Protein 1XKY (pdb70)

Structure (mmCIF, N/CA/C/O backbone):
data_1XKY
#
_entry.id   1XKY
#
_cell.length_a   55.203
_cell.length_b   126.882
_cell.length_c   173.319
_cell.angle_alpha   90.00
_cell.angle_beta   90.00
_cell.angle_gamma   90.00
#
_symmetry.space_group_name_H-M   'P 21 21 21'
#
loop_
_entity.id
_entity.type
_entity.pdbx_description
1 polymer 'dihydrodipicolinate synthase'
2 non-polymer 'POTASSIUM ION'
3 water water
#
loop_
_atom_site.group_PDB
_atom_site.id
_atom_site.type_symbol
_atom_site.label_atom_id
_atom_site.label_alt_id
_atom_site.label_comp_id
_atom_site.label_asym_id
_atom_site.label_entity_id
_atom_site.label_seq_id
_atom_site.pdbx_PDB_ins_code
_atom_site.Cartn_x
_atom_site.Cartn_y
_atom_site.Cartn_z
_atom_site.occupancy
_atom_site.B_iso_or_equiv
_atom_site.auth_seq_id
_atom_site.auth_comp_id
_atom_site.auth_asym_id
_atom_site.auth_atom_id
_atom_site.pdbx_PDB_model_num
ATOM 1 N N . MET A 1 10 ? 40.636 65.864 145.231 1.00 31.90 1 MET A N 1
ATOM 2 C CA . MET A 1 10 ? 40.047 65.870 143.863 1.00 31.68 1 MET A CA 1
ATOM 3 C C . MET A 1 10 ? 38.549 65.530 143.917 1.00 30.43 1 MET A C 1
ATOM 4 O O . MET A 1 10 ? 38.144 64.515 144.505 1.00 30.99 1 MET A O 1
ATOM 9 N N . ILE A 1 11 ? 37.734 66.387 143.307 1.00 28.35 2 ILE A N 1
ATOM 10 C CA . ILE A 1 11 ? 36.286 66.180 143.265 1.00 26.60 2 ILE A CA 1
ATOM 11 C C . ILE A 1 11 ? 35.937 64.921 142.445 1.00 25.13 2 ILE A C 1
ATOM 12 O O . ILE A 1 11 ? 36.523 64.671 141.395 1.00 24.94 2 ILE A O 1
ATOM 17 N N . ASP A 1 12 ? 35.012 64.119 142.957 1.00 23.69 3 ASP A N 1
ATOM 18 C CA . ASP A 1 12 ? 34.634 62.853 142.323 1.00 22.65 3 ASP A CA 1
ATOM 19 C C . ASP A 1 12 ? 33.160 62.915 141.927 1.00 21.43 3 ASP A C 1
ATOM 20 O O . ASP A 1 12 ? 32.279 62.836 142.778 1.00 21.00 3 ASP A O 1
ATOM 25 N N . PHE A 1 13 ? 32.900 63.034 140.629 1.00 20.17 4 PHE A N 1
ATOM 26 C CA . PHE A 1 13 ? 31.527 63.106 140.129 1.00 19.15 4 PHE A CA 1
ATOM 27 C C . PHE A 1 13 ? 30.873 61.731 139.988 1.00 18.29 4 PHE A C 1
ATOM 28 O O . PHE A 1 13 ? 29.694 61.653 139.674 1.00 18.01 4 PHE A O 1
ATOM 36 N N . GLY A 1 14 ? 31.638 60.665 140.213 1.00 17.86 5 GLY A N 1
ATOM 37 C CA . GLY A 1 14 ? 31.131 59.298 140.074 1.00 17.74 5 GLY A CA 1
ATOM 38 C C . GLY A 1 14 ? 30.943 58.858 138.630 1.00 17.44 5 GLY A C 1
ATOM 39 O O . GLY A 1 14 ? 31.529 59.442 137.704 1.00 17.14 5 GLY A O 1
ATOM 40 N N . THR A 1 15 ? 30.120 57.829 138.434 1.00 17.02 6 THR A N 1
ATOM 41 C CA . THR A 1 15 ? 29.931 57.218 137.114 1.00 16.96 6 THR A CA 1
ATOM 42 C C . THR A 1 15 ? 28.700 57.723 136.365 1.00 16.78 6 THR A C 1
ATOM 43 O O . THR A 1 15 ? 28.649 57.622 135.145 1.00 17.33 6 THR A O 1
ATOM 47 N N . ILE A 1 16 ? 27.696 58.226 137.082 1.00 16.55 7 ILE A N 1
ATOM 48 C CA . ILE A 1 16 ? 26.479 58.753 136.445 1.00 16.20 7 ILE A CA 1
ATOM 49 C C . ILE A 1 16 ? 26.111 60.152 136.949 1.00 15.96 7 ILE A C 1
ATOM 50 O O . ILE A 1 16 ? 25.319 60.303 137.881 1.00 15.68 7 ILE A O 1
ATOM 55 N N . ALA A 1 17 ? 26.690 61.173 136.324 1.00 15.39 8 ALA A N 1
ATOM 56 C CA . ALA A 1 17 ? 26.205 62.537 136.506 1.00 14.90 8 ALA A CA 1
ATOM 57 C C . ALA A 1 17 ? 24.941 62.693 135.676 1.00 14.86 8 ALA A C 1
ATOM 58 O O . ALA A 1 17 ? 24.815 62.099 134.604 1.00 15.15 8 ALA A O 1
ATOM 60 N N . THR A 1 18 ? 23.981 63.453 136.186 1.00 14.12 9 THR A N 1
ATOM 61 C CA . THR A 1 18 ? 22.726 63.627 135.496 1.00 13.72 9 THR A CA 1
ATOM 62 C C . THR A 1 18 ? 22.537 65.083 135.125 1.00 13.78 9 THR A C 1
ATOM 63 O O . THR A 1 18 ? 22.673 65.979 135.978 1.00 13.63 9 THR A O 1
ATOM 67 N N . ALA A 1 19 ? 22.262 65.288 133.833 1.00 13.60 10 ALA A N 1
ATOM 68 C CA . ALA A 1 19 ? 21.924 66.585 133.258 1.00 13.83 10 ALA A CA 1
ATOM 69 C C . ALA A 1 19 ? 20.460 66.872 133.538 1.00 13.79 10 ALA A C 1
ATOM 70 O O . ALA A 1 19 ? 19.585 66.591 132.718 1.00 13.62 10 ALA A O 1
ATOM 72 N N . MET A 1 20 ? 20.206 67.451 134.703 1.00 13.89 11 MET A N 1
ATOM 73 C CA . MET A 1 20 ? 18.858 67.533 135.244 1.00 13.70 11 MET A CA 1
ATOM 74 C C . MET A 1 20 ? 17.975 68.534 134.514 1.00 13.45 11 MET A C 1
ATOM 75 O O . MET A 1 20 ? 18.381 69.664 134.260 1.00 13.25 11 MET A O 1
ATOM 80 N N . VAL A 1 21 ? 16.751 68.113 134.207 1.00 13.39 12 VAL A N 1
ATOM 81 C CA . VAL A 1 21 ? 15.722 69.019 133.717 1.00 13.61 12 VAL A CA 1
ATOM 82 C C . VAL A 1 21 ? 15.345 70.050 134.786 1.00 13.79 12 VAL A C 1
ATOM 83 O O . VAL A 1 21 ? 15.549 69.839 135.984 1.00 13.30 12 VAL A O 1
ATOM 87 N N . THR A 1 22 ? 14.809 71.178 134.340 1.00 14.44 13 THR A N 1
ATOM 88 C CA . THR A 1 22 ? 14.311 72.207 135.252 1.00 14.53 13 THR A CA 1
ATOM 89 C C . THR A 1 22 ? 12.778 72.153 135.277 1.00 14.71 13 THR A C 1
ATOM 90 O O . THR A 1 22 ? 12.126 72.546 134.296 1.00 14.74 13 THR A O 1
ATOM 94 N N . PRO A 1 23 ? 12.195 71.622 136.370 1.00 15.14 14 PRO A N 1
ATOM 95 C CA . PRO A 1 23 ? 10.734 71.594 136.466 1.00 15.45 14 PRO A CA 1
ATOM 96 C C . PRO A 1 23 ? 10.088 72.981 136.414 1.00 15.73 14 PRO A C 1
ATOM 97 O O . PRO A 1 23 ? 10.557 73.910 137.082 1.00 15.45 14 PRO A O 1
ATOM 101 N N . PHE A 1 24 ? 9.028 73.103 135.617 1.00 16.67 15 PHE A N 1
ATOM 102 C CA . PHE A 1 24 ? 8.232 74.328 135.546 1.00 17.44 15 PHE A CA 1
ATOM 103 C C . PHE A 1 24 ? 6.803 74.073 136.008 1.00 18.49 15 PHE A C 1
ATOM 104 O O . PHE A 1 24 ? 6.246 72.975 135.826 1.00 18.75 15 PHE A O 1
ATOM 112 N N . ASP A 1 25 ? 6.209 75.105 136.598 1.00 19.36 16 ASP A N 1
ATOM 113 C CA . ASP A 1 25 ? 4.819 75.059 136.994 1.00 20.16 16 ASP A CA 1
ATOM 114 C C . ASP A 1 25 ? 3.936 75.374 135.780 1.00 21.12 16 ASP A C 1
ATOM 115 O O . ASP A 1 25 ? 4.437 75.529 134.648 1.00 20.86 16 ASP A O 1
ATOM 120 N N . ILE A 1 26 ? 2.631 75.461 136.016 1.00 22.08 17 ILE A N 1
ATOM 121 C CA . ILE A 1 26 ? 1.669 75.640 134.937 1.00 23.09 17 ILE A CA 1
ATOM 122 C C . ILE A 1 26 ? 1.847 76.990 134.230 1.00 23.12 17 ILE A C 1
ATOM 123 O O . ILE A 1 26 ? 1.499 77.127 133.069 1.00 23.77 17 ILE A O 1
ATOM 128 N N . ASN A 1 27 ? 2.423 77.967 134.920 1.00 23.02 18 ASN A N 1
ATOM 129 C CA . ASN A 1 27 ? 2.728 79.264 134.322 1.00 23.09 18 ASN A CA 1
ATOM 130 C C . ASN A 1 27 ? 4.116 79.335 133.691 1.00 22.63 18 ASN A C 1
ATOM 131 O O . ASN A 1 27 ? 4.552 80.403 133.272 1.00 23.21 18 ASN A O 1
ATOM 136 N N . GLY A 1 28 ? 4.805 78.202 133.627 1.00 22.08 19 GLY A N 1
ATOM 137 C CA . GLY A 1 28 ? 6.151 78.139 133.072 1.00 21.73 19 GLY A CA 1
ATOM 138 C C . GLY A 1 28 ? 7.248 78.654 133.983 1.00 21.28 19 GLY A C 1
ATOM 139 O O . GLY A 1 28 ? 8.400 78.739 133.563 1.00 20.59 19 GLY A O 1
ATOM 140 N N . ASN A 1 29 ? 6.907 79.009 135.221 1.00 20.94 20 ASN A N 1
ATOM 141 C CA . ASN A 1 29 ? 7.916 79.436 136.187 1.00 20.56 20 ASN A CA 1
ATOM 142 C C . ASN A 1 29 ? 8.542 78.220 136.845 1.00 19.84 20 ASN A C 1
ATOM 143 O O . ASN A 1 29 ? 7.936 77.151 136.873 1.00 19.58 20 ASN A O 1
ATOM 148 N N . ILE A 1 30 ? 9.748 78.390 137.379 1.00 18.90 21 ILE A N 1
ATOM 149 C CA . ILE A 1 30 ? 10.426 77.305 138.085 1.00 18.59 21 ILE A CA 1
ATOM 150 C C . ILE A 1 30 ? 9.558 76.779 139.236 1.00 18.39 21 ILE A C 1
ATOM 151 O O . ILE A 1 30 ? 9.096 77.554 140.077 1.00 18.59 21 ILE A O 1
ATOM 156 N N . ASP A 1 31 ? 9.349 75.464 139.264 1.00 17.77 22 ASP A N 1
ATOM 157 C CA . ASP A 1 31 ? 8.621 74.822 140.352 1.00 17.62 22 ASP A CA 1
ATOM 158 C C . ASP A 1 31 ? 9.615 74.210 141.329 1.00 16.95 22 ASP A C 1
ATOM 159 O O . ASP A 1 31 ? 10.183 73.143 141.074 1.00 16.43 22 ASP A O 1
ATOM 164 N N . PHE A 1 32 ? 9.828 74.898 142.447 1.00 16.35 23 PHE A N 1
ATOM 165 C CA . PHE A 1 32 ? 10.855 74.490 143.404 1.00 16.38 23 PHE A CA 1
ATOM 166 C C . PHE A 1 32 ? 10.491 73.204 144.154 1.00 15.72 23 PHE A C 1
ATOM 167 O O . PHE A 1 32 ? 11.362 72.368 144.394 1.00 14.98 23 PHE A O 1
ATOM 175 N N . ALA A 1 33 ? 9.209 73.023 144.474 1.00 15.29 24 ALA A N 1
ATOM 176 C CA . ALA A 1 33 ? 8.751 71.790 145.118 1.00 15.31 24 ALA A CA 1
ATOM 177 C C . ALA A 1 33 ? 8.951 70.566 144.216 1.00 15.26 24 ALA A C 1
ATOM 178 O O . ALA A 1 33 ? 9.371 69.511 144.690 1.00 15.44 24 ALA A O 1
ATOM 180 N N . LYS A 1 34 ? 8.650 70.702 142.926 1.00 15.72 25 LYS A N 1
ATOM 181 C CA . LYS A 1 34 ? 8.914 69.621 141.961 1.00 16.10 25 LYS A CA 1
ATOM 182 C C . LYS A 1 34 ? 10.417 69.370 141.805 1.00 15.72 25 LYS A C 1
ATOM 183 O O . LYS A 1 34 ? 10.846 68.229 141.634 1.00 15.57 25 LYS A O 1
ATOM 189 N N . THR A 1 35 ? 11.212 70.436 141.865 1.00 15.59 26 THR A N 1
ATOM 190 C CA . THR A 1 35 ? 12.667 70.301 141.825 1.00 15.81 26 THR A CA 1
ATOM 191 C C . THR A 1 35 ? 13.163 69.474 143.017 1.00 15.48 26 THR A C 1
ATOM 192 O O . THR A 1 35 ? 13.977 68.572 142.847 1.00 15.44 26 THR A O 1
ATOM 196 N N . THR A 1 36 ? 12.648 69.762 144.208 1.00 15.69 27 THR A N 1
ATOM 197 C CA . THR A 1 36 ? 12.999 68.988 145.403 1.00 15.55 27 THR A CA 1
ATOM 198 C C . THR A 1 36 ? 12.671 67.509 145.190 1.00 15.89 27 THR A C 1
ATOM 199 O O . THR A 1 36 ? 13.519 66.641 145.413 1.00 15.80 27 THR A O 1
ATOM 203 N N . LYS A 1 37 ? 11.464 67.226 144.710 1.00 16.23 28 LYS A N 1
ATOM 204 C CA . LYS A 1 37 ? 11.066 65.847 144.435 1.00 17.15 28 LYS A CA 1
ATOM 205 C C . LYS A 1 37 ? 12.015 65.183 143.435 1.00 16.52 28 LYS A C 1
ATOM 206 O O . LYS A 1 37 ? 12.453 64.044 143.642 1.00 15.25 28 LYS A O 1
ATOM 212 N N . LEU A 1 38 ? 12.347 65.909 142.368 1.00 15.93 29 LEU A N 1
ATOM 213 C CA . LEU A 1 38 ? 13.194 65.368 141.302 1.00 15.81 29 LEU A CA 1
ATOM 214 C C . LEU A 1 38 ? 14.612 65.076 141.782 1.00 15.49 29 LEU A C 1
ATOM 215 O O . LEU A 1 38 ? 15.169 64.032 141.462 1.00 15.63 29 LEU A O 1
ATOM 220 N N . VAL A 1 39 ? 15.197 66.011 142.528 1.00 15.60 30 VAL A N 1
ATOM 221 C CA . VAL A 1 39 ? 16.555 65.839 143.066 1.00 15.58 30 VAL A CA 1
ATOM 222 C C . VAL A 1 39 ? 16.640 64.594 143.952 1.00 15.87 30 VAL A C 1
ATOM 223 O O . VAL A 1 39 ? 17.554 63.777 143.805 1.00 15.36 30 VAL A O 1
ATOM 227 N N . ASN A 1 40 ? 15.670 64.435 144.846 1.00 16.22 31 ASN A N 1
ATOM 228 C CA . ASN A 1 40 ? 15.654 63.263 145.736 1.00 16.76 31 ASN A CA 1
ATOM 229 C C . ASN A 1 40 ? 15.470 61.950 144.981 1.00 16.78 31 ASN A C 1
ATOM 230 O O . ASN A 1 40 ? 16.137 60.942 145.282 1.00 16.13 31 ASN A O 1
ATOM 235 N N . TYR A 1 41 ? 14.577 61.979 143.995 1.00 16.75 32 TYR A N 1
ATOM 236 C CA . TYR A 1 41 ? 14.382 60.837 143.107 1.00 17.13 32 TYR A CA 1
ATOM 237 C C . TYR A 1 41 ? 15.697 60.417 142.423 1.00 16.48 32 TYR A C 1
ATOM 238 O O . TYR A 1 41 ? 16.085 59.237 142.451 1.00 16.11 32 TYR A O 1
ATOM 247 N N . LEU A 1 42 ? 16.392 61.377 141.824 1.00 16.17 33 LEU A N 1
ATOM 248 C CA . LEU A 1 42 ? 17.632 61.063 141.099 1.00 15.54 33 LEU A CA 1
ATOM 249 C C . LEU A 1 42 ? 18.673 60.425 142.010 1.00 15.91 33 LEU A C 1
ATOM 250 O O . LEU A 1 42 ? 19.262 59.398 141.666 1.00 14.95 33 LEU A O 1
ATOM 255 N N . ILE A 1 43 ? 18.872 61.018 143.183 1.00 16.63 34 ILE A N 1
ATOM 256 C CA . ILE A 1 43 ? 19.852 60.514 144.137 1.00 17.46 34 ILE A CA 1
ATOM 257 C C . ILE A 1 43 ? 19.547 59.069 144.590 1.00 17.50 34 ILE A C 1
ATOM 258 O O . ILE A 1 43 ? 20.473 58.285 144.794 1.00 17.62 34 ILE A O 1
ATOM 263 N N . ASP A 1 44 ? 18.268 58.720 144.701 1.00 17.48 35 ASP A N 1
ATOM 264 C CA . ASP A 1 44 ? 17.857 57.345 145.047 1.00 17.94 35 ASP A CA 1
ATOM 265 C C . ASP A 1 44 ? 17.806 56.399 143.851 1.00 17.62 35 ASP A C 1
ATOM 266 O O . ASP A 1 44 ? 17.554 55.203 144.022 1.00 17.74 35 ASP A O 1
ATOM 271 N N . ASN A 1 45 ? 18.057 56.930 142.652 1.00 17.11 36 ASN A N 1
ATOM 272 C CA . ASN A 1 45 ? 18.012 56.151 141.420 1.00 16.65 36 ASN A CA 1
ATOM 273 C C . ASN A 1 45 ? 19.326 56.198 140.625 1.00 15.98 36 ASN A C 1
ATOM 274 O O . ASN A 1 45 ? 19.322 56.284 139.405 1.00 15.75 36 ASN A O 1
ATOM 279 N N . GLY A 1 46 ? 20.450 56.125 141.329 1.00 15.65 37 GLY A N 1
ATOM 280 C CA . GLY A 1 46 ? 21.762 55.935 140.698 1.00 15.37 37 GLY A CA 1
ATOM 281 C C . GLY A 1 46 ? 22.543 57.170 140.268 1.00 15.04 37 GLY A C 1
ATOM 282 O O . GLY A 1 46 ? 23.674 57.043 139.782 1.00 15.15 37 GLY A O 1
ATOM 283 N N . THR A 1 47 ? 21.967 58.362 140.442 1.00 14.93 38 THR A N 1
ATOM 284 C CA . THR A 1 47 ? 22.668 59.612 140.084 1.00 14.73 38 THR A CA 1
ATOM 285 C C . THR A 1 47 ? 23.767 59.927 141.102 1.00 14.66 38 THR A C 1
ATOM 286 O O . THR A 1 47 ? 23.510 59.952 142.311 1.00 14.82 38 THR A O 1
ATOM 290 N N . THR A 1 48 ? 24.990 60.157 140.610 1.00 14.52 39 THR A N 1
ATOM 291 C CA . THR A 1 48 ? 26.161 60.392 141.473 1.00 14.65 39 THR A CA 1
ATOM 292 C C . THR A 1 48 ? 26.640 61.851 141.488 1.00 14.70 39 THR A C 1
ATOM 293 O O . THR A 1 48 ? 27.536 62.206 142.251 1.00 13.93 39 THR A O 1
ATOM 297 N N . ALA A 1 49 ? 26.053 62.677 140.628 1.00 14.83 40 ALA A N 1
ATOM 298 C CA . ALA A 1 49 ? 26.352 64.104 140.553 1.00 15.04 40 ALA A CA 1
ATOM 299 C C . ALA A 1 49 ? 25.223 64.755 139.779 1.00 15.29 40 ALA A C 1
ATOM 300 O O . ALA A 1 49 ? 24.655 64.136 138.877 1.00 15.26 40 ALA A O 1
ATOM 302 N N . ILE A 1 50 ? 24.883 65.989 140.128 1.00 14.99 41 ILE A N 1
ATOM 303 C CA . ILE A 1 50 ? 23.820 66.689 139.422 1.00 15.91 41 ILE A CA 1
ATOM 304 C C . ILE A 1 50 ? 24.349 67.917 138.692 1.00 16.16 41 ILE A C 1
ATOM 305 O O . ILE A 1 50 ? 24.952 68.795 139.305 1.00 16.40 41 ILE A O 1
ATOM 310 N N . VAL A 1 51 ? 24.110 67.961 137.380 1.00 16.43 42 VAL A N 1
ATOM 311 C CA . VAL A 1 51 ? 24.363 69.164 136.589 1.00 16.88 42 VAL A CA 1
ATOM 312 C C . VAL A 1 51 ? 23.084 70.005 136.571 1.00 17.08 42 VAL A C 1
ATOM 313 O O . VAL A 1 51 ? 22.034 69.552 136.106 1.00 16.43 42 VAL A O 1
ATOM 317 N N . VAL A 1 52 ? 23.182 71.222 137.100 1.00 17.58 43 VAL A N 1
ATOM 318 C CA . VAL A 1 52 ? 22.035 72.105 137.242 1.00 18.36 43 VAL A CA 1
ATOM 319 C C . VAL A 1 52 ? 22.086 73.230 136.223 1.00 18.31 43 VAL A C 1
ATOM 320 O O . VAL A 1 52 ? 23.114 73.915 136.075 1.00 18.23 43 VAL A O 1
ATOM 324 N N . GLY A 1 53 ? 20.954 73.432 135.554 1.00 18.51 44 GLY A N 1
ATOM 325 C CA . GLY A 1 53 ? 20.776 74.535 134.617 1.00 18.85 44 GLY A CA 1
ATOM 326 C C . GLY A 1 53 ? 21.635 74.423 133.373 1.00 18.86 44 GLY A C 1
ATOM 327 O O . GLY A 1 53 ? 22.080 75.436 132.833 1.00 19.04 44 GLY A O 1
ATOM 328 N N . GLY A 1 54 ? 21.886 73.196 132.924 1.00 19.04 45 GLY A N 1
ATOM 329 C CA . GLY A 1 54 ? 22.576 72.980 131.658 1.00 18.93 45 GLY A CA 1
ATOM 330 C C . GLY A 1 54 ? 21.598 73.021 130.496 1.00 19.15 45 GLY A C 1
ATOM 331 O O . GLY A 1 54 ? 20.462 73.464 130.650 1.00 19.06 45 GLY A O 1
ATOM 332 N N . THR A 1 55 ? 22.035 72.537 129.336 1.00 19.22 46 THR A N 1
ATOM 333 C CA . THR A 1 55 ? 21.195 72.481 128.133 1.00 19.43 46 THR A CA 1
ATOM 334 C C . THR A 1 55 ? 19.880 71.718 128.368 1.00 18.55 46 THR A C 1
ATOM 335 O O . THR A 1 55 ? 18.796 72.177 128.004 1.00 18.65 46 THR A O 1
ATOM 339 N N . THR A 1 56 ? 19.997 70.551 128.990 1.00 17.49 47 THR A N 1
ATOM 340 C CA . THR A 1 56 ? 18.845 69.732 129.331 1.00 16.89 47 THR A CA 1
ATOM 341 C C . THR A 1 56 ? 17.962 70.431 130.369 1.00 16.06 47 THR A C 1
ATOM 342 O O . THR A 1 56 ? 16.771 70.164 130.433 1.00 15.84 47 THR A O 1
ATOM 346 N N . GLY A 1 57 ? 18.558 71.321 131.164 1.00 15.50 48 GLY A N 1
ATOM 347 C CA . GLY A 1 57 ? 17.825 72.174 132.105 1.00 15.33 48 GLY A CA 1
ATOM 348 C C . GLY A 1 57 ? 17.324 73.481 131.511 1.00 15.08 48 GLY A C 1
ATOM 349 O O . GLY A 1 57 ? 16.896 74.384 132.243 1.00 14.80 48 GLY A O 1
ATOM 350 N N . GLU A 1 58 ? 17.383 73.586 130.184 1.00 14.85 49 GLU A N 1
ATOM 351 C CA . GLU A 1 58 ? 16.848 74.729 129.450 1.00 14.60 49 GLU A CA 1
ATOM 352 C C . GLU A 1 58 ? 17.527 76.053 129.791 1.00 14.33 49 GLU A C 1
ATOM 353 O O . GLU A 1 58 ? 16.889 77.107 129.804 1.00 13.86 49 GLU A O 1
ATOM 359 N N . SER A 1 59 ? 18.845 76.003 129.970 1.00 14.49 50 SER A N 1
ATOM 360 C CA . SER A 1 59 ? 19.651 77.211 130.195 1.00 14.75 50 SER A CA 1
ATOM 361 C C . SER A 1 59 ? 19.350 78.374 129.229 1.00 14.55 50 SER A C 1
ATOM 362 O O . SER A 1 59 ? 19.344 79.521 129.662 1.00 14.70 50 SER A O 1
ATOM 365 N N . PRO A 1 60 ? 19.096 78.093 127.930 1.00 14.54 51 PRO A N 1
ATOM 366 C CA . PRO A 1 60 ? 18.860 79.233 127.024 1.00 14.77 51 PRO A CA 1
ATOM 367 C C . PRO A 1 60 ? 17.672 80.128 127.377 1.00 15.37 51 PRO A C 1
ATOM 368 O O . PRO A 1 60 ? 17.688 81.315 127.036 1.00 15.92 51 PRO A O 1
ATOM 372 N N . THR A 1 61 ? 16.651 79.566 128.028 1.00 15.58 52 THR A N 1
ATOM 373 C CA . THR A 1 61 ? 15.431 80.308 128.364 1.00 15.93 52 THR A CA 1
ATOM 374 C C . THR A 1 61 ? 15.306 80.705 129.842 1.00 16.23 52 THR A C 1
ATOM 375 O O . THR A 1 61 ? 14.309 81.322 130.231 1.00 16.56 52 THR A O 1
ATOM 379 N N . LEU A 1 62 ? 16.303 80.368 130.662 1.00 16.39 53 LEU A N 1
ATOM 380 C CA . LEU A 1 62 ? 16.333 80.830 132.048 1.00 16.71 53 LEU A CA 1
ATOM 381 C C . LEU A 1 62 ? 17.057 82.179 132.120 1.00 17.38 53 LEU A C 1
ATOM 382 O O . LEU A 1 62 ? 18.065 82.386 131.456 1.00 16.62 53 LEU A O 1
ATOM 387 N N . THR A 1 63 ? 16.547 83.092 132.935 1.00 18.01 54 THR A N 1
ATOM 388 C CA . THR A 1 63 ? 17.258 84.340 133.182 1.00 18.53 54 THR A CA 1
ATOM 389 C C . THR A 1 63 ? 18.394 84.032 134.139 1.00 19.08 54 THR A C 1
ATOM 390 O O . THR A 1 63 ? 18.383 83.002 134.814 1.00 19.18 54 THR A O 1
ATOM 394 N N . SER A 1 64 ? 19.356 84.941 134.217 1.00 19.33 55 SER A N 1
ATOM 395 C CA . SER A 1 64 ? 20.478 84.789 135.137 1.00 19.97 55 SER A CA 1
ATOM 396 C C . SER A 1 64 ? 19.985 84.665 136.585 1.00 19.73 55 SER A C 1
ATOM 397 O O . SER A 1 64 ? 20.520 83.893 137.370 1.00 19.59 55 SER A O 1
ATOM 400 N N . GLU A 1 65 ? 18.937 85.412 136.906 1.00 19.85 56 GLU A N 1
ATOM 401 C CA . GLU A 1 65 ? 18.351 85.418 138.243 1.00 19.86 56 GLU A CA 1
ATOM 402 C C . GLU A 1 65 ? 17.691 84.071 138.552 1.00 18.81 56 GLU A C 1
ATOM 403 O O . GLU A 1 65 ? 17.825 83.552 139.652 1.00 18.12 56 GLU A O 1
ATOM 409 N N . GLU A 1 66 ? 16.985 83.516 137.570 1.00 18.44 57 GLU A N 1
ATOM 410 C CA . GLU A 1 66 ? 16.401 82.169 137.664 1.00 17.80 57 GLU A CA 1
ATOM 411 C C . GLU A 1 66 ? 17.461 81.085 137.868 1.00 17.41 57 GLU A C 1
ATOM 412 O O . GLU A 1 66 ? 17.306 80.196 138.718 1.00 16.29 57 GLU A O 1
ATOM 418 N N . LYS A 1 67 ? 18.541 81.178 137.096 1.00 16.86 58 LYS A N 1
ATOM 419 C CA . LYS A 1 67 ? 19.644 80.239 137.205 1.00 16.39 58 LYS A CA 1
ATOM 420 C C . LYS A 1 67 ? 20.188 80.209 138.632 1.00 16.06 58 LYS A C 1
ATOM 421 O O . LYS A 1 67 ? 20.287 79.148 139.222 1.00 15.52 58 LYS A O 1
ATOM 427 N N . VAL A 1 68 ? 20.506 81.381 139.178 1.00 16.08 59 VAL A N 1
ATOM 428 C CA . VAL A 1 68 ? 21.104 81.495 140.514 1.00 15.93 59 VAL A CA 1
ATOM 429 C C . VAL A 1 68 ? 20.149 80.989 141.606 1.00 15.71 59 VAL A C 1
ATOM 430 O O . VAL A 1 68 ? 20.577 80.297 142.519 1.00 15.44 59 VAL A O 1
ATOM 434 N N . ALA A 1 69 ? 18.865 81.323 141.503 1.00 15.83 60 ALA A N 1
ATOM 435 C CA . ALA A 1 69 ? 17.855 80.782 142.425 1.00 15.88 60 ALA A CA 1
ATOM 436 C C . ALA A 1 69 ? 17.787 79.250 142.345 1.00 16.12 60 ALA A C 1
ATOM 437 O O . ALA A 1 69 ? 17.697 78.559 143.370 1.00 15.70 60 ALA A O 1
ATOM 439 N N . LEU A 1 70 ? 17.829 78.736 141.117 1.00 16.11 61 LEU A N 1
ATOM 440 C CA . LEU A 1 70 ? 17.821 77.301 140.869 1.00 16.46 61 LEU A CA 1
ATOM 441 C C . LEU A 1 70 ? 19.054 76.613 141.450 1.00 16.52 61 LEU A C 1
ATOM 442 O O . LEU A 1 70 ? 18.928 75.558 142.086 1.00 16.12 61 LEU A O 1
ATOM 447 N N . TYR A 1 71 ? 20.237 77.196 141.230 1.00 16.52 62 TYR A N 1
ATOM 448 C CA . TYR A 1 71 ? 21.472 76.649 141.804 1.00 17.02 62 TYR A CA 1
ATOM 449 C C . TYR A 1 71 ? 21.354 76.584 143.327 1.00 17.05 62 TYR A C 1
ATOM 450 O O . TYR A 1 71 ? 21.671 75.561 143.947 1.00 16.93 62 TYR A O 1
ATOM 459 N N . ARG A 1 72 ? 20.909 77.695 143.914 1.00 17.07 63 ARG A N 1
ATOM 460 C CA . ARG A 1 72 ? 20.820 77.825 145.364 1.00 17.58 63 ARG A CA 1
ATOM 461 C C . ARG A 1 72 ? 19.876 76.778 145.957 1.00 16.98 63 ARG A C 1
ATOM 462 O O . ARG A 1 72 ? 20.198 76.148 146.957 1.00 16.94 63 ARG A O 1
ATOM 470 N N . HIS A 1 73 ? 18.725 76.586 145.327 1.00 16.34 64 HIS A N 1
ATOM 471 C CA . HIS A 1 73 ? 17.764 75.600 145.805 1.00 16.04 64 HIS A CA 1
ATOM 472 C C . HIS A 1 73 ? 18.300 74.170 145.714 1.00 15.90 64 HIS A C 1
ATOM 473 O O . HIS A 1 73 ? 18.148 73.375 146.645 1.00 15.10 64 HIS A O 1
ATOM 480 N N . VAL A 1 74 ? 18.931 73.849 144.588 1.00 15.42 65 VAL A N 1
ATOM 481 C CA . VAL A 1 74 ? 19.474 72.519 144.382 1.00 15.45 65 VAL A CA 1
ATOM 482 C C . VAL A 1 74 ? 20.614 72.243 145.370 1.00 15.47 65 VAL A C 1
ATOM 483 O O . VAL A 1 74 ? 20.707 71.145 145.917 1.00 15.30 65 VAL A O 1
ATOM 487 N N . VAL A 1 75 ? 21.463 73.235 145.615 1.00 15.96 66 VAL A N 1
ATOM 488 C CA . VAL A 1 75 ? 22.497 73.111 146.642 1.00 16.76 66 VAL A CA 1
ATOM 489 C C . VAL A 1 75 ? 21.870 72.784 148.007 1.00 17.27 66 VAL A C 1
ATOM 490 O O . VAL A 1 75 ? 22.351 71.905 148.726 1.00 17.56 66 VAL A O 1
ATOM 494 N N . SER A 1 76 ? 20.791 73.488 148.342 1.00 17.81 67 SER A N 1
ATOM 495 C CA . SER A 1 76 ? 20.065 73.273 149.600 1.00 18.44 67 SER A CA 1
ATOM 496 C C . SER A 1 76 ? 19.499 71.855 149.714 1.00 18.20 67 SER A C 1
ATOM 497 O O . SER A 1 76 ? 19.700 71.186 150.720 1.00 18.32 67 SER A O 1
ATOM 500 N N . VAL A 1 77 ? 18.781 71.409 148.688 1.00 18.16 68 VAL A N 1
ATOM 501 C CA . VAL A 1 77 ? 18.140 70.096 148.712 1.00 18.02 68 VAL A CA 1
ATOM 502 C C . VAL A 1 77 ? 19.189 68.986 148.718 1.00 18.10 68 VAL A C 1
ATOM 503 O O . VAL A 1 77 ? 19.087 68.035 149.500 1.00 17.56 68 VAL A O 1
ATOM 507 N N . VAL A 1 78 ? 20.203 69.120 147.868 1.00 18.05 69 VAL A N 1
ATOM 508 C CA . VAL A 1 78 ? 21.248 68.096 147.750 1.00 18.35 69 VAL A CA 1
ATOM 509 C C . VAL A 1 78 ? 21.987 67.871 149.073 1.00 18.96 69 VAL A C 1
ATOM 510 O O . VAL A 1 78 ? 22.312 66.728 149.413 1.00 19.00 69 VAL A O 1
ATOM 514 N N . ASP A 1 79 ? 22.230 68.950 149.815 1.00 19.61 70 ASP A N 1
ATOM 515 C CA . ASP A 1 79 ? 22.761 68.856 151.175 1.00 20.69 70 ASP A CA 1
ATOM 516 C C . ASP A 1 79 ? 24.057 68.023 151.189 1.00 20.80 70 ASP A C 1
ATOM 517 O O . ASP A 1 79 ? 24.235 67.142 152.022 1.00 20.92 70 ASP A O 1
ATOM 522 N N . LYS A 1 80 ? 24.930 68.305 150.224 1.00 20.79 71 LYS A N 1
ATOM 523 C CA . LYS A 1 80 ? 26.251 67.680 150.096 1.00 20.90 71 LYS A CA 1
ATOM 524 C C . LYS A 1 80 ? 26.281 66.161 149.833 1.00 20.47 71 LYS A C 1
ATOM 525 O O . LYS A 1 80 ? 27.337 65.543 149.938 1.00 20.85 71 LYS A O 1
ATOM 531 N N . ARG A 1 81 ? 25.150 65.563 149.467 1.00 19.97 72 ARG A N 1
ATOM 532 C CA . ARG A 1 81 ? 25.105 64.114 149.200 1.00 19.58 72 ARG A CA 1
ATOM 533 C C . ARG A 1 81 ? 25.800 63.725 147.899 1.00 18.86 72 ARG A C 1
ATOM 534 O O . ARG A 1 81 ? 26.383 62.646 147.802 1.00 18.48 72 ARG A O 1
ATOM 542 N N . VAL A 1 82 ? 25.689 64.591 146.894 1.00 18.00 73 VAL A N 1
ATOM 543 C CA . VAL A 1 82 ? 26.403 64.434 145.630 1.00 17.66 73 VAL A CA 1
ATOM 544 C C . VAL A 1 82 ? 26.867 65.817 145.177 1.00 17.45 73 VAL A C 1
ATOM 545 O O . VAL A 1 82 ? 26.285 66.828 145.588 1.00 17.28 73 VAL A O 1
ATOM 549 N N . PRO A 1 83 ? 27.927 65.881 144.349 1.00 16.96 74 PRO A N 1
ATOM 550 C CA . PRO A 1 83 ? 28.334 67.185 143.819 1.00 16.80 74 PRO A CA 1
ATOM 551 C C . PRO A 1 83 ? 27.271 67.871 142.951 1.00 16.43 74 PRO A C 1
ATOM 552 O O . PRO A 1 83 ? 26.580 67.211 142.180 1.00 15.74 74 PRO A O 1
ATOM 556 N N . VAL A 1 84 ? 27.163 69.191 143.097 1.00 16.45 75 VAL A N 1
ATOM 557 C CA . VAL A 1 84 ? 26.270 70.026 142.287 1.00 16.46 75 VAL A CA 1
ATOM 558 C C . VAL A 1 84 ? 27.125 70.819 141.301 1.00 16.39 75 VAL A C 1
ATOM 559 O O . VAL A 1 84 ? 27.971 71.607 141.707 1.00 16.02 75 VAL A O 1
ATOM 563 N N . ILE A 1 85 ? 26.905 70.585 140.007 1.00 16.66 76 ILE A N 1
ATOM 564 C CA . ILE A 1 85 ? 27.643 71.260 138.939 1.00 16.46 76 ILE A CA 1
ATOM 565 C C . ILE A 1 85 ? 26.710 72.230 138.227 1.00 16.35 76 ILE A C 1
ATOM 566 O O . ILE A 1 85 ? 25.695 71.812 137.669 1.00 16.71 76 ILE A O 1
ATOM 571 N N . ALA A 1 86 ? 27.051 73.518 138.238 1.00 15.88 77 ALA A N 1
ATOM 572 C CA . ALA A 1 86 ? 26.219 74.558 137.624 1.00 15.58 77 ALA A CA 1
ATOM 573 C C . ALA A 1 86 ? 26.665 74.887 136.195 1.00 15.51 77 ALA A C 1
ATOM 574 O O . ALA A 1 86 ? 27.849 75.066 135.934 1.00 14.91 77 ALA A O 1
ATOM 576 N N . GLY A 1 87 ? 25.705 74.993 135.285 1.00 15.68 78 GLY A N 1
ATOM 577 C CA . GLY A 1 87 ? 25.997 75.273 133.881 1.00 15.95 78 GLY A CA 1
ATOM 578 C C . GLY A 1 87 ? 26.167 76.760 133.631 1.00 16.28 78 GLY A C 1
ATOM 579 O O . GLY A 1 87 ? 25.262 77.415 133.111 1.00 16.37 78 GLY A O 1
ATOM 580 N N . THR A 1 88 ? 27.340 77.290 133.969 1.00 16.00 79 THR A N 1
ATOM 581 C CA . THR A 1 88 ? 27.537 78.743 133.997 1.00 16.14 79 THR A CA 1
ATOM 582 C C . THR A 1 88 ? 28.128 79.327 132.705 1.00 16.37 79 THR A C 1
ATOM 583 O O . THR A 1 88 ? 28.063 80.546 132.480 1.00 16.39 79 THR A O 1
ATOM 587 N N . GLY A 1 89 ? 28.687 78.463 131.858 1.00 16.10 80 GLY A N 1
ATOM 588 C CA . GLY A 1 89 ? 29.318 78.902 130.619 1.00 16.12 80 GLY A CA 1
ATOM 589 C C . GLY A 1 89 ? 28.337 79.229 129.506 1.00 15.75 80 GLY A C 1
ATOM 590 O O . GLY A 1 89 ? 27.422 78.456 129.227 1.00 16.31 80 GLY A O 1
ATOM 591 N N . SER A 1 90 ? 28.524 80.394 128.888 1.00 15.43 81 SER A N 1
ATOM 592 C CA . SER A 1 90 ? 27.791 80.775 127.683 1.00 15.32 81 SER A CA 1
ATOM 593 C C . SER A 1 90 ? 28.803 81.054 126.559 1.00 15.02 81 SER A C 1
ATOM 594 O O . SER A 1 90 ? 29.974 80.675 126.660 1.00 15.66 81 SER A O 1
ATOM 597 N N . ASN A 1 91 ? 28.345 81.699 125.492 1.00 14.77 82 ASN A N 1
ATOM 598 C CA . ASN A 1 91 ? 29.209 82.121 124.390 1.00 14.72 82 ASN A CA 1
ATOM 599 C C . ASN A 1 91 ? 29.773 83.545 124.549 1.00 14.79 82 ASN A C 1
ATOM 600 O O . ASN A 1 91 ? 30.343 84.110 123.605 1.00 14.63 82 ASN A O 1
ATOM 605 N N . ASN A 1 92 ? 29.603 84.100 125.751 1.00 14.93 83 ASN A N 1
ATOM 606 C CA . ASN A 1 92 ? 30.080 85.426 126.139 1.00 15.06 83 ASN A CA 1
ATOM 607 C C . ASN A 1 92 ? 30.982 85.240 127.363 1.00 15.07 83 ASN A C 1
ATOM 608 O O . ASN A 1 92 ? 30.516 84.854 128.443 1.00 14.45 83 ASN A O 1
ATOM 613 N N . THR A 1 93 ? 32.274 85.509 127.199 1.00 14.98 84 THR A N 1
ATOM 614 C CA . THR A 1 93 ? 33.255 85.224 128.262 1.00 15.20 84 THR A CA 1
ATOM 615 C C . THR A 1 93 ? 33.019 86.065 129.529 1.00 15.58 84 THR A C 1
ATOM 616 O O . THR A 1 93 ? 33.024 85.539 130.650 1.00 14.31 84 THR A O 1
ATOM 620 N N . HIS A 1 94 ? 32.785 87.364 129.337 1.00 15.82 85 HIS A N 1
ATOM 621 C CA . HIS A 1 94 ? 32.523 88.276 130.453 1.00 16.04 85 HIS A CA 1
ATOM 622 C C . HIS A 1 94 ? 31.292 87.831 131.258 1.00 15.77 85 HIS A C 1
ATOM 623 O O . HIS A 1 94 ? 31.343 87.746 132.488 1.00 15.29 85 HIS A O 1
ATOM 630 N N . ALA A 1 95 ? 30.200 87.534 130.559 1.00 15.20 86 ALA A N 1
ATOM 631 C CA . ALA A 1 95 ? 28.978 87.073 131.216 1.00 15.40 86 ALA A CA 1
ATOM 632 C C . ALA A 1 95 ? 29.208 85.742 131.933 1.00 15.66 86 ALA A C 1
ATOM 633 O O . ALA A 1 95 ? 28.673 85.527 133.017 1.00 15.44 86 ALA A O 1
ATOM 635 N N . SER A 1 96 ? 30.020 84.873 131.333 1.00 15.75 87 SER A N 1
ATOM 636 C CA . SER A 1 96 ? 30.319 83.559 131.909 1.00 16.09 87 SER A CA 1
ATOM 637 C C . SER A 1 96 ? 31.083 83.680 133.229 1.00 16.54 87 SER A C 1
ATOM 638 O O . SER A 1 96 ? 30.805 82.940 134.176 1.00 16.78 87 SER A O 1
ATOM 641 N N . ILE A 1 97 ? 32.036 84.606 133.289 1.00 17.31 88 ILE A N 1
ATOM 642 C CA . ILE A 1 97 ? 32.727 84.934 134.542 1.00 17.86 88 ILE A CA 1
ATOM 643 C C . ILE A 1 97 ? 31.736 85.441 135.606 1.00 18.19 88 ILE A C 1
ATOM 644 O O . ILE A 1 97 ? 31.748 84.974 136.741 1.00 17.81 88 ILE A O 1
ATOM 649 N N . ASP A 1 98 ? 30.870 86.378 135.237 1.00 18.70 89 ASP A N 1
ATOM 650 C CA . ASP A 1 98 ? 29.871 86.880 136.178 1.00 19.39 89 ASP A CA 1
ATOM 651 C C . ASP A 1 98 ? 29.029 85.747 136.774 1.00 18.48 89 ASP A C 1
ATOM 652 O O . ASP A 1 98 ? 28.922 85.625 137.992 1.00 17.54 89 ASP A O 1
ATOM 657 N N . LEU A 1 99 ? 28.425 84.928 135.915 1.00 17.97 90 LEU A N 1
ATOM 658 C CA . LEU A 1 99 ? 27.534 83.861 136.390 1.00 17.55 90 LEU A CA 1
ATOM 659 C C . LEU A 1 99 ? 28.302 82.810 137.196 1.00 17.31 90 LEU A C 1
ATOM 660 O O . LEU A 1 99 ? 27.772 82.222 138.136 1.00 16.77 90 LEU A O 1
ATOM 665 N N . THR A 1 100 ? 29.559 82.589 136.832 1.00 17.76 91 THR A N 1
ATOM 666 C CA . THR A 1 100 ? 30.410 81.640 137.540 1.00 17.79 91 THR A CA 1
ATOM 667 C C . THR A 1 100 ? 30.646 82.110 138.982 1.00 18.13 91 THR A C 1
ATOM 668 O O . THR A 1 100 ? 30.574 81.298 139.914 1.00 17.96 91 THR A O 1
ATOM 672 N N . LYS A 1 101 ? 30.884 83.414 139.155 1.00 18.17 92 LYS A N 1
ATOM 673 C CA . LYS A 1 101 ? 31.016 84.026 140.487 1.00 18.61 92 LYS A CA 1
ATOM 674 C C . LYS A 1 101 ? 29.748 83.830 141.294 1.00 18.02 92 LYS A C 1
ATOM 675 O O . LYS A 1 101 ? 29.802 83.430 142.444 1.00 17.15 92 LYS A O 1
ATOM 681 N N . LYS A 1 102 ? 28.608 84.136 140.681 1.00 17.85 93 LYS A N 1
ATOM 682 C CA . LYS A 1 102 ? 27.321 84.002 141.345 1.00 18.13 93 LYS A CA 1
ATOM 683 C C . LYS A 1 102 ? 27.032 82.561 141.776 1.00 18.11 93 LYS A C 1
ATOM 684 O O . LYS A 1 102 ? 26.596 82.328 142.903 1.00 18.18 93 LYS A O 1
ATOM 690 N N . ALA A 1 103 ? 27.287 81.599 140.894 1.00 18.22 94 ALA A N 1
ATOM 691 C CA . ALA A 1 103 ? 27.163 80.182 141.253 1.00 18.56 94 ALA A CA 1
ATOM 692 C C . ALA A 1 103 ? 28.099 79.811 142.410 1.00 18.94 94 ALA A C 1
ATOM 693 O O . ALA A 1 103 ? 27.697 79.107 143.336 1.00 18.55 94 ALA A O 1
ATOM 695 N N . THR A 1 104 ? 29.338 80.298 142.363 1.00 19.22 95 THR A N 1
ATOM 696 C CA . THR A 1 104 ? 30.306 80.013 143.421 1.00 19.63 95 THR A CA 1
ATOM 697 C C . THR A 1 104 ? 29.789 80.536 144.769 1.00 20.37 95 THR A C 1
ATOM 698 O O . THR A 1 104 ? 29.901 79.856 145.795 1.00 20.46 95 THR A O 1
ATOM 702 N N . GLU A 1 105 ? 29.207 81.735 144.744 1.00 20.69 96 GLU A N 1
ATOM 703 C CA . GLU A 1 105 ? 28.668 82.380 145.938 1.00 21.38 96 GLU A CA 1
ATOM 704 C C . GLU A 1 105 ? 27.515 81.629 146.606 1.00 21.17 96 GLU A C 1
ATOM 705 O O . GLU A 1 105 ? 27.342 81.735 147.819 1.00 21.46 96 GLU A O 1
ATOM 711 N N . VAL A 1 106 ? 26.717 80.893 145.833 1.00 20.56 97 VAL A N 1
ATOM 712 C CA . VAL A 1 106 ? 25.614 80.110 146.416 1.00 20.22 97 VAL A CA 1
ATOM 713 C C . VAL A 1 106 ? 25.967 78.653 146.719 1.00 19.74 97 VAL A C 1
ATOM 714 O O . VAL A 1 106 ? 25.080 77.863 147.040 1.00 20.11 97 VAL A O 1
ATOM 718 N N . GLY A 1 107 ? 27.244 78.296 146.609 1.00 19.14 98 GLY A N 1
ATOM 719 C CA . GLY A 1 107 ? 27.743 77.035 147.153 1.00 18.75 98 GLY A CA 1
ATOM 720 C C . GLY A 1 107 ? 27.722 75.803 146.267 1.00 18.20 98 GLY A C 1
ATOM 721 O O . GLY A 1 107 ? 27.760 74.674 146.775 1.00 18.09 98 GLY A O 1
ATOM 722 N N . VAL A 1 108 ? 27.677 75.989 144.948 1.00 17.57 99 VAL A N 1
ATOM 723 C CA . VAL A 1 108 ? 27.792 74.839 144.043 1.00 17.14 99 VAL A CA 1
ATOM 724 C C . VAL A 1 108 ? 29.208 74.256 144.184 1.00 17.01 99 VAL A C 1
ATOM 725 O O . VAL A 1 108 ? 30.112 74.906 144.713 1.00 16.84 99 VAL A O 1
ATOM 729 N N . ASP A 1 109 ? 29.397 73.027 143.723 1.00 16.79 100 ASP A N 1
ATOM 730 C CA . ASP A 1 109 ? 30.667 72.328 143.907 1.00 16.64 100 ASP A CA 1
ATOM 731 C C . ASP A 1 109 ? 31.606 72.429 142.706 1.00 16.46 100 ASP A C 1
ATOM 732 O O . ASP A 1 109 ? 32.810 72.197 142.833 1.00 16.00 100 ASP A O 1
ATOM 737 N N . ALA A 1 110 ? 31.042 72.763 141.549 1.00 15.89 101 ALA A N 1
ATOM 738 C CA . ALA A 1 110 ? 31.783 72.858 140.310 1.00 15.55 101 ALA A CA 1
ATOM 739 C C . ALA A 1 110 ? 30.941 73.594 139.291 1.00 15.70 101 ALA A C 1
ATOM 740 O O . ALA A 1 110 ? 29.739 73.826 139.507 1.00 15.35 101 ALA A O 1
ATOM 742 N N . VAL A 1 111 ? 31.559 73.946 138.165 1.00 15.60 102 VAL A N 1
ATOM 743 C CA . VAL A 1 111 ? 30.820 74.542 137.064 1.00 15.68 102 VAL A CA 1
ATOM 744 C C . VAL A 1 111 ? 31.091 73.798 135.755 1.00 15.77 102 VAL A C 1
ATOM 745 O O . VAL A 1 111 ? 32.170 73.232 135.566 1.00 15.38 102 VAL A O 1
ATOM 749 N N . MET A 1 112 ? 30.079 73.790 134.884 1.00 15.79 103 MET A N 1
ATOM 750 C CA . MET A 1 112 ? 30.174 73.235 133.539 1.00 16.29 103 MET A CA 1
ATOM 751 C C . MET A 1 112 ? 30.290 74.393 132.557 1.00 15.55 103 MET A C 1
ATOM 752 O O . MET A 1 112 ? 29.469 75.316 132.588 1.00 14.61 103 MET A O 1
ATOM 757 N N . LEU A 1 113 ? 31.297 74.326 131.683 1.00 15.01 104 LEU A N 1
ATOM 758 C CA . LEU A 1 113 ? 31.546 75.357 130.672 1.00 14.70 104 LEU A CA 1
ATOM 759 C C . LEU A 1 113 ? 31.481 74.762 129.259 1.00 14.84 104 LEU A C 1
ATOM 760 O O . LEU A 1 113 ? 32.362 74.002 128.848 1.00 14.93 104 LEU A O 1
ATOM 765 N N . VAL A 1 114 ? 30.432 75.123 128.524 1.00 14.78 105 VAL A N 1
ATOM 766 C CA . VAL A 1 114 ? 30.216 74.644 127.168 1.00 15.18 105 VAL A CA 1
ATOM 767 C C . VAL A 1 114 ? 31.089 75.388 126.145 1.00 14.87 105 VAL A C 1
ATOM 768 O O . VAL A 1 114 ? 31.393 76.562 126.318 1.00 14.42 105 VAL A O 1
ATOM 772 N N . ALA A 1 115 ? 31.509 74.686 125.092 1.00 15.19 106 ALA A N 1
ATOM 773 C CA . ALA A 1 115 ? 32.083 75.348 123.919 1.00 15.01 106 ALA A CA 1
ATOM 774 C C . ALA A 1 115 ? 31.107 76.428 123.435 1.00 15.05 106 ALA A C 1
ATOM 775 O O . ALA A 1 115 ? 29.936 76.128 123.181 1.00 15.18 106 ALA A O 1
ATOM 777 N N . PRO A 1 116 ? 31.560 77.694 123.348 1.00 15.19 107 PRO A N 1
ATOM 778 C CA . PRO A 1 116 ? 30.686 78.748 122.836 1.00 15.19 107 PRO A CA 1
ATOM 779 C C . PRO A 1 116 ? 29.986 78.369 121.536 1.00 15.07 107 PRO A C 1
ATOM 780 O O . PRO A 1 116 ? 30.631 77.953 120.563 1.00 14.86 107 PRO A O 1
ATOM 784 N N . TYR A 1 117 ? 28.668 78.525 121.562 1.00 14.70 108 TYR A N 1
ATOM 785 C CA . TYR A 1 117 ? 27.783 78.288 120.431 1.00 15.09 108 TYR A CA 1
ATOM 786 C C . TYR A 1 117 ? 27.562 79.589 119.667 1.00 15.42 108 TYR A C 1
ATOM 787 O O . TYR A 1 117 ? 27.795 80.673 120.193 1.00 15.70 108 TYR A O 1
ATOM 796 N N . TYR A 1 118 ? 27.096 79.460 118.428 1.00 15.93 109 TYR A N 1
ATOM 797 C CA . TYR A 1 118 ? 26.673 80.591 117.593 1.00 16.49 109 TYR A CA 1
ATOM 798 C C . TYR A 1 118 ? 27.818 81.439 117.014 1.00 16.20 109 TYR A C 1
ATOM 799 O O . TYR A 1 118 ? 27.839 81.663 115.806 1.00 16.53 109 TYR A O 1
ATOM 808 N N . ASN A 1 119 ? 28.755 81.915 117.838 1.00 16.05 110 ASN A N 1
ATOM 809 C CA . ASN A 1 119 ? 29.835 82.783 117.323 1.00 16.13 110 ASN A CA 1
ATOM 810 C C . ASN A 1 119 ? 31.079 82.054 116.783 1.00 16.51 110 ASN A C 1
ATOM 811 O O . ASN A 1 119 ? 32.003 82.706 116.289 1.00 16.49 110 ASN A O 1
ATOM 816 N N . LYS A 1 120 ? 31.092 80.723 116.869 1.00 16.39 111 LYS A N 1
ATOM 817 C CA . LYS A 1 120 ? 32.109 79.882 116.221 1.00 16.92 111 LYS A CA 1
ATOM 818 C C . LYS A 1 120 ? 33.562 80.294 116.476 1.00 16.70 111 LYS A C 1
ATOM 819 O O . LYS A 1 120 ? 34.299 80.617 115.529 1.00 16.29 111 LYS A O 1
ATOM 825 N N . PRO A 1 121 ? 33.987 80.268 117.751 1.00 16.54 112 PRO A N 1
ATOM 826 C CA . PRO A 1 121 ? 35.352 80.667 118.080 1.00 16.25 112 PRO A CA 1
ATOM 827 C C . PRO A 1 121 ? 36.423 79.684 117.595 1.00 16.24 112 PRO A C 1
ATOM 828 O O . PRO A 1 121 ? 36.130 78.525 117.312 1.00 15.42 112 PRO A O 1
ATOM 832 N N . SER A 1 122 ? 37.664 80.160 117.541 1.00 15.94 113 SER A N 1
ATOM 833 C CA . SER A 1 122 ? 38.802 79.336 117.160 1.00 15.86 113 SER A CA 1
ATOM 834 C C . SER A 1 122 ? 39.233 78.485 118.343 1.00 16.18 113 SER A C 1
ATOM 835 O O . SER A 1 122 ? 38.734 78.660 119.453 1.00 15.51 113 SER A O 1
ATOM 838 N N . GLN A 1 123 ? 40.201 77.597 118.115 1.00 16.59 114 GLN A N 1
ATOM 839 C CA . GLN A 1 123 ? 40.777 76.808 119.216 1.00 16.58 114 GLN A CA 1
ATOM 840 C C . GLN A 1 123 ? 41.417 77.702 120.265 1.00 16.74 114 GLN A C 1
ATOM 841 O O . GLN A 1 123 ? 41.191 77.512 121.460 1.00 16.27 114 GLN A O 1
ATOM 847 N N . GLU A 1 124 ? 42.200 78.686 119.820 1.00 16.82 115 GLU A N 1
ATOM 848 C CA . GLU A 1 124 ? 42.877 79.598 120.744 1.00 16.84 115 GLU A CA 1
ATOM 849 C C . GLU A 1 124 ? 41.870 80.527 121.434 1.00 16.78 115 GLU A C 1
ATOM 850 O O . GLU A 1 124 ? 42.052 80.864 122.598 1.00 16.35 115 GLU A O 1
ATOM 856 N N . GLY A 1 125 ? 40.813 80.926 120.723 1.00 16.88 116 GLY A N 1
ATOM 857 C CA . GLY A 1 125 ? 39.723 81.705 121.332 1.00 16.76 116 GLY A CA 1
ATOM 858 C C . GLY A 1 125 ? 39.097 80.953 122.495 1.00 16.72 116 GLY A C 1
ATOM 859 O O . GLY A 1 125 ? 38.942 81.495 123.601 1.00 16.57 116 GLY A O 1
ATOM 860 N N . MET A 1 126 ? 38.780 79.685 122.252 1.00 16.32 117 MET A N 1
ATOM 861 C CA . MET A 1 126 ? 38.193 78.837 123.271 1.00 16.71 117 MET A CA 1
ATOM 862 C C . MET A 1 126 ? 39.162 78.594 124.417 1.00 16.66 117 MET A C 1
ATOM 863 O O . MET A 1 126 ? 38.763 78.597 125.574 1.00 16.50 117 MET A O 1
ATOM 868 N N . TYR A 1 127 ? 40.435 78.405 124.092 1.00 16.97 118 TYR A N 1
ATOM 869 C CA . TYR A 1 127 ? 41.450 78.274 125.123 1.00 17.28 118 TYR A CA 1
ATOM 870 C C . TYR A 1 127 ? 41.450 79.493 126.066 1.00 16.99 118 TYR A C 1
ATOM 871 O O . TYR A 1 127 ? 41.401 79.340 127.292 1.00 17.07 118 TYR A O 1
ATOM 880 N N . GLN A 1 128 ? 41.489 80.697 125.498 1.00 16.53 119 GLN A N 1
ATOM 881 C CA . GLN A 1 128 ? 41.473 81.915 126.309 1.00 16.54 119 GLN A CA 1
ATOM 882 C C . GLN A 1 128 ? 40.156 82.090 127.070 1.00 15.93 119 GLN A C 1
ATOM 883 O O . GLN A 1 128 ? 40.137 82.575 128.201 1.00 15.73 119 GLN A O 1
ATOM 889 N N . HIS A 1 129 ? 39.062 81.667 126.448 1.00 15.53 120 HIS A N 1
ATOM 890 C CA . HIS A 1 129 ? 37.730 81.740 127.052 1.00 14.92 120 HIS A CA 1
ATOM 891 C C . HIS A 1 129 ? 37.674 80.893 128.323 1.00 14.72 120 HIS A C 1
ATOM 892 O O . HIS A 1 129 ? 37.356 81.401 129.397 1.00 14.67 120 HIS A O 1
ATOM 899 N N . PHE A 1 130 ? 38.010 79.613 128.191 1.00 14.35 121 PHE A N 1
ATOM 900 C CA . PHE A 1 130 ? 37.931 78.663 129.303 1.00 14.55 121 PHE A CA 1
ATOM 901 C C . PHE A 1 130 ? 38.955 78.992 130.389 1.00 14.94 121 PHE A C 1
ATOM 902 O O . PHE A 1 130 ? 38.655 78.918 131.575 1.00 14.31 121 PHE A O 1
ATOM 910 N N . LYS A 1 131 ? 40.163 79.366 129.970 1.00 15.56 122 LYS A N 1
ATOM 911 C CA . LYS A 1 131 ? 41.215 79.790 130.898 1.00 16.13 122 LYS A CA 1
ATOM 912 C C . LYS A 1 131 ? 40.771 80.965 131.769 1.00 16.06 122 LYS A C 1
ATOM 913 O O . LYS A 1 131 ? 40.959 80.941 132.988 1.00 16.24 122 LYS A O 1
ATOM 919 N N . ALA A 1 132 ? 40.180 81.982 131.145 1.00 16.02 123 ALA A N 1
ATOM 920 C CA . ALA A 1 132 ? 39.715 83.171 131.864 1.00 16.05 123 ALA A CA 1
ATOM 921 C C . ALA A 1 132 ? 38.595 82.877 132.869 1.00 16.16 123 ALA A C 1
ATOM 922 O O . ALA A 1 132 ? 38.578 83.438 133.966 1.00 16.06 123 ALA A O 1
ATOM 924 N N . ILE A 1 133 ? 37.651 82.015 132.491 1.00 16.23 124 ILE A N 1
ATOM 925 C CA . ILE A 1 133 ? 36.547 81.657 133.387 1.00 16.36 124 ILE A CA 1
ATOM 926 C C . ILE A 1 133 ? 37.093 80.840 134.554 1.00 16.66 124 ILE A C 1
ATOM 927 O O . ILE A 1 133 ? 36.792 81.133 135.711 1.00 16.34 124 ILE A O 1
ATOM 932 N N . ALA A 1 134 ? 37.922 79.845 134.246 1.00 17.19 125 ALA A N 1
ATOM 933 C CA . ALA A 1 134 ? 38.524 78.982 135.272 1.00 17.83 125 ALA A CA 1
ATOM 934 C C . ALA A 1 134 ? 39.330 79.790 136.300 1.00 18.64 125 ALA A C 1
ATOM 935 O O . ALA A 1 134 ? 39.247 79.531 137.500 1.00 18.16 125 ALA A O 1
ATOM 937 N N . GLU A 1 135 ? 40.103 80.761 135.809 1.00 19.62 126 GLU A N 1
ATOM 938 C CA . GLU A 1 135 ? 40.886 81.676 136.660 1.00 20.73 126 GLU A CA 1
ATOM 939 C C . GLU A 1 135 ? 40.041 82.491 137.634 1.00 20.88 126 GLU A C 1
ATOM 940 O O . GLU A 1 135 ? 40.532 82.942 138.664 1.00 20.66 126 GLU A O 1
ATOM 946 N N . SER A 1 136 ? 38.778 82.696 137.282 1.00 21.26 127 SER A N 1
ATOM 947 C CA . SER A 1 136 ? 37.884 83.546 138.038 1.00 21.60 127 SER A CA 1
ATOM 948 C C . SER A 1 136 ? 37.246 82.823 139.225 1.00 21.23 127 SER A C 1
ATOM 949 O O . SER A 1 136 ? 36.583 83.451 140.038 1.00 21.52 127 SER A O 1
ATOM 952 N N . THR A 1 137 ? 37.432 81.507 139.318 1.00 20.90 128 THR A N 1
ATOM 953 C CA . THR A 1 137 ? 36.795 80.721 140.377 1.00 20.83 128 THR A CA 1
ATOM 954 C C . THR A 1 137 ? 37.755 79.707 140.988 1.00 20.44 128 THR A C 1
ATOM 955 O O . THR A 1 137 ? 38.586 79.137 140.286 1.00 20.22 128 THR A O 1
ATOM 959 N N . PRO A 1 138 ? 37.638 79.472 142.306 1.00 20.44 129 PRO A N 1
ATOM 960 C CA . PRO A 1 138 ? 38.405 78.398 142.930 1.00 20.25 129 PRO A CA 1
ATOM 961 C C . PRO A 1 138 ? 37.798 77.016 142.678 1.00 19.74 129 PRO A C 1
ATOM 962 O O . PRO A 1 138 ? 38.433 75.995 142.954 1.00 19.65 129 PRO A O 1
ATOM 966 N N . LEU A 1 139 ? 36.583 76.991 142.144 1.00 19.37 130 LEU A N 1
ATOM 967 C CA . LEU A 1 139 ? 35.857 75.742 141.933 1.00 19.22 130 LEU A CA 1
ATOM 968 C C . LEU A 1 139 ? 36.416 74.916 140.786 1.00 18.56 130 LEU A C 1
ATOM 969 O O . LEU A 1 139 ? 36.959 75.465 139.826 1.00 18.19 130 LEU A O 1
ATOM 974 N N . PRO A 1 140 ? 36.281 73.580 140.887 1.00 18.32 131 PRO A N 1
ATOM 975 C CA . PRO A 1 140 ? 36.571 72.700 139.769 1.00 17.80 131 PRO A CA 1
ATOM 976 C C . PRO A 1 140 ? 35.710 73.012 138.538 1.00 17.65 131 PRO A C 1
ATOM 977 O O . PRO A 1 140 ? 34.542 73.440 138.665 1.00 17.49 131 PRO A O 1
ATOM 981 N N . VAL A 1 141 ? 36.296 72.792 137.363 1.00 17.39 132 VAL A N 1
ATOM 982 C CA . VAL A 1 141 ? 35.654 73.073 136.086 1.00 17.27 132 VAL A CA 1
ATOM 983 C C . VAL A 1 141 ? 35.596 71.810 135.214 1.00 17.16 132 VAL A C 1
ATOM 984 O O . VAL A 1 141 ? 36.601 71.098 135.054 1.00 17.35 132 VAL A O 1
ATOM 988 N N . MET A 1 142 ? 34.414 71.552 134.656 1.00 16.62 133 MET A N 1
ATOM 989 C CA . MET A 1 142 ? 34.207 70.516 133.655 1.00 16.18 133 MET A CA 1
ATOM 990 C C . MET A 1 142 ? 33.900 71.213 132.331 1.00 16.02 133 MET A C 1
ATOM 991 O O . MET A 1 142 ? 32.983 72.034 132.240 1.00 15.33 133 MET A O 1
ATOM 996 N N . LEU A 1 143 ? 34.691 70.888 131.312 1.00 15.76 134 LEU A N 1
ATOM 997 C CA . LEU A 1 143 ? 34.450 71.359 129.961 1.00 15.55 134 LEU A CA 1
ATOM 998 C C . LEU A 1 143 ? 33.334 70.538 129.316 1.00 15.60 134 LEU A C 1
ATOM 999 O O . LEU A 1 143 ? 33.110 69.382 129.674 1.00 15.52 134 LEU A O 1
ATOM 1004 N N . TYR A 1 144 ? 32.644 71.136 128.353 1.00 15.88 135 TYR A N 1
ATOM 1005 C CA . TYR A 1 144 ? 31.570 70.456 127.648 1.00 15.89 135 TYR A CA 1
ATOM 1006 C C . TYR A 1 144 ? 31.765 70.632 126.147 1.00 15.62 135 TYR A C 1
ATOM 1007 O O . TYR A 1 144 ? 31.578 71.728 125.605 1.00 15.09 135 TYR A O 1
ATOM 1016 N N . ASN A 1 145 ? 32.171 69.541 125.497 1.00 15.47 136 ASN A N 1
ATOM 1017 C CA . ASN A 1 145 ? 32.316 69.484 124.043 1.00 15.10 136 ASN A CA 1
ATOM 1018 C C . ASN A 1 145 ? 31.008 68.976 123.433 1.00 15.20 136 ASN A C 1
ATOM 1019 O O . ASN A 1 145 ? 30.555 67.866 123.742 1.00 14.74 136 ASN A O 1
ATOM 1024 N N . VAL A 1 146 ? 30.396 69.805 122.593 1.00 15.02 137 VAL A N 1
ATOM 1025 C CA . VAL A 1 146 ? 29.091 69.490 122.020 1.00 15.49 137 VAL A CA 1
ATOM 1026 C C . VAL A 1 146 ? 28.940 70.100 120.619 1.00 15.09 137 VAL A C 1
ATOM 1027 O O . VAL A 1 146 ? 28.161 71.045 120.412 1.00 14.84 137 VAL A O 1
ATOM 1031 N N . PRO A 1 147 ? 29.710 69.566 119.648 1.00 15.22 138 PRO A N 1
ATOM 1032 C CA . PRO A 1 147 ? 29.680 70.085 118.279 1.00 15.35 138 PRO A CA 1
ATOM 1033 C C . PRO A 1 147 ? 28.299 69.988 117.643 1.00 15.70 138 PRO A C 1
ATOM 1034 O O . PRO A 1 147 ? 27.969 70.783 116.768 1.00 16.00 138 PRO A O 1
ATOM 1038 N N . GLY A 1 148 ? 27.506 69.017 118.088 1.00 16.14 139 GLY A N 1
ATOM 1039 C CA . GLY A 1 148 ? 26.117 68.884 117.664 1.00 16.93 139 GLY A CA 1
ATOM 1040 C C . GLY A 1 148 ? 25.190 70.020 118.083 1.00 17.35 139 GLY A C 1
ATOM 1041 O O . GLY A 1 148 ? 24.055 70.080 117.610 1.00 17.90 139 GLY A O 1
ATOM 1042 N N . ARG A 1 149 ? 25.654 70.902 118.978 1.00 17.27 140 ARG A N 1
ATOM 1043 C CA . ARG A 1 149 ? 24.918 72.123 119.329 1.00 17.54 140 ARG A CA 1
ATOM 1044 C C . ARG A 1 149 ? 25.710 73.410 119.102 1.00 17.35 140 ARG A C 1
ATOM 1045 O O . ARG A 1 149 ? 25.120 74.450 118.813 1.00 17.09 140 ARG A O 1
ATOM 1053 N N . SER A 1 150 ? 27.031 73.341 119.233 1.00 17.08 141 SER A N 1
ATOM 1054 C CA . SER A 1 150 ? 27.878 74.517 119.123 1.00 17.19 141 SER A CA 1
ATOM 1055 C C . SER A 1 150 ? 28.646 74.599 117.809 1.00 17.56 141 SER A C 1
ATOM 1056 O O . SER A 1 150 ? 29.291 75.614 117.565 1.00 17.72 141 SER A O 1
ATOM 1059 N N . ILE A 1 151 ? 28.584 73.533 116.999 1.00 17.75 142 ILE A N 1
ATOM 1060 C CA . ILE A 1 151 ? 29.270 73.431 115.697 1.00 18.37 142 ILE A CA 1
ATOM 1061 C C . ILE A 1 151 ? 30.769 73.149 115.842 1.00 18.07 142 ILE A C 1
ATOM 1062 O O . ILE A 1 151 ? 31.275 72.142 115.341 1.00 17.66 142 ILE A O 1
ATOM 1067 N N . VAL A 1 152 ? 31.469 74.045 116.530 1.00 17.78 143 VAL A N 1
ATOM 1068 C CA . VAL A 1 152 ? 32.895 73.874 116.782 1.00 18.12 143 VAL A CA 1
ATOM 1069 C C . VAL A 1 152 ? 33.153 72.688 117.706 1.00 18.46 143 VAL A C 1
ATOM 1070 O O . VAL A 1 152 ? 32.294 72.312 118.503 1.00 18.68 143 VAL A O 1
ATOM 1074 N N . GLN A 1 153 ? 34.342 72.105 117.594 1.00 20.00 144 GLN A N 1
ATOM 1075 C CA . GLN A 1 153 ? 34.833 71.167 118.597 1.00 20.00 144 GLN A CA 1
ATOM 1076 C C . GLN A 1 153 ? 35.993 71.763 119.388 1.00 20.00 144 GLN A C 1
ATOM 1077 O O . GLN A 1 153 ? 36.796 72.526 118.851 1.00 18.56 144 GLN A O 1
ATOM 1083 N N . ILE A 1 154 ? 36.073 71.411 120.667 1.00 17.98 145 ILE A N 1
ATOM 1084 C CA . ILE A 1 154 ? 37.326 71.498 121.408 1.00 17.47 145 ILE A CA 1
ATOM 1085 C C . ILE A 1 154 ? 38.281 70.378 121.010 1.00 17.16 145 ILE A C 1
ATOM 1086 O O . ILE A 1 154 ? 38.105 69.227 121.411 1.00 16.58 145 ILE A O 1
ATOM 1091 N N . SER A 1 155 ? 39.293 70.722 120.220 1.00 17.16 146 SER A N 1
ATOM 1092 C CA . SER A 1 155 ? 40.267 69.743 119.753 1.00 17.33 146 SER A CA 1
ATOM 1093 C C . SER A 1 155 ? 40.931 69.024 120.922 1.00 17.29 146 SER A C 1
ATOM 1094 O O . SER A 1 155 ? 40.970 69.540 122.039 1.00 16.95 146 SER A O 1
ATOM 1097 N N .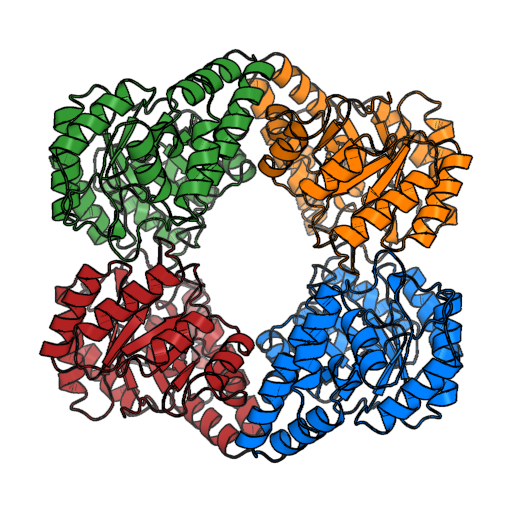 VAL A 1 156 ? 41.451 67.830 120.658 1.00 17.67 147 VAL A N 1
ATOM 1098 C CA . VAL A 1 156 ? 42.191 67.075 121.666 1.00 18.07 147 VAL A CA 1
ATOM 1099 C C . VAL A 1 156 ? 43.299 67.940 122.271 1.00 18.29 147 VAL A C 1
ATOM 1100 O O . VAL A 1 156 ? 43.436 68.012 123.488 1.00 17.84 147 VAL A O 1
ATOM 1104 N N . ASP A 1 157 ? 44.070 68.602 121.410 1.00 18.64 148 ASP A N 1
ATOM 1105 C CA . ASP A 1 157 ? 45.166 69.474 121.837 1.00 19.30 148 ASP A CA 1
ATOM 1106 C C . ASP A 1 157 ? 44.703 70.582 122.783 1.00 18.37 148 ASP A C 1
ATOM 1107 O O . ASP A 1 157 ? 45.338 70.845 123.804 1.00 17.72 148 ASP A O 1
ATOM 1112 N N . THR A 1 158 ? 43.594 71.225 122.447 1.00 17.56 149 THR A N 1
ATOM 1113 C CA . THR A 1 158 ? 43.050 72.285 123.285 1.00 17.28 149 THR A CA 1
ATOM 1114 C C . THR A 1 158 ? 42.614 71.749 124.652 1.00 17.21 149 THR A C 1
ATOM 1115 O O . THR A 1 158 ? 42.862 72.390 125.683 1.00 16.98 149 THR A O 1
ATOM 1119 N N . VAL A 1 159 ? 42.009 70.559 124.663 1.00 17.14 150 VAL A N 1
ATOM 1120 C CA . VAL A 1 159 ? 41.575 69.930 125.913 1.00 17.47 150 VAL A CA 1
ATOM 1121 C C . VAL A 1 159 ? 42.766 69.582 126.783 1.00 17.67 150 VAL A C 1
ATOM 1122 O O . VAL A 1 159 ? 42.742 69.816 127.992 1.00 17.29 150 VAL A O 1
ATOM 1126 N N . VAL A 1 160 ? 43.816 69.051 126.160 1.00 17.83 151 VAL A N 1
ATOM 1127 C CA . VAL A 1 160 ? 45.041 68.721 126.879 1.00 18.10 151 VAL A CA 1
ATOM 1128 C C . VAL A 1 160 ? 45.648 69.985 127.506 1.00 17.81 151 VAL A C 1
ATOM 1129 O O . VAL A 1 160 ? 45.976 69.988 128.684 1.00 17.75 151 VAL A O 1
ATOM 1133 N N . ARG A 1 161 ? 45.791 71.052 126.727 1.00 18.03 152 ARG A N 1
ATOM 1134 C CA . ARG A 1 161 ? 46.310 72.323 127.263 1.00 18.34 152 ARG A CA 1
ATOM 1135 C C . ARG A 1 161 ? 45.465 72.805 128.446 1.00 18.21 152 ARG A C 1
ATOM 1136 O O . ARG A 1 161 ? 46.002 73.196 129.482 1.00 18.87 152 ARG A O 1
ATOM 1144 N N . LEU A 1 162 ? 44.141 72.774 128.287 1.00 17.99 153 LEU A N 1
ATOM 1145 C CA . LEU A 1 162 ? 43.238 73.203 129.354 1.00 17.81 153 LEU A CA 1
ATOM 1146 C C . LEU A 1 162 ? 43.350 72.319 130.608 1.00 17.85 153 LEU A C 1
ATOM 1147 O O . LEU A 1 162 ? 43.281 72.827 131.730 1.00 17.23 153 LEU A O 1
ATOM 1152 N N . SER A 1 163 ? 43.576 71.017 130.412 1.00 17.99 154 SER A N 1
ATOM 1153 C CA . SER A 1 163 ? 43.736 70.072 131.524 1.00 18.68 154 SER A CA 1
ATOM 1154 C C . SER A 1 163 ? 44.946 70.392 132.410 1.00 18.94 154 SER A C 1
ATOM 1155 O O . SER A 1 163 ? 44.997 69.965 133.564 1.00 19.06 154 SER A O 1
ATOM 1158 N N . GLU A 1 164 ? 45.916 71.125 131.871 1.00 19.53 155 GLU A N 1
ATOM 1159 C CA . GLU A 1 164 ? 47.066 71.564 132.646 1.00 20.27 155 GLU A CA 1
ATOM 1160 C C . GLU A 1 164 ? 46.730 72.700 133.613 1.00 20.31 155 GLU A C 1
ATOM 1161 O O . GLU A 1 164 ? 47.522 73.019 134.487 1.00 20.37 155 GLU A O 1
ATOM 1167 N N . ILE A 1 165 ? 45.569 73.324 133.453 1.00 20.34 156 ILE A N 1
ATOM 1168 C CA . ILE A 1 165 ? 45.146 74.350 134.389 1.00 20.24 156 ILE A CA 1
ATOM 1169 C C . ILE A 1 165 ? 44.560 73.646 135.604 1.00 20.33 156 ILE A C 1
ATOM 1170 O O . ILE A 1 165 ? 43.727 72.743 135.461 1.00 19.87 156 ILE A O 1
ATOM 1175 N N . GLU A 1 166 ? 45.015 74.057 136.788 1.00 20.37 157 GLU A N 1
ATOM 1176 C CA . GLU A 1 166 ? 44.786 73.330 138.036 1.00 21.12 157 GLU A CA 1
ATOM 1177 C C . GLU A 1 166 ? 43.326 72.913 138.248 1.00 20.16 157 GLU A C 1
ATOM 1178 O O . GLU A 1 166 ? 43.055 71.745 138.519 1.00 19.85 157 GLU 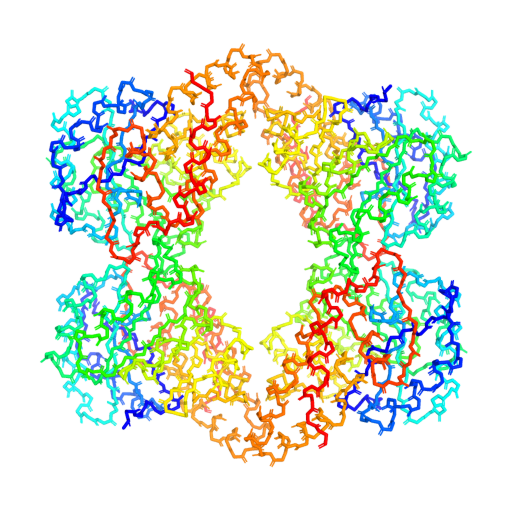A O 1
ATOM 1184 N N . ASN A 1 167 ? 42.392 73.847 138.108 1.00 19.04 158 ASN A N 1
ATOM 1185 C CA . ASN A 1 167 ? 40.983 73.555 138.431 1.00 18.49 158 ASN A CA 1
ATOM 1186 C C . ASN A 1 167 ? 40.110 73.066 137.259 1.00 17.97 158 ASN A C 1
ATOM 1187 O O . ASN A 1 167 ? 38.902 72.909 137.423 1.00 18.00 158 ASN A O 1
ATOM 1192 N N . ILE A 1 168 ? 40.704 72.829 136.090 1.00 17.59 159 ILE A N 1
ATOM 1193 C CA . ILE A 1 168 ? 39.980 72.192 134.978 1.00 17.31 159 ILE A CA 1
ATOM 1194 C C . ILE A 1 168 ? 40.250 70.687 135.060 1.00 17.26 159 ILE A C 1
ATOM 1195 O O . ILE A 1 168 ? 41.340 70.213 134.702 1.00 17.04 159 ILE A O 1
ATOM 1200 N N . VAL A 1 169 ? 39.253 69.952 135.551 1.00 16.72 160 VAL A N 1
ATOM 1201 C CA . VAL A 1 169 ? 39.443 68.583 136.039 1.00 16.56 160 VAL A CA 1
ATOM 1202 C C . VAL A 1 169 ? 38.747 67.486 135.228 1.00 15.97 160 VAL A C 1
ATOM 1203 O O . VAL A 1 169 ? 39.015 66.294 135.436 1.00 15.60 160 VAL A O 1
ATOM 1207 N N . ALA A 1 170 ? 37.867 67.871 134.308 1.00 15.49 161 ALA A N 1
ATOM 1208 C CA . ALA A 1 170 ? 37.083 66.891 133.558 1.00 15.27 161 ALA A CA 1
ATOM 1209 C C . ALA A 1 170 ? 36.486 67.487 132.290 1.00 15.40 161 ALA A C 1
ATOM 1210 O O . ALA A 1 170 ? 36.468 68.707 132.117 1.00 14.80 161 ALA A O 1
ATOM 1212 N N . ILE A 1 171 ? 36.018 66.605 131.406 1.00 15.35 162 ILE A N 1
ATOM 1213 C CA . ILE A 1 171 ? 35.295 67.005 130.205 1.00 15.76 162 ILE A CA 1
ATOM 1214 C C . ILE A 1 171 ? 34.100 66.075 129.981 1.00 15.89 162 ILE A C 1
ATOM 1215 O O . ILE A 1 171 ? 34.200 64.854 130.161 1.00 16.08 162 ILE A O 1
ATOM 1220 N N . LYS A 1 172 ? 32.959 66.677 129.663 1.00 15.96 163 LYS A N 1
ATOM 1221 C CA . LYS A 1 172 ? 31.810 65.955 129.120 1.00 15.99 163 LYS A CA 1
ATOM 1222 C C . LYS A 1 172 ? 31.982 65.984 127.607 1.00 15.88 163 LYS A C 1
ATOM 1223 O O . LYS A 1 172 ? 31.886 67.044 126.995 1.00 15.73 163 LYS A O 1
ATOM 1229 N N . ASP A 1 173 ? 32.256 64.832 127.006 1.00 15.41 164 ASP A N 1
ATOM 1230 C CA . ASP A 1 173 ? 32.521 64.783 125.565 1.00 16.13 164 ASP A CA 1
ATOM 1231 C C . ASP A 1 173 ? 31.329 64.231 124.789 1.00 15.78 164 ASP A C 1
ATOM 1232 O O . ASP A 1 173 ? 31.163 63.013 124.667 1.00 15.68 164 ASP A O 1
ATOM 1237 N N . ALA A 1 174 ? 30.511 65.138 124.255 1.00 16.03 165 ALA A N 1
ATOM 1238 C CA . ALA A 1 174 ? 29.390 64.764 123.388 1.00 16.31 165 ALA A CA 1
ATOM 1239 C C . ALA A 1 174 ? 29.741 64.846 121.889 1.00 16.54 165 ALA A C 1
ATOM 1240 O O . ALA A 1 174 ? 28.860 65.005 121.035 1.00 16.40 165 ALA A O 1
ATOM 1242 N N . GLY A 1 175 ? 31.023 64.715 121.565 1.00 16.72 166 GLY A N 1
ATOM 1243 C CA . GLY A 1 175 ? 31.466 64.695 120.169 1.00 16.88 166 GLY A CA 1
ATOM 1244 C C . GLY A 1 175 ? 31.066 63.437 119.413 1.00 17.10 166 GLY A C 1
ATOM 1245 O O . GLY A 1 175 ? 31.136 63.405 118.184 1.00 17.15 166 GLY A O 1
ATOM 1246 N N . GLY A 1 176 ? 30.675 62.395 120.145 1.00 17.18 167 GLY A N 1
ATOM 1247 C CA . GLY A 1 176 ? 30.216 61.145 119.553 1.00 17.60 167 GLY A CA 1
ATOM 1248 C C . GLY A 1 176 ? 31.334 60.251 119.052 1.00 17.88 167 GLY A C 1
ATOM 1249 O O . GLY A 1 176 ? 31.084 59.288 118.341 1.00 18.01 167 GLY A O 1
ATOM 1250 N N . ASP A 1 177 ? 32.565 60.547 119.453 1.00 18.16 168 ASP A N 1
ATOM 1251 C CA . ASP A 1 177 ? 33.738 59.896 118.899 1.00 18.31 168 ASP A CA 1
ATOM 1252 C C . ASP A 1 177 ? 34.595 59.337 120.025 1.00 18.16 168 ASP A C 1
ATOM 1253 O O . ASP A 1 177 ? 35.306 60.086 120.704 1.00 17.85 168 ASP A O 1
ATOM 1258 N N . VAL A 1 178 ? 34.550 58.018 120.209 1.00 18.15 169 VAL A N 1
ATOM 1259 C CA . VAL A 1 178 ? 35.297 57.388 12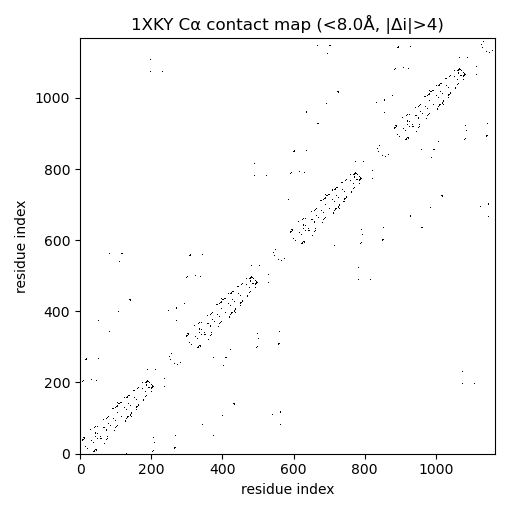1.311 1.00 18.07 169 VAL A CA 1
ATOM 1260 C C . VAL A 1 178 ? 36.806 57.337 121.031 1.00 18.09 169 VAL A C 1
ATOM 1261 O O . VAL A 1 178 ? 37.601 57.089 121.944 1.00 18.17 169 VAL A O 1
ATOM 1265 N N . LEU A 1 179 ? 37.204 57.607 119.786 1.00 18.05 170 LEU A N 1
ATOM 1266 C CA . LEU A 1 179 ? 38.632 57.666 119.436 1.00 18.15 170 LEU A CA 1
ATOM 1267 C C . LEU A 1 179 ? 39.310 59.004 119.768 1.00 17.57 170 LEU A C 1
ATOM 1268 O O . LEU A 1 179 ? 40.483 59.020 120.135 1.00 17.18 170 LEU A O 1
ATOM 1273 N N . THR A 1 180 ? 38.590 60.122 119.666 1.00 17.13 171 THR A N 1
ATOM 1274 C CA . THR A 1 180 ? 39.094 61.377 120.233 1.00 17.01 171 THR A CA 1
ATOM 1275 C C . THR A 1 180 ? 39.095 61.292 121.776 1.00 17.20 171 THR A C 1
ATOM 1276 O O . THR A 1 180 ? 40.041 61.736 122.424 1.00 16.85 171 THR A O 1
ATOM 1280 N N . MET A 1 181 ? 38.049 60.701 122.354 1.00 17.32 172 MET A N 1
ATOM 1281 C CA . MET A 1 181 ? 38.037 60.427 123.802 1.00 17.53 172 MET A CA 1
ATOM 1282 C C . MET A 1 181 ? 39.286 59.631 124.210 1.00 17.44 172 MET A C 1
ATOM 1283 O O . MET A 1 181 ? 39.963 59.996 125.168 1.00 17.92 172 MET A O 1
ATOM 1288 N N . THR A 1 182 ? 39.596 58.568 123.462 1.00 17.61 173 THR A N 1
ATOM 1289 C CA . THR A 1 182 ? 40.779 57.734 123.717 1.00 17.65 173 THR A CA 1
ATOM 1290 C C . THR A 1 182 ? 42.031 58.587 123.842 1.00 18.30 173 THR A C 1
ATOM 1291 O O . THR A 1 182 ? 42.826 58.400 124.753 1.00 18.26 173 THR A O 1
ATOM 1295 N N . GLU A 1 183 ? 42.195 59.519 122.909 1.00 19.17 174 GLU A N 1
ATOM 1296 C CA . GLU A 1 183 ? 43.386 60.354 122.854 1.00 19.76 174 GLU A CA 1
ATOM 1297 C C . GLU A 1 183 ? 43.463 61.337 124.025 1.00 19.32 174 GLU A C 1
ATOM 1298 O O . GLU A 1 183 ? 44.540 61.568 124.587 1.00 18.98 174 GLU A O 1
ATOM 1304 N N . ILE A 1 184 ? 42.323 61.928 124.376 1.00 19.02 175 ILE A N 1
ATOM 1305 C CA . ILE A 1 184 ? 42.241 62.832 125.524 1.00 18.63 175 ILE A CA 1
ATOM 1306 C C . ILE A 1 184 ? 42.602 62.075 126.797 1.00 18.61 175 ILE A C 1
ATOM 1307 O O . ILE A 1 184 ? 43.386 62.560 127.608 1.00 18.43 175 ILE A O 1
ATOM 1312 N N . ILE A 1 185 ? 42.011 60.893 126.961 1.00 19.14 176 ILE A N 1
ATOM 1313 C CA . ILE A 1 185 ? 42.279 60.040 128.114 1.00 19.67 176 ILE A CA 1
ATOM 1314 C C . ILE A 1 185 ? 43.781 59.758 128.207 1.00 20.15 176 ILE A C 1
ATOM 1315 O O . ILE A 1 185 ? 44.380 59.909 129.265 1.00 20.00 176 ILE A O 1
ATOM 1320 N N . GLU A 1 186 ? 44.379 59.377 127.087 1.00 21.30 177 GLU A N 1
ATOM 1321 C CA . GLU A 1 186 ? 45.797 59.019 127.037 1.00 22.07 177 GLU A CA 1
ATOM 1322 C C . GLU A 1 186 ? 46.705 60.202 127.376 1.00 22.22 177 GLU A C 1
ATOM 1323 O O . GLU A 1 186 ? 47.638 60.078 128.173 1.00 22.27 177 GLU A O 1
ATOM 1329 N N . LYS A 1 187 ? 46.408 61.355 126.786 1.00 22.32 178 LYS A N 1
ATOM 1330 C CA . LYS A 1 187 ? 47.317 62.501 126.824 1.00 22.54 178 LYS A CA 1
ATOM 1331 C C . LYS A 1 187 ? 47.178 63.404 128.047 1.00 22.14 178 LYS A C 1
ATOM 1332 O O . LYS A 1 187 ? 48.041 64.256 128.281 1.00 21.83 178 LYS A O 1
ATOM 1338 N N . THR A 1 188 ? 46.109 63.223 128.821 1.00 21.18 179 THR A N 1
ATOM 1339 C CA . THR A 1 188 ? 45.889 63.998 130.039 1.00 20.53 179 THR A CA 1
ATOM 1340 C C . THR A 1 188 ? 46.343 63.193 131.256 1.00 20.97 179 THR A C 1
ATOM 1341 O O . THR A 1 188 ? 46.468 61.968 131.186 1.00 20.55 179 THR A O 1
ATOM 1345 N N . ALA A 1 189 ? 46.571 63.883 132.373 1.00 21.43 180 ALA A N 1
ATOM 1346 C CA . ALA A 1 189 ? 46.970 63.236 133.636 1.00 22.06 180 ALA A CA 1
ATOM 1347 C C . ALA A 1 189 ? 45.879 62.325 134.217 1.00 22.65 180 ALA A C 1
ATOM 1348 O O . ALA A 1 189 ? 44.697 62.434 133.862 1.00 22.10 180 ALA A O 1
ATOM 1350 N N . ASP A 1 190 ? 46.276 61.431 135.119 1.00 23.33 181 ASP A N 1
ATOM 1351 C CA . ASP A 1 190 ? 45.336 60.490 135.740 1.00 23.80 181 ASP A CA 1
ATOM 1352 C C . ASP A 1 190 ? 44.191 61.195 136.460 1.00 23.66 181 ASP A C 1
ATOM 1353 O O . ASP A 1 190 ? 43.106 60.627 136.595 1.00 23.98 181 ASP A O 1
ATOM 1358 N N . ASP A 1 191 ? 44.432 62.421 136.929 1.00 23.61 182 ASP A N 1
ATOM 1359 C CA . ASP A 1 191 ? 43.418 63.184 137.665 1.00 23.52 182 ASP A CA 1
ATOM 1360 C C . ASP A 1 191 ? 42.543 64.069 136.760 1.00 22.44 182 ASP A C 1
ATOM 1361 O O . ASP A 1 191 ? 41.820 64.945 137.245 1.00 22.43 182 ASP A O 1
ATOM 1366 N N . PHE A 1 192 ? 42.615 63.843 135.450 1.00 21.06 183 PHE A N 1
ATOM 1367 C CA . PHE A 1 192 ? 41.693 64.471 134.516 1.00 20.00 183 PHE A CA 1
ATOM 1368 C C . PHE A 1 192 ? 40.753 63.408 133.948 1.00 19.32 183 PHE A C 1
ATOM 1369 O O . PHE A 1 192 ? 41.204 62.454 133.317 1.00 19.39 183 PHE A O 1
ATOM 1377 N N . ALA A 1 193 ? 39.454 63.594 134.171 1.00 18.47 184 ALA A N 1
ATOM 1378 C CA . ALA A 1 193 ? 38.435 62.600 133.829 1.00 18.20 184 ALA A CA 1
ATOM 1379 C C . ALA A 1 193 ? 37.657 62.935 132.547 1.00 17.93 184 ALA A C 1
ATOM 1380 O O . ALA A 1 193 ? 37.212 64.070 132.357 1.00 17.78 184 ALA A O 1
ATOM 1382 N N . VAL A 1 194 ? 37.494 61.932 131.677 1.00 17.76 185 VAL A N 1
ATOM 1383 C CA . VAL A 1 194 ? 36.662 62.048 130.488 1.00 17.29 185 VAL A CA 1
ATOM 1384 C C . VAL A 1 194 ? 35.329 61.337 130.725 1.00 16.90 185 VAL A C 1
ATOM 1385 O O . VAL A 1 194 ? 35.303 60.149 131.046 1.00 16.23 185 VAL A O 1
ATOM 1389 N N . TYR A 1 195 ? 34.235 62.086 130.589 1.00 16.52 186 TYR A N 1
ATOM 1390 C CA . TYR A 1 195 ? 32.875 61.541 130.636 1.00 16.43 186 TYR A CA 1
ATOM 1391 C C . TYR A 1 195 ? 32.286 61.507 129.242 1.00 16.49 186 TYR A C 1
ATOM 1392 O O . TYR A 1 195 ? 32.437 62.466 128.491 1.00 16.62 186 TYR A O 1
ATOM 1401 N N . SER A 1 196 ? 31.590 60.423 128.894 1.00 16.03 187 SER A N 1
ATOM 1402 C CA . SER A 1 196 ? 30.740 60.464 127.709 1.00 16.15 187 SER A CA 1
ATOM 1403 C C . SER A 1 196 ? 29.639 61.505 127.928 1.00 15.94 187 SER A C 1
ATOM 1404 O O . SER A 1 196 ? 29.130 61.665 129.036 1.00 16.04 187 SER A O 1
ATOM 1407 N N . GLY A 1 197 ? 29.324 62.239 126.868 1.00 16.11 188 GLY A N 1
ATOM 1408 C CA . GLY A 1 197 ? 28.190 63.155 126.844 1.00 16.13 188 GLY A CA 1
ATOM 1409 C C . GLY A 1 197 ? 27.021 62.570 126.067 1.00 16.25 188 GLY A C 1
ATOM 1410 O O . GLY A 1 197 ? 26.028 63.255 125.838 1.00 16.32 188 GLY A O 1
ATOM 1411 N N . ASP A 1 198 ? 27.131 61.305 125.662 1.00 16.38 189 ASP A N 1
ATOM 1412 C CA . ASP A 1 198 ? 26.012 60.595 125.025 1.00 16.74 189 ASP A CA 1
ATOM 1413 C C . ASP A 1 198 ? 25.738 59.256 125.704 1.00 16.16 189 ASP A C 1
ATOM 1414 O O . ASP A 1 198 ? 26.627 58.405 125.816 1.00 15.61 189 ASP A O 1
ATOM 1419 N N . ASP A 1 199 ? 24.490 59.072 126.128 1.00 15.79 190 ASP A N 1
ATOM 1420 C CA . ASP A 1 199 ? 24.077 57.883 126.866 1.00 15.45 190 ASP A CA 1
ATOM 1421 C C . ASP A 1 199 ? 24.441 56.581 126.172 1.00 15.50 190 ASP A C 1
ATOM 1422 O O . ASP A 1 199 ? 24.985 55.669 126.801 1.00 15.50 190 ASP A O 1
ATOM 1427 N N . GLY A 1 200 ? 24.150 56.502 124.875 1.00 15.24 191 GLY A N 1
ATOM 1428 C CA . GLY A 1 200 ? 24.418 55.297 124.103 1.00 15.78 191 GLY A CA 1
ATOM 1429 C C . GLY A 1 200 ? 25.889 54.903 124.090 1.00 15.60 191 GLY A C 1
ATOM 1430 O O . GLY A 1 200 ? 26.214 53.728 123.975 1.00 15.94 191 GLY A O 1
ATOM 1431 N N . LEU A 1 201 ? 26.778 55.885 124.190 1.00 15.28 192 LEU A N 1
ATOM 1432 C CA . LEU A 1 201 ? 28.210 55.619 124.195 1.00 15.57 192 LEU A CA 1
ATOM 1433 C C . LEU A 1 201 ? 28.811 55.296 125.557 1.00 15.86 192 LEU A C 1
ATOM 1434 O O . LEU A 1 201 ? 30.018 55.090 125.644 1.00 15.75 192 LEU A O 1
ATOM 1439 N N . THR A 1 202 ? 28.000 55.244 126.613 1.00 15.84 193 THR A N 1
ATOM 1440 C CA . THR A 1 202 ? 28.539 55.010 127.964 1.00 15.86 193 THR A CA 1
ATOM 1441 C C . THR A 1 202 ? 29.499 53.811 127.996 1.00 16.46 193 THR A C 1
ATOM 1442 O O . THR A 1 202 ? 30.662 53.935 128.410 1.00 15.29 193 THR A O 1
ATOM 1446 N N . LEU A 1 203 ? 29.009 52.662 127.537 1.00 16.87 194 LEU A N 1
ATOM 1447 C CA . LEU A 1 203 ? 29.777 51.416 127.605 1.00 17.94 194 LEU A CA 1
ATOM 1448 C C . LEU A 1 203 ? 31.062 51.435 126.751 1.00 17.92 194 LEU A C 1
ATOM 1449 O O . LEU A 1 203 ? 32.145 51.207 127.279 1.00 17.73 194 LEU A O 1
ATOM 1454 N N . PRO A 1 204 ? 30.951 51.723 125.439 1.00 17.91 195 PRO A N 1
ATOM 1455 C CA . PRO A 1 204 ? 32.177 51.820 124.641 1.00 17.78 195 PRO A CA 1
ATOM 1456 C C . PRO A 1 204 ? 33.143 52.931 125.086 1.00 17.43 195 PRO A C 1
ATOM 1457 O O . PRO A 1 204 ? 34.352 52.768 124.956 1.00 17.36 195 PRO A O 1
ATOM 1461 N N . ALA A 1 205 ? 32.623 54.039 125.610 1.00 17.24 196 ALA A N 1
ATOM 1462 C CA . ALA A 1 205 ? 33.480 55.096 126.155 1.00 17.07 196 ALA A CA 1
ATOM 1463 C C . ALA A 1 205 ? 34.237 54.619 127.408 1.00 17.03 196 ALA A C 1
ATOM 1464 O O . ALA A 1 205 ? 35.435 54.846 127.548 1.00 16.64 196 ALA A O 1
ATOM 1466 N N . MET A 1 206 ? 33.528 53.959 128.312 1.00 16.68 197 MET A N 1
ATOM 1467 C CA . MET A 1 206 ? 34.161 53.381 129.490 1.00 17.00 197 MET A CA 1
ATOM 1468 C C . MET A 1 206 ? 35.173 52.283 129.113 1.00 17.01 197 MET A C 1
ATOM 1469 O O . MET A 1 206 ? 36.228 52.178 129.735 1.00 16.76 197 MET A O 1
ATOM 1474 N N . ALA A 1 207 ? 34.884 51.518 128.061 1.00 17.31 198 ALA A N 1
ATOM 1475 C CA . ALA A 1 207 ? 35.819 50.494 127.587 1.00 17.48 198 ALA A CA 1
ATOM 1476 C C . ALA A 1 207 ? 37.188 51.061 127.225 1.00 17.74 198 ALA A C 1
ATOM 1477 O O . ALA A 1 207 ? 38.197 50.401 127.455 1.00 18.21 198 ALA A O 1
ATOM 1479 N N . VAL A 1 208 ? 37.227 52.281 126.680 1.00 17.80 199 VAL A N 1
ATOM 1480 C CA . VAL A 1 208 ? 38.489 52.936 126.326 1.00 17.51 199 VAL A CA 1
ATOM 1481 C C . VAL A 1 208 ? 39.063 53.824 127.444 1.00 17.40 199 VAL A C 1
ATOM 1482 O O . VAL A 1 208 ? 40.107 54.462 127.251 1.00 17.39 199 VAL A O 1
ATOM 1486 N N . GLY A 1 209 ? 38.381 53.873 128.595 1.00 16.81 200 GLY A N 1
ATOM 1487 C CA . GLY A 1 209 ? 38.904 54.537 129.790 1.00 16.49 200 GLY A CA 1
ATOM 1488 C C . GLY A 1 209 ? 38.152 55.763 130.288 1.00 16.28 200 GLY A C 1
ATOM 1489 O O . GLY A 1 209 ? 38.635 56.460 131.181 1.00 16.04 200 GLY A O 1
ATOM 1490 N N . ALA A 1 210 ? 36.971 56.028 129.733 1.00 16.15 201 ALA A N 1
ATOM 1491 C CA . ALA A 1 210 ? 36.118 57.092 130.248 1.00 16.04 201 ALA A CA 1
ATOM 1492 C C . ALA A 1 210 ? 35.670 56.745 131.675 1.00 15.87 201 ALA A C 1
ATOM 1493 O O . ALA A 1 210 ? 35.477 55.569 132.022 1.00 15.47 201 ALA A O 1
ATOM 1495 N N . LYS A 1 211 ? 35.515 57.763 132.508 1.00 15.93 202 LYS A N 1
ATOM 1496 C CA . LYS A 1 211 ? 35.128 57.528 133.899 1.00 16.21 202 LYS A CA 1
ATOM 1497 C C . LYS A 1 211 ? 33.649 57.174 134.010 1.00 15.92 202 LYS A C 1
ATOM 1498 O O . LYS A 1 211 ? 33.239 56.441 134.921 1.00 16.38 202 LYS A O 1
ATOM 1504 N N . GLY A 1 212 ? 32.852 57.698 133.089 1.00 15.53 203 GLY A N 1
ATOM 1505 C CA . GLY A 1 212 ? 31.414 57.528 133.150 1.00 15.54 203 GLY A CA 1
ATOM 1506 C C . GLY A 1 212 ? 30.647 58.335 132.123 1.00 15.67 203 GLY A C 1
ATOM 1507 O O . GLY A 1 212 ? 31.128 58.579 131.011 1.00 15.60 203 GLY A O 1
ATOM 1508 N N . ILE A 1 213 ? 29.432 58.715 132.501 1.00 15.33 204 ILE A N 1
ATOM 1509 C CA . ILE A 1 213 ? 28.461 59.341 131.612 1.00 14.92 204 ILE A CA 1
ATOM 1510 C C . ILE A 1 213 ? 27.848 60.537 132.312 1.00 14.66 204 ILE A C 1
ATOM 1511 O O . ILE A 1 213 ? 27.536 60.473 133.488 1.00 15.09 204 ILE A O 1
ATOM 1516 N N . VAL A 1 214 ? 27.692 61.621 131.572 1.00 14.54 205 VAL A N 1
ATOM 1517 C CA . VAL A 1 214 ? 26.747 62.661 131.912 1.00 14.52 205 VAL A CA 1
ATOM 1518 C C . VAL A 1 214 ? 25.433 62.479 131.141 1.00 14.62 205 VAL A C 1
ATOM 1519 O O . VAL A 1 214 ? 25.397 62.629 129.940 1.00 13.93 205 VAL A O 1
ATOM 1523 N N . SER A 1 215 ? 24.380 62.109 131.866 1.00 14.28 206 SER A N 1
ATOM 1524 C CA . SER A 1 215 ? 23.270 61.335 131.323 1.00 14.34 206 SER A CA 1
ATOM 1525 C C . SER A 1 215 ? 21.985 62.151 131.241 1.00 14.04 206 SER A C 1
ATOM 1526 O O . SER A 1 215 ? 21.736 63.004 132.062 1.00 14.36 206 SER A O 1
ATOM 1529 N N . VAL A 1 216 ? 21.180 61.842 130.240 1.00 13.98 207 VAL A N 1
ATOM 1530 C CA . VAL A 1 216 ? 19.786 62.219 130.212 1.00 13.70 207 VAL A CA 1
ATOM 1531 C C . VAL A 1 216 ? 18.851 61.056 130.566 1.00 13.38 207 VAL A C 1
ATOM 1532 O O . VAL A 1 216 ? 17.904 61.225 131.302 1.00 13.41 207 VAL A O 1
ATOM 1536 N N . ALA A 1 217 ? 19.152 59.885 130.029 1.00 13.32 208 ALA A N 1
ATOM 1537 C CA . ALA A 1 217 ? 18.360 58.662 130.268 1.00 13.17 208 ALA A CA 1
ATOM 1538 C C . ALA A 1 217 ? 18.254 58.246 131.733 1.00 13.25 208 ALA A C 1
ATOM 1539 O O . ALA A 1 217 ? 17.296 57.580 132.125 1.00 13.23 208 ALA A O 1
ATOM 1541 N N . SER A 1 218 ? 19.251 58.624 132.526 1.00 13.69 209 SER A N 1
ATOM 1542 C CA . SER A 1 218 ? 19.253 58.387 133.967 1.00 14.12 209 SER A CA 1
ATOM 1543 C C . SER A 1 218 ? 18.021 58.949 134.692 1.00 14.08 209 SER A C 1
ATOM 1544 O O . SER A 1 218 ? 17.726 58.526 135.798 1.00 14.43 209 SER A O 1
ATOM 1547 N N . HIS A 1 219 ? 17.324 59.914 134.085 1.00 14.60 210 HIS A N 1
ATOM 1548 C CA . HIS A 1 219 ? 16.026 60.366 134.603 1.00 14.50 210 HIS A CA 1
ATOM 1549 C C . HIS A 1 219 ? 14.985 59.239 134.680 1.00 14.99 210 HIS A C 1
ATOM 1550 O O . HIS A 1 219 ? 14.099 59.291 135.526 1.00 15.53 210 HIS A O 1
ATOM 1557 N N . VAL A 1 220 ? 15.069 58.256 133.781 1.00 15.10 211 VAL A N 1
ATOM 1558 C CA . VAL A 1 220 ? 14.084 57.175 133.719 1.00 15.43 211 VAL A CA 1
ATOM 1559 C C . VAL A 1 220 ? 14.642 55.763 133.915 1.00 15.46 211 VAL A C 1
ATOM 1560 O O . VAL A 1 220 ? 13.915 54.884 134.372 1.00 15.15 211 VAL A O 1
ATOM 1564 N N . ILE A 1 221 ? 15.910 55.537 133.578 1.00 15.42 212 ILE A N 1
ATOM 1565 C CA . ILE A 1 221 ? 16.498 54.204 133.742 1.00 15.28 212 ILE A CA 1
ATOM 1566 C C . ILE A 1 221 ? 17.846 54.249 134.465 1.00 15.02 212 ILE A C 1
ATOM 1567 O O . ILE A 1 221 ? 18.751 53.492 134.149 1.00 14.70 212 ILE A O 1
ATOM 1572 N N . GLY A 1 222 ? 17.953 55.120 135.463 1.00 15.26 213 GLY A N 1
ATOM 1573 C CA . GLY A 1 222 ? 19.168 55.241 136.256 1.00 15.32 213 GLY A CA 1
ATOM 1574 C C . GLY A 1 222 ? 19.575 53.944 136.935 1.00 15.33 213 GLY A C 1
ATOM 1575 O O . GLY A 1 222 ? 20.758 53.613 136.964 1.00 14.51 213 GLY A O 1
ATOM 1576 N N . ASN A 1 223 ? 18.608 53.205 137.484 1.00 15.67 214 ASN A N 1
ATOM 1577 C CA . ASN A 1 223 ? 18.948 51.948 138.169 1.00 15.97 214 ASN A CA 1
ATOM 1578 C C . ASN A 1 223 ? 19.508 50.930 137.174 1.00 15.71 214 ASN A C 1
ATOM 1579 O O . ASN A 1 223 ? 20.463 50.213 137.484 1.00 15.45 214 ASN A O 1
ATOM 1584 N N . GLU A 1 224 ? 18.915 50.885 135.982 1.00 15.36 215 GLU A N 1
ATOM 1585 C CA . GLU A 1 224 ? 19.376 49.999 134.908 1.00 15.29 215 GLU A CA 1
ATOM 1586 C C . GLU A 1 224 ? 20.815 50.339 134.473 1.00 14.80 215 GLU A C 1
ATOM 1587 O O . GLU A 1 224 ? 21.656 49.445 134.311 1.00 14.74 215 GLU A O 1
ATOM 1593 N N . MET A 1 225 ? 21.094 51.628 134.312 1.00 14.31 216 MET A N 1
ATOM 1594 C CA . MET A 1 225 ? 22.438 52.102 133.965 1.00 14.24 216 MET A CA 1
ATOM 1595 C C . MET A 1 225 ? 23.453 51.789 135.065 1.00 14.26 216 MET A C 1
ATOM 1596 O O . MET A 1 225 ? 24.595 51.452 134.780 1.00 13.77 216 MET A O 1
ATOM 1601 N N . GLN A 1 226 ? 23.028 51.911 136.322 1.00 14.62 217 GLN A N 1
ATOM 1602 C CA . GLN A 1 226 ? 23.876 51.556 137.459 1.00 15.21 217 GLN A CA 1
ATOM 1603 C C . GLN A 1 226 ? 24.263 50.068 137.402 1.00 15.19 217 GLN A C 1
ATOM 1604 O O . GLN A 1 226 ? 25.432 49.715 137.569 1.00 15.01 217 GLN A O 1
ATOM 1610 N N . GLU A 1 227 ? 23.282 49.205 137.145 1.00 15.03 218 GLU A N 1
ATOM 1611 C CA . GLU A 1 227 ? 23.532 47.762 137.026 1.00 15.12 218 GLU A CA 1
ATOM 1612 C C . GLU A 1 227 ? 24.385 47.439 135.793 1.00 14.99 218 GLU A C 1
ATOM 1613 O O . GLU A 1 227 ? 25.224 46.550 135.841 1.00 15.07 218 GLU A O 1
ATOM 1619 N N . MET A 1 228 ? 24.150 48.148 134.690 1.00 15.28 219 MET A N 1
ATOM 1620 C CA . MET A 1 228 ? 24.957 48.007 133.481 1.00 15.40 219 MET A CA 1
ATOM 1621 C C . MET A 1 228 ? 26.435 48.273 133.754 1.00 15.31 219 MET A C 1
ATOM 1622 O O . MET A 1 228 ? 27.299 47.489 133.353 1.00 14.98 219 MET A O 1
ATOM 1627 N N . ILE A 1 229 ? 26.716 49.378 134.439 1.00 15.48 220 ILE A N 1
ATOM 1628 C CA . ILE A 1 229 ? 28.085 49.773 134.749 1.00 16.00 220 ILE A CA 1
ATOM 1629 C C . ILE A 1 229 ? 28.746 48.809 135.740 1.00 15.99 220 ILE A C 1
ATOM 1630 O O . ILE A 1 229 ? 29.919 48.487 135.590 1.00 16.38 220 ILE A O 1
ATOM 1635 N N . ALA A 1 230 ? 27.993 48.347 136.737 1.00 16.03 221 ALA A N 1
ATOM 1636 C CA . ALA A 1 230 ? 28.506 47.366 137.700 1.00 15.98 221 ALA A CA 1
ATOM 1637 C C . ALA A 1 230 ? 28.863 46.046 136.995 1.00 15.90 221 ALA A C 1
ATOM 1638 O O . ALA A 1 230 ? 29.929 45.474 137.228 1.00 16.39 221 ALA A O 1
ATOM 1640 N N . ALA A 1 231 ? 27.969 45.583 136.129 1.00 16.19 222 ALA A N 1
ATOM 1641 C CA . ALA A 1 231 ? 28.210 44.390 135.323 1.00 16.47 222 ALA A CA 1
ATOM 1642 C C . ALA A 1 231 ? 29.431 44.557 134.422 1.00 17.05 222 ALA A C 1
ATOM 1643 O O . ALA A 1 231 ? 30.276 43.660 134.326 1.00 16.59 222 ALA A O 1
ATOM 1645 N N . PHE A 1 232 ? 29.515 45.701 133.751 1.00 17.73 223 PHE A N 1
ATOM 1646 C CA . PHE A 1 232 ? 30.654 45.994 132.892 1.00 18.38 223 PHE A CA 1
ATOM 1647 C C . PHE A 1 232 ? 31.967 45.989 133.665 1.00 18.30 223 PHE A C 1
ATOM 1648 O O . PHE A 1 232 ? 32.911 45.303 133.289 1.00 18.80 223 PHE A O 1
ATOM 1656 N N . GLN A 1 233 ? 32.019 46.759 134.747 1.00 18.66 224 GLN A N 1
ATOM 1657 C CA . GLN A 1 233 ? 33.221 46.874 135.572 1.00 19.04 224 GLN A CA 1
ATOM 1658 C C . GLN A 1 233 ? 33.616 45.528 136.176 1.00 18.82 224 GLN A C 1
ATOM 1659 O O . GLN A 1 233 ? 34.795 45.262 136.377 1.00 19.42 224 GLN A O 1
ATOM 1665 N N . ALA A 1 234 ? 32.630 44.673 136.444 1.00 18.93 225 ALA A N 1
ATOM 1666 C CA . ALA A 1 234 ? 32.892 43.311 136.922 1.00 18.57 225 ALA A CA 1
ATOM 1667 C C . ALA A 1 234 ? 33.451 42.413 135.800 1.00 18.74 225 ALA A C 1
ATOM 1668 O O . ALA A 1 234 ? 34.175 41.447 136.060 1.00 17.78 225 ALA A O 1
ATOM 1670 N N . GLY A 1 235 ? 33.104 42.738 134.559 1.00 18.73 226 GLY A N 1
ATOM 1671 C CA . GLY A 1 235 ? 33.519 41.948 133.401 1.00 18.90 226 GLY A CA 1
ATOM 1672 C C . GLY A 1 235 ? 32.478 40.922 132.977 1.00 18.82 226 GLY A C 1
ATOM 1673 O O . GLY A 1 235 ? 32.799 39.956 132.295 1.00 18.64 226 GLY A O 1
ATOM 1674 N N . GLU A 1 236 ? 31.228 41.125 133.380 1.00 18.98 227 GLU A N 1
ATOM 1675 C CA . GLU A 1 236 ? 30.126 40.293 132.907 1.00 19.11 227 GLU A CA 1
ATOM 1676 C C . GLU A 1 236 ? 29.517 40.984 131.689 1.00 19.72 227 GLU A C 1
ATOM 1677 O O . GLU A 1 236 ? 28.524 41.701 131.787 1.00 19.42 227 GLU A O 1
ATOM 1683 N N . PHE A 1 237 ? 30.120 40.751 130.527 1.00 20.44 228 PHE A N 1
ATOM 1684 C CA . PHE A 1 237 ? 29.790 41.538 129.332 1.00 21.16 228 PHE A CA 1
ATOM 1685 C C . PHE A 1 237 ? 28.438 41.181 128.716 1.00 21.50 228 PHE A C 1
ATOM 1686 O O . PHE A 1 237 ? 27.822 42.008 128.047 1.00 21.49 228 PHE A O 1
ATOM 1694 N N . LYS A 1 238 ? 27.968 39.963 128.952 1.00 21.90 229 LYS A N 1
ATOM 1695 C CA . LYS A 1 238 ? 26.683 39.535 128.404 1.00 22.85 229 LYS A CA 1
ATOM 1696 C C . LYS A 1 238 ? 25.536 40.359 128.986 1.00 22.39 229 LYS A C 1
ATOM 1697 O O . LYS A 1 238 ? 24.740 40.933 128.241 1.00 22.04 229 LYS A O 1
ATOM 1703 N N . LYS A 1 239 ? 25.454 40.422 130.313 1.00 21.95 230 LYS A N 1
ATOM 1704 C CA . LYS A 1 239 ? 24.456 41.273 130.961 1.00 21.81 230 LYS A CA 1
ATOM 1705 C C . LYS A 1 239 ? 24.692 42.766 130.667 1.00 21.32 230 LYS A C 1
ATOM 1706 O O . LYS A 1 239 ? 23.742 43.501 130.421 1.00 21.11 230 LYS A O 1
ATOM 1712 N N . ALA A 1 240 ? 25.943 43.217 130.708 1.00 21.15 231 ALA A N 1
ATOM 1713 C CA . ALA A 1 240 ? 26.237 44.624 130.400 1.00 20.75 231 ALA A CA 1
ATOM 1714 C C . ALA A 1 240 ? 25.713 44.975 129.003 1.00 20.57 231 ALA A C 1
ATOM 1715 O O . ALA A 1 240 ? 25.089 46.015 128.810 1.00 20.46 231 ALA A O 1
ATOM 1717 N N . GLN A 1 241 ? 25.941 44.079 128.047 1.00 20.20 232 GLN A N 1
ATOM 1718 C CA . GLN A 1 241 ? 25.484 44.278 126.669 1.00 19.98 232 GLN A CA 1
ATOM 1719 C C . GLN A 1 241 ? 23.953 44.277 126.567 1.00 19.64 232 GLN A C 1
ATOM 1720 O O . GLN A 1 241 ? 23.394 45.037 125.787 1.00 19.32 232 GLN A O 1
ATOM 1726 N N . LYS A 1 242 ? 23.286 43.448 127.370 1.00 19.25 233 LYS A N 1
ATOM 1727 C CA . LYS A 1 242 ? 21.825 43.401 127.394 1.00 19.65 233 LYS A CA 1
ATOM 1728 C C . LYS A 1 242 ? 21.227 44.740 127.850 1.00 19.17 233 LYS A C 1
ATOM 1729 O O . LYS A 1 242 ? 20.270 45.242 127.247 1.00 19.01 233 LYS A O 1
ATOM 1735 N N . LEU A 1 243 ? 21.801 45.318 128.902 1.00 18.03 234 LEU A N 1
ATOM 1736 C CA . LEU A 1 243 ? 21.328 46.604 129.437 1.00 17.68 234 LEU A CA 1
ATOM 1737 C C . LEU A 1 243 ? 21.746 47.777 128.545 1.00 16.95 234 LEU A C 1
ATOM 1738 O O . LEU A 1 243 ? 21.012 48.764 128.425 1.00 17.16 234 LEU A O 1
ATOM 1743 N N . HIS A 1 244 ? 22.915 47.660 127.920 1.00 16.33 235 HIS A N 1
ATOM 1744 C CA . HIS A 1 244 ? 23.371 48.617 126.912 1.00 16.33 235 HIS A CA 1
ATOM 1745 C C . HIS A 1 244 ? 22.357 48.750 125.778 1.00 15.81 235 HIS A C 1
ATOM 1746 O O . HIS A 1 244 ? 22.086 49.844 125.315 1.00 15.43 235 HIS A O 1
ATOM 1753 N N . GLN A 1 245 ? 21.808 47.624 125.341 1.00 15.99 236 GLN A N 1
ATOM 1754 C CA . GLN A 1 245 ? 20.795 47.618 124.290 1.00 16.29 236 GLN A CA 1
ATOM 1755 C C . GLN A 1 245 ? 19.541 48.407 124.689 1.00 16.20 236 GLN A C 1
ATOM 1756 O O . GLN A 1 245 ? 19.003 49.179 123.890 1.00 15.93 236 GLN A O 1
ATOM 1762 N N . LEU A 1 246 ? 19.109 48.223 125.931 1.00 16.28 237 LEU A N 1
ATOM 1763 C CA . LEU A 1 246 ? 17.998 48.980 126.502 1.00 16.16 237 LEU A CA 1
ATOM 1764 C C . LEU A 1 246 ? 18.320 50.474 126.554 1.00 15.98 237 LEU A C 1
ATOM 1765 O O . LEU A 1 246 ? 17.508 51.296 126.151 1.00 16.20 237 LEU A O 1
ATOM 1770 N N . LEU A 1 247 ? 19.505 50.811 127.054 1.00 15.91 238 LEU A N 1
ATOM 1771 C CA . LEU A 1 247 ? 19.932 52.202 127.187 1.00 16.20 238 LEU A CA 1
ATOM 1772 C C . LEU A 1 247 ? 19.871 52.931 125.841 1.00 16.61 238 LEU A C 1
ATOM 1773 O O . LEU A 1 247 ? 19.306 54.025 125.745 1.00 16.52 238 LEU A O 1
ATOM 1778 N N . VAL A 1 248 ? 20.410 52.296 124.804 1.00 16.77 239 VAL A N 1
ATOM 1779 C CA . VAL A 1 248 ? 20.432 52.862 123.448 1.00 17.41 239 VAL A CA 1
ATOM 1780 C C . VAL A 1 248 ? 19.015 53.102 122.930 1.00 17.74 239 VAL A C 1
ATOM 1781 O O . VAL A 1 248 ? 18.713 54.163 122.383 1.00 18.00 239 VAL A O 1
ATOM 1785 N N . ARG A 1 249 ? 18.161 52.108 123.119 1.00 18.44 240 ARG A N 1
ATOM 1786 C CA . ARG A 1 249 ? 16.769 52.159 122.685 1.00 18.99 240 ARG A CA 1
ATOM 1787 C C . ARG A 1 249 ? 16.026 53.289 123.398 1.00 18.26 240 ARG A C 1
ATOM 1788 O O . ARG A 1 249 ? 15.385 54.135 122.764 1.00 17.19 240 ARG A O 1
ATOM 1796 N N . VAL A 1 250 ? 16.121 53.296 124.724 1.00 17.74 241 VAL A N 1
ATOM 1797 C CA . VAL A 1 250 ? 15.463 54.319 125.534 1.00 17.48 241 VAL A CA 1
ATOM 1798 C C . VAL A 1 250 ? 15.976 55.722 125.185 1.00 17.30 241 VAL A C 1
ATOM 1799 O O . VAL A 1 250 ? 15.186 56.665 125.014 1.00 16.69 241 VAL A O 1
ATOM 1803 N N . THR A 1 251 ? 17.291 55.851 125.058 1.00 17.31 242 THR A N 1
ATOM 1804 C CA . THR A 1 251 ? 17.898 57.138 124.748 1.00 17.54 242 THR A CA 1
ATOM 1805 C C . THR A 1 251 ? 17.437 57.684 123.401 1.00 17.80 242 THR A C 1
ATOM 1806 O O . THR A 1 251 ? 17.051 58.849 123.305 1.00 18.00 242 THR A O 1
ATOM 1810 N N . ASP A 1 252 ? 17.448 56.843 122.373 1.00 18.25 243 ASP A N 1
ATOM 1811 C CA . ASP A 1 252 ? 16.977 57.260 121.050 1.00 18.93 243 ASP A CA 1
ATOM 1812 C C . ASP A 1 252 ? 15.565 57.863 121.107 1.00 18.48 243 ASP A C 1
ATOM 1813 O O . ASP A 1 252 ? 15.294 58.876 120.459 1.00 18.22 243 ASP A O 1
ATOM 1818 N N . SER A 1 253 ? 14.687 57.251 121.900 1.00 18.35 244 SER A N 1
ATOM 1819 C CA . SER A 1 253 ? 13.289 57.684 121.989 1.00 18.11 244 SER A CA 1
ATOM 1820 C C . SER A 1 253 ? 13.147 59.050 122.669 1.00 18.05 244 SER A C 1
ATOM 1821 O O . SER A 1 253 ? 12.160 59.756 122.451 1.00 17.58 244 SER A O 1
ATOM 1824 N N . LEU A 1 254 ? 14.146 59.403 123.483 1.00 17.79 245 LEU A N 1
ATOM 1825 C CA . LEU A 1 254 ? 14.191 60.674 124.223 1.00 18.11 245 LEU A CA 1
ATOM 1826 C C . LEU A 1 254 ? 14.723 61.857 123.390 1.00 18.11 245 LEU A C 1
ATOM 1827 O O . LEU A 1 254 ? 14.698 63.009 123.842 1.00 17.89 245 LEU A O 1
ATOM 1832 N N . PHE A 1 255 ? 15.204 61.574 122.180 1.00 18.55 246 PHE A N 1
ATOM 1833 C CA . PHE A 1 255 ? 15.715 62.609 121.286 1.00 19.16 246 PHE A CA 1
ATOM 1834 C C . PHE A 1 255 ? 15.025 62.634 119.916 1.00 20.09 246 PHE A C 1
ATOM 1835 O O . PHE A 1 255 ? 15.562 63.217 118.968 1.00 20.22 246 PHE A O 1
ATOM 1843 N N . MET A 1 256 ? 13.842 62.025 119.808 1.00 20.76 247 MET A N 1
ATOM 1844 C CA . MET A 1 256 ? 13.067 62.077 118.557 1.00 21.72 247 MET A CA 1
ATOM 1845 C C . MET A 1 256 ? 12.391 63.436 118.360 1.00 21.77 247 MET A C 1
ATOM 1846 O O . MET A 1 256 ? 12.080 63.820 117.235 1.00 22.75 247 MET A O 1
ATOM 1851 N N . ALA A 1 257 ? 12.130 64.132 119.462 1.00 21.08 248 ALA A N 1
ATOM 1852 C CA . ALA A 1 257 ? 11.762 65.535 119.442 1.00 20.52 248 ALA A CA 1
ATOM 1853 C C . ALA A 1 257 ? 12.853 66.278 120.212 1.00 20.08 248 ALA A C 1
ATOM 1854 O O . ALA A 1 257 ? 13.662 65.644 120.903 1.00 19.98 248 ALA A O 1
ATOM 1856 N N . PRO A 1 258 ? 12.874 67.601 120.093 1.00 19.54 249 PRO A N 1
ATOM 1857 C CA . PRO A 1 258 ? 13.904 68.417 120.743 1.00 18.96 249 PRO A CA 1
ATOM 1858 C C . PRO A 1 258 ? 13.941 68.188 122.250 1.00 18.57 249 PRO A C 1
ATOM 1859 O O . PRO A 1 258 ? 12.962 68.470 122.940 1.00 17.25 249 PRO A O 1
ATOM 1863 N N . SER A 1 259 ? 15.064 67.681 122.749 1.00 18.78 250 SER A N 1
ATOM 1864 C CA . SER A 1 259 ? 15.277 67.558 124.186 1.00 18.74 250 SER A CA 1
ATOM 1865 C C . SER A 1 259 ? 15.337 68.927 124.854 1.00 18.55 250 SER A C 1
ATOM 1866 O O . SER A 1 259 ? 15.989 69.844 124.353 1.00 19.04 250 SER A O 1
ATOM 1869 N N . PRO A 1 260 ? 14.654 69.059 125.986 1.00 17.64 251 PRO A N 1
ATOM 1870 C CA . PRO A 1 260 ? 14.477 67.937 126.913 1.00 17.07 251 PRO A CA 1
ATOM 1871 C C . PRO A 1 260 ? 13.034 67.445 126.936 1.00 16.55 251 PRO A C 1
ATOM 1872 O O . PRO A 1 260 ? 12.624 66.780 127.888 1.00 16.42 251 PRO A O 1
ATOM 1876 N N . THR A 1 261 ? 12.275 67.772 125.895 1.00 16.54 252 THR A N 1
ATOM 1877 C CA . THR A 1 261 ? 10.820 67.742 125.968 1.00 16.16 252 THR A CA 1
ATOM 1878 C C . THR A 1 261 ? 10.304 66.316 126.135 1.00 15.72 252 THR A C 1
ATOM 1879 O O . THR A 1 261 ? 9.350 66.074 126.874 1.00 15.53 252 THR A O 1
ATOM 1883 N N . PRO A 1 262 ? 10.941 65.377 125.443 1.00 15.38 253 PRO A N 1
ATOM 1884 C CA . PRO A 1 262 ? 10.650 63.951 125.634 1.00 15.32 253 PRO A CA 1
ATOM 1885 C C . PRO A 1 262 ? 10.934 63.401 127.045 1.00 15.23 253 PRO A C 1
ATOM 1886 O O . PRO A 1 262 ? 10.098 62.679 127.596 1.00 15.43 253 PRO A O 1
ATOM 1890 N N . VAL A 1 263 ? 12.076 63.750 127.634 1.00 15.57 254 VAL A N 1
ATOM 1891 C CA . VAL A 1 263 ? 12.409 63.251 128.973 1.00 15.33 254 VAL A CA 1
ATOM 1892 C C . VAL A 1 263 ? 11.488 63.831 130.055 1.00 15.61 254 VAL A C 1
ATOM 1893 O O . VAL A 1 263 ? 11.060 63.100 130.955 1.00 14.91 254 VAL A O 1
ATOM 1897 N N . LYS A 1 264 ? 11.141 65.116 129.939 1.00 15.59 255 LYS A N 1
ATOM 1898 C CA . LYS A 1 264 ? 10.125 65.718 130.809 1.00 16.00 255 LYS A CA 1
ATOM 1899 C C . LYS A 1 264 ? 8.781 65.002 130.720 1.00 16.33 255 LYS A C 1
ATOM 1900 O O . LYS A 1 264 ? 8.135 64.772 131.731 1.00 15.94 255 LYS A O 1
ATOM 1906 N N . THR A 1 265 ? 8.372 64.665 129.501 1.00 17.24 256 THR A N 1
ATOM 1907 C CA . THR A 1 265 ? 7.111 63.974 129.270 1.00 17.81 256 THR A CA 1
ATOM 1908 C C . THR A 1 265 ? 7.169 62.550 129.821 1.00 18.03 256 THR A C 1
ATOM 1909 O O . THR A 1 265 ? 6.224 62.103 130.445 1.00 18.11 256 THR A O 1
ATOM 1913 N N . ALA A 1 266 ? 8.287 61.857 129.603 1.00 18.91 257 ALA A N 1
ATOM 1914 C CA . ALA A 1 266 ? 8.515 60.512 130.163 1.00 19.59 257 ALA A CA 1
ATOM 1915 C C . ALA A 1 266 ? 8.490 60.500 131.705 1.00 20.63 257 ALA A C 1
ATOM 1916 O O . ALA A 1 266 ? 7.947 59.576 132.325 1.00 20.48 257 ALA A O 1
ATOM 1918 N N . LEU A 1 267 ? 9.056 61.540 132.313 1.00 21.28 258 LEU A N 1
ATOM 1919 C CA . LEU A 1 267 ? 8.990 61.721 133.761 1.00 22.28 258 LEU A CA 1
ATOM 1920 C C . LEU A 1 267 ? 7.537 61.852 134.237 1.00 23.51 258 LEU A C 1
ATOM 1921 O O . LEU A 1 267 ? 7.132 61.210 135.209 1.00 23.27 258 LEU A O 1
ATOM 1926 N N . GLN A 1 268 ? 6.760 62.684 133.547 1.00 25.23 259 GLN A N 1
ATOM 1927 C CA . GLN A 1 268 ? 5.326 62.803 133.812 1.00 26.98 259 GLN A CA 1
ATOM 1928 C C . GLN A 1 268 ? 4.618 61.448 133.672 1.00 27.66 259 GLN A C 1
ATOM 1929 O O . GLN A 1 268 ? 3.783 61.102 134.504 1.00 27.77 259 GLN A O 1
ATOM 1935 N N . MET A 1 269 ? 4.966 60.682 132.637 1.00 28.81 260 MET A N 1
ATOM 1936 C CA . MET A 1 269 ? 4.364 59.357 132.400 1.00 29.58 260 MET A CA 1
ATOM 1937 C C . MET A 1 269 ? 4.594 58.368 133.560 1.00 30.18 260 MET A C 1
ATOM 1938 O O . MET A 1 269 ? 3.751 57.500 133.799 1.00 30.28 260 MET A O 1
ATOM 1943 N N . VAL A 1 270 ? 5.722 58.493 134.266 1.00 30.35 261 VAL A N 1
ATOM 1944 C CA . VAL A 1 270 ? 6.001 57.643 135.441 1.00 30.75 261 VAL A CA 1
ATOM 1945 C C . VAL A 1 270 ? 5.730 58.349 136.771 1.00 30.63 261 VAL A C 1
ATOM 1946 O O . VAL A 1 270 ? 6.328 58.002 137.793 1.00 31.30 261 VAL A O 1
ATOM 1950 N N . GLY A 1 271 ? 4.838 59.337 136.758 1.00 30.34 262 GLY A N 1
ATOM 1951 C CA . GLY A 1 271 ? 4.344 59.953 137.989 1.00 29.94 262 GLY A CA 1
ATOM 1952 C C . GLY A 1 271 ? 5.177 61.072 138.593 1.00 29.63 262 GLY A C 1
ATOM 1953 O O . GLY A 1 271 ? 4.894 61.510 139.714 1.00 29.79 262 GLY A O 1
ATOM 1954 N N . LEU A 1 272 ? 6.198 61.540 137.875 1.00 28.68 263 LEU A N 1
ATOM 1955 C CA . LEU A 1 272 ? 7.001 62.667 138.338 1.00 28.28 263 LEU A CA 1
ATOM 1956 C C . LEU A 1 272 ? 6.817 63.823 137.363 1.00 27.54 263 LEU A C 1
ATOM 1957 O O . LEU A 1 272 ? 7.625 64.029 136.465 1.00 27.01 263 LEU A O 1
ATOM 1962 N N . ASP A 1 273 ? 5.728 64.564 137.528 1.00 26.83 264 ASP A N 1
ATOM 1963 C CA . ASP A 1 273 ? 5.423 65.672 136.619 1.00 26.40 264 ASP A CA 1
ATOM 1964 C C . ASP A 1 273 ? 6.378 66.832 136.899 1.00 24.85 264 ASP A C 1
ATOM 1965 O O . ASP A 1 273 ? 6.454 67.330 138.024 1.0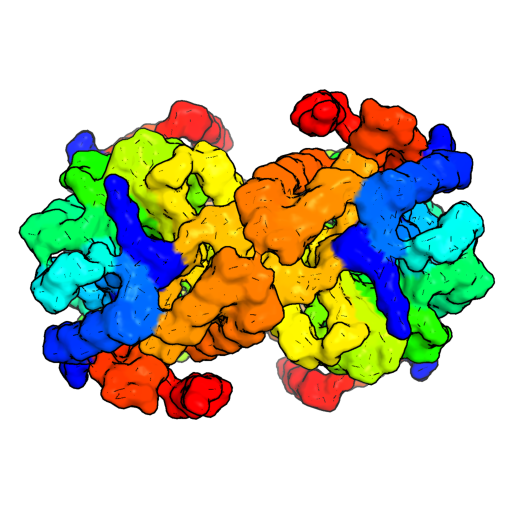0 25.04 264 ASP A O 1
ATOM 1970 N N . VAL A 1 274 ? 7.123 67.224 135.866 1.00 22.84 265 VAL A N 1
ATOM 1971 C CA . VAL A 1 274 ? 8.064 68.329 135.938 1.00 21.39 265 VAL A CA 1
ATOM 1972 C C . VAL A 1 274 ? 7.655 69.443 134.957 1.00 20.60 265 VAL A C 1
ATOM 1973 O O . VAL A 1 274 ? 8.472 70.291 134.588 1.00 19.64 265 VAL A O 1
ATOM 1977 N N . GLY A 1 275 ? 6.390 69.418 134.536 1.00 19.52 266 GLY A N 1
ATOM 1978 C CA . GLY A 1 275 ? 5.824 70.462 133.685 1.00 19.31 266 GLY A CA 1
ATOM 1979 C C . GLY A 1 275 ? 6.275 70.406 132.239 1.00 18.94 266 GLY A C 1
ATOM 1980 O O . GLY A 1 275 ? 6.797 69.387 131.770 1.00 19.33 266 GLY A O 1
ATOM 1981 N N . SER A 1 276 ? 6.089 71.526 131.550 1.00 18.31 267 SER A N 1
ATOM 1982 C CA . SER A 1 276 ? 6.371 71.630 130.133 1.00 17.82 267 SER A CA 1
ATOM 1983 C C . SER A 1 276 ? 7.692 72.365 129.869 1.00 17.20 267 SER A C 1
ATOM 1984 O O . SER A 1 276 ? 8.574 72.378 130.727 1.00 17.06 267 SER A O 1
ATOM 1987 N N . VAL A 1 277 ? 7.805 72.964 128.682 1.00 16.70 268 VAL A N 1
ATOM 1988 C CA . VAL A 1 277 ? 9.024 73.614 128.216 1.00 16.33 268 VAL A CA 1
ATOM 1989 C C . VAL A 1 277 ? 8.733 75.034 127.770 1.00 16.25 268 VAL A C 1
ATOM 1990 O O . VAL A 1 277 ? 7.577 75.403 127.547 1.00 16.05 268 VAL A O 1
ATOM 1994 N N . ARG A 1 278 ? 9.791 75.832 127.648 1.00 15.87 269 ARG A N 1
ATOM 1995 C CA . ARG A 1 278 ? 9.648 77.225 127.219 1.00 15.40 269 ARG A CA 1
ATOM 1996 C C . ARG A 1 278 ? 10.011 77.375 125.757 1.00 14.92 269 ARG A C 1
ATOM 1997 O O . ARG A 1 278 ? 10.957 76.753 125.287 1.00 14.22 269 ARG A O 1
ATOM 2005 N N . LEU A 1 279 ? 9.255 78.214 125.056 1.00 14.74 270 LEU A N 1
ATOM 2006 C CA . LEU A 1 279 ? 9.535 78.557 123.665 1.00 14.79 270 LEU A CA 1
ATOM 2007 C C . LEU A 1 279 ? 10.990 79.029 123.495 1.00 14.73 270 LEU A C 1
ATOM 2008 O O . LEU A 1 279 ? 11.497 79.770 124.338 1.00 14.67 270 LEU A O 1
ATOM 2013 N N . PRO A 1 280 ? 11.655 78.627 122.393 1.00 15.08 271 PRO A N 1
ATOM 2014 C CA . PRO A 1 280 ? 11.125 77.986 121.172 1.00 15.00 271 PRO A CA 1
ATOM 2015 C C . PRO A 1 280 ? 10.840 76.473 121.216 1.00 15.19 271 PRO A C 1
ATOM 2016 O O . PRO A 1 280 ? 10.490 75.893 120.177 1.00 14.54 271 PRO A O 1
ATOM 2020 N N . LEU A 1 281 ? 10.974 75.842 122.384 1.00 15.09 272 LEU A N 1
ATOM 2021 C CA . LEU A 1 281 ? 10.606 74.433 122.530 1.00 15.08 272 LEU A CA 1
ATOM 2022 C C . LEU A 1 281 ? 9.100 74.333 122.761 1.00 14.95 272 LEU A C 1
ATOM 2023 O O . LEU A 1 281 ? 8.489 75.255 123.300 1.00 14.72 272 LEU A O 1
ATOM 2028 N N . LEU A 1 282 ? 8.525 73.211 122.351 1.00 15.31 273 LEU A N 1
ATOM 2029 C CA . LEU A 1 282 ? 7.089 72.965 122.461 1.00 15.77 273 LEU A CA 1
ATOM 2030 C C . LEU A 1 282 ? 6.794 71.635 123.139 1.00 16.12 273 LEU A C 1
ATOM 2031 O O . LEU A 1 282 ? 7.630 70.729 123.127 1.00 16.24 273 LEU A O 1
ATOM 2036 N N . PRO A 1 283 ? 5.582 71.495 123.707 1.00 17.08 274 PRO A N 1
ATOM 2037 C CA . PRO A 1 283 ? 5.134 70.174 124.145 1.00 17.24 274 PRO A CA 1
ATOM 2038 C C . PRO A 1 283 ? 5.110 69.165 122.999 1.00 17.15 274 PRO A C 1
ATOM 2039 O O . PRO A 1 283 ? 4.925 69.543 121.847 1.00 16.98 274 PRO A O 1
ATOM 2043 N N . LEU A 1 284 ? 5.289 67.895 123.332 1.00 17.65 275 LEU A N 1
ATOM 2044 C CA . LEU A 1 284 ? 5.098 66.810 122.378 1.00 18.39 275 LEU A CA 1
ATOM 2045 C C . LEU A 1 284 ? 3.682 66.860 121.811 1.00 18.80 275 LEU A C 1
ATOM 2046 O O . LEU A 1 284 ? 2.733 67.171 122.533 1.00 19.03 275 LEU A O 1
ATOM 2051 N N . THR A 1 285 ? 3.539 66.560 120.524 1.00 19.54 276 THR A N 1
ATOM 2052 C CA . THR A 1 285 ? 2.222 66.326 119.957 1.00 19.98 276 THR A CA 1
ATOM 2053 C C . THR A 1 285 ? 1.681 65.041 120.556 1.00 20.31 276 THR A C 1
ATOM 2054 O O . THR A 1 285 ? 2.421 64.276 121.187 1.00 19.92 276 THR A O 1
ATOM 2058 N N . GLU A 1 286 ? 0.388 64.808 120.360 1.00 20.77 277 GLU A N 1
ATOM 2059 C CA . GLU A 1 286 ? -0.238 63.574 120.802 1.00 21.29 277 GLU A CA 1
ATOM 2060 C C . GLU A 1 286 ? 0.412 62.373 120.124 1.00 20.89 277 GLU A C 1
ATOM 2061 O O . GLU A 1 286 ? 0.554 61.320 120.731 1.00 21.09 277 GLU A O 1
ATOM 2067 N N . GLU A 1 287 ? 0.811 62.546 118.871 1.00 20.99 278 GLU A N 1
ATOM 2068 C CA . GLU A 1 287 ? 1.470 61.483 118.108 1.00 20.97 278 GLU A CA 1
ATOM 2069 C C . GLU A 1 287 ? 2.864 61.175 118.670 1.00 20.36 278 GLU A C 1
ATOM 2070 O O . GLU A 1 287 ? 3.228 60.008 118.841 1.00 19.55 278 GLU A O 1
ATOM 2076 N N . GLU A 1 288 ? 3.628 62.227 118.961 1.00 20.11 279 GLU A N 1
ATOM 2077 C CA . GLU A 1 288 ? 4.947 62.080 119.601 1.00 20.19 279 GLU A CA 1
ATOM 2078 C C . GLU A 1 288 ? 4.841 61.442 120.989 1.00 20.34 279 GLU A C 1
ATOM 2079 O O . GLU A 1 288 ? 5.677 60.629 121.371 1.00 20.08 279 GLU A O 1
ATOM 2085 N N . ARG A 1 289 ? 3.798 61.814 121.722 1.00 20.87 280 ARG A N 1
ATOM 2086 C CA . ARG A 1 289 ? 3.526 61.271 123.053 1.00 21.65 280 ARG A CA 1
ATOM 2087 C C . ARG A 1 289 ? 3.227 59.766 123.010 1.00 21.46 280 ARG A C 1
ATOM 2088 O O . ARG A 1 289 ? 3.774 58.996 123.795 1.00 21.14 280 ARG A O 1
ATOM 2096 N N . VAL A 1 290 ? 2.353 59.361 122.089 1.00 21.68 281 VAL A N 1
ATOM 2097 C CA . VAL A 1 290 ? 2.038 57.943 121.867 1.00 21.55 281 VAL A CA 1
ATOM 2098 C C . VAL A 1 290 ? 3.287 57.136 121.461 1.00 20.92 281 VAL A C 1
ATOM 2099 O O . VAL A 1 290 ? 3.506 56.023 121.943 1.00 20.68 281 VAL A O 1
ATOM 2103 N N . THR A 1 291 ? 4.107 57.701 120.586 1.00 20.47 282 THR A N 1
ATOM 2104 C CA . THR A 1 291 ? 5.359 57.056 120.182 1.00 20.39 282 THR A CA 1
ATOM 2105 C C . THR A 1 291 ? 6.317 56.845 121.371 1.00 20.29 282 THR A C 1
ATOM 2106 O O . THR A 1 291 ? 6.876 55.759 121.549 1.00 19.78 282 THR A O 1
ATOM 2110 N N . LEU A 1 292 ? 6.498 57.889 122.174 1.00 20.25 283 LEU A N 1
ATOM 2111 C CA . LEU A 1 292 ? 7.338 57.816 123.371 1.00 20.14 283 LEU A CA 1
ATOM 2112 C C . LEU A 1 292 ? 6.768 56.817 124.376 1.00 20.44 283 LEU A C 1
ATOM 2113 O O . LEU A 1 292 ? 7.507 56.033 124.963 1.00 19.26 283 LEU A O 1
ATOM 2118 N N . GLN A 1 293 ? 5.449 56.860 124.563 1.00 21.34 284 GLN A N 1
ATOM 2119 C CA . GLN A 1 293 ? 4.764 55.990 125.518 1.00 22.20 284 GLN A CA 1
ATOM 2120 C C . GLN A 1 293 ? 5.020 54.516 125.212 1.00 22.42 284 GLN A C 1
ATOM 2121 O O . GLN A 1 293 ? 5.223 53.712 126.117 1.00 21.80 284 GLN A O 1
ATOM 2127 N N . SER A 1 294 ? 5.024 54.173 123.929 1.00 23.02 285 SER A N 1
ATOM 2128 C CA . SER A 1 294 ? 5.197 52.785 123.527 1.00 23.79 285 SER A CA 1
ATOM 2129 C C . SER A 1 294 ? 6.614 52.286 123.813 1.00 23.72 285 SER A C 1
ATOM 2130 O O . SER A 1 294 ? 6.793 51.117 124.138 1.00 24.14 285 SER A O 1
ATOM 2133 N N . VAL A 1 295 ? 7.608 53.166 123.734 1.00 23.74 286 VAL A N 1
ATOM 2134 C CA . VAL A 1 295 ? 8.974 52.784 124.104 1.00 23.91 286 VAL A CA 1
ATOM 2135 C C . VAL A 1 295 ? 9.092 52.675 125.631 1.00 24.09 286 VAL A C 1
ATOM 2136 O O . VAL A 1 295 ? 9.599 51.679 126.150 1.00 23.96 286 VAL A O 1
ATOM 2140 N N . MET A 1 296 ? 8.591 53.679 126.345 1.00 24.32 287 MET A N 1
ATOM 2141 C CA . MET A 1 296 ? 8.612 53.667 127.812 1.00 24.64 287 MET A CA 1
ATOM 2142 C C . MET A 1 296 ? 7.938 52.421 128.390 1.00 25.05 287 MET A C 1
ATOM 2143 O O . MET A 1 296 ? 8.420 51.840 129.373 1.00 24.63 287 MET A O 1
ATOM 2148 N N . GLN A 1 297 ? 6.825 52.017 127.777 1.00 25.69 288 GLN A N 1
ATOM 2149 C CA . GLN A 1 297 ? 6.076 50.832 128.213 1.00 26.21 288 GLN A CA 1
ATOM 2150 C C . GLN A 1 297 ? 6.815 49.515 127.943 1.00 25.92 288 GLN A C 1
ATOM 2151 O O . GLN A 1 297 ? 6.522 48.504 128.579 1.00 25.55 288 GLN A O 1
ATOM 2157 N N . SER A 1 298 ? 7.780 49.534 127.026 1.00 25.79 289 SER A N 1
ATOM 2158 C CA . SER A 1 298 ? 8.621 48.362 126.756 1.00 25.97 289 SER A CA 1
ATOM 2159 C C . SER A 1 298 ? 9.819 48.195 127.714 1.00 25.88 289 SER A C 1
ATOM 2160 O O . SER A 1 298 ? 10.542 47.208 127.609 1.00 25.79 289 SER A O 1
ATOM 2163 N N . ILE A 1 299 ? 10.028 49.141 128.634 1.00 25.55 290 ILE A N 1
ATOM 2164 C CA . ILE A 1 299 ? 11.075 49.000 129.659 1.00 25.62 290 ILE A CA 1
ATOM 2165 C C . ILE A 1 299 ? 10.644 47.916 130.651 1.00 26.05 290 ILE A C 1
ATOM 2166 O O . ILE A 1 299 ? 9.549 47.998 131.207 1.00 25.43 290 ILE A O 1
ATOM 2171 N N . PRO A 1 300 ? 11.490 46.897 130.879 1.00 27.01 291 PRO A N 1
ATOM 2172 C CA . PRO A 1 300 ? 11.073 45.852 131.825 1.00 27.60 291 PRO A CA 1
ATOM 2173 C C . PRO A 1 300 ? 10.854 46.376 133.242 1.00 28.31 291 PRO A C 1
ATOM 2174 O O . PRO A 1 300 ? 11.653 47.179 133.722 1.00 27.84 291 PRO A O 1
ATOM 2178 N N . ARG A 1 301 ? 9.771 45.943 133.888 1.00 29.51 292 ARG A N 1
ATOM 2179 C CA . ARG A 1 301 ? 9.497 46.306 135.287 1.00 30.76 292 ARG A CA 1
ATOM 2180 C C . ARG A 1 301 ? 9.456 45.077 136.188 1.00 30.89 292 ARG A C 1
ATOM 2181 O O . ARG A 1 301 ? 9.163 43.977 135.723 1.00 32.00 292 ARG A O 1
ATOM 2189 N N . MET B 1 10 ? 5.455 98.988 101.236 1.00 31.38 1 MET B N 1
ATOM 2190 C CA . MET B 1 10 ? 6.391 97.854 101.515 1.00 31.43 1 MET B CA 1
ATOM 2191 C C . MET B 1 10 ? 7.823 98.383 101.625 1.00 30.39 1 MET B C 1
ATOM 2192 O O . MET B 1 10 ? 8.279 99.172 100.789 1.00 30.63 1 MET B O 1
ATOM 2197 N N . ILE B 1 11 ? 8.521 97.951 102.668 1.00 28.64 2 ILE B N 1
ATOM 2198 C CA . ILE B 1 11 ? 9.895 98.378 102.918 1.00 27.19 2 ILE B CA 1
ATOM 2199 C C . ILE B 1 11 ? 10.868 97.803 101.876 1.00 25.87 2 ILE B C 1
ATOM 2200 O O . ILE B 1 11 ? 10.747 96.649 101.476 1.00 25.60 2 ILE B O 1
ATOM 2205 N N . ASP B 1 12 ? 11.828 98.619 101.449 1.00 24.34 3 ASP B N 1
ATOM 2206 C CA . ASP B 1 12 ? 12.790 98.229 100.426 1.00 23.10 3 ASP B CA 1
ATOM 2207 C C . ASP B 1 12 ? 14.221 98.311 100.980 1.00 21.74 3 ASP B C 1
ATOM 2208 O O . ASP B 1 12 ? 14.776 99.398 101.145 1.00 21.33 3 ASP B O 1
ATOM 2213 N N . PHE B 1 13 ? 14.808 97.152 101.267 1.00 20.48 4 PHE B N 1
ATOM 2214 C CA . PHE B 1 13 ? 16.182 97.087 101.765 1.00 19.72 4 PHE B CA 1
ATOM 2215 C C . PHE B 1 13 ? 17.227 97.221 100.642 1.00 19.14 4 PHE B C 1
ATOM 2216 O O . PHE B 1 13 ? 18.433 97.283 100.910 1.00 18.89 4 PHE B O 1
ATOM 2224 N N . GLY B 1 14 ? 16.771 97.265 99.391 1.00 18.57 5 GLY B N 1
ATOM 2225 C CA . GLY B 1 14 ? 17.666 97.415 98.250 1.00 18.54 5 GLY B CA 1
ATOM 2226 C C . GLY B 1 14 ? 18.474 96.155 97.993 1.00 18.30 5 GLY B C 1
ATOM 2227 O O . GLY B 1 14 ? 18.101 95.060 98.425 1.00 18.70 5 GLY B O 1
ATOM 2228 N N . THR B 1 15 ? 19.594 96.311 97.307 1.00 17.95 6 THR B N 1
ATOM 2229 C CA . THR B 1 15 ? 20.386 95.171 96.863 1.00 17.73 6 THR B CA 1
ATOM 2230 C C . THR B 1 15 ? 21.467 94.736 97.860 1.00 17.56 6 THR B C 1
ATOM 2231 O O . THR B 1 15 ? 21.847 93.569 97.869 1.00 17.62 6 THR B O 1
ATOM 2235 N N . ILE B 1 16 ? 21.954 95.655 98.695 1.00 17.27 7 ILE B N 1
ATOM 2236 C CA . ILE B 1 16 ? 23.036 95.347 99.642 1.00 17.35 7 ILE B CA 1
ATOM 2237 C C . ILE B 1 16 ? 22.744 95.867 101.045 1.00 16.97 7 ILE B C 1
ATOM 2238 O O . ILE B 1 16 ? 22.970 97.036 101.351 1.00 16.77 7 ILE B O 1
ATOM 2243 N N . ALA B 1 17 ? 22.243 94.974 101.888 1.00 16.62 8 ALA B N 1
ATOM 2244 C CA . ALA B 1 17 ? 22.110 95.221 103.310 1.00 16.49 8 ALA B CA 1
ATOM 2245 C C . ALA B 1 17 ? 23.413 94.784 103.957 1.00 16.66 8 ALA B C 1
ATOM 2246 O O . ALA B 1 17 ? 23.884 93.667 103.720 1.00 17.53 8 ALA B O 1
ATOM 2248 N N . THR B 1 18 ? 24.021 95.667 104.743 1.00 15.99 9 THR B N 1
ATOM 2249 C CA . THR B 1 18 ? 25.324 95.383 105.323 1.00 15.65 9 THR B CA 1
ATOM 2250 C C . THR B 1 18 ? 25.168 94.941 106.779 1.00 15.60 9 THR B C 1
ATOM 2251 O O . THR B 1 18 ? 24.562 95.642 107.592 1.00 15.65 9 THR B O 1
ATOM 2255 N N . ALA B 1 19 ? 25.721 93.767 107.079 1.00 15.07 10 ALA B N 1
ATOM 2256 C CA . ALA B 1 19 ? 25.825 93.260 108.445 1.00 14.77 10 ALA B CA 1
ATOM 2257 C C . ALA B 1 19 ? 26.943 94.003 109.181 1.00 14.74 10 ALA B C 1
ATOM 2258 O O . ALA B 1 19 ? 28.080 93.535 109.272 1.00 14.41 10 ALA B O 1
ATOM 2260 N N . MET B 1 20 ? 26.603 95.172 109.711 1.00 14.55 11 MET B N 1
ATOM 2261 C CA . MET B 1 20 ? 27.600 96.105 110.212 1.00 15.07 11 MET B CA 1
ATOM 2262 C C . MET B 1 20 ? 28.316 95.648 111.494 1.00 14.85 11 MET B C 1
ATOM 2263 O O . MET B 1 20 ? 27.684 95.202 112.448 1.00 14.57 11 MET B O 1
ATOM 2268 N N . VAL B 1 21 ? 29.644 95.752 111.479 1.00 14.89 12 VAL B N 1
ATOM 2269 C CA . VAL B 1 21 ? 30.475 95.552 112.672 1.00 15.22 12 VAL B CA 1
ATOM 2270 C C . VAL B 1 21 ? 30.165 96.639 113.702 1.00 14.93 12 VAL B C 1
ATOM 2271 O O . VAL B 1 21 ? 29.667 97.704 113.353 1.00 14.72 12 VAL B O 1
ATOM 2275 N N . THR B 1 22 ? 30.449 96.347 114.966 1.00 15.33 13 THR B N 1
ATOM 2276 C CA . THR B 1 22 ? 30.287 97.306 116.056 1.00 15.47 13 THR B CA 1
ATOM 2277 C C . THR B 1 22 ? 31.662 97.844 116.432 1.00 15.73 13 THR B C 1
ATOM 2278 O O . THR B 1 22 ? 32.479 97.106 116.996 1.00 16.11 13 THR B O 1
ATOM 2282 N N . PRO B 1 23 ? 31.942 99.119 116.093 1.00 15.74 14 PRO B N 1
ATOM 2283 C CA . PRO B 1 23 ? 33.219 99.698 116.490 1.00 15.83 14 PRO B CA 1
ATOM 2284 C C . PRO B 1 23 ? 33.390 99.762 118.006 1.00 15.97 14 PRO B C 1
ATOM 2285 O O . PRO B 1 23 ? 32.476 100.192 118.718 1.00 15.41 14 PRO B O 1
ATOM 2289 N N . PHE B 1 24 ? 34.544 99.304 118.480 1.00 16.46 15 PHE B N 1
ATOM 2290 C CA . PHE B 1 24 ? 34.903 99.386 119.895 1.00 16.52 15 PHE B CA 1
ATOM 2291 C C . PHE B 1 24 ? 36.131 100.270 120.076 1.00 17.35 15 PHE B C 1
ATOM 2292 O O . PHE B 1 24 ? 37.011 100.301 119.214 1.00 17.01 15 PHE B O 1
ATOM 2300 N N . ASP B 1 25 ? 36.190 100.970 121.206 1.00 17.72 16 ASP B N 1
ATOM 2301 C CA . ASP B 1 25 ? 37.361 101.766 121.564 1.00 18.38 16 ASP B CA 1
ATOM 2302 C C . ASP B 1 25 ? 38.443 100.889 122.216 1.00 18.85 16 ASP B C 1
ATOM 2303 O O . ASP B 1 25 ? 38.299 99.669 122.317 1.00 18.76 16 ASP B O 1
ATOM 2308 N N . ILE B 1 26 ? 39.524 101.517 122.657 1.00 19.62 17 ILE B N 1
ATOM 2309 C CA . ILE B 1 26 ? 40.654 100.803 123.269 1.00 20.62 17 ILE B CA 1
ATOM 2310 C C . ILE B 1 26 ? 40.271 99.969 124.510 1.00 20.70 17 ILE B C 1
ATOM 2311 O O . ILE B 1 26 ? 40.945 98.987 124.820 1.00 20.94 17 ILE B O 1
ATOM 2316 N N . ASN B 1 27 ? 39.181 100.337 125.191 1.00 20.73 18 ASN B N 1
ATOM 2317 C CA . ASN B 1 27 ? 38.709 99.621 126.391 1.00 20.42 18 ASN B CA 1
ATOM 2318 C C . ASN B 1 27 ? 37.658 98.554 126.083 1.00 19.95 18 ASN B C 1
ATOM 2319 O O . ASN B 1 27 ? 37.131 97.900 126.996 1.00 19.79 18 ASN B O 1
ATOM 2324 N N . GLY B 1 28 ? 37.339 98.395 124.803 1.00 19.31 19 GLY B N 1
ATOM 2325 C CA . GLY B 1 28 ? 36.345 97.422 124.368 1.00 19.03 19 GLY B CA 1
ATOM 2326 C C . GLY B 1 28 ? 34.923 97.943 124.432 1.00 18.63 19 GLY B C 1
ATOM 2327 O O . GLY B 1 28 ? 33.991 97.178 124.225 1.00 18.54 19 GLY B O 1
ATOM 2328 N N . ASN B 1 29 ? 34.751 99.234 124.722 1.00 18.02 20 ASN B N 1
ATOM 2329 C CA . ASN B 1 29 ? 33.418 99.849 124.760 1.00 17.85 20 ASN B CA 1
ATOM 2330 C C . ASN B 1 29 ? 33.036 100.358 123.377 1.00 17.51 20 ASN B C 1
ATOM 2331 O O . ASN B 1 29 ? 33.907 100.643 122.557 1.00 17.09 20 ASN B O 1
ATOM 2336 N N . ILE B 1 30 ? 31.736 100.450 123.116 1.00 17.13 21 ILE B N 1
ATOM 2337 C CA . ILE B 1 30 ? 31.251 101.026 121.864 1.00 16.96 21 ILE B CA 1
ATOM 2338 C C . ILE B 1 30 ? 31.890 102.404 121.641 1.00 16.81 21 ILE B C 1
ATOM 2339 O O . ILE B 1 30 ? 31.957 103.238 122.552 1.00 16.37 21 ILE B O 1
ATOM 2344 N N . ASP B 1 31 ? 32.372 102.614 120.426 1.00 16.50 22 ASP B N 1
ATOM 2345 C CA . ASP B 1 31 ? 32.953 103.883 120.018 1.00 16.55 22 ASP B CA 1
ATOM 2346 C C . ASP B 1 31 ? 31.926 104.548 119.125 1.00 16.42 22 ASP B C 1
ATOM 2347 O O . ASP B 1 31 ? 31.661 104.091 117.999 1.00 15.85 22 ASP B O 1
ATOM 2352 N N . PHE B 1 32 ? 31.323 105.609 119.651 1.00 15.80 23 PHE B N 1
ATOM 2353 C CA . PHE B 1 32 ? 30.191 106.249 119.003 1.00 16.02 23 PHE B CA 1
ATOM 2354 C C . PHE B 1 32 ? 30.622 107.117 117.818 1.00 16.03 23 PHE B C 1
ATOM 2355 O O . PHE B 1 32 ? 29.978 107.095 116.773 1.00 16.07 23 PHE B O 1
ATOM 2363 N N . ALA B 1 33 ? 31.730 107.840 117.956 1.00 16.43 24 ALA B N 1
ATOM 2364 C CA . ALA B 1 33 ? 32.277 108.615 116.834 1.00 16.58 24 ALA B CA 1
ATOM 2365 C C . ALA B 1 33 ? 32.652 107.715 115.656 1.00 16.87 24 ALA B C 1
ATOM 2366 O O . ALA B 1 33 ? 32.353 108.043 114.506 1.00 16.81 24 ALA B O 1
ATOM 2368 N N . LYS B 1 34 ? 33.316 106.596 115.946 1.00 16.92 25 LYS B N 1
ATOM 2369 C CA . LYS B 1 34 ? 33.708 105.653 114.901 1.00 17.62 25 LYS B CA 1
ATOM 2370 C C . LYS B 1 34 ? 32.502 104.962 114.262 1.00 17.00 25 LYS B C 1
ATOM 2371 O O . LYS B 1 34 ? 32.533 104.648 113.065 1.00 17.25 25 LYS B O 1
ATOM 2377 N N . THR B 1 35 ? 31.443 104.738 115.044 1.00 16.57 26 THR B N 1
ATOM 2378 C CA . THR B 1 35 ? 30.196 104.165 114.517 1.00 16.24 26 THR B CA 1
ATOM 2379 C C . THR B 1 35 ? 29.561 105.116 113.505 1.00 16.43 26 THR B C 1
ATOM 2380 O O . THR B 1 35 ? 29.165 104.701 112.415 1.00 16.25 26 THR B O 1
ATOM 2384 N N . THR B 1 36 ? 29.477 106.396 113.867 1.00 16.47 27 THR B N 1
ATOM 2385 C CA . THR B 1 36 ? 29.038 107.440 112.940 1.00 17.18 27 THR B CA 1
ATOM 2386 C C . THR B 1 36 ? 29.871 107.473 111.655 1.00 17.55 27 THR B C 1
ATOM 2387 O O . THR B 1 36 ? 29.315 107.519 110.565 1.00 18.12 27 THR B O 1
ATOM 2391 N N . LYS B 1 37 ? 31.193 107.422 111.785 1.00 18.13 28 LYS B N 1
ATOM 2392 C CA . LYS B 1 37 ? 32.075 107.379 110.611 1.00 18.82 28 LYS B CA 1
ATOM 2393 C C . LYS B 1 37 ? 31.828 106.143 109.741 1.00 18.35 28 LYS B C 1
ATOM 2394 O O . LYS B 1 37 ? 31.743 106.249 108.521 1.00 17.97 28 LYS B O 1
ATOM 2400 N N . LEU B 1 38 ? 31.727 104.977 110.372 1.00 18.14 29 LEU B N 1
ATOM 2401 C CA . LEU B 1 38 ? 31.422 103.735 109.652 1.00 18.32 29 LEU B CA 1
ATOM 2402 C C . LEU B 1 38 ? 30.080 103.815 108.910 1.00 17.94 29 LEU B C 1
ATOM 2403 O O . LEU B 1 38 ? 30.000 103.485 107.730 1.00 17.82 29 LEU B O 1
ATOM 2408 N N . VAL B 1 39 ? 29.036 104.267 109.596 1.00 18.15 30 VAL B N 1
ATOM 2409 C CA . VAL B 1 39 ? 27.705 104.399 108.985 1.00 18.50 30 VAL B CA 1
ATOM 2410 C C . VAL B 1 39 ? 27.749 105.277 107.725 1.00 18.82 30 VAL B C 1
ATOM 2411 O O . VAL B 1 39 ? 27.264 104.879 106.671 1.00 18.00 30 VAL B O 1
ATOM 2415 N N . ASN B 1 40 ? 28.366 106.451 107.830 1.00 19.37 31 ASN B N 1
ATOM 2416 C CA . ASN B 1 40 ? 28.457 107.372 106.691 1.00 19.86 31 ASN B CA 1
ATOM 2417 C C . ASN B 1 40 ? 29.294 106.791 105.555 1.00 19.87 31 ASN B C 1
ATOM 2418 O O . ASN B 1 40 ? 28.964 106.951 104.377 1.00 20.35 31 ASN B O 1
ATOM 2423 N N . TYR B 1 41 ? 30.365 106.100 105.918 1.00 19.92 32 TYR B N 1
ATOM 2424 C CA . TYR B 1 41 ? 31.192 105.401 104.955 1.00 20.31 32 TYR B CA 1
ATOM 2425 C C . TYR B 1 41 ? 30.375 104.374 104.153 1.00 19.99 32 TYR B C 1
ATOM 2426 O O . TYR B 1 41 ? 30.384 104.408 102.920 1.00 19.84 32 TYR B O 1
ATOM 2435 N N . LEU B 1 42 ? 29.665 103.482 104.852 1.00 19.61 33 LEU B N 1
ATOM 2436 C CA . LEU B 1 42 ? 28.866 102.435 104.202 1.00 19.55 33 LEU B CA 1
ATOM 2437 C C . LEU B 1 42 ? 27.813 103.013 103.250 1.00 19.67 33 LEU B C 1
ATOM 2438 O O . LEU B 1 42 ? 27.714 102.588 102.101 1.00 19.18 33 LEU B O 1
ATOM 2443 N N . ILE B 1 43 ? 27.044 103.985 103.735 1.00 19.82 34 ILE B N 1
ATOM 2444 C CA . ILE B 1 43 ? 26.027 104.665 102.916 1.00 19.94 34 ILE B CA 1
ATOM 2445 C C . ILE B 1 43 ? 26.643 105.284 101.644 1.00 20.15 34 ILE B C 1
ATOM 2446 O O . ILE B 1 43 ? 26.007 105.294 100.595 1.00 20.38 34 ILE B O 1
ATOM 2451 N N . ASP B 1 44 ? 27.883 105.765 101.735 1.00 20.26 35 ASP B N 1
ATOM 2452 C CA . ASP B 1 44 ? 28.574 106.366 100.589 1.00 20.70 35 ASP B CA 1
ATOM 2453 C C . ASP B 1 44 ? 29.298 105.328 99.715 1.00 20.38 35 ASP B C 1
ATOM 2454 O O . ASP B 1 44 ? 29.904 105.685 98.705 1.00 20.09 35 ASP B O 1
ATOM 2459 N N . ASN B 1 45 ? 29.218 104.051 100.106 1.00 19.96 36 ASN B N 1
ATOM 2460 C CA . ASN B 1 45 ? 29.923 102.959 99.431 1.00 19.87 36 ASN B CA 1
ATOM 2461 C C . ASN B 1 45 ? 29.032 101.738 99.130 1.00 18.84 36 ASN B C 1
ATOM 2462 O O . ASN B 1 45 ? 29.477 100.599 99.220 1.00 18.90 36 ASN B O 1
ATOM 2467 N N . GLY B 1 46 ? 27.783 101.987 98.757 1.00 18.39 37 GLY B N 1
ATOM 2468 C CA . GLY B 1 46 ? 26.923 100.953 98.168 1.00 18.25 37 GLY B CA 1
ATOM 2469 C C . GLY B 1 46 ? 25.960 100.224 99.089 1.00 17.98 37 GLY B C 1
ATOM 2470 O O . GLY B 1 46 ? 25.187 99.375 98.636 1.00 17.73 37 GLY B O 1
ATOM 2471 N N . THR B 1 47 ? 25.996 100.538 100.379 1.00 18.07 38 THR B N 1
ATOM 2472 C CA . THR B 1 47 ? 25.059 99.941 101.334 1.00 17.69 38 THR B CA 1
ATOM 2473 C C . THR B 1 47 ? 23.688 100.597 101.207 1.00 17.94 38 THR B C 1
ATOM 2474 O O . THR B 1 47 ? 23.577 101.828 101.260 1.00 18.11 38 THR B O 1
ATOM 2478 N N . THR B 1 48 ? 22.649 99.768 101.054 1.00 17.64 39 THR B N 1
ATOM 2479 C CA . THR B 1 48 ? 21.283 100.247 100.854 1.00 17.71 39 THR B CA 1
ATOM 2480 C C . THR B 1 48 ? 20.374 100.000 102.071 1.00 17.20 39 THR B C 1
ATOM 2481 O O . THR B 1 48 ? 19.218 100.433 102.082 1.00 17.18 39 THR B O 1
ATOM 2485 N N . ALA B 1 49 ? 20.899 99.288 103.071 1.00 16.54 40 ALA B N 1
ATOM 2486 C CA . ALA B 1 49 ? 20.217 99.065 104.350 1.00 16.49 40 ALA B CA 1
ATOM 2487 C C . ALA B 1 49 ? 21.255 98.583 105.352 1.00 16.34 40 ALA B C 1
ATOM 2488 O O . ALA B 1 49 ? 22.216 97.930 104.969 1.00 15.84 40 ALA B O 1
ATOM 2490 N N . ILE B 1 50 ? 21.074 98.902 106.631 1.00 16.54 41 ILE B N 1
ATOM 2491 C CA . ILE B 1 50 ? 22.066 98.525 107.649 1.00 16.72 41 ILE B CA 1
ATOM 2492 C C . ILE B 1 50 ? 21.451 97.589 108.682 1.00 16.57 41 ILE B C 1
ATOM 2493 O O . ILE B 1 50 ? 20.416 97.910 109.259 1.00 16.95 41 ILE B O 1
ATOM 2498 N N . VAL B 1 51 ? 22.085 96.432 108.890 1.00 16.22 42 VAL B N 1
ATOM 2499 C CA . VAL B 1 51 ? 21.746 95.533 110.003 1.00 16.26 42 VAL B CA 1
ATOM 2500 C C . VAL B 1 51 ? 22.650 95.865 111.192 1.00 16.28 42 VAL B C 1
ATOM 2501 O O . VAL B 1 51 ? 23.869 95.747 111.101 1.00 15.41 42 VAL B O 1
ATOM 2505 N N . VAL B 1 52 ? 22.040 96.284 112.295 1.00 16.85 43 VAL B N 1
ATOM 2506 C CA . VAL B 1 52 ? 22.770 96.704 113.488 1.00 17.54 43 VAL B CA 1
ATOM 2507 C C . VAL B 1 52 ? 22.670 95.614 114.553 1.00 17.59 43 VAL B C 1
ATOM 2508 O O . VAL B 1 52 ? 21.589 95.073 114.808 1.00 17.03 43 VAL B O 1
ATOM 2512 N N . GLY B 1 53 ? 23.805 95.304 115.171 1.00 18.40 44 GLY B N 1
ATOM 2513 C CA . GLY B 1 53 ? 23.846 94.384 116.303 1.00 18.77 44 GLY B CA 1
ATOM 2514 C C . GLY B 1 53 ? 23.536 92.941 115.956 1.00 18.92 44 GLY B C 1
ATOM 2515 O O . GLY B 1 53 ? 22.963 92.223 116.768 1.00 19.64 44 GLY B O 1
ATOM 2516 N N . GLY B 1 54 ? 23.910 92.519 114.753 1.00 19.25 45 GLY B N 1
ATOM 2517 C CA . GLY B 1 54 ? 23.785 91.122 114.346 1.00 19.33 45 GLY B CA 1
ATOM 2518 C C . GLY B 1 54 ? 25.019 90.333 114.729 1.00 19.49 45 GLY B C 1
ATOM 2519 O O . GLY B 1 54 ? 25.866 90.816 115.482 1.00 18.80 45 GLY B O 1
ATOM 2520 N N . THR B 1 55 ? 25.123 89.111 114.204 1.00 19.59 46 THR B N 1
ATOM 2521 C CA . THR B 1 55 ? 26.282 88.257 114.434 1.00 19.75 46 THR B CA 1
ATOM 2522 C C . THR B 1 55 ? 27.605 88.972 114.148 1.00 18.76 46 THR B C 1
ATOM 2523 O O . THR B 1 55 ? 28.578 88.874 114.912 1.00 18.48 46 THR B O 1
ATOM 2527 N N . THR B 1 56 ? 27.635 89.676 113.022 1.00 17.34 47 THR B N 1
ATOM 2528 C CA . THR B 1 56 ? 28.828 90.392 112.579 1.00 16.10 47 THR B CA 1
ATOM 2529 C C . THR B 1 56 ? 29.078 91.612 113.471 1.00 15.71 47 THR B C 1
ATOM 2530 O O . THR B 1 56 ? 30.209 92.073 113.581 1.00 14.85 47 THR B O 1
ATOM 2534 N N . GLY B 1 57 ? 28.014 92.112 114.097 1.00 15.17 48 GLY B N 1
ATOM 2535 C CA . GLY B 1 57 ? 28.095 93.190 115.081 1.00 15.21 48 GLY B CA 1
ATOM 2536 C C . GLY B 1 57 ? 28.368 92.727 116.507 1.00 15.05 48 GLY B C 1
ATOM 2537 O O . GLY B 1 57 ? 28.246 93.516 117.449 1.00 14.61 48 GLY B O 1
ATOM 2538 N N . GLU B 1 58 ? 28.710 91.444 116.659 1.00 15.08 49 GLU B N 1
ATOM 2539 C CA . GLU B 1 58 ? 29.044 90.827 117.949 1.00 15.06 49 GLU B CA 1
ATOM 2540 C C . GLU B 1 58 ? 27.897 90.872 118.961 1.00 15.18 49 GLU B C 1
ATOM 2541 O O . GLU B 1 58 ? 28.095 91.160 120.139 1.00 15.13 49 GLU B O 1
ATOM 2547 N N . SER B 1 59 ? 26.699 90.533 118.489 1.00 15.43 50 SER B N 1
ATOM 2548 C CA . SER B 1 59 ? 25.526 90.452 119.365 1.00 15.65 50 SER B CA 1
ATOM 2549 C C . SER B 1 59 ? 25.774 89.584 120.608 1.00 15.29 50 SER B C 1
ATOM 2550 O O . SER B 1 59 ? 25.337 89.956 121.700 1.00 15.41 50 SER B O 1
ATOM 2553 N N . PRO B 1 60 ? 26.481 88.434 120.456 1.00 14.90 51 PRO B N 1
ATOM 2554 C CA . PRO B 1 60 ? 26.656 87.568 121.627 1.00 14.88 51 PRO B CA 1
ATOM 2555 C C . PRO B 1 60 ? 27.358 88.227 122.817 1.00 15.06 51 PRO B C 1
ATOM 2556 O O . PRO B 1 60 ? 27.063 87.878 123.971 1.00 14.94 51 PRO B O 1
ATOM 2560 N N . THR B 1 61 ? 28.262 89.172 122.551 1.00 15.38 52 THR B N 1
ATOM 2561 C CA . THR B 1 61 ? 29.032 89.834 123.616 1.00 15.72 52 THR B CA 1
ATOM 2562 C C . THR B 1 61 ? 28.564 91.256 123.966 1.00 16.01 52 THR B C 1
ATOM 2563 O O . THR B 1 61 ? 29.134 91.890 124.859 1.00 15.68 52 THR B O 1
ATOM 2567 N N . LEU B 1 62 ? 27.535 91.758 123.288 1.00 16.33 53 LEU B N 1
ATOM 2568 C CA . LEU B 1 62 ? 26.921 93.035 123.677 1.00 16.82 53 LEU B CA 1
ATOM 2569 C C . LEU B 1 62 ? 25.878 92.809 124.769 1.00 17.26 53 LEU B C 1
ATOM 2570 O O . LEU B 1 62 ? 25.083 91.868 124.691 1.00 17.32 53 LEU B O 1
ATOM 2575 N N . THR B 1 63 ? 25.858 93.672 125.783 1.00 17.66 54 THR B N 1
ATOM 2576 C CA . THR B 1 63 ? 24.775 93.623 126.778 1.00 17.87 54 THR B CA 1
ATOM 2577 C C . THR B 1 63 ? 23.479 94.078 126.120 1.00 18.47 54 THR B C 1
ATOM 2578 O O . THR B 1 63 ? 23.504 94.746 125.092 1.00 18.24 54 THR B O 1
ATOM 2582 N N . SER B 1 64 ? 22.348 93.721 126.722 1.00 18.80 55 SER B N 1
ATOM 2583 C CA . SER B 1 64 ? 21.057 94.187 126.239 1.00 19.44 55 SER B CA 1
ATOM 2584 C C . SER B 1 64 ? 21.039 95.715 126.105 1.00 19.10 55 SER B C 1
ATOM 2585 O O . SER B 1 64 ? 20.534 96.260 125.120 1.00 18.98 55 SER B O 1
ATOM 2588 N N . GLU B 1 65 ? 21.627 96.392 127.092 1.00 18.92 56 GLU B N 1
ATOM 2589 C CA . GLU B 1 65 ? 21.650 97.850 127.151 1.00 18.91 56 GLU B CA 1
ATOM 2590 C C . GLU B 1 65 ? 22.502 98.421 126.008 1.00 18.06 56 GLU B C 1
ATOM 2591 O O . GLU B 1 65 ? 22.147 99.431 125.385 1.00 18.03 56 GLU B O 1
ATOM 2597 N N . GLU B 1 66 ? 23.617 97.756 125.729 1.00 17.56 57 GLU B N 1
ATOM 2598 C CA . GLU B 1 66 ? 24.505 98.151 124.633 1.00 17.09 57 GLU B CA 1
ATOM 2599 C C . GLU B 1 66 ? 23.849 97.974 123.268 1.00 17.09 57 GLU B C 1
ATOM 2600 O O . GLU B 1 66 ? 24.032 98.804 122.390 1.00 17.09 57 GLU B O 1
ATOM 2606 N N . LYS B 1 67 ? 23.091 96.892 123.095 1.00 16.85 58 LYS B N 1
ATOM 2607 C CA . LYS B 1 67 ? 22.347 96.664 121.852 1.00 17.02 58 LYS B CA 1
ATOM 2608 C C . LYS B 1 67 ? 21.392 97.813 121.565 1.00 16.81 58 LYS B C 1
ATOM 2609 O O . LYS B 1 67 ? 21.404 98.380 120.479 1.00 16.10 58 LYS B O 1
ATOM 2615 N N . VAL B 1 68 ? 20.588 98.170 122.561 1.00 17.18 59 VAL B N 1
ATOM 2616 C CA . VAL B 1 68 ? 19.581 99.212 122.380 1.00 17.44 59 VAL B CA 1
ATOM 2617 C C . VAL B 1 68 ? 20.247 100.571 122.123 1.00 17.32 59 VAL B C 1
ATOM 2618 O O . VAL B 1 68 ? 19.785 101.316 121.272 1.00 17.73 59 VAL B O 1
ATOM 2622 N N . ALA B 1 69 ? 21.331 100.868 122.841 1.00 17.40 60 ALA B N 1
ATOM 2623 C CA . ALA B 1 69 ? 22.097 102.107 122.637 1.00 17.04 60 ALA B CA 1
ATOM 2624 C C . ALA B 1 69 ? 22.670 102.202 121.225 1.00 16.96 60 ALA B C 1
ATOM 2625 O O . ALA B 1 69 ? 22.646 103.265 120.602 1.00 16.49 60 ALA B O 1
ATOM 2627 N N . LEU B 1 70 ? 23.206 101.083 120.740 1.00 17.23 61 LEU B N 1
ATOM 2628 C CA . LEU B 1 70 ? 23.679 100.977 119.373 1.00 17.18 61 LEU B CA 1
ATOM 2629 C C . LEU B 1 70 ? 22.538 101.220 118.395 1.00 16.80 61 LEU B C 1
ATOM 2630 O O . LEU B 1 70 ? 22.684 102.006 117.466 1.00 16.56 61 LEU B O 1
ATOM 2635 N N . TYR B 1 71 ? 21.396 100.568 118.617 1.00 16.85 62 TYR B N 1
ATOM 2636 C CA . TYR B 1 71 ? 20.220 100.809 117.772 1.00 17.04 62 TYR B CA 1
ATOM 2637 C C . TYR B 1 71 ? 19.870 102.301 117.747 1.00 17.13 62 TYR B C 1
ATOM 2638 O O . TYR B 1 71 ? 19.690 102.867 116.673 1.00 16.13 62 TYR B O 1
ATOM 2647 N N . ARG B 1 72 ? 19.746 102.898 118.928 1.00 16.88 63 ARG B N 1
ATOM 2648 C CA . ARG B 1 72 ? 19.469 104.324 119.067 1.00 17.05 63 ARG B CA 1
ATOM 2649 C C . ARG B 1 72 ? 20.428 105.197 118.255 1.00 16.96 63 ARG B C 1
ATOM 2650 O O . ARG B 1 72 ? 20.020 105.998 117.441 1.00 16.65 63 ARG B O 1
ATOM 2658 N N . HIS B 1 73 ? 21.716 104.994 118.475 1.00 17.02 64 HIS B N 1
ATOM 2659 C CA . HIS B 1 73 ? 22.730 105.810 117.827 1.00 17.03 64 HIS B CA 1
ATOM 2660 C C . HIS B 1 73 ? 22.716 105.661 116.318 1.00 17.07 64 HIS B C 1
ATOM 2661 O O . HIS B 1 73 ? 22.845 106.647 115.593 1.00 17.03 64 HIS B O 1
ATOM 2668 N N . VAL B 1 74 ? 22.573 104.429 115.838 1.00 17.03 65 VAL B N 1
ATOM 2669 C CA . VAL B 1 74 ? 22.590 104.201 114.402 1.00 17.23 65 VAL B CA 1
ATOM 2670 C C . VAL B 1 74 ? 21.365 104.848 113.755 1.00 17.38 65 VAL B C 1
ATOM 2671 O O . VAL B 1 74 ? 21.492 105.518 112.734 1.00 17.10 65 VAL B O 1
ATOM 2675 N N . VAL B 1 75 ? 20.195 104.662 114.364 1.00 18.06 66 VAL B N 1
ATOM 2676 C CA . VAL B 1 75 ? 18.972 105.301 113.891 1.00 18.55 66 VAL B CA 1
ATOM 2677 C C . VAL B 1 75 ? 19.180 106.818 113.767 1.00 19.11 66 VAL B C 1
ATOM 2678 O O . VAL B 1 75 ? 18.864 107.399 112.729 1.00 18.77 66 VAL B O 1
ATOM 2682 N N . SER B 1 76 ? 19.728 107.451 114.806 1.00 19.89 67 SER B N 1
ATOM 2683 C CA . SER B 1 76 ? 19.912 108.910 114.788 1.00 20.79 67 SER B CA 1
ATOM 2684 C C . SER B 1 76 ? 20.883 109.374 113.706 1.00 20.60 67 SER B C 1
ATOM 2685 O O . SER B 1 76 ? 20.626 110.380 113.048 1.00 20.47 67 SER B O 1
ATOM 2688 N N . VAL B 1 77 ? 21.984 108.642 113.514 1.00 20.68 68 VAL B N 1
ATOM 2689 C CA . VAL B 1 77 ? 22.973 108.992 112.485 1.00 20.88 68 VAL B CA 1
ATOM 2690 C C . VAL B 1 77 ? 22.434 108.748 111.077 1.00 20.69 68 VAL B C 1
ATOM 2691 O O . VAL B 1 77 ? 22.561 109.612 110.201 1.00 20.39 68 VAL B O 1
ATOM 2695 N N . VAL B 1 78 ? 21.846 107.569 110.861 1.00 20.71 69 VAL B N 1
ATOM 2696 C CA . VAL B 1 78 ? 21.297 107.201 109.546 1.00 20.80 69 VAL B CA 1
ATOM 2697 C C . VAL B 1 78 ? 20.226 108.211 109.112 1.00 21.26 69 VAL B C 1
ATOM 2698 O O . VAL B 1 78 ? 20.137 108.567 107.930 1.00 21.34 69 VAL B O 1
ATOM 2702 N N . ASP B 1 79 ? 19.406 108.665 110.058 1.00 21.45 70 ASP B N 1
ATOM 2703 C CA . ASP B 1 79 ? 18.478 109.764 109.781 1.00 21.79 70 ASP B CA 1
ATOM 2704 C C . ASP B 1 79 ? 17.584 109.447 108.568 1.00 21.75 70 ASP B C 1
ATOM 2705 O O . ASP B 1 79 ? 17.400 110.275 107.680 1.00 21.84 70 ASP B O 1
ATOM 2710 N N . LYS B 1 80 ? 17.058 108.225 108.539 1.00 21.85 71 LYS B N 1
ATOM 2711 C CA . LYS B 1 80 ? 16.130 107.752 107.499 1.00 21.74 71 LYS B CA 1
ATOM 2712 C C . LYS B 1 80 ? 16.692 107.669 106.058 1.00 21.39 71 LYS B C 1
ATOM 2713 O O . LYS B 1 80 ? 15.922 107.543 105.098 1.00 21.28 71 LYS B O 1
ATOM 2719 N N . ARG B 1 81 ? 18.014 107.717 105.906 1.00 20.42 72 ARG B N 1
ATOM 2720 C CA . ARG B 1 81 ? 18.638 107.649 104.573 1.00 20.37 72 ARG B CA 1
ATOM 2721 C C . ARG B 1 81 ? 18.563 106.239 103.972 1.00 20.02 72 ARG B C 1
ATOM 2722 O O . ARG B 1 81 ? 18.341 106.076 102.772 1.00 19.57 72 ARG B O 1
ATOM 2730 N N . VAL B 1 82 ? 18.769 105.232 104.817 1.00 19.62 73 VAL B N 1
ATOM 2731 C CA . VAL B 1 82 ? 18.570 103.829 104.447 1.00 19.47 73 VAL B CA 1
ATOM 2732 C C . VAL B 1 82 ? 17.848 103.131 105.601 1.00 19.19 73 VAL B C 1
ATOM 2733 O O . VAL B 1 82 ? 17.928 103.595 106.745 1.00 19.05 73 VAL B O 1
ATOM 2737 N N . PRO B 1 83 ? 17.139 102.017 105.320 1.00 18.86 74 PRO B N 1
ATOM 2738 C CA . PRO B 1 83 ? 16.516 101.286 106.431 1.00 18.73 74 PRO B CA 1
ATOM 2739 C C . PRO B 1 83 ? 17.516 100.750 107.457 1.00 18.16 74 PRO B C 1
ATOM 2740 O O . PRO B 1 83 ? 18.622 100.320 107.100 1.00 17.57 74 PRO B O 1
ATOM 2744 N N . VAL B 1 84 ? 17.110 100.789 108.724 1.00 17.94 75 VAL B N 1
ATOM 2745 C CA . VAL B 1 84 ? 17.895 100.250 109.825 1.00 17.98 75 VAL B CA 1
ATOM 2746 C C . VAL B 1 84 ? 17.202 99.002 110.376 1.00 17.61 75 VAL B C 1
ATOM 2747 O O . VAL B 1 84 ? 16.067 99.075 110.853 1.00 17.81 75 VAL B O 1
ATOM 2751 N N . ILE B 1 85 ? 17.897 97.869 110.290 1.00 17.31 76 ILE B N 1
ATOM 2752 C CA . ILE B 1 85 ? 17.397 96.569 110.735 1.00 17.05 76 ILE B CA 1
ATOM 2753 C C . ILE B 1 85 ? 18.120 96.119 112.006 1.00 16.86 76 ILE B C 1
ATOM 2754 O O . ILE B 1 85 ? 19.342 95.971 112.008 1.00 17.02 76 ILE B O 1
ATOM 2759 N N . ALA B 1 86 ? 17.368 95.878 113.076 1.00 16.92 77 ALA B N 1
ATOM 2760 C CA . ALA B 1 86 ? 17.957 95.491 114.363 1.00 16.51 77 ALA B CA 1
ATOM 2761 C C . ALA B 1 86 ? 17.948 93.964 114.546 1.00 16.33 77 ALA B C 1
ATOM 2762 O O . ALA B 1 86 ? 16.911 93.330 114.375 1.00 15.91 77 ALA B O 1
ATOM 2764 N N . GLY B 1 87 ? 19.092 93.398 114.929 1.00 16.24 78 GLY B N 1
ATOM 2765 C CA . GLY B 1 87 ? 19.220 91.958 115.209 1.00 16.28 78 GLY B CA 1
ATOM 2766 C C . GLY B 1 87 ? 18.683 91.564 116.578 1.00 16.27 78 GLY B C 1
ATOM 2767 O O . GLY B 1 87 ? 19.455 91.293 117.499 1.00 16.66 78 GLY B O 1
ATOM 2768 N N . THR B 1 88 ? 17.360 91.515 116.717 1.00 15.91 79 THR B N 1
ATOM 2769 C CA . THR B 1 88 ? 16.738 91.381 118.041 1.00 16.02 79 THR B CA 1
ATOM 2770 C C . THR B 1 88 ? 16.446 89.944 118.474 1.00 15.82 79 THR B C 1
ATOM 2771 O O . THR B 1 88 ? 16.173 89.688 119.654 1.00 16.42 79 THR B O 1
ATOM 2775 N N . GLY B 1 89 ? 16.511 89.011 117.529 1.00 15.52 80 GLY B N 1
ATOM 2776 C CA . GLY B 1 89 ? 16.154 87.633 117.792 1.00 15.45 80 GLY B CA 1
ATOM 2777 C C . GLY B 1 89 ? 17.303 86.844 118.377 1.00 15.74 80 GLY B C 1
ATOM 2778 O O . GLY B 1 89 ? 18.435 86.972 117.936 1.00 16.03 80 GLY B O 1
ATOM 2779 N N . SER B 1 90 ? 16.998 86.027 119.379 1.00 15.70 81 SER B N 1
ATOM 2780 C CA . SER B 1 90 ? 17.955 85.096 119.959 1.00 15.38 81 SER B CA 1
ATOM 2781 C C . SER B 1 90 ? 17.319 83.695 119.990 1.00 15.30 81 SER B C 1
ATOM 2782 O O . SER B 1 90 ? 16.328 83.451 119.309 1.00 14.90 81 SER B O 1
ATOM 2785 N N . ASN B 1 91 ? 17.883 82.776 120.772 1.00 15.22 82 ASN B N 1
ATOM 2786 C CA . ASN B 1 91 ? 17.290 81.437 120.934 1.00 15.03 82 ASN B CA 1
ATOM 2787 C C . ASN B 1 91 ? 16.265 81.328 122.079 1.00 15.16 82 ASN B C 1
ATOM 2788 O O . ASN B 1 91 ? 15.867 80.228 122.460 1.00 15.11 82 ASN B O 1
ATOM 2793 N N . ASN B 1 92 ? 15.851 82.484 122.595 1.00 14.84 83 ASN B N 1
ATOM 2794 C CA . ASN B 1 92 ? 14.925 82.613 123.721 1.00 15.15 83 ASN B CA 1
ATOM 2795 C C . ASN B 1 92 ? 13.786 83.521 123.259 1.00 14.91 83 ASN B C 1
ATOM 2796 O O . ASN B 1 92 ? 13.986 84.713 123.004 1.00 14.96 83 ASN B O 1
ATOM 2801 N N . THR B 1 93 ? 12.597 82.951 123.124 1.00 14.86 84 THR B N 1
ATOM 2802 C CA . THR B 1 93 ? 11.478 83.662 122.498 1.00 15.04 84 THR B CA 1
ATOM 2803 C C . THR B 1 93 ? 11.028 84.871 123.321 1.00 14.86 84 THR B C 1
ATOM 2804 O O . THR B 1 93 ? 10.827 85.964 122.785 1.00 14.15 84 THR B O 1
ATOM 2808 N N . HIS B 1 94 ? 10.881 84.666 124.626 1.00 15.40 85 HIS B N 1
ATOM 2809 C CA . HIS B 1 94 ? 10.464 85.721 125.546 1.00 15.50 85 HIS B CA 1
ATOM 2810 C C . HIS B 1 94 ? 11.447 86.902 125.519 1.00 15.53 85 HIS B C 1
ATOM 2811 O O . HIS B 1 94 ? 11.046 88.066 125.422 1.00 15.16 85 HIS B O 1
ATOM 2818 N N . ALA B 1 95 ? 12.735 86.588 125.594 1.00 15.50 86 ALA B N 1
ATOM 2819 C CA . ALA B 1 95 ? 13.797 87.601 125.486 1.00 15.44 86 ALA B CA 1
ATOM 2820 C C . ALA B 1 95 ? 13.776 88.327 124.142 1.00 15.10 86 ALA B C 1
ATOM 2821 O O . ALA B 1 95 ? 14.014 89.539 124.080 1.00 14.63 86 ALA B O 1
ATOM 2823 N N . SER B 1 96 ? 13.511 87.573 123.079 1.00 15.20 87 SER B N 1
ATOM 2824 C CA . SER B 1 96 ? 13.436 88.117 121.718 1.00 15.39 87 SER B CA 1
ATOM 2825 C C . SER B 1 96 ? 12.267 89.102 121.584 1.00 15.79 87 SER B C 1
ATOM 2826 O O . SER B 1 96 ? 12.399 90.145 120.959 1.00 15.44 87 SER B O 1
ATOM 2829 N N . ILE B 1 97 ? 11.135 88.770 122.195 1.00 16.59 88 ILE B N 1
ATOM 2830 C CA . ILE B 1 97 ? 9.985 89.681 122.224 1.00 17.36 88 ILE B CA 1
ATOM 2831 C C . ILE B 1 97 ? 10.372 90.970 122.945 1.00 17.55 88 ILE B C 1
ATOM 2832 O O . ILE B 1 97 ? 10.158 92.055 122.429 1.00 17.88 88 ILE B O 1
ATOM 2837 N N . ASP B 1 98 ? 10.965 90.846 124.126 1.00 18.24 89 ASP B N 1
ATOM 2838 C CA . ASP B 1 98 ? 11.415 92.018 124.895 1.00 18.68 89 ASP B CA 1
ATOM 2839 C C . ASP B 1 98 ? 12.330 92.945 124.083 1.00 18.00 89 ASP B C 1
ATOM 2840 O O . ASP B 1 98 ? 12.100 94.151 124.028 1.00 17.53 89 ASP B O 1
ATOM 2845 N N . LEU B 1 99 ? 13.365 92.375 123.465 1.00 17.54 90 LEU B N 1
ATOM 2846 C CA . LEU B 1 99 ? 14.359 93.161 122.717 1.00 17.12 90 LEU B CA 1
ATOM 2847 C C . LEU B 1 99 ? 13.755 93.765 121.448 1.00 16.56 90 LEU B C 1
ATOM 2848 O O . LEU B 1 99 ? 14.052 94.904 121.089 1.00 16.11 90 LEU B O 1
ATOM 2853 N N . THR B 1 100 ? 12.892 93.002 120.787 1.00 16.30 91 THR B N 1
ATOM 2854 C CA . THR B 1 100 ? 12.132 93.496 119.628 1.00 16.45 91 THR B CA 1
ATOM 2855 C C . THR B 1 100 ? 11.234 94.711 119.953 1.00 16.51 91 THR B C 1
ATOM 2856 O O . THR B 1 100 ? 11.156 95.658 119.166 1.00 16.07 91 THR B O 1
ATOM 2860 N N . LYS B 1 101 ? 10.569 94.680 121.104 1.00 17.50 92 LYS B N 1
ATOM 2861 C CA . LYS B 1 101 ? 9.755 95.821 121.554 1.00 18.24 92 LYS B CA 1
ATOM 2862 C C . LYS B 1 101 ? 10.623 97.043 121.835 1.00 18.05 92 LYS B C 1
ATOM 2863 O O . LYS B 1 101 ? 10.273 98.160 121.439 1.00 18.05 92 LYS B O 1
ATOM 2869 N N . LYS B 1 102 ? 11.760 96.826 122.493 1.00 18.08 93 LYS B N 1
ATOM 2870 C CA . LYS B 1 102 ? 12.706 97.913 122.768 1.00 17.86 93 LYS B CA 1
ATOM 2871 C C . LYS B 1 102 ? 13.238 98.536 121.486 1.00 17.68 93 LYS B C 1
ATOM 2872 O O . LYS B 1 102 ? 13.292 99.761 121.380 1.00 16.75 93 LYS B O 1
ATOM 2878 N N . ALA B 1 103 ? 13.616 97.705 120.513 1.00 17.39 94 ALA B N 1
ATOM 2879 C CA . ALA B 1 103 ? 14.082 98.218 119.216 1.00 17.47 94 ALA B CA 1
ATOM 2880 C C . ALA B 1 103 ? 12.978 98.998 118.492 1.00 17.42 94 ALA B C 1
ATOM 2881 O O . ALA B 1 103 ? 13.241 100.022 117.861 1.00 16.76 94 ALA B O 1
ATOM 2883 N N . THR B 1 104 ? 11.744 98.511 118.583 1.00 17.88 95 THR B N 1
ATOM 2884 C CA . THR B 1 104 ? 10.607 99.215 117.993 1.00 18.64 95 THR B CA 1
ATOM 2885 C C . THR B 1 104 ? 10.481 100.624 118.590 1.00 19.10 95 THR B C 1
ATOM 2886 O O . THR B 1 104 ? 10.308 101.598 117.865 1.00 19.07 95 THR B O 1
ATOM 2890 N N . GLU B 1 105 ? 10.585 100.719 119.907 1.00 19.70 96 GLU B N 1
ATOM 2891 C CA . GLU B 1 105 ? 10.485 102.004 120.586 1.00 20.79 96 GLU B CA 1
ATOM 2892 C C . GLU B 1 105 ? 11.625 102.981 120.256 1.00 20.53 96 GLU B C 1
ATOM 2893 O O . GLU B 1 105 ? 11.416 104.191 120.288 1.00 20.10 96 GLU B O 1
ATOM 2899 N N . VAL B 1 106 ? 12.814 102.485 119.922 1.00 20.49 97 VAL B N 1
ATOM 2900 C CA . VAL B 1 106 ? 13.889 103.400 119.527 1.00 20.74 97 VAL B CA 1
ATOM 2901 C C . VAL B 1 106 ? 13.736 103.894 118.090 1.00 20.52 97 VAL B C 1
ATOM 2902 O O . VAL B 1 106 ? 14.421 104.824 117.691 1.00 21.46 97 VAL B O 1
ATOM 2906 N N . GLY B 1 107 ? 12.871 103.253 117.305 1.00 19.82 98 GLY B N 1
ATOM 2907 C CA . GLY B 1 107 ? 12.576 103.709 115.952 1.00 19.29 98 GLY B CA 1
ATOM 2908 C C . GLY B 1 107 ? 13.382 103.076 114.826 1.00 18.53 98 GLY B C 1
ATOM 2909 O O . GLY B 1 107 ? 13.604 103.712 113.796 1.00 18.42 98 GLY B O 1
ATOM 2910 N N . VAL B 1 108 ? 13.814 101.826 115.000 1.00 18.13 99 VAL B N 1
ATOM 2911 C CA . VAL B 1 108 ? 14.364 101.061 113.871 1.00 17.49 99 VAL B CA 1
ATOM 2912 C C . VAL B 1 108 ? 13.252 100.786 112.874 1.00 17.05 99 VAL B C 1
ATOM 2913 O O . VAL B 1 108 ? 12.073 100.931 113.187 1.00 16.52 99 VAL B O 1
ATOM 2917 N N . ASP B 1 109 ? 13.638 100.381 111.676 1.00 16.98 100 ASP B N 1
ATOM 2918 C CA . ASP B 1 109 ? 12.696 100.204 110.579 1.00 16.75 100 ASP B CA 1
ATOM 2919 C C . ASP B 1 109 ? 12.243 98.758 110.413 1.00 17.03 100 ASP B C 1
ATOM 2920 O O . ASP B 1 109 ? 11.179 98.497 109.850 1.00 17.11 100 ASP B O 1
ATOM 2925 N N . ALA B 1 110 ? 13.047 97.825 110.912 1.00 16.48 101 ALA B N 1
ATOM 2926 C CA . ALA B 1 110 ? 12.715 96.411 110.868 1.00 16.28 101 ALA B CA 1
ATOM 2927 C C . ALA B 1 110 ? 13.570 95.668 111.876 1.00 16.11 101 ALA B C 1
ATOM 2928 O O . ALA B 1 110 ? 14.501 96.248 112.466 1.00 16.14 101 ALA B O 1
ATOM 2930 N N . VAL B 1 111 ? 13.277 94.381 112.043 1.00 15.86 102 VAL B N 1
ATOM 2931 C CA . VAL B 1 111 ? 14.070 93.500 112.899 1.00 15.74 102 VAL B CA 1
ATOM 2932 C C . VAL B 1 111 ? 14.493 92.226 112.158 1.00 15.96 102 VAL B C 1
ATOM 2933 O O . VAL B 1 111 ? 13.772 91.734 111.289 1.00 16.59 102 VAL B O 1
ATOM 2937 N N . MET B 1 112 ? 15.685 91.726 112.480 1.00 16.13 103 MET B N 1
ATOM 2938 C CA . MET B 1 112 ? 16.198 90.472 111.922 1.00 16.33 103 MET B CA 1
ATOM 2939 C C . MET B 1 112 ? 16.035 89.407 113.001 1.00 16.12 103 MET B C 1
ATOM 2940 O O . MET B 1 112 ? 16.429 89.636 114.144 1.00 16.09 103 MET B O 1
ATOM 2945 N N . LEU B 1 113 ? 15.422 88.273 112.646 1.00 16.03 104 LEU B N 1
ATOM 2946 C CA . LEU B 1 113 ? 15.193 87.171 113.585 1.00 15.88 104 LEU B CA 1
ATOM 2947 C C . LEU B 1 113 ? 15.915 85.909 113.103 1.00 15.92 104 LEU B C 1
ATOM 2948 O O . LEU B 1 113 ? 15.520 85.286 112.107 1.00 15.56 104 LEU B O 1
ATOM 2953 N N . VAL B 1 114 ? 16.981 85.546 113.808 1.00 15.60 105 VAL B N 1
ATOM 2954 C CA . VAL B 1 114 ? 17.751 84.344 113.495 1.00 16.16 105 VAL B CA 1
ATOM 2955 C C . VAL B 1 114 ? 17.025 83.057 113.931 1.00 16.08 105 VAL B C 1
ATOM 2956 O O . VAL B 1 114 ? 16.275 83.061 114.902 1.00 16.09 105 VAL B O 1
ATOM 2960 N N . ALA B 1 115 ? 17.244 81.963 113.202 1.00 15.89 106 ALA B N 1
ATOM 2961 C CA . ALA B 1 115 ? 16.859 80.645 113.692 1.00 15.78 106 ALA B CA 1
ATOM 2962 C C . ALA B 1 115 ? 17.573 80.393 115.024 1.00 15.89 106 ALA B C 1
ATOM 2963 O O . ALA B 1 115 ? 18.799 80.506 115.092 1.00 15.58 106 ALA B O 1
ATOM 2965 N N . PRO B 1 116 ? 16.806 80.071 116.088 1.00 15.65 107 PRO B N 1
ATOM 2966 C CA . PRO B 1 116 ? 17.404 79.771 117.381 1.00 15.80 107 PRO B CA 1
ATOM 2967 C C . PRO B 1 116 ? 18.569 78.778 117.275 1.00 15.74 107 PRO B C 1
ATOM 2968 O O . PRO B 1 116 ? 18.457 77.705 116.659 1.00 16.50 107 PRO B O 1
ATOM 2972 N N . TYR B 1 117 ? 19.688 79.202 117.842 1.00 15.45 108 TYR B N 1
ATOM 2973 C CA . TYR B 1 117 ? 20.906 78.414 117.941 1.00 15.39 108 TYR B CA 1
ATOM 2974 C C . TYR B 1 117 ? 20.919 77.658 119.257 1.00 15.22 108 TYR B C 1
ATOM 2975 O O . TYR B 1 117 ? 20.215 78.019 120.221 1.00 14.98 108 TYR B O 1
ATOM 2984 N N . TYR B 1 118 ? 21.735 76.607 119.285 1.00 15.27 109 TYR B N 1
ATOM 2985 C CA . TYR B 1 118 ? 22.074 75.869 120.502 1.00 15.28 109 TYR B CA 1
ATOM 2986 C C . TYR B 1 118 ? 20.972 74.913 120.967 1.00 15.11 109 TYR B C 1
ATOM 2987 O O . TYR B 1 118 ? 21.255 73.754 121.214 1.00 15.02 109 TYR B O 1
ATOM 2996 N N . ASN B 1 119 ? 19.725 75.372 121.077 1.00 15.11 110 ASN B N 1
ATOM 2997 C CA . ASN B 1 119 ? 18.664 74.506 121.621 1.00 14.97 110 ASN B CA 1
ATOM 2998 C C . ASN B 1 119 ? 17.932 73.634 120.586 1.00 15.36 110 ASN B C 1
ATOM 2999 O O . ASN B 1 119 ? 17.068 72.839 120.958 1.00 16.11 110 ASN B O 1
ATOM 3004 N N . LYS B 1 120 ? 18.289 73.781 119.306 1.00 15.68 111 LYS B N 1
ATOM 3005 C CA . LYS B 1 120 ? 17.839 72.894 118.228 1.00 15.91 111 LYS B CA 1
ATOM 3006 C C . LYS B 1 120 ? 16.315 72.700 118.174 1.00 15.85 111 LYS B C 1
ATOM 3007 O O . LYS B 1 120 ? 15.820 71.582 118.333 1.00 15.37 111 LYS B O 1
ATOM 3013 N N . PRO B 1 121 ? 15.574 73.795 117.920 1.00 15.53 112 PRO B N 1
ATOM 3014 C CA . PRO B 1 121 ? 14.123 73.711 117.890 1.00 15.32 112 PRO B CA 1
ATOM 3015 C C . PRO B 1 121 ? 13.611 72.955 116.667 1.00 15.32 112 PRO B C 1
ATOM 3016 O O . PRO B 1 121 ? 14.355 72.751 115.692 1.00 14.73 112 PRO B O 1
ATOM 3020 N N . SER B 1 122 ? 12.352 72.524 116.741 1.00 14.95 113 SER B N 1
ATOM 3021 C CA . SER B 1 122 ? 11.684 71.867 115.623 1.00 14.62 113 SER B CA 1
ATOM 3022 C C . SER B 1 122 ? 11.166 72.911 114.622 1.00 14.60 113 SER B C 1
ATOM 3023 O O . SER B 1 122 ? 11.195 74.114 114.882 1.00 14.11 113 SER B O 1
ATOM 3026 N N . GLN B 1 123 ? 10.692 72.444 113.475 1.00 14.58 114 GLN B N 1
ATOM 3027 C CA . GLN B 1 123 ? 10.064 73.342 112.498 1.00 14.78 114 GLN B CA 1
ATOM 3028 C C . GLN B 1 123 ? 8.892 74.104 113.103 1.00 14.75 114 GLN B C 1
ATOM 3029 O O . GLN B 1 123 ? 8.818 75.321 112.976 1.00 14.94 114 GLN B O 1
ATOM 3035 N N . GLU B 1 124 ? 8.002 73.387 113.781 1.00 14.94 115 GLU B N 1
ATOM 3036 C CA . GLU B 1 124 ? 6.829 73.988 114.430 1.00 15.05 115 GLU B CA 1
ATOM 3037 C C . GLU B 1 124 ? 7.204 74.908 115.609 1.00 14.95 115 GLU B C 1
ATOM 3038 O O . GLU B 1 124 ? 6.571 75.943 115.818 1.00 14.77 115 GLU B O 1
ATOM 3044 N N . GLY B 1 125 ? 8.221 74.526 116.374 1.00 15.02 116 GLY B N 1
ATOM 3045 C CA . GLY B 1 125 ? 8.761 75.394 117.420 1.00 15.24 116 GLY B CA 1
ATOM 3046 C C . GLY B 1 125 ? 9.239 76.719 116.860 1.00 15.63 116 GLY B C 1
ATOM 3047 O O . GLY B 1 125 ? 8.904 77.787 117.386 1.00 16.11 116 GLY B O 1
ATOM 3048 N N . MET B 1 126 ? 10.024 76.649 115.787 1.00 15.74 117 MET B N 1
ATOM 3049 C CA . MET B 1 126 ? 10.509 77.851 115.114 1.00 15.99 117 MET B CA 1
ATOM 3050 C C . MET B 1 126 ? 9.347 78.675 114.552 1.00 15.54 117 MET B C 1
ATOM 3051 O O . MET B 1 126 ? 9.360 79.894 114.648 1.00 15.32 117 MET B O 1
ATOM 3056 N N . TYR B 1 127 ? 8.350 78.008 113.976 1.00 15.68 118 TYR B N 1
ATOM 3057 C CA . TYR B 1 127 ? 7.147 78.712 113.502 1.00 15.72 118 TYR B CA 1
ATOM 3058 C C . TYR B 1 127 ? 6.507 79.543 114.622 1.00 15.48 118 TYR B C 1
ATOM 3059 O O . TYR B 1 127 ? 6.240 80.730 114.447 1.00 15.37 118 TYR B O 1
ATOM 3068 N N . GLN B 1 128 ? 6.277 78.918 115.772 1.00 15.32 119 GLN B N 1
ATOM 3069 C CA . GLN B 1 128 ? 5.676 79.610 116.914 1.00 15.20 119 GLN B CA 1
ATOM 3070 C C . GLN B 1 128 ? 6.581 80.721 117.457 1.00 14.99 119 GLN B C 1
ATOM 3071 O O . GLN B 1 128 ? 6.099 81.797 117.802 1.00 14.82 119 GLN B O 1
ATOM 3077 N N . HIS B 1 129 ? 7.888 80.453 117.504 1.00 14.71 120 HIS B N 1
ATOM 3078 C CA . HIS B 1 129 ? 8.912 81.430 117.918 1.00 14.59 120 HIS B CA 1
ATOM 3079 C C . HIS B 1 129 ? 8.824 82.688 117.063 1.00 14.51 120 HIS B C 1
ATOM 3080 O O . HIS B 1 129 ? 8.645 83.788 117.584 1.00 13.66 120 HIS B O 1
ATOM 3087 N N . PHE B 1 130 ? 8.930 82.516 115.747 1.00 14.61 121 PHE B N 1
ATOM 3088 C CA . PHE B 1 130 ? 8.931 83.657 114.842 1.00 15.18 121 PHE B CA 1
ATOM 3089 C C . PHE B 1 130 ? 7.565 84.347 114.826 1.00 15.71 121 PHE B C 1
ATOM 3090 O O . PHE B 1 130 ? 7.496 85.574 114.755 1.00 15.69 121 PHE B O 1
ATOM 3098 N N . LYS B 1 131 ? 6.493 83.559 114.908 1.00 16.56 122 LYS B N 1
ATOM 3099 C CA . LYS B 1 131 ? 5.123 84.109 114.941 1.00 17.18 122 LYS B CA 1
ATOM 3100 C C . LYS B 1 131 ? 4.919 84.992 116.175 1.00 17.10 122 LYS B C 1
ATOM 3101 O O . LYS B 1 131 ? 4.433 86.116 116.065 1.00 16.84 122 LYS B O 1
ATOM 3107 N N . ALA B 1 132 ? 5.319 84.496 117.341 1.00 17.40 123 ALA B N 1
ATOM 3108 C CA . ALA B 1 132 ? 5.187 85.254 118.590 1.00 17.55 123 ALA B CA 1
ATOM 3109 C C . ALA B 1 132 ? 5.979 86.567 118.577 1.00 17.71 123 ALA B C 1
ATOM 3110 O O . ALA B 1 132 ? 5.502 87.595 119.076 1.00 17.55 123 ALA B O 1
ATOM 3112 N N . ILE B 1 133 ? 7.178 86.542 118.002 1.00 17.56 124 ILE B N 1
ATOM 3113 C CA . ILE B 1 133 ? 8.002 87.756 117.918 1.00 17.68 124 ILE B CA 1
ATOM 3114 C C . ILE B 1 133 ? 7.403 88.749 116.907 1.00 17.76 124 ILE B C 1
ATOM 3115 O O . ILE B 1 133 ? 7.259 89.938 117.204 1.00 17.11 124 ILE B O 1
ATOM 3120 N N . ALA B 1 134 ? 7.043 88.257 115.722 1.00 18.33 125 ALA B N 1
ATOM 3121 C CA . ALA B 1 134 ? 6.436 89.102 114.688 1.00 18.87 125 ALA B CA 1
ATOM 3122 C C . ALA B 1 134 ? 5.167 89.790 115.205 1.00 19.59 125 ALA B C 1
ATOM 3123 O O . ALA B 1 134 ? 4.877 90.933 114.850 1.00 19.40 125 ALA B O 1
ATOM 3125 N N . GLU B 1 135 ? 4.437 89.071 116.056 1.00 20.67 126 GLU B N 1
ATOM 3126 C CA . GLU B 1 135 ? 3.227 89.556 116.730 1.00 21.60 126 GLU B CA 1
ATOM 3127 C C . GLU B 1 135 ? 3.483 90.778 117.601 1.00 21.34 126 GLU B C 1
ATOM 3128 O O . GLU B 1 135 ? 2.630 91.645 117.726 1.00 21.28 126 GLU B O 1
ATOM 3134 N N . SER B 1 136 ? 4.654 90.819 118.228 1.00 21.37 127 SER B N 1
ATOM 3135 C CA . SER B 1 136 ? 4.962 91.826 119.239 1.00 20.99 127 SER B CA 1
ATOM 3136 C C . SER B 1 136 ? 5.308 93.207 118.662 1.00 20.96 127 SER B C 1
ATOM 3137 O O . SER B 1 136 ? 5.488 94.168 119.422 1.00 20.93 127 SER B O 1
ATOM 3140 N N . THR B 1 137 ? 5.399 93.313 117.336 1.00 20.38 128 THR B N 1
ATOM 3141 C CA . THR B 1 137 ? 5.779 94.569 116.690 1.00 19.96 128 THR B CA 1
ATOM 3142 C C . THR B 1 137 ? 5.001 94.824 115.392 1.00 19.78 128 THR B C 1
ATOM 3143 O O . THR B 1 137 ? 4.653 93.881 114.675 1.00 19.34 128 THR B O 1
ATOM 3147 N N . PRO B 1 138 ? 4.723 96.108 115.086 1.00 19.73 129 PRO B N 1
ATOM 3148 C CA . PRO B 1 138 ? 4.189 96.435 113.768 1.00 19.54 129 PRO B CA 1
ATOM 3149 C C . PRO B 1 138 ? 5.259 96.482 112.684 1.00 19.20 129 PRO B C 1
ATOM 3150 O O . PRO B 1 138 ? 4.915 96.576 111.511 1.00 18.96 129 PRO B O 1
ATOM 3154 N N . LEU B 1 139 ? 6.535 96.406 113.068 1.00 18.62 130 LEU B N 1
ATOM 3155 C CA . LEU B 1 139 ? 7.633 96.547 112.124 1.00 18.57 130 LEU B CA 1
ATOM 3156 C C . LEU B 1 139 ? 7.793 95.315 111.234 1.00 18.16 130 LEU B C 1
ATOM 3157 O O . LEU B 1 139 ? 7.467 94.200 111.646 1.00 17.55 130 LEU B O 1
ATOM 3162 N N . PRO B 1 140 ? 8.295 95.520 110.003 1.00 18.07 131 PRO B N 1
ATOM 3163 C CA . PRO B 1 140 ? 8.689 94.404 109.145 1.00 17.92 131 PRO B CA 1
ATOM 3164 C C . PRO B 1 140 ? 9.782 93.528 109.767 1.00 17.76 131 PRO B C 1
ATOM 3165 O O . PRO B 1 140 ? 10.638 94.027 110.508 1.00 17.36 131 PRO B O 1
ATOM 3169 N N . VAL B 1 141 ? 9.727 92.236 109.451 1.00 17.54 132 VAL B N 1
ATOM 3170 C CA . VAL B 1 141 ? 10.606 91.218 110.025 1.00 17.45 132 VAL B CA 1
ATOM 3171 C C . VAL B 1 141 ? 11.321 90.485 108.894 1.00 17.18 132 VAL B C 1
ATOM 3172 O O . VAL B 1 141 ? 10.687 90.070 107.909 1.00 16.82 132 VAL B O 1
ATOM 3176 N N . MET B 1 142 ? 12.641 90.351 109.034 1.00 16.72 133 MET B N 1
ATOM 3177 C CA . MET B 1 142 ? 13.448 89.512 108.156 1.00 16.42 133 MET B CA 1
ATOM 3178 C C . MET B 1 142 ? 13.901 88.277 108.939 1.00 15.96 133 MET B C 1
ATOM 3179 O O . MET B 1 142 ? 14.544 88.391 109.982 1.00 15.96 133 MET B O 1
ATOM 3184 N N . LEU B 1 143 ? 13.550 87.106 108.428 1.00 15.69 134 LEU B N 1
ATOM 3185 C CA . LEU B 1 143 ? 14.033 85.844 108.962 1.00 15.54 134 LEU B CA 1
ATOM 3186 C C . LEU B 1 143 ? 15.489 85.656 108.553 1.00 15.29 134 LEU B C 1
ATOM 3187 O O . LEU B 1 143 ? 15.946 86.208 107.544 1.00 15.01 134 LEU B O 1
ATOM 3192 N N . TYR B 1 144 ? 16.213 84.873 109.336 1.00 15.43 135 TYR B N 1
ATOM 3193 C CA . TYR B 1 144 ? 17.621 84.612 109.072 1.00 15.50 135 TYR B CA 1
ATOM 3194 C C . TYR B 1 144 ? 17.884 83.115 109.269 1.00 15.52 135 TYR B C 1
ATOM 3195 O O . TYR B 1 144 ? 17.897 82.603 110.395 1.00 14.75 135 TYR B O 1
ATOM 3204 N N . ASN B 1 145 ? 18.030 82.419 108.139 1.00 15.39 136 ASN B N 1
ATOM 3205 C CA . ASN B 1 145 ? 18.364 81.005 108.094 1.00 15.73 136 ASN B CA 1
ATOM 3206 C C . ASN B 1 145 ? 19.879 80.904 108.079 1.00 16.20 136 ASN B C 1
ATOM 3207 O O . ASN B 1 145 ? 20.525 81.462 107.188 1.00 15.90 136 ASN B O 1
ATOM 3212 N N . VAL B 1 146 ? 20.442 80.227 109.080 1.00 16.05 137 VAL B N 1
ATOM 3213 C CA . VAL B 1 146 ? 21.902 80.143 109.225 1.00 16.46 137 VAL B CA 1
ATOM 3214 C C . VAL B 1 146 ? 22.316 78.819 109.898 1.00 16.13 137 VAL B C 1
ATOM 3215 O O . VAL B 1 146 ? 22.730 78.791 111.049 1.00 16.52 137 VAL B O 1
ATOM 3219 N N . PRO B 1 147 ? 22.205 77.703 109.163 1.00 16.53 138 PRO B N 1
ATOM 3220 C CA . PRO B 1 147 ? 22.510 76.384 109.737 1.00 16.14 138 PRO B CA 1
ATOM 3221 C C . PRO B 1 147 ? 23.994 76.210 110.094 1.00 16.00 138 PRO B C 1
ATOM 3222 O O . PRO B 1 147 ? 24.338 75.406 110.966 1.00 15.77 138 PRO B O 1
ATOM 3226 N N . GLY B 1 148 ? 24.848 76.985 109.438 1.00 16.17 139 GLY B N 1
ATOM 3227 C CA . GLY B 1 148 ? 26.262 77.053 109.762 1.00 16.64 139 GLY B CA 1
ATOM 3228 C C . GLY B 1 148 ? 26.552 77.637 111.133 1.00 16.63 139 GLY B C 1
ATOM 3229 O O . GLY B 1 148 ? 27.674 77.545 111.596 1.00 17.11 139 GLY B O 1
ATOM 3230 N N . ARG B 1 149 ? 25.551 78.248 111.772 1.00 16.50 140 ARG B N 1
ATOM 3231 C CA . ARG B 1 149 ? 25.675 78.714 113.157 1.00 16.78 140 ARG B CA 1
ATOM 3232 C C . ARG B 1 149 ? 24.633 78.091 114.092 1.00 16.78 140 ARG B C 1
ATOM 3233 O O . ARG B 1 149 ? 24.923 77.844 115.251 1.00 17.00 140 ARG B O 1
ATOM 3241 N N . SER B 1 150 ? 23.421 77.845 113.588 1.00 16.99 141 SER B N 1
ATOM 3242 C CA . SER B 1 150 ? 22.324 77.323 114.410 1.00 16.89 141 SER B CA 1
ATOM 3243 C C . SER B 1 150 ? 22.018 75.845 114.198 1.00 17.29 141 SER B C 1
ATOM 3244 O O . SER B 1 150 ? 21.162 75.302 114.906 1.00 16.91 141 SER B O 1
ATOM 3247 N N . ILE B 1 151 ? 22.697 75.210 113.234 1.00 17.80 142 ILE B N 1
ATOM 3248 C CA . ILE B 1 151 ? 22.531 73.770 112.907 1.00 18.35 142 ILE B CA 1
ATOM 3249 C C . ILE B 1 151 ? 21.209 73.450 112.188 1.00 18.04 142 ILE B C 1
ATOM 3250 O O . ILE B 1 151 ? 21.211 72.917 111.065 1.00 17.42 142 ILE B O 1
ATOM 3255 N N . VAL B 1 152 ? 20.097 73.764 112.843 1.00 17.43 143 VAL B N 1
ATOM 3256 C CA . VAL B 1 152 ? 18.773 73.651 112.229 1.00 17.55 143 VAL B CA 1
ATOM 3257 C C . VAL B 1 152 ? 18.637 74.550 110.990 1.00 17.70 143 VAL B C 1
ATOM 3258 O O . VAL B 1 152 ? 19.336 75.561 110.854 1.00 17.30 143 VAL B O 1
ATOM 3262 N N . GLN B 1 153 ? 17.773 74.120 110.077 1.00 18.44 144 GLN B N 1
ATOM 3263 C CA . GLN B 1 153 ? 17.361 74.890 108.912 1.00 19.37 144 GLN B CA 1
ATOM 3264 C C . GLN B 1 153 ? 15.918 75.292 109.135 1.00 19.14 144 GLN B C 1
ATOM 3265 O O . GLN B 1 153 ? 15.140 74.513 109.681 1.00 19.61 144 GLN B O 1
ATOM 3271 N N . ILE B 1 154 ? 15.557 76.498 108.714 1.00 18.71 145 ILE B N 1
ATOM 3272 C CA . ILE B 1 154 ? 14.150 76.852 108.564 1.00 18.67 145 ILE B CA 1
ATOM 3273 C C . ILE B 1 154 ? 13.743 76.258 107.217 1.00 18.43 145 ILE B C 1
ATOM 3274 O O . ILE B 1 154 ? 14.194 76.733 106.176 1.00 18.90 145 ILE B O 1
ATOM 3279 N N . SER B 1 155 ? 12.924 75.209 107.236 1.00 18.37 146 SER B N 1
ATOM 3280 C CA . SER B 1 155 ? 12.531 74.526 106.001 1.00 18.53 146 SER B CA 1
ATOM 3281 C C . SER B 1 155 ? 11.805 75.483 105.060 1.00 18.55 146 SER B C 1
ATOM 3282 O O . SER B 1 155 ? 11.209 76.462 105.500 1.00 18.21 146 SER B O 1
ATOM 3285 N N . VAL B 1 156 ? 11.862 75.181 103.763 1.00 19.04 147 VAL B N 1
ATOM 3286 C CA . VAL B 1 156 ? 11.128 75.948 102.758 1.00 19.24 147 VAL B CA 1
ATOM 3287 C C . VAL B 1 156 ? 9.656 76.075 103.160 1.00 19.74 147 VAL B C 1
ATOM 3288 O O . VAL B 1 156 ? 9.088 77.163 103.105 1.00 19.70 147 VAL B O 1
ATOM 3292 N N . ASP B 1 157 ? 9.050 74.967 103.580 1.00 20.00 148 ASP B N 1
ATOM 3293 C CA . ASP B 1 157 ? 7.637 74.968 103.976 1.00 20.34 148 ASP B CA 1
ATOM 3294 C C . ASP B 1 157 ? 7.366 75.880 105.174 1.00 19.52 148 ASP B C 1
ATOM 3295 O O . ASP B 1 157 ? 6.337 76.549 105.229 1.00 19.07 148 ASP B O 1
ATOM 3300 N N . THR B 1 158 ? 8.295 75.915 106.126 1.00 18.80 149 THR B N 1
ATOM 3301 C CA . THR B 1 158 ? 8.166 76.788 107.289 1.00 18.07 149 THR B CA 1
ATOM 3302 C C . THR B 1 158 ? 8.299 78.270 106.902 1.00 17.67 149 THR B C 1
ATOM 3303 O O . THR B 1 158 ? 7.566 79.122 107.416 1.00 16.63 149 THR B O 1
ATOM 3307 N N . VAL B 1 159 ? 9.221 78.562 105.986 1.00 17.21 150 VAL B N 1
ATOM 3308 C CA . VAL B 1 159 ? 9.396 79.917 105.478 1.00 17.30 150 VAL B CA 1
ATOM 3309 C C . VAL B 1 159 ? 8.139 80.385 104.740 1.00 17.12 150 VAL B C 1
ATOM 3310 O O . VAL B 1 159 ? 7.702 81.524 104.910 1.00 17.33 150 VAL B O 1
ATOM 3314 N N . VAL B 1 160 ? 7.562 79.509 103.926 1.00 17.10 151 VAL B N 1
ATOM 3315 C CA . VAL B 1 160 ? 6.334 79.836 103.196 1.00 17.52 151 VAL B CA 1
ATOM 3316 C C . VAL B 1 160 ? 5.201 80.167 104.164 1.00 17.50 151 VAL B C 1
ATOM 3317 O O . VAL B 1 160 ? 4.494 81.159 103.975 1.00 17.47 151 VAL B O 1
ATOM 3321 N N . ARG B 1 161 ? 5.023 79.347 105.199 1.00 17.65 152 ARG B N 1
ATOM 3322 C CA . ARG B 1 161 ? 3.986 79.620 106.203 1.00 17.49 152 ARG B CA 1
ATOM 3323 C C . ARG B 1 161 ? 4.210 80.980 106.853 1.00 17.06 152 ARG B C 1
ATOM 3324 O O . ARG B 1 161 ? 3.278 81.780 106.973 1.00 16.22 152 ARG B O 1
ATOM 3332 N N . LEU B 1 162 ? 5.453 81.244 107.251 1.00 16.44 153 LEU B N 1
ATOM 3333 C CA . LEU B 1 162 ? 5.795 82.501 107.907 1.00 16.59 153 LEU B CA 1
ATOM 3334 C C . LEU B 1 162 ? 5.608 83.709 106.984 1.00 16.52 153 LEU B C 1
ATOM 3335 O O . LEU B 1 162 ? 5.199 84.778 107.432 1.00 16.50 153 LEU B O 1
ATOM 3340 N N . SER B 1 163 ? 5.905 83.529 105.697 1.00 16.80 154 SER B N 1
ATOM 3341 C CA . SER B 1 163 ? 5.710 84.578 104.696 1.00 16.68 154 SER B CA 1
ATOM 3342 C C . SER B 1 163 ? 4.245 85.039 104.593 1.00 16.81 154 SER B C 1
ATOM 3343 O O . SER B 1 163 ? 3.986 86.156 104.155 1.00 16.07 154 SER B O 1
ATOM 3346 N N . GLU B 1 164 ? 3.322 84.185 105.002 1.00 17.42 155 GLU B N 1
ATOM 3347 C CA . GLU B 1 164 ? 1.898 84.505 105.012 1.00 18.21 155 GLU B CA 1
ATOM 3348 C C . GLU B 1 164 ? 1.492 85.452 106.143 1.00 17.97 155 GLU B C 1
ATOM 3349 O O . GLU B 1 164 ? 0.451 86.068 106.093 1.00 17.33 155 GLU B O 1
ATOM 3355 N N . ILE B 1 165 ? 2.351 85.556 107.148 1.00 18.02 156 ILE B N 1
ATOM 3356 C CA . ILE B 1 165 ? 2.203 86.544 108.195 1.00 18.24 156 ILE B CA 1
ATOM 3357 C C . ILE B 1 165 ? 2.610 87.937 107.717 1.00 18.50 156 ILE B C 1
ATOM 3358 O O . ILE B 1 165 ? 3.670 88.124 107.164 1.00 18.66 156 ILE B O 1
ATOM 3363 N N . GLU B 1 166 ? 1.735 88.898 107.929 1.00 19.14 157 GLU B N 1
ATOM 3364 C CA . GLU B 1 166 ? 1.776 90.145 107.197 1.00 19.66 157 GLU B CA 1
ATOM 3365 C C . GLU B 1 166 ? 3.123 90.844 107.246 1.00 18.96 157 GLU B C 1
ATOM 3366 O O . GLU B 1 166 ? 3.631 91.265 106.230 1.00 19.20 157 GLU B O 1
ATOM 3372 N N . ASN B 1 167 ? 3.679 90.999 108.438 1.00 18.41 158 ASN B N 1
ATOM 3373 C CA . ASN B 1 167 ? 4.923 91.768 108.584 1.00 17.38 158 ASN B CA 1
ATOM 3374 C C . ASN B 1 167 ? 6.222 90.952 108.452 1.00 16.91 158 ASN B C 1
ATOM 3375 O O . ASN B 1 167 ? 7.299 91.483 108.666 1.00 16.23 158 ASN B O 1
ATOM 3380 N N . ILE B 1 168 ? 6.122 89.676 108.090 1.00 17.09 159 ILE B N 1
ATOM 3381 C CA . ILE B 1 168 ? 7.307 88.878 107.774 1.00 17.06 159 ILE B CA 1
ATOM 3382 C C . ILE B 1 168 ? 7.519 88.980 106.266 1.00 17.07 159 ILE B C 1
ATOM 3383 O O . ILE B 1 168 ? 6.823 88.330 105.480 1.00 17.67 159 ILE B O 1
ATOM 3388 N N . VAL B 1 169 ? 8.462 89.828 105.876 1.00 16.91 160 VAL B N 1
ATOM 3389 C CA . VAL B 1 169 ? 8.569 90.316 104.502 1.00 16.77 160 VAL B CA 1
ATOM 3390 C C . VAL B 1 169 ? 9.788 89.810 103.735 1.00 16.13 160 VAL B C 1
ATOM 3391 O O . VAL B 1 169 ? 9.885 90.020 102.523 1.00 15.64 160 VAL B O 1
ATOM 3395 N N . ALA B 1 170 ? 10.732 89.191 104.435 1.00 15.45 161 ALA B N 1
ATOM 3396 C CA . ALA B 1 170 ? 11.954 88.760 103.797 1.00 15.08 161 ALA B CA 1
ATOM 3397 C C . ALA B 1 170 ? 12.660 87.666 104.573 1.00 15.23 161 ALA B C 1
ATOM 3398 O O . ALA B 1 170 ? 12.341 87.393 105.736 1.00 14.32 161 ALA B O 1
ATOM 3400 N N . ILE B 1 171 ? 13.626 87.036 103.906 1.00 15.18 162 ILE B N 1
ATOM 3401 C CA . ILE B 1 171 ? 14.533 86.125 104.571 1.00 15.38 162 ILE B CA 1
ATOM 3402 C C . ILE B 1 171 ? 15.971 86.327 104.088 1.00 15.67 162 ILE B C 1
ATOM 3403 O O . ILE B 1 171 ? 16.221 86.502 102.889 1.00 16.37 162 ILE B O 1
ATOM 3408 N N . LYS B 1 172 ? 16.897 86.345 105.045 1.00 15.50 163 LYS B N 1
ATOM 3409 C CA . LYS B 1 172 ? 18.321 86.229 104.776 1.00 15.38 163 LYS B CA 1
ATOM 3410 C C . LYS B 1 172 ? 18.670 84.746 104.802 1.00 15.66 163 LYS B C 1
ATOM 3411 O O . LYS B 1 172 ? 18.615 84.108 105.862 1.00 14.92 163 LYS B O 1
ATOM 3417 N N . ASP B 1 173 ? 19.007 84.184 103.643 1.00 16.06 164 ASP B N 1
ATOM 3418 C CA . ASP B 1 173 ? 19.278 82.742 103.566 1.00 16.54 164 ASP B CA 1
ATOM 3419 C C . ASP B 1 173 ? 20.768 82.458 103.413 1.00 17.06 164 ASP B C 1
ATOM 3420 O O . ASP B 1 173 ? 21.324 82.568 102.307 1.00 17.26 164 ASP B O 1
ATOM 3425 N N . ALA B 1 174 ? 21.395 82.100 104.537 1.00 17.27 165 ALA B N 1
ATOM 3426 C CA . ALA B 1 174 ? 22.800 81.688 104.588 1.00 17.49 165 ALA B CA 1
ATOM 3427 C C . ALA B 1 174 ? 22.947 80.166 104.611 1.00 17.87 165 ALA B C 1
ATOM 3428 O O . ALA B 1 174 ? 23.943 79.643 105.119 1.00 18.27 165 ALA B O 1
ATOM 3430 N N . GLY B 1 175 ? 21.960 79.458 104.070 1.00 17.98 166 GLY B N 1
ATOM 3431 C CA . GLY B 1 175 ? 22.022 77.999 103.952 1.00 18.22 166 GLY B CA 1
ATOM 3432 C C . GLY B 1 175 ? 23.014 77.514 102.910 1.00 18.66 166 GLY B C 1
ATOM 3433 O O . GLY B 1 175 ? 23.336 76.324 102.855 1.00 18.39 166 GLY B O 1
ATOM 3434 N N . GLY B 1 176 ? 23.487 78.429 102.063 1.00 18.68 167 GLY B N 1
ATOM 3435 C CA . GLY B 1 176 ? 24.496 78.101 101.067 1.00 18.80 167 GLY B CA 1
ATOM 3436 C C . GLY B 1 176 ? 23.942 77.336 99.877 1.00 18.70 167 GLY B C 1
ATOM 3437 O O . GLY B 1 176 ? 24.712 76.832 99.067 1.00 18.38 167 GLY B O 1
ATOM 3438 N N . ASP B 1 177 ? 22.617 77.268 99.760 1.00 18.45 168 ASP B N 1
ATOM 3439 C CA . ASP B 1 177 ? 21.959 76.441 98.749 1.00 18.75 168 ASP B CA 1
ATOM 3440 C C . ASP B 1 177 ? 21.020 77.301 97.910 1.00 18.69 168 ASP B C 1
ATOM 3441 O O . ASP B 1 177 ? 19.924 77.648 98.356 1.00 18.15 168 ASP B O 1
ATOM 3446 N N . VAL B 1 178 ? 21.447 77.634 96.688 1.00 18.83 169 VAL B N 1
ATOM 3447 C CA . VAL B 1 178 ? 20.635 78.481 95.799 1.00 18.74 169 VAL B CA 1
ATOM 3448 C C . VAL B 1 178 ? 19.385 77.752 95.277 1.00 18.48 169 VAL B C 1
ATOM 3449 O O . VAL B 1 178 ? 18.468 78.383 94.770 1.00 18.19 169 VAL B O 1
ATOM 3453 N N . LEU B 1 179 ? 19.351 76.430 95.411 1.00 18.53 170 LEU B N 1
ATOM 3454 C CA . LEU B 1 179 ? 18.197 75.646 94.988 1.00 18.57 170 LEU B CA 1
ATOM 3455 C C . LEU B 1 179 ? 17.063 75.635 96.005 1.00 18.19 170 LEU B C 1
ATOM 3456 O O . LEU B 1 179 ? 15.905 75.578 95.608 1.00 17.88 170 LEU B O 1
ATOM 3461 N N . THR B 1 180 ? 17.387 75.664 97.303 1.00 18.14 171 THR B N 1
ATOM 3462 C CA . THR B 1 180 ? 16.375 75.918 98.328 1.00 18.09 171 THR B CA 1
ATOM 3463 C C . THR B 1 180 ? 15.880 77.367 98.221 1.00 17.94 171 THR B C 1
ATOM 3464 O O . THR B 1 180 ? 14.690 77.620 98.341 1.00 17.83 171 THR B O 1
ATOM 3468 N N . MET B 1 181 ? 16.788 78.312 97.974 1.00 18.17 172 MET B N 1
ATOM 3469 C CA . MET B 1 181 ? 16.389 79.704 97.710 1.00 18.41 172 MET B CA 1
ATOM 3470 C C . MET B 1 181 ? 15.382 79.783 96.565 1.00 18.18 172 MET B C 1
ATOM 3471 O O . MET B 1 181 ? 14.379 80.483 96.665 1.00 18.00 172 MET B O 1
ATOM 3476 N N . THR B 1 182 ? 15.685 79.084 95.473 1.00 18.14 173 THR B N 1
ATOM 3477 C CA . THR B 1 182 ? 14.805 78.995 94.311 1.00 18.18 173 THR B CA 1
ATOM 3478 C C . THR B 1 182 ? 13.388 78.603 94.720 1.00 18.59 173 THR B C 1
ATOM 3479 O O . THR B 1 182 ? 12.427 79.222 94.283 1.00 18.35 173 THR B O 1
ATOM 3483 N N . GLU B 1 183 ? 13.278 77.563 95.544 1.00 19.11 174 GLU B N 1
ATOM 3484 C CA . GLU B 1 183 ? 11.983 77.054 95.993 1.00 19.98 174 GLU B CA 1
ATOM 3485 C C . GLU B 1 183 ? 11.234 78.089 96.852 1.00 19.72 174 GLU B C 1
ATOM 3486 O O . GLU B 1 183 ? 10.029 78.288 96.691 1.00 19.72 174 GLU B O 1
ATOM 3492 N N . ILE B 1 184 ? 11.959 78.756 97.745 1.00 19.85 175 ILE B N 1
ATOM 3493 C CA . ILE B 1 184 ? 11.371 79.823 98.546 1.00 19.54 175 ILE B CA 1
ATOM 3494 C C . ILE B 1 184 ? 10.867 80.934 97.623 1.00 19.69 175 ILE B C 1
ATOM 3495 O O . ILE B 1 184 ? 9.718 81.376 97.748 1.00 19.61 175 ILE B O 1
ATOM 3500 N N . ILE B 1 185 ? 11.719 81.371 96.695 1.00 19.73 176 ILE B N 1
ATOM 3501 C CA . ILE B 1 185 ? 11.345 82.410 95.727 1.00 19.87 176 ILE B CA 1
ATOM 3502 C C . ILE B 1 185 ? 10.067 81.992 94.997 1.00 20.26 176 ILE B C 1
ATOM 3503 O O . ILE B 1 185 ? 9.118 82.782 94.899 1.00 19.94 176 ILE B O 1
ATOM 3508 N N . GLU B 1 186 ? 10.026 80.742 94.536 1.00 20.92 177 GLU B N 1
ATOM 3509 C CA . GLU B 1 186 ? 8.880 80.213 93.785 1.00 21.26 177 GLU B CA 1
ATOM 3510 C C . GLU B 1 186 ? 7.584 80.198 94.604 1.00 21.31 177 GLU B C 1
ATOM 3511 O O . GLU B 1 186 ? 6.539 80.660 94.132 1.00 21.38 177 GLU B O 1
ATOM 3517 N N . LYS B 1 187 ? 7.656 79.686 95.830 1.00 20.98 178 LYS B N 1
ATOM 3518 C CA . LYS B 1 187 ? 6.457 79.372 96.607 1.00 20.83 178 LYS B CA 1
ATOM 3519 C C . LYS B 1 187 ? 5.936 80.527 97.470 1.00 20.56 178 LYS B C 1
ATOM 3520 O O . LYS B 1 187 ? 4.883 80.397 98.080 1.00 20.30 178 LYS B O 1
ATOM 3526 N N . THR B 1 188 ? 6.658 81.646 97.515 1.00 20.16 179 THR B N 1
ATOM 3527 C CA . THR B 1 188 ? 6.210 82.823 98.260 1.00 20.03 179 THR B CA 1
ATOM 3528 C C . THR B 1 188 ? 5.703 83.895 97.295 1.00 20.16 179 THR B C 1
ATOM 3529 O O . THR B 1 188 ? 6.002 83.857 96.103 1.00 19.94 179 THR B O 1
ATOM 3533 N N . ALA B 1 189 ? 4.960 84.862 97.814 1.00 20.36 180 ALA B N 1
ATOM 3534 C CA . ALA B 1 189 ? 4.409 85.945 97.007 1.00 20.61 180 ALA B CA 1
ATOM 3535 C C . ALA B 1 189 ? 5.493 86.894 96.513 1.00 20.92 180 ALA B C 1
ATOM 3536 O O . ALA B 1 189 ? 6.633 86.871 97.004 1.00 20.00 180 ALA B O 1
ATOM 3538 N N . ASP B 1 190 ? 5.145 87.737 95.547 1.00 21.01 181 ASP B N 1
ATOM 3539 C CA . ASP B 1 190 ? 6.107 88.688 94.986 1.00 21.85 181 ASP B CA 1
ATOM 3540 C C . ASP B 1 190 ? 6.626 89.710 95.998 1.00 21.61 181 ASP B C 1
ATOM 3541 O O . ASP B 1 190 ? 7.739 90.210 95.851 1.00 21.62 181 ASP B O 1
ATOM 3546 N N . ASP B 1 191 ? 5.834 90.017 97.023 1.00 21.88 182 ASP B N 1
ATOM 3547 C CA . ASP B 1 191 ? 6.254 91.004 98.024 1.00 21.83 182 ASP B CA 1
ATOM 3548 C C . ASP B 1 191 ? 7.019 90.367 99.194 1.00 20.98 182 ASP B C 1
ATOM 3549 O O . ASP B 1 191 ? 7.233 91.002 100.226 1.00 20.58 182 ASP B O 1
ATOM 3554 N N . PHE B 1 192 ? 7.421 89.109 99.023 1.00 19.71 183 PHE B N 1
ATOM 3555 C CA . PHE B 1 192 ? 8.311 88.464 99.963 1.00 18.85 183 PHE B CA 1
ATOM 3556 C C . PHE B 1 192 ? 9.682 88.283 99.308 1.00 18.28 183 PHE B C 1
ATOM 3557 O O . PHE B 1 192 ? 9.815 87.556 98.318 1.00 18.13 183 PHE B O 1
ATOM 3565 N N . ALA B 1 193 ? 10.684 88.949 99.872 1.00 17.49 184 ALA B N 1
ATOM 3566 C CA . ALA B 1 193 ? 12.040 88.985 99.314 1.00 17.41 184 ALA B CA 1
ATOM 3567 C C . ALA B 1 193 ? 12.975 87.919 99.896 1.00 17.34 184 ALA B C 1
ATOM 3568 O O . ALA B 1 193 ? 13.017 87.703 101.109 1.00 17.54 184 ALA B O 1
ATOM 3570 N N . VAL B 1 194 ? 13.749 87.284 99.018 1.00 17.25 185 VAL B N 1
ATOM 3571 C CA . VAL B 1 194 ? 14.814 86.373 99.419 1.00 17.09 185 VAL B CA 1
ATOM 3572 C C . VAL B 1 194 ? 16.173 87.015 99.155 1.00 16.65 185 VAL B C 1
ATOM 3573 O O . VAL B 1 194 ? 16.500 87.381 98.024 1.00 15.99 185 VAL B O 1
ATOM 3577 N N . TYR B 1 195 ? 16.951 87.162 100.225 1.00 16.15 186 TYR B N 1
ATOM 3578 C CA . TYR B 1 195 ? 18.304 87.681 100.155 1.00 15.90 186 TYR B CA 1
ATOM 3579 C C . TYR B 1 195 ? 19.252 86.513 100.352 1.00 15.62 186 TYR B C 1
ATOM 3580 O O . TYR B 1 195 ? 18.985 85.621 101.167 1.00 15.61 186 TYR B O 1
ATOM 3589 N N . SER B 1 196 ? 20.355 86.506 99.615 1.00 15.45 187 SER B N 1
ATOM 3590 C CA . SER B 1 196 ? 21.481 85.642 99.979 1.00 15.18 187 SER B CA 1
ATOM 3591 C C . SER B 1 196 ? 22.073 86.126 101.303 1.00 15.38 187 SER B C 1
ATOM 3592 O O . SER B 1 196 ? 22.106 87.339 101.580 1.00 14.68 187 SER B O 1
ATOM 3595 N N . GLY B 1 197 ? 22.525 85.169 102.111 1.00 15.38 188 GLY B N 1
ATOM 3596 C CA . GLY B 1 197 ? 23.263 85.452 103.333 1.00 16.00 188 GLY B CA 1
ATOM 3597 C C . GLY B 1 197 ? 24.726 85.084 103.208 1.00 16.28 188 GLY B C 1
ATOM 3598 O O . GLY B 1 197 ? 25.434 85.076 104.200 1.00 16.86 188 GLY B O 1
ATOM 3599 N N . ASP B 1 198 ? 25.172 84.773 101.985 1.00 16.81 189 ASP B N 1
ATOM 3600 C CA . ASP B 1 198 ? 26.577 84.447 101.699 1.00 17.32 189 ASP B CA 1
ATOM 3601 C C . ASP B 1 198 ? 27.073 85.301 100.539 1.00 16.77 189 ASP B C 1
ATOM 3602 O O . ASP B 1 198 ? 26.539 85.223 99.433 1.00 16.52 189 ASP B O 1
ATOM 3607 N N . ASP B 1 199 ? 28.074 86.135 100.811 1.00 16.74 190 ASP B N 1
ATOM 3608 C CA . ASP B 1 199 ? 28.596 87.089 99.827 1.00 16.89 190 ASP B CA 1
ATOM 3609 C C . ASP B 1 199 ? 28.980 86.417 98.508 1.00 17.03 190 ASP B C 1
ATOM 3610 O O . ASP B 1 199 ? 28.654 86.924 97.436 1.00 17.27 190 ASP B O 1
ATOM 3615 N N . GLY B 1 200 ? 29.643 85.268 98.603 1.00 17.02 191 GLY B N 1
ATOM 3616 C CA . GLY B 1 200 ? 30.060 84.505 97.422 1.00 17.26 191 GLY B CA 1
ATOM 3617 C C . GLY B 1 200 ? 28.937 84.105 96.484 1.00 17.39 191 GLY B C 1
ATOM 3618 O O . GLY B 1 200 ? 29.140 84.023 95.272 1.00 17.38 191 GLY B O 1
ATOM 3619 N N . LEU B 1 201 ? 27.749 83.867 97.042 1.00 17.39 192 LEU B N 1
ATOM 3620 C CA . LEU B 1 201 ? 26.590 83.430 96.260 1.00 17.41 192 LEU B CA 1
ATOM 3621 C C . LEU B 1 201 ? 25.725 84.572 95.711 1.00 17.13 192 LEU B C 1
ATOM 3622 O O . LEU B 1 201 ? 24.705 84.312 95.080 1.00 16.90 192 LEU B O 1
ATOM 3627 N N . THR B 1 202 ? 26.129 85.826 95.936 1.00 16.98 193 THR B N 1
ATOM 3628 C CA . THR B 1 202 ? 25.351 86.985 95.475 1.00 16.75 193 THR B CA 1
ATOM 3629 C C . THR B 1 202 ? 24.917 86.850 94.012 1.00 16.92 193 THR B C 1
ATOM 3630 O O . THR B 1 202 ? 23.719 86.883 93.704 1.00 15.86 193 THR B O 1
ATOM 3634 N N . LEU B 1 203 ? 25.893 86.679 93.124 1.00 17.08 194 LEU B N 1
ATOM 3635 C CA . LEU B 1 203 ? 25.605 86.587 91.694 1.00 17.61 194 LEU B CA 1
ATOM 3636 C C . LEU B 1 203 ? 24.689 85.405 91.348 1.00 17.17 194 LEU B C 1
ATOM 3637 O O . LEU B 1 203 ? 23.610 85.622 90.802 1.00 16.97 194 LEU B O 1
ATOM 3642 N N . PRO B 1 204 ? 25.108 84.156 91.663 1.00 17.00 195 PRO B N 1
ATOM 3643 C CA . PRO B 1 204 ? 24.224 83.031 91.350 1.00 16.71 195 PRO B CA 1
ATOM 3644 C C . PRO B 1 204 ? 22.856 83.099 92.016 1.00 16.66 195 PRO B C 1
ATOM 3645 O O . PRO B 1 204 ? 21.877 82.646 91.420 1.00 16.09 195 PRO B O 1
ATOM 3649 N N . ALA B 1 205 ? 22.783 83.659 93.228 1.00 16.54 196 ALA B N 1
ATOM 3650 C CA . ALA B 1 205 ? 21.502 83.784 93.927 1.00 16.79 196 ALA B CA 1
ATOM 3651 C C . ALA B 1 205 ? 20.596 84.777 93.213 1.00 16.70 196 ALA B C 1
ATOM 3652 O O . ALA B 1 205 ? 19.415 84.513 93.016 1.00 16.62 196 ALA B O 1
ATOM 3654 N N . MET B 1 206 ? 21.147 85.917 92.814 1.00 16.94 197 MET B N 1
ATOM 3655 C CA . MET B 1 206 ? 20.357 86.909 92.088 1.00 17.41 197 MET B CA 1
ATOM 3656 C C . MET B 1 206 ? 19.926 86.354 90.723 1.00 17.11 197 MET B C 1
ATOM 3657 O O . MET B 1 206 ? 18.818 86.636 90.263 1.00 16.92 197 MET B O 1
ATOM 3662 N N . ALA B 1 207 ? 20.768 85.512 90.120 1.00 16.89 198 ALA B N 1
ATOM 3663 C CA . ALA B 1 207 ? 20.425 84.868 88.856 1.00 17.08 198 ALA B CA 1
ATOM 3664 C C . ALA B 1 207 ? 19.161 84.035 88.967 1.00 17.30 198 ALA B C 1
ATOM 3665 O O . ALA B 1 207 ? 18.419 83.932 88.000 1.00 17.92 198 ALA B O 1
ATOM 3667 N N . VAL B 1 208 ? 18.923 83.432 90.131 1.00 17.32 199 VAL B N 1
ATOM 3668 C CA . VAL B 1 208 ? 17.725 82.607 90.325 1.00 17.44 199 VAL B CA 1
ATOM 3669 C C . VAL B 1 208 ? 16.579 83.376 90.985 1.00 17.29 199 VAL B C 1
ATOM 3670 O O . VAL B 1 208 ? 15.531 82.799 91.257 1.00 17.24 199 VAL B O 1
ATOM 3674 N N . GLY B 1 209 ? 16.776 84.670 91.241 1.00 16.84 200 GLY B N 1
ATOM 3675 C CA . GLY B 1 209 ? 15.674 85.538 91.661 1.00 16.64 200 GLY B CA 1
ATOM 3676 C C . GLY B 1 209 ? 15.787 86.172 93.038 1.00 16.34 200 GLY B C 1
ATOM 3677 O O . GLY B 1 209 ? 14.849 86.820 93.496 1.00 15.56 200 GLY B O 1
ATOM 3678 N N . ALA B 1 210 ? 16.920 85.982 93.707 1.00 16.39 201 ALA B N 1
ATOM 3679 C CA . ALA B 1 210 ? 17.189 86.675 94.965 1.00 16.45 201 ALA B CA 1
ATOM 3680 C C . ALA B 1 210 ? 17.235 88.200 94.736 1.00 16.44 201 ALA B C 1
ATOM 3681 O O . ALA B 1 210 ? 17.718 88.667 93.700 1.00 16.12 201 ALA B O 1
ATOM 3683 N N . LYS B 1 211 ? 16.705 88.965 95.686 1.00 16.64 202 LYS B N 1
ATOM 3684 C CA . LYS B 1 211 ? 16.663 90.428 95.554 1.00 17.18 202 LYS B CA 1
ATOM 3685 C C . LYS B 1 211 ? 18.052 91.053 95.752 1.00 17.13 202 LYS B C 1
ATOM 3686 O O . LYS B 1 211 ? 18.361 92.102 95.179 1.00 17.38 202 LYS B O 1
ATOM 3692 N N . GLY B 1 212 ? 18.886 90.405 96.556 1.00 16.71 203 GLY B N 1
ATOM 3693 C CA . GLY B 1 212 ? 20.193 90.944 96.866 1.00 16.69 203 GLY B CA 1
ATOM 3694 C C . GLY B 1 212 ? 20.963 90.113 97.873 1.00 16.34 203 GLY B C 1
ATOM 3695 O O . GLY B 1 212 ? 20.761 88.902 97.983 1.00 16.31 203 GLY B O 1
ATOM 3696 N N . ILE B 1 213 ? 21.853 90.778 98.599 1.00 15.98 204 ILE B N 1
ATOM 3697 C CA . ILE B 1 213 ? 22.755 90.143 99.547 1.00 15.94 204 ILE B CA 1
ATOM 3698 C C . ILE B 1 213 ? 22.690 90.880 100.889 1.00 15.78 204 ILE B C 1
ATOM 3699 O O . ILE B 1 213 ? 22.659 92.094 100.923 1.00 15.89 204 ILE B O 1
ATOM 3704 N N . VAL B 1 214 ? 22.664 90.133 101.982 1.00 15.38 205 VAL B N 1
ATOM 3705 C CA . VAL B 1 214 ? 23.070 90.668 103.262 1.00 15.52 205 VAL B CA 1
ATOM 3706 C C . VAL B 1 214 ? 24.541 90.373 103.495 1.00 15.49 205 VAL B C 1
ATOM 3707 O O . VAL B 1 214 ? 24.921 89.227 103.612 1.00 16.13 205 VAL B O 1
ATOM 3711 N N . SER B 1 215 ? 25.351 91.421 103.514 1.00 15.32 206 SER B N 1
ATOM 3712 C CA . SER B 1 215 ? 26.766 91.314 103.200 1.00 15.29 206 SER B CA 1
ATOM 3713 C C . SER B 1 215 ? 27.691 91.602 104.383 1.00 15.39 206 SER B C 1
ATOM 3714 O O . SER B 1 215 ? 27.424 92.450 105.205 1.00 15.58 206 SER B O 1
ATOM 3717 N N . VAL B 1 216 ? 28.811 90.904 104.399 1.00 15.65 207 VAL B N 1
ATOM 3718 C CA . VAL B 1 216 ? 29.970 91.314 105.160 1.00 16.24 207 VAL B CA 1
ATOM 3719 C C . VAL B 1 216 ? 31.049 92.001 104.311 1.00 16.41 207 VAL B C 1
ATOM 3720 O O . VAL B 1 216 ? 31.652 92.967 104.741 1.00 16.95 207 VAL B O 1
ATOM 3724 N N . ALA B 1 217 ? 31.288 91.482 103.116 1.00 16.28 208 ALA B N 1
ATOM 3725 C CA . ALA B 1 217 ? 32.324 92.012 102.225 1.00 16.48 208 ALA B CA 1
ATOM 3726 C C . ALA B 1 217 ? 32.065 93.458 101.778 1.00 16.46 208 ALA B C 1
ATOM 3727 O O . ALA B 1 217 ? 33.004 94.161 101.396 1.00 16.54 208 ALA B O 1
ATOM 3729 N N . SER B 1 218 ? 30.809 93.899 101.858 1.00 16.28 209 SER B N 1
ATOM 3730 C CA . SER B 1 218 ? 30.436 95.273 101.527 1.00 16.66 209 SER B CA 1
ATOM 3731 C C . SER B 1 218 ? 31.125 96.336 102.385 1.00 16.30 209 SER B C 1
ATOM 3732 O O . SER B 1 218 ? 31.137 97.500 102.014 1.00 16.74 209 SER B O 1
ATOM 3735 N N . HIS B 1 219 ? 31.669 95.943 103.539 1.00 16.10 210 HIS B N 1
ATOM 3736 C CA . HIS B 1 219 ? 32.492 96.843 104.355 1.00 15.79 210 HIS B CA 1
ATOM 3737 C C . HIS B 1 219 ? 33.718 97.336 103.595 1.00 15.82 210 HIS B C 1
ATOM 3738 O O . HIS B 1 219 ? 34.188 98.442 103.845 1.00 15.76 210 HIS B O 1
ATOM 3745 N N . VAL B 1 220 ? 34.254 96.504 102.700 1.00 16.25 211 VAL B N 1
ATOM 3746 C CA . VAL B 1 220 ? 35.502 96.821 101.999 1.00 16.81 211 VAL B CA 1
ATOM 3747 C C . VAL B 1 220 ? 35.412 96.865 100.464 1.00 17.15 211 VAL B C 1
ATOM 3748 O O . VAL B 1 220 ? 36.210 97.558 99.835 1.00 17.48 211 VAL B O 1
ATOM 3752 N N . ILE B 1 221 ? 34.450 96.162 99.861 1.00 17.27 212 ILE B N 1
ATOM 3753 C CA . ILE B 1 221 ? 34.264 96.207 98.395 1.00 17.36 212 ILE B CA 1
ATOM 3754 C C . ILE B 1 221 ? 32.801 96.439 97.984 1.00 17.50 212 ILE B C 1
ATOM 3755 O O . ILE B 1 221 ? 32.333 95.888 96.986 1.00 17.84 212 ILE B O 1
ATOM 3760 N N . GLY B 1 222 ? 32.098 97.290 98.732 1.00 18.14 213 GLY B N 1
ATOM 3761 C CA . GLY B 1 222 ? 30.701 97.607 98.459 1.00 18.31 213 GLY B CA 1
ATOM 3762 C C . GLY B 1 222 ? 30.431 98.204 97.082 1.00 18.64 213 GLY B C 1
ATOM 3763 O O . GLY B 1 222 ? 29.448 97.842 96.422 1.00 18.24 213 GLY B O 1
ATOM 3764 N N . ASN B 1 223 ? 31.301 99.111 96.643 1.00 18.98 214 ASN B N 1
ATOM 3765 C CA . ASN B 1 223 ? 31.201 99.687 95.298 1.00 19.55 214 ASN B CA 1
ATOM 3766 C C . ASN B 1 223 ? 31.368 98.626 94.208 1.00 19.14 214 ASN B C 1
ATOM 3767 O O . ASN B 1 223 ? 30.602 98.591 93.250 1.00 19.65 214 ASN B O 1
ATOM 3772 N N . GLU B 1 224 ? 32.361 97.757 94.372 1.00 19.12 215 GLU B N 1
ATOM 3773 C CA . GLU B 1 224 ? 32.617 96.674 93.406 1.00 18.78 215 GLU B CA 1
ATOM 3774 C C . GLU B 1 224 ? 31.429 95.704 93.330 1.00 18.59 215 GLU B C 1
ATOM 3775 O O . GLU B 1 224 ? 31.083 95.212 92.252 1.00 18.12 215 GLU B O 1
ATOM 3781 N N . MET B 1 225 ? 30.809 95.441 94.476 1.00 18.41 216 MET B N 1
ATOM 3782 C CA . MET B 1 225 ? 29.578 94.637 94.535 1.00 18.74 216 MET B CA 1
ATOM 3783 C C . MET B 1 225 ? 28.396 95.272 93.784 1.00 19.16 216 MET B C 1
ATOM 3784 O O . MET B 1 225 ? 27.703 94.587 93.028 1.00 19.29 216 MET B O 1
ATOM 3789 N N . GLN B 1 226 ? 28.157 96.567 93.974 1.00 19.89 217 GLN B N 1
ATOM 3790 C CA . GLN B 1 226 ? 27.078 97.228 93.227 1.00 20.84 217 GLN B CA 1
ATOM 3791 C C . GLN B 1 226 ? 27.381 97.233 91.723 1.00 20.62 217 GLN B C 1
ATOM 3792 O O . GLN B 1 226 ? 26.478 97.048 90.900 1.00 20.65 217 GLN B O 1
ATOM 3798 N N . GLU B 1 227 ? 28.650 97.448 91.393 1.00 20.79 218 GLU B N 1
ATOM 3799 C CA . GLU B 1 227 ? 29.137 97.387 90.013 1.00 21.33 218 GLU B CA 1
ATOM 3800 C C . GLU B 1 227 ? 28.853 96.012 89.390 1.00 20.94 218 GLU B C 1
ATOM 3801 O O . GLU B 1 227 ? 28.400 95.918 88.244 1.00 20.59 218 GLU B O 1
ATOM 3807 N N . MET B 1 228 ? 29.097 94.953 90.158 1.00 20.67 219 MET B N 1
ATOM 3808 C CA . MET B 1 228 ? 28.817 93.581 89.717 1.00 20.56 219 MET B CA 1
ATOM 3809 C C . MET B 1 228 ? 27.332 93.362 89.434 1.00 20.64 219 MET B C 1
ATOM 3810 O O . MET B 1 228 ? 26.961 92.794 88.398 1.00 20.31 219 MET B O 1
ATOM 3815 N N . ILE B 1 229 ? 26.493 93.792 90.373 1.00 21.23 220 ILE B N 1
ATOM 3816 C CA . ILE B 1 229 ? 25.045 93.627 90.270 1.00 21.98 220 ILE B CA 1
ATOM 3817 C C . ILE B 1 229 ? 24.494 94.378 89.054 1.00 22.90 220 ILE B C 1
ATOM 3818 O O . ILE B 1 229 ? 23.641 93.855 88.345 1.00 23.31 220 ILE B O 1
ATOM 3823 N N . ALA B 1 230 ? 24.994 95.591 88.826 1.00 23.86 221 ALA B N 1
ATOM 3824 C CA . ALA B 1 230 ? 24.597 96.415 87.670 1.00 24.50 221 ALA B CA 1
ATOM 3825 C C . ALA B 1 230 ? 25.031 95.800 86.324 1.00 25.27 221 ALA B C 1
ATOM 3826 O O . ALA B 1 230 ? 24.247 95.733 85.380 1.00 25.47 221 ALA B O 1
ATOM 3828 N N . ALA B 1 231 ? 26.278 95.337 86.263 1.00 26.42 222 ALA B N 1
ATOM 3829 C CA . ALA B 1 231 ? 26.810 94.587 85.124 1.00 26.61 222 ALA B CA 1
ATOM 3830 C C . ALA B 1 231 ? 25.999 93.332 84.814 1.00 27.49 222 ALA B C 1
ATOM 3831 O O . ALA B 1 231 ? 25.675 93.083 83.655 1.00 26.90 222 ALA B O 1
ATOM 3833 N N . PHE B 1 232 ? 25.687 92.537 85.840 1.00 28.23 223 PHE B N 1
ATOM 3834 C CA . PHE B 1 232 ? 24.836 91.360 85.654 1.00 28.91 223 PHE B CA 1
ATOM 3835 C C . PHE B 1 232 ? 23.476 91.741 85.080 1.00 29.46 223 PHE B C 1
ATOM 3836 O O . PHE B 1 232 ? 23.041 91.172 84.082 1.00 29.16 223 PHE B O 1
ATOM 3844 N N . GLN B 1 233 ? 22.812 92.695 85.726 1.00 30.02 224 GLN B N 1
ATOM 3845 C CA . GLN B 1 233 ? 21.468 93.120 85.320 1.00 30.74 224 GLN B CA 1
ATOM 3846 C C . GLN B 1 233 ? 21.415 93.677 83.900 1.00 30.82 224 GLN B C 1
ATOM 3847 O O . GLN B 1 233 ? 20.394 93.535 83.227 1.00 31.18 224 GLN B O 1
ATOM 3853 N N . ALA B 1 234 ? 22.511 94.290 83.451 1.00 30.99 225 ALA B N 1
ATOM 3854 C CA . ALA B 1 234 ? 22.629 94.796 82.081 1.00 31.15 225 ALA B CA 1
ATOM 3855 C C . ALA B 1 234 ? 23.149 93.751 81.085 1.00 31.33 225 ALA B C 1
ATOM 3856 O O . ALA B 1 234 ? 23.481 94.100 79.950 1.00 31.52 225 ALA B O 1
ATOM 3858 N N . GLY B 1 235 ? 23.236 92.486 81.500 1.00 31.33 226 GLY B N 1
ATOM 3859 C CA . GLY B 1 235 ? 23.710 91.408 80.624 1.00 31.44 226 GLY B CA 1
ATOM 3860 C C . GLY B 1 235 ? 25.180 91.498 80.252 1.00 31.60 226 GLY B C 1
ATOM 3861 O O . GLY B 1 235 ? 25.608 90.914 79.257 1.00 31.81 226 GLY B O 1
ATOM 3862 N N . GLU B 1 236 ? 25.961 92.222 81.051 1.00 31.67 227 GLU B N 1
ATOM 3863 C CA . GLU B 1 236 ? 27.400 92.343 80.833 1.00 31.65 227 GLU B CA 1
ATOM 3864 C C . GLU B 1 236 ? 28.111 91.240 81.636 1.00 31.50 227 GLU B C 1
ATOM 3865 O O . GLU B 1 236 ? 28.715 91.503 82.678 1.00 31.02 227 GLU B O 1
ATOM 3871 N N . PHE B 1 237 ? 28.037 90.007 81.131 1.00 31.29 228 PHE B N 1
ATOM 3872 C CA . PHE B 1 237 ? 28.396 88.812 81.912 1.00 31.15 228 PHE B CA 1
ATOM 3873 C C . PHE B 1 237 ? 29.889 88.637 82.170 1.00 30.54 228 PHE B C 1
ATOM 3874 O O . PHE B 1 237 ? 30.274 88.162 83.237 1.00 30.05 228 PHE B O 1
ATOM 3882 N N . LYS B 1 238 ? 30.730 89.013 81.210 1.00 29.89 229 LYS B N 1
ATOM 3883 C CA . LYS B 1 238 ? 32.178 88.928 81.411 1.00 29.88 229 LYS B CA 1
ATOM 3884 C C . LYS B 1 238 ? 32.644 89.867 82.528 1.00 28.93 229 LYS B C 1
ATOM 3885 O O . LYS B 1 238 ? 33.490 89.499 83.339 1.00 28.51 229 LYS B O 1
ATOM 3891 N N . LYS B 1 239 ? 32.084 91.075 82.548 1.00 28.32 230 LYS B N 1
ATOM 3892 C CA . LYS B 1 239 ? 32.362 92.068 83.589 1.00 27.72 230 LYS B CA 1
ATOM 3893 C C . LYS B 1 239 ? 31.872 91.558 84.950 1.00 26.48 230 LYS B C 1
ATOM 3894 O O . LYS B 1 239 ? 32.615 91.589 85.931 1.00 26.11 230 LYS B O 1
ATOM 3900 N N . ALA B 1 240 ? 30.624 91.093 84.990 1.00 25.26 231 ALA B N 1
ATOM 3901 C CA . ALA B 1 240 ? 30.022 90.569 86.220 1.00 24.52 231 ALA B CA 1
ATOM 3902 C C . ALA B 1 240 ? 30.796 89.371 86.806 1.00 23.93 231 ALA B C 1
ATOM 3903 O O . ALA B 1 240 ? 31.051 89.316 88.019 1.00 23.43 231 ALA B O 1
ATOM 3905 N N . GLN B 1 241 ? 31.183 88.438 85.934 1.00 23.33 232 GLN B N 1
ATOM 3906 C CA . GLN B 1 241 ? 31.957 87.257 86.322 1.00 22.65 232 GLN B CA 1
ATOM 3907 C C . GLN B 1 241 ? 33.326 87.614 86.906 1.00 22.30 232 GLN B C 1
ATOM 3908 O O . GLN B 1 241 ? 33.765 86.986 87.858 1.00 21.72 232 GLN B O 1
ATOM 3914 N N . LYS B 1 242 ? 33.983 88.636 86.359 1.00 21.89 233 LYS B N 1
ATOM 3915 C CA . LYS B 1 242 ? 35.272 89.083 86.887 1.00 21.68 233 LYS B CA 1
ATOM 3916 C C . LYS B 1 242 ? 35.135 89.669 88.299 1.00 20.82 233 LYS B C 1
ATOM 3917 O O . LYS B 1 242 ? 35.954 89.399 89.185 1.00 19.87 233 LYS B O 1
ATOM 3923 N N . LEU B 1 243 ? 34.112 90.492 88.490 1.00 20.07 234 LEU B N 1
ATOM 3924 C CA . LEU B 1 243 ? 33.843 91.077 89.800 1.00 19.89 234 LEU B CA 1
ATOM 3925 C C . LEU B 1 243 ? 33.366 89.992 90.776 1.00 19.17 234 LEU B C 1
ATOM 3926 O O . LEU B 1 243 ? 33.721 90.017 91.948 1.00 19.43 234 LEU B O 1
ATOM 3931 N N . HIS B 1 244 ? 32.581 89.038 90.278 1.00 18.68 235 HIS B N 1
ATOM 3932 C CA . HIS B 1 244 ? 32.149 87.876 91.071 1.00 18.20 235 HIS B CA 1
ATOM 3933 C C . HIS B 1 244 ? 33.343 87.091 91.610 1.00 17.98 235 HIS B C 1
ATOM 3934 O O . HIS B 1 244 ? 33.387 86.757 92.795 1.00 17.64 235 HIS B O 1
ATOM 3941 N N . GLN B 1 245 ? 34.310 86.804 90.738 1.00 17.62 236 GLN B N 1
ATOM 3942 C CA . GLN B 1 245 ? 35.523 86.097 91.140 1.00 17.74 236 GLN B CA 1
ATOM 3943 C C . GLN B 1 245 ? 36.263 86.842 92.260 1.00 17.57 236 GLN B C 1
ATOM 3944 O O . GLN B 1 245 ? 36.773 86.230 93.214 1.00 17.03 236 GLN B O 1
ATOM 3950 N N . LEU B 1 246 ? 36.302 88.167 92.141 1.00 17.53 237 LEU B N 1
ATOM 3951 C CA . LEU B 1 246 ? 36.863 89.030 93.176 1.00 17.87 237 LEU B CA 1
ATOM 3952 C C . LEU B 1 246 ? 36.081 88.943 94.492 1.00 17.56 237 LEU B C 1
ATOM 3953 O O . LEU B 1 246 ? 36.678 88.819 95.570 1.00 18.00 237 LEU B O 1
ATOM 3958 N N . LEU B 1 247 ? 34.756 89.034 94.404 1.00 17.86 238 LEU B N 1
ATOM 3959 C CA . LEU B 1 247 ? 33.889 88.962 95.588 1.00 17.58 238 LEU B CA 1
ATOM 3960 C C . LEU B 1 247 ? 34.125 87.654 96.342 1.00 17.49 238 LEU B C 1
ATOM 3961 O O . LEU B 1 247 ? 34.286 87.651 97.561 1.00 17.07 238 LEU B O 1
ATOM 3966 N N . VAL B 1 248 ? 34.168 86.552 95.601 1.00 17.36 239 VAL B N 1
ATOM 3967 C CA . VAL B 1 248 ? 34.368 85.231 96.180 1.00 17.50 239 VAL B CA 1
ATOM 3968 C C . VAL B 1 248 ? 35.708 85.160 96.921 1.00 17.80 239 VAL B C 1
ATOM 3969 O O . VAL B 1 248 ? 35.784 84.661 98.045 1.00 17.70 239 VAL B O 1
ATOM 3973 N N . ARG B 1 249 ? 36.753 85.684 96.288 1.00 18.18 240 ARG B N 1
ATOM 3974 C CA . ARG B 1 249 ? 38.106 85.639 96.831 1.00 18.74 240 ARG B CA 1
ATOM 3975 C C . ARG B 1 249 ? 38.258 86.507 98.097 1.00 18.16 240 ARG B C 1
ATOM 3976 O O . ARG B 1 249 ? 38.857 86.082 99.078 1.00 17.41 240 ARG B O 1
ATOM 3984 N N . VAL B 1 250 ? 37.706 87.714 98.060 1.00 17.84 241 VAL B N 1
ATOM 3985 C CA . VAL B 1 250 ? 37.775 88.636 99.193 1.00 17.78 241 VAL B CA 1
ATOM 3986 C C . VAL B 1 250 ? 36.937 88.083 100.345 1.00 17.74 241 VAL B C 1
ATOM 3987 O O . VAL B 1 250 ? 37.361 88.122 101.498 1.00 16.49 241 VAL B O 1
ATOM 3991 N N . THR B 1 251 ? 35.746 87.571 100.026 1.00 17.53 242 THR B N 1
ATOM 3992 C CA . THR B 1 251 ? 34.873 87.006 101.049 1.00 17.90 242 THR B CA 1
ATOM 3993 C C . THR B 1 251 ? 35.571 85.886 101.802 1.00 17.96 242 THR B C 1
ATOM 3994 O O . THR B 1 251 ? 35.544 85.857 103.023 1.00 17.99 242 THR B O 1
ATOM 3998 N N . ASP B 1 252 ? 36.202 84.971 101.072 1.00 17.97 243 ASP B N 1
ATOM 3999 C CA . ASP B 1 252 ? 36.858 83.827 101.697 1.00 18.33 243 ASP B CA 1
ATOM 4000 C C . ASP B 1 252 ? 37.966 84.240 102.674 1.00 17.99 243 ASP B C 1
ATOM 4001 O O . ASP B 1 252 ? 38.111 83.627 103.739 1.00 17.23 243 ASP B O 1
ATOM 4006 N N . SER B 1 253 ? 38.719 85.282 102.307 1.00 17.90 244 SER B N 1
ATOM 4007 C CA . SER B 1 253 ? 39.781 85.839 103.148 1.00 17.66 244 SER B CA 1
ATOM 4008 C C . SER B 1 253 ? 39.230 86.439 104.454 1.00 17.89 244 SER B C 1
ATOM 4009 O O . SER B 1 253 ? 39.924 86.478 105.467 1.00 17.55 244 SER B O 1
ATOM 4012 N N . LEU B 1 254 ? 37.969 86.869 104.420 1.00 17.92 245 LEU B N 1
ATOM 4013 C CA . LEU B 1 254 ? 37.303 87.493 105.570 1.00 18.09 245 LEU B CA 1
ATOM 4014 C C . LEU B 1 254 ? 36.743 86.460 106.570 1.00 18.39 245 LEU B C 1
ATOM 4015 O O . LEU B 1 254 ? 36.302 86.826 107.666 1.00 18.02 245 LEU B O 1
ATOM 4020 N N . PHE B 1 255 ? 36.770 85.178 106.199 1.00 18.84 246 PHE B N 1
ATOM 4021 C CA . PHE B 1 255 ? 36.261 84.107 107.053 1.00 19.41 246 PHE B CA 1
ATOM 4022 C C . PHE B 1 255 ? 37.288 83.004 107.378 1.00 19.72 246 PHE B C 1
ATOM 4023 O O . PHE B 1 255 ? 36.912 81.954 107.882 1.00 20.28 246 PHE B O 1
ATOM 4031 N N . MET B 1 256 ? 38.577 83.240 107.123 1.00 20.19 247 MET B N 1
ATOM 4032 C CA . MET B 1 256 ? 39.619 82.271 107.504 1.00 20.48 247 MET B CA 1
ATOM 4033 C C . MET B 1 256 ? 39.862 82.256 109.011 1.00 20.15 247 MET B C 1
ATOM 4034 O O . MET B 1 256 ? 40.307 81.254 109.559 1.00 20.84 247 MET B O 1
ATOM 4039 N N . ALA B 1 257 ? 39.597 83.379 109.669 1.00 19.58 248 ALA B N 1
ATOM 4040 C CA . ALA B 1 257 ? 39.490 83.424 111.125 1.00 18.85 248 ALA B CA 1
ATOM 4041 C C . ALA B 1 257 ? 38.042 83.787 111.453 1.00 18.46 248 ALA B C 1
ATOM 4042 O O . ALA B 1 257 ? 37.332 84.316 110.590 1.00 17.90 248 ALA B O 1
ATOM 4044 N N . PRO B 1 258 ? 37.592 83.498 112.690 1.00 18.10 249 PRO B N 1
ATOM 4045 C CA . PRO B 1 258 ? 36.198 83.813 113.036 1.00 18.06 249 PRO B CA 1
ATOM 4046 C C . PRO B 1 258 ? 35.800 85.279 112.765 1.00 17.95 249 PRO B C 1
ATOM 4047 O O . PRO B 1 258 ? 36.454 86.217 113.234 1.00 17.57 249 PRO B O 1
ATOM 4051 N N . SER B 1 259 ? 34.724 85.458 112.005 1.00 17.89 250 SER B N 1
ATOM 4052 C CA . SER B 1 259 ? 34.139 86.778 111.805 1.00 17.72 250 SER B CA 1
ATOM 4053 C C . SER B 1 259 ? 33.510 87.303 113.091 1.00 17.27 250 SER B C 1
ATOM 4054 O O . SER B 1 259 ? 32.812 86.573 113.795 1.00 17.04 250 SER B O 1
ATOM 4057 N N . PRO B 1 260 ? 33.760 88.573 113.391 1.00 16.82 251 PRO B N 1
ATOM 4058 C CA . PRO B 1 260 ? 33.991 89.579 112.349 1.00 16.47 251 PRO B CA 1
ATOM 4059 C C . PRO B 1 260 ? 35.437 90.065 112.342 1.00 16.31 251 PRO B C 1
ATOM 4060 O O . PRO B 1 260 ? 35.723 91.140 111.814 1.00 16.66 251 PRO B O 1
ATOM 4064 N N . THR B 1 261 ? 36.334 89.276 112.923 1.00 16.09 252 THR B N 1
ATOM 4065 C CA . THR B 1 261 ? 37.657 89.765 113.295 1.00 15.98 252 THR B CA 1
ATOM 4066 C C . THR B 1 261 ? 38.443 90.217 112.069 1.00 15.46 252 THR B C 1
ATOM 4067 O O . THR B 1 261 ? 39.074 91.274 112.080 1.00 14.72 252 THR B O 1
ATOM 4071 N N . PRO B 1 262 ? 38.402 89.410 111.014 1.00 15.07 253 PRO B N 1
ATOM 4072 C CA . PRO B 1 262 ? 39.050 89.770 109.743 1.00 15.00 253 PRO B CA 1
ATOM 4073 C C . PRO B 1 262 ? 38.545 91.061 109.101 1.00 15.20 253 PRO B C 1
ATOM 4074 O O . PRO B 1 262 ? 39.357 91.916 108.761 1.00 15.80 253 PRO B O 1
ATOM 4078 N N . VAL B 1 263 ? 37.229 91.221 108.961 1.00 15.38 254 VAL B N 1
ATOM 4079 C CA . VAL B 1 263 ? 36.683 92.435 108.353 1.00 15.87 254 VAL B CA 1
ATOM 4080 C C . VAL B 1 263 ? 36.970 93.695 109.206 1.00 16.64 254 VAL B C 1
ATOM 4081 O O . VAL B 1 263 ? 37.202 94.782 108.657 1.00 16.68 254 VAL B O 1
ATOM 4085 N N . LYS B 1 264 ? 37.012 93.550 110.530 1.00 17.46 255 LYS B N 1
ATOM 4086 C CA . LYS B 1 264 ? 37.416 94.666 111.388 1.00 17.85 255 LYS B CA 1
ATOM 4087 C C . LYS B 1 264 ? 38.873 95.066 111.108 1.00 18.54 255 LYS B C 1
ATOM 4088 O O . LYS B 1 264 ? 39.216 96.249 111.111 1.00 18.34 255 LYS B O 1
ATOM 4094 N N . THR B 1 265 ? 39.715 94.071 110.862 1.00 19.33 256 THR B N 1
ATOM 4095 C CA . THR B 1 265 ? 41.123 94.304 110.563 1.00 20.52 256 THR B CA 1
ATOM 4096 C C . THR B 1 265 ? 41.289 94.895 109.152 1.00 21.02 256 THR B C 1
ATOM 4097 O O . THR B 1 265 ? 42.116 95.789 108.945 1.00 21.53 256 THR B O 1
ATOM 4101 N N . ALA B 1 266 ? 40.499 94.399 108.195 1.00 21.46 257 ALA B N 1
ATOM 4102 C CA . ALA B 1 266 ? 40.529 94.894 106.807 1.00 21.97 257 ALA B CA 1
ATOM 4103 C C . ALA B 1 266 ? 40.038 96.345 106.688 1.00 22.64 257 ALA B C 1
ATOM 4104 O O . ALA B 1 266 ? 40.558 97.118 105.884 1.00 22.63 257 ALA B O 1
ATOM 4106 N N . LEU B 1 267 ? 39.028 96.702 107.477 1.00 23.75 258 LEU B N 1
ATOM 4107 C CA . LEU B 1 267 ? 38.601 98.099 107.623 1.00 24.68 258 LEU B CA 1
ATOM 4108 C C . LEU B 1 267 ? 39.753 99.007 108.065 1.00 26.43 258 LEU B C 1
ATOM 4109 O O . LEU B 1 267 ? 39.981 100.067 107.483 1.00 26.16 258 LEU B O 1
ATOM 4114 N N . GLN B 1 268 ? 40.455 98.584 109.110 1.00 28.36 259 GLN B N 1
ATOM 4115 C CA . GLN B 1 268 ? 41.608 99.318 109.627 1.00 30.31 259 GLN B CA 1
ATOM 4116 C C . GLN B 1 268 ? 42.708 99.418 108.564 1.00 31.25 259 GLN B C 1
ATOM 4117 O O . GLN B 1 268 ? 43.397 100.433 108.480 1.00 31.80 259 GLN B O 1
ATOM 4123 N N . MET B 1 269 ? 42.856 98.372 107.751 1.00 32.21 260 MET B N 1
ATOM 4124 C CA . MET B 1 269 ? 43.795 98.378 106.625 1.00 32.91 260 MET B CA 1
ATOM 4125 C C . MET B 1 269 ? 43.439 99.446 105.581 1.00 33.44 260 MET B C 1
ATOM 4126 O O . MET B 1 269 ? 44.341 100.040 104.981 1.00 34.27 260 MET B O 1
ATOM 4131 N N . VAL B 1 270 ? 42.145 99.691 105.364 1.00 33.58 261 VAL B N 1
ATOM 4132 C CA . VAL B 1 270 ? 41.699 100.751 104.441 1.00 33.71 261 VAL B CA 1
ATOM 4133 C C . VAL B 1 270 ? 41.400 102.084 105.145 1.00 33.49 261 VAL B C 1
ATOM 4134 O O . VAL B 1 270 ? 40.749 102.959 104.564 1.00 33.88 261 VAL B O 1
ATOM 4138 N N . GLY B 1 271 ? 41.857 102.237 106.387 1.00 33.04 262 GLY B N 1
ATOM 4139 C CA . GLY B 1 271 ? 41.755 103.518 107.100 1.00 32.50 262 GLY B CA 1
ATOM 4140 C C . GLY B 1 271 ? 40.473 103.806 107.873 1.00 31.99 262 GLY B C 1
ATOM 4141 O O . GLY B 1 271 ? 40.190 104.962 108.191 1.00 31.81 262 GLY B O 1
ATOM 4142 N N . LEU B 1 272 ? 39.691 102.771 108.172 1.00 31.07 263 LEU B N 1
ATOM 4143 C CA . LEU B 1 272 ? 38.600 102.884 109.130 1.00 30.68 263 LEU B CA 1
ATOM 4144 C C . LEU B 1 272 ? 38.908 101.977 110.309 1.00 29.86 263 LEU B C 1
ATOM 4145 O O . LEU B 1 272 ? 38.599 100.793 110.274 1.00 29.65 263 LEU B O 1
ATOM 4150 N N . ASP B 1 273 ? 39.542 102.523 111.342 1.00 28.93 264 ASP B N 1
ATOM 4151 C CA . ASP B 1 273 ? 39.787 101.744 112.551 1.00 28.23 264 ASP B CA 1
ATOM 4152 C C . ASP B 1 273 ? 38.461 101.584 113.279 1.00 26.50 264 ASP B C 1
ATOM 4153 O O . ASP B 1 273 ? 37.768 102.566 113.543 1.00 26.84 264 ASP B O 1
ATOM 4158 N N . VAL B 1 274 ? 38.083 100.341 113.547 1.00 24.27 265 VAL B N 1
ATOM 4159 C CA . VAL B 1 274 ? 36.850 100.051 114.288 1.00 22.67 265 VAL B CA 1
ATOM 4160 C C . VAL B 1 274 ? 37.152 99.212 115.532 1.00 21.38 265 VAL B C 1
ATOM 4161 O O . VAL B 1 274 ? 36.264 98.567 116.093 1.00 20.79 265 VAL B O 1
ATOM 4165 N N . GLY B 1 275 ? 38.408 99.245 115.972 1.00 20.02 266 GLY B N 1
ATOM 4166 C CA . GLY B 1 275 ? 38.822 98.520 117.164 1.00 19.34 266 GLY B CA 1
ATOM 4167 C C . GLY B 1 275 ? 38.890 97.017 116.967 1.00 18.63 266 GLY B C 1
ATOM 4168 O O . GLY B 1 275 ? 38.861 96.516 115.835 1.00 18.05 266 GLY B O 1
ATOM 4169 N N . SER B 1 276 ? 38.971 96.312 118.091 1.00 17.97 267 SER B N 1
ATOM 4170 C CA . SER B 1 276 ? 39.184 94.874 118.133 1.00 17.94 267 SER B CA 1
ATOM 4171 C C . SER B 1 276 ? 37.867 94.157 118.479 1.00 17.51 267 SER B C 1
ATOM 4172 O O . SER B 1 276 ? 36.782 94.693 118.272 1.00 17.20 267 SER B O 1
ATOM 4175 N N . VAL B 1 277 ? 37.979 92.960 119.038 1.00 17.20 268 VAL B N 1
ATOM 4176 C CA . VAL B 1 277 ? 36.831 92.107 119.303 1.00 16.85 268 VAL B CA 1
ATOM 4177 C C . VAL B 1 277 ? 36.795 91.642 120.755 1.00 16.67 268 VAL B C 1
ATOM 4178 O O . VAL B 1 277 ? 37.807 91.644 121.452 1.00 17.64 268 VAL B O 1
ATOM 4182 N N . ARG B 1 278 ? 35.612 91.239 121.206 1.00 16.24 269 ARG B N 1
ATOM 4183 C CA . ARG B 1 278 ? 35.441 90.738 122.565 1.00 15.99 269 ARG B CA 1
ATOM 4184 C C . ARG B 1 278 ? 35.561 89.219 122.614 1.00 15.43 269 ARG B C 1
ATOM 4185 O O . ARG B 1 278 ? 35.115 88.521 121.703 1.00 15.17 269 ARG B O 1
ATOM 4193 N N . LEU B 1 279 ? 36.166 88.712 123.684 1.00 15.01 270 LEU B N 1
ATOM 4194 C CA . LEU B 1 279 ? 36.196 87.277 123.940 1.00 14.67 270 LEU B CA 1
ATOM 4195 C C . LEU B 1 279 ? 34.789 86.687 123.938 1.00 14.55 270 LEU B C 1
ATOM 4196 O O . LEU B 1 279 ? 33.872 87.242 124.543 1.00 13.68 270 LEU B O 1
ATOM 4201 N N . PRO B 1 280 ? 34.627 85.560 123.253 1.00 14.53 271 PRO B N 1
ATOM 4202 C CA . PRO B 1 280 ? 35.719 84.595 123.088 1.00 14.95 271 PRO B CA 1
ATOM 4203 C C . PRO B 1 280 ? 36.434 84.772 121.753 1.00 14.94 271 PRO B C 1
ATOM 4204 O O . PRO B 1 280 ? 37.201 83.900 121.344 1.00 15.20 271 PRO B O 1
ATOM 4208 N N . LEU B 1 281 ? 36.181 85.893 121.085 1.00 15.09 272 LEU B N 1
ATOM 4209 C CA . LEU B 1 281 ? 36.894 86.232 119.859 1.00 15.37 272 LEU B CA 1
ATOM 4210 C C . LEU B 1 281 ? 38.221 86.920 120.165 1.00 15.43 272 LEU B C 1
ATOM 4211 O O . LEU B 1 281 ? 38.360 87.596 121.184 1.00 14.52 272 LEU B O 1
ATOM 4216 N N . LEU B 1 282 ? 39.192 86.743 119.275 1.00 15.59 273 LEU B N 1
ATOM 4217 C CA . LEU B 1 282 ? 40.531 87.268 119.490 1.00 16.03 273 LEU B CA 1
ATOM 4218 C C . LEU B 1 282 ? 41.019 88.044 118.264 1.00 16.69 273 LEU B C 1
ATOM 4219 O O . LEU B 1 282 ? 40.568 87.791 117.146 1.00 16.17 273 LEU B O 1
ATOM 4224 N N . PRO B 1 283 ? 41.969 88.978 118.475 1.00 17.38 274 PRO B N 1
ATOM 4225 C CA . PRO B 1 283 ? 42.691 89.589 117.366 1.00 18.15 274 PRO B CA 1
ATOM 4226 C C . PRO B 1 283 ? 43.328 88.536 116.463 1.00 18.42 274 PRO B C 1
ATOM 4227 O O . PRO B 1 283 ? 43.660 87.438 116.923 1.00 18.67 274 PRO B O 1
ATOM 4231 N N . LEU B 1 284 ? 43.485 88.874 115.188 1.00 19.05 275 LEU B N 1
ATOM 4232 C CA . LEU B 1 284 ? 44.223 88.037 114.251 1.00 19.52 275 LEU B CA 1
ATOM 4233 C C . LEU B 1 284 ? 45.674 87.846 114.722 1.00 19.60 275 LEU B C 1
ATOM 4234 O O . LEU B 1 284 ? 46.270 88.752 115.298 1.00 19.17 275 LEU B O 1
ATOM 4239 N N . THR B 1 285 ? 46.229 86.659 114.503 1.00 19.85 276 THR B N 1
ATOM 4240 C CA . THR B 1 285 ? 47.665 86.456 114.716 1.00 20.21 276 THR B CA 1
ATOM 4241 C C . THR B 1 285 ? 48.425 87.216 113.629 1.00 20.43 276 THR B C 1
ATOM 4242 O O . THR B 1 285 ? 47.835 87.686 112.648 1.00 19.82 276 THR B O 1
ATOM 4246 N N . GLU B 1 286 ? 49.731 87.344 113.803 1.00 21.20 277 GLU B N 1
ATOM 4247 C CA . GLU B 1 286 ? 50.556 88.018 112.804 1.00 22.22 277 GLU B CA 1
ATOM 4248 C C . GLU B 1 286 ? 50.502 87.283 111.455 1.00 22.20 277 GLU B C 1
ATOM 4249 O O . GLU B 1 286 ? 50.321 87.916 110.420 1.00 22.29 277 GLU B O 1
ATOM 4255 N N . GLU B 1 287 ? 50.634 85.954 111.473 1.00 22.47 278 GLU B N 1
ATOM 4256 C CA . GLU B 1 287 ? 50.475 85.135 110.255 1.00 22.88 278 GLU B CA 1
ATOM 4257 C C . GLU B 1 287 ? 49.141 85.411 109.556 1.00 22.16 278 GLU B C 1
ATOM 4258 O O . GLU B 1 287 ? 49.083 85.551 108.327 1.00 21.29 278 GLU B O 1
ATOM 4264 N N . GLU B 1 288 ? 48.071 85.474 110.349 1.00 21.46 279 GLU B N 1
ATOM 4265 C CA . GLU B 1 288 ? 46.728 85.720 109.821 1.00 21.13 279 GLU B CA 1
ATOM 4266 C C . GLU B 1 288 ? 46.595 87.116 109.207 1.00 21.22 279 GLU B C 1
ATOM 4267 O O . GLU B 1 288 ? 45.973 87.280 108.159 1.00 20.37 279 GLU B O 1
ATOM 4273 N N . ARG B 1 289 ? 47.190 88.108 109.862 1.00 21.67 280 ARG B N 1
ATOM 4274 C CA . ARG B 1 289 ? 47.163 89.486 109.379 1.00 22.37 280 ARG B CA 1
ATOM 4275 C C . ARG B 1 289 ? 47.916 89.628 108.045 1.00 22.35 280 ARG B C 1
ATOM 4276 O O . ARG B 1 289 ? 47.456 90.330 107.142 1.00 22.53 280 ARG B O 1
ATOM 4284 N N . VAL B 1 290 ? 49.056 88.951 107.920 1.00 22.86 281 VAL B N 1
ATOM 4285 C CA . VAL B 1 290 ? 49.838 88.952 106.666 1.00 23.02 281 VAL B CA 1
ATOM 4286 C C . VAL B 1 290 ? 49.041 88.329 105.514 1.00 22.80 281 VAL B C 1
ATOM 4287 O O . VAL B 1 290 ? 48.987 88.882 104.424 1.00 22.63 281 VAL B O 1
ATOM 4291 N N . THR B 1 291 ? 48.416 87.187 105.771 1.00 23.00 282 THR B N 1
ATOM 4292 C CA . THR B 1 291 ? 47.569 86.529 104.780 1.00 23.06 282 THR B CA 1
ATOM 4293 C C . THR B 1 291 ? 46.454 87.462 104.276 1.00 23.11 282 THR B C 1
ATOM 4294 O O . THR B 1 291 ? 46.262 87.615 103.063 1.00 21.97 282 THR B O 1
ATOM 4298 N N . LEU B 1 292 ? 45.739 88.095 105.210 1.00 23.18 283 LEU B N 1
ATOM 4299 C CA . LEU B 1 292 ? 44.610 88.960 104.867 1.00 23.48 283 LEU B CA 1
ATOM 4300 C C . LEU B 1 292 ? 45.082 90.185 104.097 1.00 23.63 283 LEU B C 1
ATOM 4301 O O . LEU B 1 292 ? 44.476 90.559 103.096 1.00 23.05 283 LEU B O 1
ATOM 4306 N N . GLN B 1 293 ? 46.157 90.800 104.586 1.00 24.18 284 GLN B N 1
ATOM 4307 C CA . GLN B 1 293 ? 46.736 91.996 103.969 1.00 24.82 284 GLN B CA 1
ATOM 4308 C C . GLN B 1 293 ? 47.064 91.776 102.493 1.00 24.62 284 GLN B C 1
ATOM 4309 O O . GLN B 1 293 ? 46.809 92.642 101.664 1.00 24.51 284 GLN B O 1
ATOM 4315 N N . SER B 1 294 ? 47.630 90.619 102.175 1.00 24.93 285 SER B N 1
ATOM 4316 C CA . SER B 1 294 ? 47.952 90.290 100.790 1.00 25.29 285 SER B CA 1
ATOM 4317 C C . SER B 1 294 ? 46.704 90.271 99.915 1.00 25.18 285 SER B C 1
ATOM 4318 O O . SER B 1 294 ? 46.720 90.806 98.804 1.00 25.12 285 SER B O 1
ATOM 4321 N N . VAL B 1 295 ? 45.620 89.673 100.413 1.00 24.90 286 VAL B N 1
ATOM 4322 C CA . VAL B 1 295 ? 44.369 89.640 99.656 1.00 24.88 286 VAL B CA 1
ATOM 4323 C C . VAL B 1 295 ? 43.828 91.058 99.470 1.00 25.26 286 VAL B C 1
ATOM 4324 O O . VAL B 1 295 ? 43.420 91.421 98.374 1.00 25.45 286 VAL B O 1
ATOM 4328 N N . MET B 1 296 ? 43.841 91.853 100.537 1.00 25.65 287 MET B N 1
ATOM 4329 C CA . MET B 1 296 ? 43.309 93.217 100.494 1.00 26.07 287 MET B CA 1
ATOM 4330 C C . MET B 1 296 ? 44.075 94.118 99.528 1.00 26.91 287 MET B C 1
ATOM 4331 O O . MET B 1 296 ? 43.466 94.914 98.817 1.00 26.71 287 MET B O 1
ATOM 4336 N N . GLN B 1 297 ? 45.400 94.001 99.503 1.00 27.83 288 GLN B N 1
ATOM 4337 C CA . GLN B 1 297 ? 46.195 94.837 98.598 1.00 29.02 288 GLN B CA 1
ATOM 4338 C C . GLN B 1 297 ? 46.142 94.343 97.143 1.00 29.06 288 GLN B C 1
ATOM 4339 O O . GLN B 1 297 ? 46.476 95.096 96.231 1.00 29.37 288 GLN B O 1
ATOM 4345 N N . SER B 1 298 ? 45.661 93.117 96.928 1.00 29.15 289 SER B N 1
ATOM 4346 C CA . SER B 1 298 ? 45.457 92.580 95.576 1.00 29.40 289 SER B CA 1
ATOM 4347 C C . SER B 1 298 ? 44.138 93.008 94.909 1.00 29.42 289 SER B C 1
ATOM 4348 O O . SER B 1 298 ? 43.951 92.758 93.717 1.00 29.56 289 SER B O 1
ATOM 4351 N N . ILE B 1 299 ? 43.232 93.640 95.654 1.00 29.19 290 ILE B N 1
ATOM 4352 C CA . ILE B 1 299 ? 41.958 94.085 95.088 1.00 29.36 290 ILE B CA 1
ATOM 4353 C C . ILE B 1 299 ? 42.204 95.229 94.081 1.00 29.89 290 ILE B C 1
ATOM 4354 O O . ILE B 1 299 ? 42.774 96.255 94.451 1.00 29.51 290 ILE B O 1
ATOM 4359 N N . PRO B 1 300 ? 41.801 95.043 92.806 1.00 30.67 291 PRO B N 1
ATOM 4360 C CA . PRO B 1 300 ? 41.863 96.132 91.817 1.00 31.29 291 PRO B CA 1
ATOM 4361 C C . PRO B 1 300 ? 40.881 97.281 92.081 1.00 31.96 291 PRO B C 1
ATOM 4362 O O . PRO B 1 300 ? 39.663 97.092 92.041 1.00 32.84 291 PRO B O 1
ATOM 4366 N N . ARG B 1 301 ? 41.422 98.464 92.335 1.00 32.45 292 ARG B N 1
ATOM 4367 C CA . ARG B 1 301 ? 40.621 99.642 92.620 1.00 32.90 292 ARG B CA 1
ATOM 4368 C C . ARG B 1 301 ? 41.045 100.792 91.705 1.00 33.23 292 ARG B C 1
ATOM 4369 O O . ARG B 1 301 ? 40.931 101.969 92.069 1.00 33.21 292 ARG B O 1
ATOM 4377 N N . MET C 1 10 ? 39.489 72.923 68.395 1.00 31.55 1 MET C N 1
ATOM 4378 C CA . MET C 1 10 ? 38.884 72.730 69.746 1.00 31.28 1 MET C CA 1
ATOM 4379 C C . MET C 1 10 ? 37.424 72.267 69.644 1.00 29.79 1 MET C C 1
ATOM 4380 O O . MET C 1 10 ? 36.569 72.977 69.096 1.00 30.12 1 MET C O 1
ATOM 4385 N N . ILE C 1 11 ? 37.147 71.094 70.210 1.00 27.34 2 ILE C N 1
ATOM 4386 C CA . ILE C 1 11 ? 35.817 70.497 70.163 1.00 25.35 2 ILE C CA 1
ATOM 4387 C C . ILE C 1 11 ? 34.793 71.325 70.958 1.00 23.64 2 ILE C C 1
ATOM 4388 O O . ILE C 1 11 ? 35.102 71.849 72.031 1.00 22.89 2 ILE C O 1
ATOM 4393 N N . ASP C 1 12 ? 33.587 71.453 70.410 1.00 21.41 3 ASP C N 1
ATOM 4394 C CA . ASP C 1 12 ? 32.516 72.215 71.049 1.00 20.28 3 ASP C CA 1
ATOM 4395 C C . ASP C 1 12 ? 31.375 71.256 71.372 1.00 19.22 3 ASP C C 1
ATOM 4396 O O . ASP C 1 12 ? 30.707 70.761 70.471 1.00 18.75 3 ASP C O 1
ATOM 4401 N N . PHE C 1 13 ? 31.175 70.994 72.667 1.00 18.04 4 PHE C N 1
ATOM 4402 C CA . PHE C 1 13 ? 30.107 70.118 73.153 1.00 17.37 4 PHE C CA 1
ATOM 4403 C C . PHE C 1 13 ? 28.768 70.855 73.280 1.00 16.64 4 PHE C C 1
ATOM 4404 O O . PHE C 1 13 ? 27.735 70.232 73.531 1.00 15.98 4 PHE C O 1
ATOM 4412 N N . GLY C 1 14 ? 28.796 72.177 73.115 1.00 16.16 5 GLY C N 1
ATOM 4413 C CA . GLY C 1 14 ? 27.593 72.993 73.154 1.00 15.86 5 GLY C CA 1
ATOM 4414 C C . GLY C 1 14 ? 27.087 73.208 74.571 1.00 15.57 5 GLY C C 1
ATOM 4415 O O . GLY C 1 14 ? 27.827 73.022 75.530 1.00 15.51 5 GLY C O 1
ATOM 4416 N N . THR C 1 15 ? 25.818 73.588 74.701 1.00 15.46 6 THR C N 1
ATOM 4417 C CA . THR C 1 15 ? 25.260 73.975 76.011 1.00 15.52 6 THR C CA 1
ATOM 4418 C C . THR C 1 15 ? 24.625 72.824 76.810 1.00 14.90 6 THR C C 1
ATOM 4419 O O . THR C 1 15 ? 24.509 72.910 78.028 1.00 14.80 6 THR C O 1
ATOM 4423 N N . ILE C 1 16 ? 24.207 71.760 76.130 1.00 14.80 7 ILE C N 1
ATOM 4424 C CA . ILE C 1 16 ? 23.532 70.634 76.787 1.00 14.80 7 ILE C CA 1
ATOM 4425 C C . ILE C 1 16 ? 24.084 69.307 76.277 1.00 14.96 7 ILE C C 1
ATOM 4426 O O . ILE C 1 16 ? 23.666 68.791 75.223 1.00 15.07 7 ILE C O 1
ATOM 4431 N N . ALA C 1 17 ? 25.028 68.754 77.026 1.00 14.75 8 ALA C N 1
ATOM 4432 C CA . ALA C 1 17 ? 25.475 67.391 76.788 1.00 15.09 8 ALA C CA 1
ATOM 4433 C C . ALA C 1 17 ? 24.553 66.478 77.600 1.00 15.03 8 ALA C C 1
ATOM 4434 O O . ALA C 1 17 ? 24.349 66.687 78.793 1.00 16.04 8 ALA C O 1
ATOM 4436 N N . THR C 1 18 ? 23.961 65.483 76.956 1.00 14.51 9 THR C N 1
ATOM 4437 C CA . THR C 1 18 ? 23.046 64.605 77.658 1.00 14.14 9 THR C CA 1
ATOM 4438 C C . THR C 1 18 ? 23.754 63.333 78.098 1.00 14.01 9 THR C C 1
ATOM 4439 O O . THR C 1 18 ? 24.396 62.643 77.293 1.00 14.02 9 THR C O 1
ATOM 4443 N N . ALA C 1 19 ? 23.655 63.062 79.397 1.00 13.82 10 ALA C N 1
ATOM 4444 C CA . ALA C 1 19 ? 24.119 61.806 79.968 1.00 13.63 10 ALA C CA 1
ATOM 4445 C C . ALA C 1 19 ? 23.075 60.733 79.627 1.00 13.14 10 ALA C C 1
ATOM 4446 O O . ALA C 1 19 ? 22.140 60.475 80.380 1.00 13.09 10 ALA C O 1
ATOM 4448 N N . MET C 1 20 ? 23.251 60.122 78.469 1.00 13.03 11 MET C N 1
ATOM 4449 C CA . MET C 1 20 ? 22.245 59.234 77.904 1.00 13.09 11 MET C CA 1
ATOM 4450 C C . MET C 1 20 ? 22.040 57.909 78.664 1.00 12.75 11 MET C C 1
ATOM 4451 O O . MET C 1 20 ? 22.991 57.198 78.995 1.00 12.28 11 MET C O 1
ATOM 4456 N N . VAL C 1 21 ? 20.778 57.560 78.900 1.00 12.58 12 VAL C N 1
ATOM 4457 C CA . VAL C 1 21 ? 20.443 56.244 79.416 1.00 12.57 12 VAL C CA 1
ATOM 4458 C C . VAL C 1 21 ? 20.781 55.191 78.376 1.00 12.73 12 VAL C C 1
ATOM 4459 O O . VAL C 1 21 ? 20.848 55.484 77.178 1.00 12.90 12 VAL C O 1
ATOM 4463 N N . THR C 1 22 ? 21.010 53.968 78.835 1.00 12.89 13 THR C N 1
ATOM 4464 C CA . THR C 1 22 ? 21.222 52.840 77.948 1.00 13.01 13 THR C CA 1
ATOM 4465 C C . THR C 1 22 ? 19.920 52.022 77.902 1.00 13.30 13 THR C C 1
ATOM 4466 O O . THR C 1 22 ? 19.575 51.359 78.881 1.00 13.65 13 THR C O 1
ATOM 4470 N N . PRO C 1 23 ? 19.182 52.083 76.781 1.00 13.60 14 PRO C N 1
ATOM 4471 C CA . PRO C 1 23 ? 17.951 51.299 76.695 1.00 13.94 14 PRO C CA 1
ATOM 4472 C C . PRO C 1 23 ? 18.173 49.786 76.755 1.00 13.85 14 PRO C C 1
ATOM 4473 O O . PRO C 1 23 ? 19.097 49.258 76.134 1.00 13.74 14 PRO C O 1
ATOM 4477 N N . PHE C 1 24 ? 17.327 49.109 77.518 1.00 14.10 15 PHE C N 1
ATOM 4478 C CA . PHE C 1 24 ? 17.403 47.669 77.636 1.00 14.50 15 PHE C CA 1
ATOM 4479 C C . PHE C 1 24 ? 16.105 47.058 77.140 1.00 14.78 15 PHE C C 1
ATOM 4480 O O . PHE C 1 24 ? 15.049 47.719 77.158 1.00 14.87 15 PHE C O 1
ATOM 4488 N N . ASP C 1 25 ? 16.200 45.807 76.690 1.00 14.93 16 ASP C N 1
ATOM 4489 C CA . ASP C 1 25 ? 15.030 45.008 76.337 1.00 15.39 16 ASP C CA 1
ATOM 4490 C C . ASP C 1 25 ? 14.446 44.352 77.582 1.00 15.67 16 ASP C C 1
ATOM 4491 O O . ASP C 1 25 ? 14.925 44.579 78.695 1.00 15.58 16 ASP C O 1
ATOM 4496 N N . ILE C 1 26 ? 13.413 43.538 77.390 1.00 16.52 17 ILE C N 1
ATOM 4497 C CA . ILE C 1 26 ? 12.710 42.882 78.493 1.00 17.12 17 ILE C CA 1
ATOM 4498 C C . ILE C 1 26 ? 13.621 42.091 79.447 1.00 16.69 17 ILE C C 1
ATOM 4499 O O . ILE C 1 26 ? 13.318 41.979 80.630 1.00 16.91 17 ILE C O 1
ATOM 4504 N N . ASN C 1 27 ? 14.727 41.553 78.934 1.00 15.91 18 ASN C N 1
ATOM 4505 C CA . ASN C 1 27 ? 15.629 40.731 79.741 1.00 15.53 18 ASN C CA 1
ATOM 4506 C C . ASN C 1 27 ? 16.910 41.462 80.171 1.00 15.18 18 ASN C C 1
ATOM 4507 O O . ASN C 1 27 ? 17.842 40.847 80.687 1.00 15.31 18 ASN C O 1
ATOM 4512 N N . GLY C 1 28 ? 16.945 42.774 79.977 1.00 15.00 19 GLY C N 1
ATOM 4513 C CA . GLY C 1 28 ? 18.065 43.587 80.438 1.00 15.13 19 GLY C CA 1
ATOM 4514 C C . GLY C 1 28 ? 19.206 43.748 79.447 1.00 15.29 19 GLY C C 1
ATOM 4515 O O . GLY C 1 28 ? 20.196 44.400 79.758 1.00 14.92 19 GLY C O 1
ATOM 4516 N N . ASN C 1 29 ? 19.069 43.180 78.249 1.00 15.24 20 ASN C N 1
ATOM 4517 C CA . ASN C 1 29 ? 20.084 43.334 77.207 1.00 15.35 20 ASN C CA 1
ATOM 4518 C C . ASN C 1 29 ? 19.977 44.700 76.564 1.00 15.10 20 ASN C C 1
ATOM 4519 O O . ASN C 1 29 ? 18.896 45.291 76.524 1.00 14.93 20 ASN C O 1
ATOM 4524 N N . ILE C 1 30 ? 21.094 45.197 76.046 1.00 14.89 21 ILE C N 1
ATOM 4525 C CA . ILE C 1 30 ? 21.078 46.442 75.278 1.00 15.08 21 ILE C CA 1
ATOM 4526 C C . ILE C 1 30 ? 20.085 46.294 74.126 1.00 14.88 21 ILE C C 1
ATOM 4527 O O . ILE C 1 30 ? 20.122 45.308 73.384 1.00 14.66 21 ILE C O 1
ATOM 4532 N N . ASP C 1 31 ? 19.183 47.262 74.007 1.00 15.05 22 ASP C N 1
ATOM 4533 C CA . ASP C 1 31 ? 18.234 47.299 72.907 1.00 15.08 22 ASP C CA 1
ATOM 4534 C C . ASP C 1 31 ? 18.708 48.343 71.896 1.00 15.02 22 ASP C C 1
ATOM 4535 O O . ASP C 1 31 ? 18.498 49.555 72.078 1.00 14.64 22 ASP C O 1
ATOM 4540 N N . PHE C 1 32 ? 19.368 47.868 70.837 1.00 14.85 23 PHE C N 1
ATOM 4541 C CA . PHE C 1 32 ? 19.987 48.760 69.858 1.00 14.91 23 PHE C CA 1
ATOM 4542 C C . PHE C 1 32 ? 18.971 49.576 69.066 1.00 14.99 23 PHE C C 1
ATOM 4543 O O . PHE C 1 32 ? 19.207 50.747 68.783 1.00 14.61 23 PHE C O 1
ATOM 4551 N N . ALA C 1 33 ? 17.830 48.963 68.754 1.00 14.87 24 ALA C N 1
ATOM 4552 C CA . ALA C 1 33 ? 16.735 49.650 68.068 1.00 14.86 24 ALA C CA 1
ATOM 4553 C C . ALA C 1 33 ? 16.135 50.783 68.901 1.00 15.03 24 ALA C C 1
ATOM 4554 O O . ALA C 1 33 ? 15.863 51.862 68.374 1.00 14.87 24 ALA C O 1
ATOM 4556 N N . LYS C 1 34 ? 15.926 50.543 70.199 1.00 14.83 25 LYS C N 1
ATOM 4557 C CA . LYS C 1 34 ? 15.447 51.604 71.095 1.00 15.10 25 LYS C CA 1
ATOM 4558 C C . LYS C 1 34 ? 16.507 52.698 71.264 1.00 14.44 25 LYS C C 1
ATOM 4559 O O . LYS C 1 34 ? 16.174 53.885 71.371 1.00 14.78 25 LYS C O 1
ATOM 4565 N N . THR C 1 35 ? 17.778 52.293 71.286 1.00 13.62 26 THR C N 1
ATOM 4566 C CA . THR C 1 35 ? 18.881 53.245 71.353 1.00 13.29 26 THR C CA 1
ATOM 4567 C C . THR C 1 35 ? 18.885 54.169 70.133 1.00 13.36 26 THR C C 1
ATOM 4568 O O . THR C 1 35 ? 19.117 55.366 70.260 1.00 12.79 26 THR C O 1
ATOM 4572 N N . THR C 1 36 ? 18.642 53.605 68.952 1.00 13.68 27 THR C N 1
ATOM 4573 C CA . THR C 1 36 ? 18.565 54.409 67.736 1.00 13.93 27 THR C CA 1
ATOM 4574 C C . THR C 1 36 ? 17.474 55.470 67.884 1.00 13.95 27 THR C C 1
ATOM 4575 O O . THR C 1 36 ? 17.711 56.633 67.593 1.00 14.20 27 THR C O 1
ATOM 4579 N N . LYS C 1 37 ? 16.296 55.062 68.362 1.00 14.10 28 LYS C N 1
ATOM 4580 C CA . LYS C 1 37 ? 15.181 55.991 68.578 1.00 14.51 28 LYS C CA 1
ATOM 4581 C C . LYS C 1 37 ? 15.516 57.067 69.616 1.00 14.33 28 LYS C C 1
ATOM 4582 O O . LYS C 1 37 ? 15.199 58.235 69.432 1.00 14.17 28 LYS C O 1
ATOM 4588 N N . LEU C 1 38 ? 16.163 56.665 70.706 1.00 13.92 29 LEU C N 1
ATOM 4589 C CA . LEU C 1 38 ? 16.537 57.610 71.755 1.00 13.83 29 LEU C CA 1
ATOM 4590 C C . LEU C 1 38 ? 17.530 58.662 71.258 1.00 13.45 29 LEU C C 1
ATOM 4591 O O . LEU C 1 38 ? 17.351 59.852 71.521 1.00 13.40 29 LEU C O 1
ATOM 4596 N N . VAL C 1 39 ? 18.561 58.230 70.529 1.00 13.51 30 VAL C N 1
ATOM 4597 C CA . VAL C 1 39 ? 19.573 59.150 69.998 1.00 13.37 30 VAL C CA 1
ATOM 4598 C C . VAL C 1 39 ? 18.946 60.205 69.080 1.00 13.60 30 VAL C C 1
ATOM 4599 O O . VAL C 1 39 ? 19.206 61.401 69.210 1.00 12.93 30 VAL C O 1
ATOM 4603 N N . ASN C 1 40 ? 18.127 59.751 68.138 1.00 14.09 31 ASN C N 1
ATOM 4604 C CA . ASN C 1 40 ? 17.442 60.673 67.237 1.00 14.64 31 ASN C CA 1
ATOM 4605 C C . ASN C 1 40 ? 16.547 61.641 68.012 1.00 14.71 31 ASN C C 1
ATOM 4606 O O . ASN C 1 40 ? 16.533 62.842 67.739 1.00 15.50 31 ASN C O 1
ATOM 4611 N N . TYR C 1 41 ? 15.828 61.116 68.996 1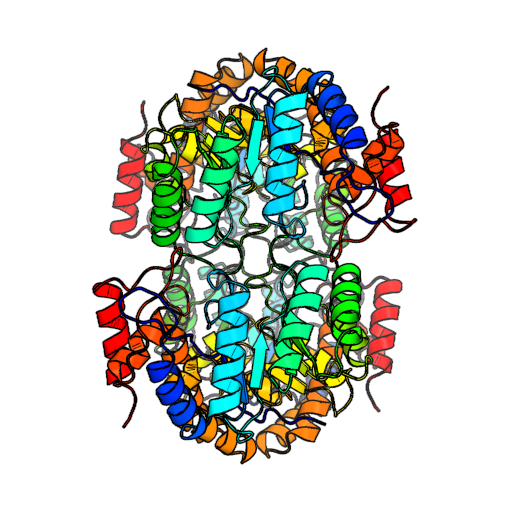.00 15.33 32 TYR C N 1
ATOM 4612 C CA . TYR C 1 41 ? 14.946 61.933 69.836 1.00 15.27 32 TYR C CA 1
ATOM 4613 C C . TYR C 1 41 ? 15.703 63.056 70.561 1.00 15.08 32 TYR C C 1
ATOM 4614 O O . TYR C 1 41 ? 15.271 64.208 70.547 1.00 14.47 32 TYR C O 1
ATOM 4623 N N . LEU C 1 42 ? 16.828 62.716 71.184 1.00 14.86 33 LEU C N 1
ATOM 4624 C CA . LEU C 1 42 ? 17.618 63.694 71.940 1.00 14.72 33 LEU C CA 1
ATOM 4625 C C . LEU C 1 42 ? 18.124 64.833 71.053 1.00 15.07 33 LEU C C 1
ATOM 4626 O O . LEU C 1 42 ? 17.995 66.009 71.410 1.00 14.49 33 LEU C O 1
ATOM 4631 N N . ILE C 1 43 ? 18.690 64.473 69.902 1.00 15.35 34 ILE C N 1
ATOM 4632 C CA . ILE C 1 43 ? 19.241 65.452 68.956 1.00 15.97 34 ILE C CA 1
ATOM 4633 C C . ILE C 1 43 ? 18.145 66.398 68.446 1.00 16.26 34 ILE C C 1
ATOM 4634 O O . ILE C 1 43 ? 18.397 67.590 68.222 1.00 16.61 34 ILE C O 1
ATOM 4639 N N . ASP C 1 44 ? 16.928 65.877 68.308 1.00 16.42 35 ASP C N 1
ATOM 4640 C CA . ASP C 1 44 ? 15.767 66.679 67.923 1.00 16.81 35 ASP C CA 1
ATOM 4641 C C . ASP C 1 44 ? 15.186 67.461 69.108 1.00 16.92 35 ASP C C 1
ATOM 4642 O O . ASP C 1 44 ? 14.314 68.301 68.925 1.00 16.93 35 ASP C O 1
ATOM 4647 N N . ASN C 1 45 ? 15.666 67.184 70.320 1.00 16.94 36 ASN C N 1
ATOM 4648 C CA . ASN C 1 45 ? 15.170 67.857 71.521 1.00 16.86 36 ASN C CA 1
ATOM 4649 C C . ASN C 1 45 ? 16.255 68.577 72.325 1.00 16.61 36 ASN C C 1
ATOM 4650 O O . ASN C 1 45 ? 16.284 68.494 73.544 1.00 16.41 36 ASN C O 1
ATOM 4655 N N . GLY C 1 46 ? 17.136 69.299 71.637 1.00 16.39 37 GLY C N 1
ATOM 4656 C CA . GLY C 1 46 ? 18.068 70.217 72.306 1.00 15.86 37 GLY C CA 1
ATOM 4657 C C . GLY C 1 46 ? 19.407 69.682 72.786 1.00 15.71 37 GLY C C 1
ATOM 4658 O O . GLY C 1 46 ? 20.222 70.441 73.330 1.00 15.26 37 GLY C O 1
ATOM 4659 N N . THR C 1 47 ? 19.652 68.390 72.593 1.00 15.45 38 THR C N 1
ATOM 4660 C CA . THR C 1 47 ? 20.922 67.785 72.998 1.00 15.62 38 THR C CA 1
ATOM 4661 C C . THR C 1 47 ? 22.008 68.202 7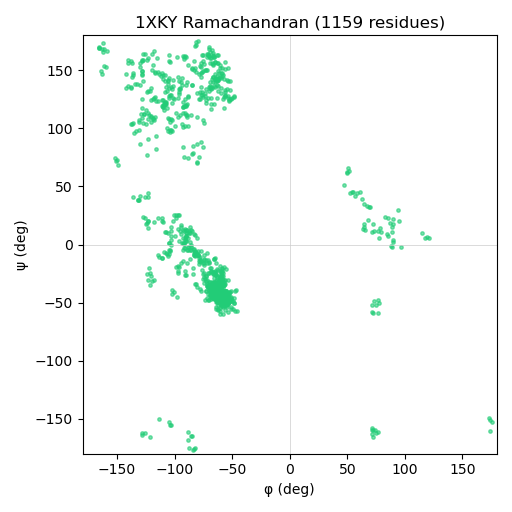2.003 1.00 15.62 38 THR C C 1
ATOM 4662 O O . THR C 1 47 ? 21.832 68.037 70.797 1.00 16.04 38 THR C O 1
ATOM 4666 N N . THR C 1 48 ? 23.112 68.757 72.508 1.00 15.47 39 THR C N 1
ATOM 4667 C CA . THR C 1 48 ? 24.209 69.244 71.653 1.00 15.40 39 THR C CA 1
ATOM 4668 C C . THR C 1 48 ? 25.450 68.343 71.675 1.00 15.12 39 THR C C 1
ATOM 4669 O O . THR C 1 48 ? 26.387 68.545 70.904 1.00 15.17 39 THR C O 1
ATOM 4673 N N . ALA C 1 49 ? 25.455 67.360 72.569 1.00 15.03 40 ALA C N 1
ATOM 4674 C CA . ALA C 1 49 ? 26.493 66.338 72.623 1.00 14.71 40 ALA C CA 1
ATOM 4675 C C . ALA C 1 49 ? 25.911 65.184 73.416 1.00 14.57 40 ALA C C 1
ATOM 4676 O O . ALA C 1 49 ? 25.045 65.396 74.256 1.00 14.46 40 ALA C O 1
ATOM 4678 N N . ILE C 1 50 ? 26.391 63.973 73.165 1.00 14.73 41 ILE C N 1
ATOM 4679 C CA . ILE C 1 50 ? 25.883 62.790 73.857 1.00 14.69 41 ILE C CA 1
ATOM 4680 C C . ILE C 1 50 ? 26.994 62.079 74.634 1.00 14.41 41 ILE C C 1
ATOM 4681 O O . ILE C 1 50 ? 28.017 61.693 74.053 1.00 14.24 41 ILE C O 1
ATOM 4686 N N . VAL C 1 51 ? 26.782 61.893 75.936 1.00 14.28 42 VAL C N 1
ATOM 4687 C CA . VAL C 1 51 ? 27.663 61.031 76.735 1.00 14.84 42 VAL C CA 1
ATOM 4688 C C . VAL C 1 51 ? 27.066 59.634 76.755 1.00 15.08 42 VAL C C 1
ATOM 4689 O O . VAL C 1 51 ? 25.914 59.452 77.163 1.00 14.45 42 VAL C O 1
ATOM 4693 N N . VAL C 1 52 ? 27.853 58.662 76.298 1.00 15.58 43 VAL C N 1
ATOM 4694 C CA . VAL C 1 52 ? 27.409 57.284 76.158 1.00 16.79 43 VAL C CA 1
ATOM 4695 C C . VAL C 1 52 ? 28.080 56.422 77.218 1.00 17.38 43 VAL C C 1
ATOM 4696 O O . VAL C 1 52 ? 29.299 56.496 77.413 1.00 17.35 43 VAL C O 1
ATOM 4700 N N . GLY C 1 53 ? 27.275 55.616 77.904 1.00 18.07 44 GLY C N 1
ATOM 4701 C CA . GLY C 1 53 ? 27.798 54.621 78.838 1.00 18.77 44 GLY C CA 1
ATOM 4702 C C . GLY C 1 53 ? 28.417 55.223 80.082 1.00 19.20 44 GLY C C 1
ATOM 4703 O O . GLY C 1 53 ? 29.374 54.677 80.629 1.00 20.19 44 GLY C O 1
ATOM 4704 N N . GLY C 1 54 ? 27.887 56.361 80.521 1.00 19.17 45 GLY C N 1
ATOM 4705 C CA . GLY C 1 54 ? 28.302 56.973 81.775 1.00 18.92 45 GLY C CA 1
ATOM 4706 C C . GLY C 1 54 ? 27.483 56.438 82.934 1.00 18.87 45 GLY C C 1
ATOM 4707 O O . GLY C 1 54 ? 26.828 55.398 82.822 1.00 18.94 45 GLY C O 1
ATOM 4708 N N . THR C 1 55 ? 27.494 57.167 84.044 1.00 18.44 46 THR C N 1
ATOM 4709 C CA . THR C 1 55 ? 26.753 56.772 85.242 1.00 18.77 46 THR C CA 1
ATOM 4710 C C . THR C 1 55 ? 25.249 56.571 84.970 1.00 17.41 46 THR C C 1
ATOM 4711 O O . THR C 1 55 ? 24.640 55.576 85.369 1.00 17.64 46 THR C O 1
ATOM 4715 N N . THR C 1 56 ? 24.660 57.558 84.314 1.00 15.94 47 THR C N 1
ATOM 4716 C CA . THR C 1 56 ? 23.253 57.514 83.907 1.00 14.40 47 THR C CA 1
ATOM 4717 C C . THR C 1 56 ? 22.984 56.422 82.863 1.00 13.92 47 THR C C 1
ATOM 4718 O O . THR C 1 56 ? 21.859 55.924 82.770 1.00 13.51 47 THR C O 1
ATOM 4722 N N . GLY C 1 57 ? 24.015 56.048 82.097 1.00 13.18 48 GLY C N 1
ATOM 4723 C CA . GLY C 1 57 ? 23.948 54.927 81.159 1.00 12.72 48 GLY C CA 1
ATOM 4724 C C . GLY C 1 57 ? 24.263 53.566 81.780 1.00 13.00 48 GLY C C 1
ATOM 4725 O O . GLY C 1 57 ? 24.512 52.593 81.062 1.00 12.99 48 GLY C O 1
ATOM 4726 N N . GLU C 1 58 ? 24.247 53.505 83.112 1.00 13.17 49 GLU C N 1
ATOM 4727 C CA . GLU C 1 58 ? 24.485 52.282 83.885 1.00 13.33 49 GLU C CA 1
ATOM 4728 C C . GLU C 1 58 ? 25.824 51.604 83.601 1.00 13.82 49 GLU C C 1
ATOM 4729 O O . GLU C 1 58 ? 25.918 50.369 83.545 1.00 13.29 49 GLU C O 1
ATOM 4735 N N . SER C 1 59 ? 26.869 52.424 83.483 1.00 13.92 50 SER C N 1
ATOM 4736 C CA . SER C 1 59 ? 28.229 51.916 83.278 1.00 14.24 50 SER C CA 1
ATOM 4737 C C . SER C 1 59 ? 28.627 50.779 84.244 1.00 14.36 50 SER C C 1
ATOM 4738 O O . SER C 1 59 ? 29.300 49.833 83.826 1.00 14.55 50 SER C O 1
ATOM 4741 N N . PRO C 1 60 ? 28.232 50.868 85.537 1.00 14.30 51 PRO C N 1
ATOM 4742 C CA . PRO C 1 60 ? 28.656 49.810 86.471 1.00 14.32 51 PRO C CA 1
ATOM 4743 C C . PRO C 1 60 ? 28.196 48.408 86.094 1.00 14.44 51 PRO C C 1
ATOM 4744 O O . PRO C 1 60 ? 28.888 47.447 86.407 1.00 14.21 51 PRO C O 1
ATOM 4748 N N . THR C 1 61 ? 27.042 48.295 85.440 1.00 14.54 52 THR C N 1
ATOM 4749 C CA . THR C 1 61 ? 26.485 46.987 85.102 1.00 14.61 52 THR C CA 1
ATOM 4750 C C . THR C 1 61 ? 26.668 46.585 83.634 1.00 14.75 52 THR C C 1
ATOM 4751 O O . THR C 1 61 ? 26.183 45.540 83.228 1.00 14.09 52 THR C O 1
ATOM 4755 N N . LEU C 1 62 ? 27.372 47.402 82.848 1.00 15.01 53 LEU C N 1
ATOM 4756 C CA . LEU C 1 62 ? 27.742 47.040 81.472 1.00 15.32 53 LEU C CA 1
ATOM 4757 C C . LEU C 1 62 ? 29.143 46.423 81.464 1.00 15.62 53 LEU C C 1
ATOM 4758 O O . LEU C 1 62 ? 30.024 46.878 82.180 1.00 15.84 53 LEU C O 1
ATOM 4763 N N . THR C 1 63 ? 29.344 45.379 80.675 1.00 15.96 54 THR C N 1
ATOM 4764 C CA . THR C 1 63 ? 30.686 44.841 80.468 1.00 16.62 54 THR C CA 1
ATOM 4765 C C . THR C 1 63 ? 31.474 45.760 79.530 1.00 16.95 54 THR C C 1
ATOM 4766 O O . THR C 1 63 ? 30.903 46.594 78.828 1.00 16.50 54 THR C O 1
ATOM 4770 N N . SER C 1 64 ? 32.792 45.609 79.524 1.00 17.52 55 SER C N 1
ATOM 4771 C CA . SER C 1 64 ? 33.631 46.353 78.590 1.00 18.03 55 SER C CA 1
ATOM 4772 C C . SER C 1 64 ? 33.186 46.123 77.129 1.00 18.17 55 SER C C 1
ATOM 4773 O O . SER C 1 64 ? 33.129 47.061 76.333 1.00 18.17 55 SER C O 1
ATOM 4776 N N . GLU C 1 65 ? 32.816 44.888 76.800 1.00 18.41 56 GLU C N 1
ATOM 4777 C CA . GLU C 1 65 ? 32.387 44.542 75.435 1.00 18.37 56 GLU C CA 1
ATOM 4778 C C . GLU C 1 65 ? 31.053 45.219 75.068 1.00 17.50 56 GLU C C 1
ATOM 4779 O O . GLU C 1 65 ? 30.880 45.710 73.947 1.00 17.08 56 GLU C O 1
ATOM 4785 N N . GLU C 1 66 ? 30.123 45.243 76.017 1.00 16.63 57 GLU C N 1
ATOM 4786 C CA . GLU C 1 66 ? 28.850 45.961 75.855 1.00 15.99 57 GLU C CA 1
ATOM 4787 C C . GLU C 1 66 ? 29.050 47.467 75.638 1.00 15.89 57 GLU C C 1
ATOM 4788 O O . GLU C 1 66 ? 28.406 48.072 74.772 1.00 15.85 57 GLU C O 1
ATOM 4794 N N . LYS C 1 67 ? 29.929 48.059 76.439 1.00 15.53 58 LYS C N 1
ATOM 4795 C CA . LYS C 1 67 ? 30.269 49.483 76.320 1.00 15.84 58 LYS C CA 1
ATOM 4796 C C . LYS C 1 67 ? 30.738 49.804 74.913 1.00 15.81 58 LYS C C 1
ATOM 4797 O O . LYS C 1 67 ? 30.228 50.726 74.276 1.00 16.10 58 LYS C O 1
ATOM 4803 N N . VAL C 1 68 ? 31.696 49.024 74.428 1.00 15.85 59 VAL C N 1
ATOM 4804 C CA . VAL C 1 68 ? 32.263 49.253 73.102 1.00 15.91 59 VAL C CA 1
ATOM 4805 C C . VAL C 1 68 ? 31.203 49.083 72.003 1.00 15.31 59 VAL C C 1
ATOM 4806 O O . VAL C 1 68 ? 31.123 49.913 71.091 1.00 15.13 59 VAL C O 1
ATOM 4810 N N . ALA C 1 69 ? 30.405 48.018 72.103 1.00 14.93 60 ALA C N 1
ATOM 4811 C CA . ALA C 1 69 ? 29.284 47.777 71.176 1.00 14.58 60 ALA C CA 1
ATOM 4812 C C . ALA C 1 69 ? 28.321 48.958 71.189 1.00 14.07 60 ALA C C 1
ATOM 4813 O O . ALA C 1 69 ? 27.853 49.409 70.139 1.00 13.72 60 ALA C O 1
ATOM 4815 N N . LEU C 1 70 ? 28.043 49.461 72.389 1.00 13.90 61 LEU C N 1
ATOM 4816 C CA . LEU C 1 70 ? 27.220 50.660 72.561 1.00 13.63 61 LEU C CA 1
ATOM 4817 C C . LEU C 1 70 ? 27.863 51.926 71.973 1.00 13.46 61 LEU C C 1
ATOM 4818 O O . LEU C 1 70 ? 27.192 52.672 71.262 1.00 13.63 61 LEU C O 1
ATOM 4823 N N . TYR C 1 71 ? 29.148 52.181 72.249 1.00 13.28 62 TYR C N 1
ATOM 4824 C CA . TYR C 1 71 ? 29.814 53.346 71.650 1.00 13.29 62 TYR C CA 1
ATOM 4825 C C . TYR C 1 71 ? 29.701 53.294 70.119 1.00 13.10 62 TYR C C 1
ATOM 4826 O O . TYR C 1 71 ? 29.351 54.280 69.474 1.00 12.77 62 TYR C O 1
ATOM 4835 N N . ARG C 1 72 ? 30.040 52.140 69.557 1.00 13.21 63 ARG C N 1
ATOM 4836 C CA . ARG C 1 72 ? 30.026 51.946 68.109 1.00 13.47 63 ARG C CA 1
ATOM 4837 C C . ARG C 1 72 ? 28.650 52.264 67.518 1.00 13.31 63 ARG C C 1
ATOM 4838 O O . ARG C 1 72 ? 28.548 52.979 66.516 1.00 13.09 63 ARG C O 1
ATOM 4846 N N . HIS C 1 73 ? 27.603 51.729 68.142 1.00 13.30 64 HIS C N 1
ATOM 4847 C CA . HIS C 1 73 ? 26.248 51.936 67.654 1.00 13.34 64 HIS C CA 1
ATOM 4848 C C . HIS C 1 73 ? 25.874 53.400 67.689 1.00 13.54 64 HIS C C 1
ATOM 4849 O O . HIS C 1 73 ? 25.344 53.930 66.709 1.00 13.32 64 HIS C O 1
ATOM 4856 N N . VAL C 1 74 ? 26.144 54.057 68.819 1.00 13.59 65 VAL C N 1
ATOM 4857 C CA . VAL C 1 74 ? 25.804 55.462 68.968 1.00 13.84 65 VAL C CA 1
ATOM 4858 C C . VAL C 1 74 ? 26.557 56.319 67.936 1.00 14.10 65 VAL C C 1
ATOM 4859 O O . VAL C 1 74 ? 25.961 57.191 67.316 1.00 13.86 65 VAL C O 1
ATOM 4863 N N . VAL C 1 75 ? 27.852 56.049 67.742 1.00 14.85 66 VAL C N 1
ATOM 4864 C CA . VAL C 1 75 ? 28.639 56.724 66.693 1.00 15.02 66 VAL C CA 1
ATOM 4865 C C . VAL C 1 75 ? 27.949 56.615 65.316 1.00 15.36 66 VAL C C 1
ATOM 4866 O O . VAL C 1 75 ? 27.771 57.623 64.618 1.00 15.36 66 VAL C O 1
ATOM 4870 N N . SER C 1 76 ? 27.549 55.399 64.948 1.00 15.48 67 SER C N 1
ATOM 4871 C CA . SER C 1 76 ? 26.829 55.153 63.698 1.00 15.57 67 SER C CA 1
ATOM 4872 C C . SER C 1 76 ? 25.553 55.986 63.556 1.00 15.15 67 SER C C 1
ATOM 4873 O O . SER C 1 76 ? 25.329 56.623 62.521 1.00 14.81 67 SER C O 1
ATOM 4876 N N . VAL C 1 77 ? 24.714 55.958 64.585 1.00 14.32 68 VAL C N 1
ATOM 4877 C CA . VAL C 1 77 ? 23.421 56.619 64.524 1.00 14.48 68 VAL C CA 1
ATOM 4878 C C . VAL C 1 77 ? 23.611 58.129 64.486 1.00 14.42 68 VAL C C 1
ATOM 4879 O O . VAL C 1 77 ? 22.967 58.816 63.700 1.00 14.71 68 VAL C O 1
ATOM 4883 N N . VAL C 1 78 ? 24.502 58.629 65.336 1.00 14.69 69 VAL C N 1
ATOM 4884 C CA . VAL C 1 78 ? 24.777 60.069 65.413 1.00 14.92 69 VAL C CA 1
ATOM 4885 C C . VAL C 1 78 ? 25.268 60.632 64.077 1.00 15.21 69 VAL C C 1
ATOM 4886 O O . VAL C 1 78 ? 24.896 61.737 63.701 1.00 14.74 69 VAL C O 1
ATOM 4890 N N . ASP C 1 79 ? 26.121 59.884 63.388 1.00 16.39 70 ASP C N 1
ATOM 4891 C CA . ASP C 1 79 ? 26.604 60.256 62.062 1.00 17.03 70 ASP C CA 1
ATOM 4892 C C . ASP C 1 79 ? 27.182 61.681 62.059 1.00 17.22 70 ASP C C 1
ATOM 4893 O O . ASP C 1 79 ? 26.895 62.488 61.175 1.00 16.81 70 ASP C O 1
ATOM 4898 N N . LYS C 1 80 ? 27.970 61.970 63.095 1.00 17.27 71 LYS C N 1
ATOM 4899 C CA . LYS C 1 80 ? 28.670 63.251 63.279 1.00 17.29 71 LYS C CA 1
ATOM 4900 C C . LYS C 1 80 ? 27.785 64.479 63.476 1.00 16.72 71 LYS C C 1
ATOM 4901 O O . LYS C 1 80 ? 28.265 65.599 63.364 1.00 15.88 71 LYS C O 1
ATOM 4907 N N . ARG C 1 81 ? 26.515 64.283 63.820 1.00 16.47 72 ARG C N 1
ATOM 4908 C CA . ARG C 1 81 ? 25.613 65.415 64.038 1.00 16.38 72 ARG C CA 1
ATOM 4909 C C . ARG C 1 81 ? 25.938 66.208 65.308 1.00 16.44 72 ARG C C 1
ATOM 4910 O O . ARG C 1 81 ? 25.816 67.427 65.320 1.00 16.99 72 ARG C O 1
ATOM 4918 N N . VAL C 1 82 ? 26.307 65.493 66.371 1.00 15.96 73 VAL C N 1
ATOM 4919 C CA . VAL C 1 82 ? 26.790 66.079 67.615 1.00 15.37 73 VAL C CA 1
ATOM 4920 C C . VAL C 1 82 ? 27.986 65.231 68.077 1.00 15.41 73 VAL C C 1
ATOM 4921 O O . VAL C 1 82 ? 28.135 64.083 67.643 1.00 15.39 73 VAL C O 1
ATOM 4925 N N . PRO C 1 83 ? 28.872 65.801 68.909 1.00 14.99 74 PRO C N 1
ATOM 4926 C CA . PRO C 1 83 ? 29.946 64.983 69.479 1.00 15.02 74 PRO C CA 1
ATOM 4927 C C . PRO C 1 83 ? 29.449 63.811 70.340 1.00 14.74 74 PRO C C 1
ATOM 4928 O O . PRO C 1 83 ? 28.444 63.933 71.053 1.00 14.36 74 PRO C O 1
ATOM 4932 N N . VAL C 1 84 ? 30.168 62.697 70.255 1.00 14.38 75 VAL C N 1
ATOM 4933 C CA . VAL C 1 84 ? 29.897 61.509 71.052 1.00 14.30 75 VAL C CA 1
ATOM 4934 C C . VAL C 1 84 ? 31.020 61.341 72.062 1.00 14.06 75 VAL C C 1
ATOM 4935 O O . VAL C 1 84 ? 32.185 61.156 71.679 1.00 14.15 75 VAL C O 1
ATOM 4939 N N . ILE C 1 85 ? 30.655 61.399 73.346 1.00 14.03 76 ILE C N 1
ATOM 4940 C CA . ILE C 1 85 ? 31.591 61.257 74.454 1.00 13.89 76 ILE C CA 1
ATOM 4941 C C . ILE C 1 85 ? 31.385 59.906 75.126 1.00 13.68 76 ILE C C 1
ATOM 4942 O O . ILE C 1 85 ? 30.285 59.609 75.600 1.00 13.01 76 ILE C O 1
ATOM 4947 N N . ALA C 1 86 ? 32.446 59.097 75.188 1.00 13.34 77 ALA C N 1
ATOM 4948 C CA . ALA C 1 86 ? 32.379 57.776 75.824 1.00 13.66 77 ALA C CA 1
ATOM 4949 C C . ALA C 1 86 ? 32.851 57.828 77.279 1.00 13.75 77 ALA C C 1
ATOM 4950 O O . ALA C 1 86 ? 33.900 58.416 77.576 1.00 14.17 77 ALA C O 1
ATOM 4952 N N . GLY C 1 87 ? 32.091 57.196 78.175 1.00 13.90 78 GLY C N 1
ATOM 4953 C CA . GLY C 1 87 ? 32.444 57.111 79.607 1.00 13.80 78 GLY C CA 1
ATOM 4954 C C . GLY C 1 87 ? 33.466 56.018 79.892 1.00 14.01 78 GLY C C 1
ATOM 4955 O O . GLY C 1 87 ? 33.155 54.999 80.496 1.00 13.73 78 GLY C O 1
ATOM 4956 N N . THR C 1 88 ? 34.705 56.239 79.475 1.00 14.00 79 THR C N 1
ATOM 4957 C CA . THR C 1 88 ? 35.705 55.166 79.491 1.00 14.42 79 THR C CA 1
ATOM 4958 C C . THR C 1 88 ? 36.485 55.068 80.798 1.00 14.52 79 THR C C 1
ATOM 4959 O O . THR C 1 88 ? 37.112 54.045 81.075 1.00 14.54 79 THR C O 1
ATOM 4963 N N . GLY C 1 89 ? 36.424 56.120 81.610 1.00 14.58 80 GLY C N 1
ATOM 4964 C CA . GLY C 1 89 ? 37.174 56.158 82.847 1.00 14.72 80 GLY C CA 1
ATOM 4965 C C . GLY C 1 89 ? 36.527 55.325 83.928 1.00 14.74 80 GLY C C 1
ATOM 4966 O O . GLY C 1 89 ? 35.300 55.373 84.122 1.00 15.21 80 GLY C O 1
ATOM 4967 N N . SER C 1 90 ? 37.351 54.552 84.627 1.00 14.82 81 SER C N 1
ATOM 4968 C CA . SER C 1 90 ? 36.919 53.823 85.818 1.00 14.78 81 SER C CA 1
ATOM 4969 C C . SER C 1 90 ? 37.888 54.133 86.968 1.00 14.83 81 SER C C 1
ATOM 4970 O O . SER C 1 90 ? 38.612 55.129 86.920 1.00 15.37 81 SER C O 1
ATOM 4973 N N . ASN C 1 91 ? 37.881 53.302 88.005 1.00 14.63 82 ASN C N 1
ATOM 4974 C CA . ASN C 1 91 ? 38.805 53.450 89.139 1.00 14.69 82 ASN C CA 1
ATOM 4975 C C . ASN C 1 91 ? 40.109 52.629 89.003 1.00 14.25 82 ASN C C 1
ATOM 4976 O O . ASN C 1 91 ? 40.863 52.487 89.965 1.00 14.26 82 ASN C O 1
ATOM 4981 N N . ASN C 1 92 ? 40.348 52.114 87.797 1.00 14.35 83 ASN C N 1
ATOM 4982 C CA . ASN C 1 92 ? 41.505 51.281 87.455 1.00 14.10 83 ASN C CA 1
ATOM 4983 C C . ASN C 1 92 ? 42.138 51.960 86.251 1.00 14.07 83 ASN C C 1
ATOM 4984 O O . ASN C 1 92 ? 41.538 52.007 85.176 1.00 13.67 83 ASN C O 1
ATOM 4989 N N . THR C 1 93 ? 43.337 52.503 86.436 1.00 14.22 84 THR C N 1
ATOM 4990 C CA . THR C 1 93 ? 43.987 53.313 85.399 1.00 14.45 84 THR C CA 1
ATOM 4991 C C . THR C 1 93 ? 44.287 52.478 84.150 1.00 14.63 84 THR C C 1
ATOM 4992 O O . THR C 1 93 ? 44.008 52.897 83.020 1.00 13.98 84 THR C O 1
ATOM 4996 N N . HIS C 1 94 ? 44.832 51.281 84.360 1.00 15.03 85 HIS C N 1
ATOM 4997 C CA . HIS C 1 94 ? 45.199 50.404 83.248 1.00 15.50 85 HIS C CA 1
ATOM 4998 C C . HIS C 1 94 ? 43.973 50.048 82.410 1.00 15.13 85 HIS C C 1
ATOM 4999 O O . HIS C 1 94 ? 44.010 50.087 81.176 1.00 15.43 85 HIS C O 1
ATOM 5006 N N . ALA C 1 95 ? 42.886 49.721 83.095 1.00 14.99 86 ALA C N 1
ATOM 5007 C CA . ALA C 1 95 ? 41.631 49.361 82.443 1.00 14.71 86 ALA C CA 1
ATOM 5008 C C . ALA C 1 95 ? 41.053 50.551 81.694 1.00 14.24 86 ALA C C 1
ATOM 5009 O O . ALA C 1 95 ? 40.453 50.391 80.629 1.00 14.22 86 ALA C O 1
ATOM 5011 N N . SER C 1 96 ? 41.229 51.733 82.267 1.00 13.74 87 SER C N 1
ATOM 5012 C CA . SER C 1 96 ? 40.741 52.976 81.680 1.00 13.89 87 SER C CA 1
ATOM 5013 C C . SER C 1 96 ? 41.469 53.312 80.387 1.00 14.00 87 SER C C 1
ATOM 5014 O O . SER C 1 96 ? 40.843 53.723 79.415 1.00 13.72 87 SER C O 1
ATOM 5017 N N . ILE C 1 97 ? 42.789 53.120 80.376 1.00 13.99 88 ILE C N 1
ATOM 5018 C CA . ILE C 1 97 ? 43.573 53.273 79.155 1.00 14.59 88 ILE C CA 1
ATOM 5019 C C . ILE C 1 97 ? 43.111 52.282 78.085 1.00 14.75 88 ILE C C 1
ATOM 5020 O O . ILE C 1 97 ? 42.953 52.665 76.923 1.00 14.49 88 ILE C O 1
ATOM 5025 N N . ASP C 1 98 ? 42.877 51.028 78.479 1.00 15.37 89 ASP C N 1
ATOM 5026 C CA . ASP C 1 98 ? 42.392 49.989 77.554 1.00 16.37 89 ASP C CA 1
ATOM 5027 C C . ASP C 1 98 ? 41.050 50.370 76.906 1.00 16.02 89 ASP C C 1
ATOM 5028 O O . ASP C 1 98 ? 40.900 50.310 75.682 1.00 16.17 89 ASP C O 1
ATOM 5033 N N . LEU C 1 99 ? 40.074 50.745 77.724 1.00 15.76 90 LEU C N 1
ATOM 5034 C CA . LEU C 1 99 ? 38.745 51.087 77.205 1.00 15.89 90 LEU C CA 1
ATOM 5035 C C . LEU C 1 99 ? 38.783 52.380 76.389 1.00 15.58 90 LEU C C 1
ATOM 5036 O O . LEU C 1 99 ? 38.060 52.518 75.398 1.00 15.00 90 LEU C O 1
ATOM 5041 N N . THR C 1 100 ? 39.622 53.326 76.800 1.00 15.68 91 THR C N 1
ATOM 5042 C CA . THR C 1 100 ? 39.797 54.567 76.039 1.00 16.03 91 THR C CA 1
ATOM 5043 C C . THR C 1 100 ? 40.325 54.277 74.624 1.00 16.54 91 THR C C 1
ATOM 5044 O O . THR C 1 100 ? 39.833 54.853 73.644 1.00 15.60 91 THR C O 1
ATOM 5048 N N . LYS C 1 101 ? 41.314 53.386 74.527 1.00 17.20 92 LYS C N 1
ATOM 5049 C CA . LYS C 1 101 ? 41.831 52.941 73.226 1.00 18.20 92 LYS C CA 1
ATOM 5050 C C . LYS C 1 101 ? 40.711 52.321 72.391 1.00 17.81 92 LYS C C 1
ATOM 5051 O O . LYS C 1 101 ? 40.535 52.672 71.241 1.00 18.03 92 LYS C O 1
ATOM 5057 N N . LYS C 1 102 ? 39.957 51.404 72.980 1.00 17.37 93 LYS C N 1
ATOM 5058 C CA . LYS C 1 102 ? 38.862 50.748 72.269 1.00 17.60 93 LYS C CA 1
ATOM 5059 C C . LYS C 1 102 ? 37.768 51.715 71.779 1.00 17.28 93 LYS C C 1
ATOM 5060 O O . LYS C 1 102 ? 37.239 51.543 70.673 1.00 17.14 93 LYS C O 1
ATOM 5066 N N . ALA C 1 103 ? 37.445 52.731 72.578 1.00 16.85 94 ALA C N 1
ATOM 5067 C CA . ALA C 1 103 ? 36.458 53.751 72.175 1.00 17.15 94 ALA C CA 1
ATOM 5068 C C . ALA C 1 103 ? 36.981 54.621 71.029 1.00 17.43 94 ALA C C 1
ATOM 5069 O O . ALA C 1 103 ? 36.257 54.915 70.070 1.00 17.45 94 ALA C O 1
ATOM 5071 N N . THR C 1 104 ? 38.244 55.026 71.136 1.00 17.76 95 THR C N 1
ATOM 5072 C CA . THR C 1 104 ? 38.901 55.796 70.091 1.00 18.19 95 THR C CA 1
ATOM 5073 C C . THR C 1 104 ? 38.798 55.043 68.760 1.00 19.04 95 THR C C 1
ATOM 5074 O O . THR C 1 104 ? 38.482 55.631 67.732 1.00 18.97 95 THR C O 1
ATOM 5078 N N . GLU C 1 105 ? 39.030 53.734 68.805 1.00 19.89 96 GLU C N 1
ATOM 5079 C CA . GLU C 1 105 ? 39.028 52.906 67.598 1.00 20.86 96 GLU C CA 1
ATOM 5080 C C . GLU C 1 105 ? 37.653 52.753 66.957 1.00 20.20 96 GLU C C 1
ATOM 5081 O O . GLU C 1 105 ? 37.579 52.470 65.774 1.00 20.41 96 GLU C O 1
ATOM 5087 N N . VAL C 1 106 ? 36.572 52.934 67.715 1.00 19.32 97 VAL C N 1
ATOM 5088 C CA . VAL C 1 106 ? 35.227 52.895 67.115 1.00 18.65 97 VAL C CA 1
ATOM 5089 C C . VAL C 1 106 ? 34.680 54.292 66.755 1.00 18.23 97 VAL C C 1
ATOM 5090 O O . VAL C 1 106 ? 33.502 54.442 66.430 1.00 18.32 97 VAL C O 1
ATOM 5094 N N . GLY C 1 107 ? 35.543 55.302 66.803 1.00 17.43 98 GLY C N 1
ATOM 5095 C CA . GLY C 1 107 ? 35.227 56.613 66.252 1.00 17.03 98 GLY C CA 1
ATOM 5096 C C . GLY C 1 107 ? 34.471 57.574 67.151 1.00 16.42 98 GLY C C 1
ATOM 5097 O O . GLY C 1 107 ? 33.835 58.505 66.657 1.00 15.91 98 GLY C O 1
ATOM 5098 N N . VAL C 1 108 ? 34.538 57.387 68.469 1.00 16.24 99 VAL C N 1
ATOM 5099 C CA . VAL C 1 108 ? 33.991 58.419 69.371 1.00 16.23 99 VAL C CA 1
ATOM 5100 C C . VAL C 1 108 ? 34.840 59.684 69.245 1.00 15.93 99 VAL C C 1
ATOM 5101 O O . VAL C 1 108 ? 35.972 59.647 68.745 1.00 16.03 99 VAL C O 1
ATOM 5105 N N . ASP C 1 109 ? 34.279 60.799 69.695 1.00 15.56 100 ASP C N 1
ATOM 5106 C CA . ASP C 1 109 ? 34.887 62.113 69.530 1.00 15.39 100 ASP C CA 1
ATOM 5107 C C . ASP C 1 109 ? 35.635 62.606 70.770 1.00 15.36 100 ASP C C 1
ATOM 5108 O O . ASP C 1 109 ? 36.449 63.523 70.670 1.00 15.13 100 ASP C O 1
ATOM 5113 N N . ALA C 1 110 ? 35.330 62.023 71.930 1.00 14.93 101 ALA C N 1
ATOM 5114 C CA . ALA C 1 110 ? 35.945 62.416 73.183 1.00 14.68 101 ALA C CA 1
ATOM 5115 C C . ALA C 1 110 ? 35.664 61.347 74.238 1.00 14.72 101 ALA C C 1
ATOM 5116 O O . ALA C 1 110 ? 34.858 60.435 74.012 1.00 14.78 101 ALA C O 1
ATOM 5118 N N . VAL C 1 111 ? 36.342 61.441 75.377 1.00 14.22 102 VAL C N 1
ATOM 5119 C CA . VAL C 1 111 ? 36.069 60.526 76.490 1.00 14.29 102 VAL C CA 1
ATOM 5120 C C . VAL C 1 111 ? 35.823 61.285 77.786 1.00 14.20 102 VAL C C 1
ATOM 5121 O O . VAL C 1 111 ? 36.350 62.385 77.996 1.00 14.07 102 VAL C O 1
ATOM 5125 N N . MET C 1 112 ? 34.985 60.690 78.629 1.00 14.11 103 MET C N 1
ATOM 5126 C CA . MET C 1 112 ? 34.692 61.190 79.954 1.00 14.27 103 MET C CA 1
ATOM 5127 C C . MET C 1 112 ? 35.423 60.314 80.959 1.00 13.62 103 MET C C 1
ATOM 5128 O O . MET C 1 112 ? 35.288 59.096 80.940 1.00 13.30 103 MET C O 1
ATOM 5133 N N . LEU C 1 113 ? 36.176 60.953 81.846 1.00 13.32 104 LEU C N 1
ATOM 5134 C CA . LEU C 1 113 ? 36.936 60.260 82.877 1.00 13.33 104 LEU C CA 1
ATOM 5135 C C . LEU C 1 113 ? 36.495 60.715 84.262 1.00 13.24 104 LEU C C 1
ATOM 5136 O O . LEU C 1 113 ? 36.750 61.854 84.674 1.00 12.57 104 LEU C O 1
ATOM 5141 N N . VAL C 1 114 ? 35.841 59.810 84.988 1.00 13.45 105 VAL C N 1
ATOM 5142 C CA . VAL C 1 114 ? 35.380 60.101 86.344 1.00 13.51 105 VAL C CA 1
ATOM 5143 C C . VAL C 1 114 ? 36.510 59.949 87.379 1.00 13.38 105 VAL C C 1
ATOM 5144 O O . VAL C 1 114 ? 37.429 59.136 87.206 1.00 12.88 105 VAL C O 1
ATOM 5148 N N . ALA C 1 115 ? 36.439 60.763 88.435 1.00 13.07 106 ALA C N 1
ATOM 5149 C CA . ALA C 1 115 ? 37.229 60.554 89.634 1.00 13.10 106 ALA C CA 1
ATOM 5150 C C . ALA C 1 115 ? 37.018 59.126 90.120 1.00 13.07 106 ALA C C 1
ATOM 5151 O O . ALA C 1 115 ? 35.880 58.718 90.322 1.00 12.95 106 ALA C O 1
ATOM 5153 N N . PRO C 1 116 ? 38.108 58.358 90.282 1.00 13.05 107 PRO C N 1
ATOM 5154 C CA . PRO C 1 116 ? 38.002 56.986 90.759 1.00 13.37 107 PRO C CA 1
ATOM 5155 C C . PRO C 1 116 ? 37.183 56.822 92.050 1.00 13.43 107 PRO C C 1
ATOM 5156 O O . PRO C 1 116 ? 37.452 57.468 93.071 1.00 13.86 107 PRO C O 1
ATOM 5160 N N . TYR C 1 117 ? 36.183 55.958 91.965 1.00 13.99 108 TYR C N 1
ATOM 5161 C CA . TYR C 1 117 ? 35.276 55.662 93.060 1.00 14.04 108 TYR C CA 1
ATOM 5162 C C . TYR C 1 117 ? 35.868 54.495 93.835 1.00 14.18 108 TYR C C 1
ATOM 5163 O O . TYR C 1 117 ? 36.751 53.793 93.333 1.00 13.85 108 TYR C O 1
ATOM 5172 N N . TYR C 1 118 ? 35.380 54.325 95.063 1.00 14.60 109 TYR C N 1
ATOM 5173 C CA . TYR C 1 118 ? 35.657 53.175 95.924 1.00 14.99 109 TYR C CA 1
ATOM 5174 C C . TYR C 1 118 ? 37.072 53.108 96.556 1.00 15.11 109 TYR C C 1
ATOM 5175 O O . TYR C 1 118 ? 37.183 52.885 97.766 1.00 14.52 109 TYR C O 1
ATOM 5184 N N . ASN C 1 119 ? 38.126 53.299 95.767 1.00 14.48 110 ASN C N 1
ATOM 5185 C CA . ASN C 1 119 ? 39.502 53.174 96.281 1.00 14.68 110 ASN C CA 1
ATOM 5186 C C . ASN C 1 119 ? 40.120 54.456 96.872 1.00 14.69 110 ASN C C 1
ATOM 5187 O O . ASN C 1 119 ? 41.221 54.410 97.433 1.00 14.68 110 ASN C O 1
ATOM 5192 N N . LYS C 1 120 ? 39.396 55.571 96.776 1.00 14.66 111 LYS C N 1
ATOM 5193 C CA . LYS C 1 120 ? 39.752 56.833 97.433 1.00 15.15 111 LYS C CA 1
ATOM 5194 C C . LYS C 1 120 ? 41.199 57.253 97.171 1.00 14.61 111 LYS C C 1
ATOM 5195 O O . LYS C 1 120 ? 42.015 57.294 98.087 1.00 13.79 111 LYS C O 1
ATOM 5201 N N . PRO C 1 121 ? 41.518 57.568 95.908 1.00 14.20 112 PRO C N 1
ATOM 5202 C CA . PRO C 1 121 ? 42.870 58.048 95.608 1.00 14.33 112 PRO C CA 1
ATOM 5203 C C . PRO C 1 121 ? 43.134 59.470 96.125 1.00 14.40 112 PRO C C 1
ATOM 5204 O O . PRO C 1 121 ? 42.197 60.215 96.456 1.00 13.88 112 PRO C O 1
ATOM 5208 N N . SER C 1 122 ? 44.410 59.823 96.190 1.00 14.39 113 SER C N 1
ATOM 5209 C CA . SER C 1 122 ? 44.843 61.156 96.581 1.00 14.61 113 SER C CA 1
ATOM 5210 C C . SER C 1 122 ? 44.765 62.092 95.384 1.00 14.40 113 SER C C 1
ATOM 5211 O O . SER C 1 122 ? 44.559 61.650 94.244 1.00 14.51 113 SER C O 1
ATOM 5214 N N . GLN C 1 123 ? 44.945 63.386 95.635 1.00 14.08 114 GLN C N 1
ATOM 5215 C CA . GLN C 1 123 ? 45.033 64.360 94.549 1.00 13.91 114 GLN C CA 1
ATOM 5216 C C . GLN C 1 123 ? 46.131 64.008 93.537 1.00 13.58 114 GLN C C 1
ATOM 5217 O O . GLN C 1 123 ? 45.886 64.023 92.328 1.00 13.40 114 GLN C O 1
ATOM 5223 N N . GLU C 1 124 ? 47.329 63.682 94.023 1.00 13.31 115 GLU C N 1
ATOM 5224 C CA . GLU C 1 124 ? 48.434 63.335 93.132 1.00 13.43 115 GLU C CA 1
ATOM 5225 C C . GLU C 1 124 ? 48.154 62.028 92.394 1.00 13.34 115 GLU C C 1
ATOM 5226 O O . GLU C 1 124 ? 48.515 61.887 91.231 1.00 13.16 115 GLU C O 1
ATOM 5232 N N . GLY C 1 125 ? 47.526 61.074 93.075 1.00 13.29 116 GLY C N 1
ATOM 5233 C CA . GLY C 1 125 ? 47.116 59.820 92.433 1.00 13.43 116 GLY C CA 1
ATOM 5234 C C . GLY C 1 125 ? 46.176 60.054 91.265 1.00 13.59 116 GLY C C 1
ATOM 5235 O O . GLY C 1 125 ? 46.350 59.491 90.177 1.00 13.07 116 GLY C O 1
ATOM 5236 N N . MET C 1 126 ? 45.184 60.910 91.495 1.00 13.48 117 MET C N 1
ATOM 5237 C CA . MET C 1 126 ? 44.244 61.284 90.455 1.00 13.84 117 MET C CA 1
ATOM 5238 C C . MET C 1 126 ? 44.919 62.047 89.329 1.00 13.38 117 MET C C 1
ATOM 5239 O O . MET C 1 126 ? 44.595 61.824 88.163 1.00 13.91 117 MET C O 1
ATOM 5244 N N . TYR C 1 127 ? 45.862 62.924 89.675 1.00 13.49 118 TYR C N 1
ATOM 5245 C CA . TYR C 1 127 ? 46.654 63.634 88.668 1.00 13.34 118 TYR C CA 1
ATOM 5246 C C . TYR C 1 127 ? 47.356 62.655 87.723 1.00 12.91 118 TYR C C 1
ATOM 5247 O O . TYR C 1 127 ? 47.220 62.749 86.498 1.00 13.35 118 TYR C O 1
ATOM 5256 N N . GLN C 1 128 ? 48.086 61.705 88.293 1.00 12.91 119 GLN C N 1
ATOM 5257 C CA . GLN C 1 128 ? 48.804 60.716 87.490 1.00 12.71 119 GLN C CA 1
ATOM 5258 C C . GLN C 1 128 ? 47.857 59.783 86.714 1.00 12.45 119 GLN C C 1
ATOM 5259 O O . GLN C 1 128 ? 48.140 59.419 85.572 1.00 11.91 119 GLN C O 1
ATOM 5265 N N . HIS C 1 129 ? 46.746 59.403 87.345 1.00 12.76 120 HIS C N 1
ATOM 5266 C CA . HIS C 1 129 ? 45.652 58.649 86.703 1.00 12.81 120 HIS C CA 1
ATOM 5267 C C . HIS C 1 129 ? 45.137 59.342 85.431 1.00 12.84 120 HIS C C 1
ATOM 5268 O O . HIS C 1 129 ? 45.154 58.765 84.339 1.00 12.36 120 HIS C O 1
ATOM 5275 N N . PHE C 1 130 ? 44.681 60.580 85.584 1.00 13.26 121 PHE C N 1
ATOM 5276 C CA . PHE C 1 130 ? 44.119 61.314 84.457 1.00 13.46 121 PHE C CA 1
ATOM 5277 C C . PHE C 1 130 ? 45.176 61.632 83.397 1.00 13.88 121 PHE C C 1
ATOM 5278 O O . PHE C 1 130 ? 44.887 61.579 82.205 1.00 13.58 121 PHE C O 1
ATOM 5286 N N . LYS C 1 131 ? 46.387 61.972 83.840 1.00 14.54 122 LYS C N 1
ATOM 5287 C CA . LYS C 1 131 ? 47.502 62.257 82.940 1.00 15.14 122 LYS C CA 1
ATOM 5288 C C . LYS C 1 131 ? 47.814 61.044 82.055 1.00 15.10 122 LYS C C 1
ATOM 5289 O O . LYS C 1 131 ? 47.904 61.176 80.836 1.00 14.82 122 LYS C O 1
ATOM 5295 N N . ALA C 1 132 ? 47.949 59.874 82.681 1.00 15.33 123 ALA C N 1
ATOM 5296 C CA . ALA C 1 132 ? 48.235 58.619 81.984 1.00 15.68 123 ALA C CA 1
ATOM 5297 C C . ALA C 1 132 ? 47.176 58.288 80.938 1.00 15.59 123 ALA C C 1
ATOM 5298 O O . ALA C 1 132 ? 47.502 57.925 79.805 1.00 15.55 123 ALA C O 1
ATOM 5300 N N . ILE C 1 133 ? 45.906 58.420 81.314 1.00 15.79 124 ILE C N 1
ATOM 5301 C CA . ILE C 1 133 ? 44.813 58.138 80.383 1.00 15.70 124 ILE C CA 1
ATOM 5302 C C . ILE C 1 133 ? 44.791 59.158 79.250 1.00 16.05 124 ILE C C 1
ATOM 5303 O O . ILE C 1 133 ? 44.665 58.780 78.084 1.00 15.93 124 ILE C O 1
ATOM 5308 N N . ALA C 1 134 ? 44.922 60.441 79.581 1.00 16.39 125 ALA C N 1
ATOM 5309 C CA . ALA C 1 134 ? 44.882 61.494 78.559 1.00 17.06 125 ALA C CA 1
ATOM 5310 C C . ALA C 1 134 ? 46.018 61.359 77.535 1.00 17.88 125 ALA C C 1
ATOM 5311 O O . ALA C 1 134 ? 45.818 61.616 76.346 1.00 18.00 125 ALA C O 1
ATOM 5313 N N . GLU C 1 135 ? 47.199 60.946 77.992 1.00 19.18 126 GLU C N 1
ATOM 5314 C CA . GLU C 1 135 ? 48.334 60.769 77.087 1.00 20.12 126 GLU C CA 1
ATOM 5315 C C . GLU C 1 135 ? 48.200 59.505 76.218 1.00 20.00 126 GLU C C 1
ATOM 5316 O O . GLU C 1 135 ? 48.872 59.382 75.194 1.00 19.88 126 GLU C O 1
ATOM 5322 N N . SER C 1 136 ? 47.298 58.595 76.593 1.00 19.57 127 SER C N 1
ATOM 5323 C CA . SER C 1 136 ? 47.092 57.363 75.839 1.00 19.46 127 SER C CA 1
ATOM 5324 C C . SER C 1 136 ? 46.189 57.540 74.609 1.00 19.26 127 SER C C 1
ATOM 5325 O O . SER C 1 136 ? 46.078 56.623 73.803 1.00 19.28 127 SER C O 1
ATOM 5328 N N . THR C 1 137 ? 45.556 58.706 74.468 1.00 18.93 128 THR C N 1
ATOM 5329 C CA . THR C 1 137 ? 44.626 58.972 73.365 1.00 19.01 128 THR C CA 1
ATOM 5330 C C . THR C 1 137 ? 44.839 60.360 72.738 1.00 18.74 128 THR C C 1
ATOM 5331 O O . THR C 1 137 ? 45.165 61.319 73.441 1.00 18.82 128 THR C O 1
ATOM 5335 N N . PRO C 1 138 ? 44.631 60.475 71.416 1.00 18.77 129 PRO C N 1
ATOM 5336 C CA . PRO C 1 138 ? 44.636 61.778 70.763 1.00 18.42 129 PRO C CA 1
ATOM 5337 C C . PRO C 1 138 ? 43.333 62.557 70.981 1.00 18.24 129 PRO C C 1
ATOM 5338 O O . PRO C 1 138 ? 43.293 63.756 70.719 1.00 17.75 129 PRO C O 1
ATOM 5342 N N . LEU C 1 139 ? 42.289 61.883 71.466 1.00 17.62 130 LEU C N 1
ATOM 5343 C CA . LEU C 1 139 ? 40.972 62.515 71.666 1.00 17.38 130 LEU C CA 1
ATOM 5344 C C . LEU C 1 139 ? 40.904 63.499 72.839 1.00 16.92 130 LEU C C 1
ATOM 5345 O O . LEU C 1 139 ? 41.609 63.339 73.830 1.00 16.95 130 LEU C O 1
ATOM 5350 N N . PRO C 1 140 ? 40.033 64.519 72.728 1.00 16.66 131 PRO C N 1
ATOM 5351 C CA . PRO C 1 140 ? 39.715 65.383 73.861 1.00 16.14 131 PRO C CA 1
ATOM 5352 C C . PRO C 1 140 ? 39.164 64.585 75.046 1.00 16.01 131 PRO C C 1
ATOM 5353 O O . PRO C 1 140 ? 38.463 63.580 74.859 1.00 15.18 131 PRO C O 1
ATOM 5357 N N . VAL C 1 141 ? 39.502 65.049 76.247 1.00 15.46 132 VAL C N 1
ATOM 5358 C CA . VAL C 1 141 ? 39.148 64.403 77.498 1.00 15.35 132 VAL C CA 1
ATOM 5359 C C . VAL C 1 141 ? 38.334 65.388 78.334 1.00 15.47 132 VAL C C 1
ATOM 5360 O O . VAL C 1 141 ? 38.703 66.556 78.451 1.00 15.13 132 VAL C O 1
ATOM 5364 N N . MET C 1 142 ? 37.204 64.915 78.865 1.00 15.83 133 MET C N 1
ATOM 5365 C CA . MET C 1 142 ? 36.419 65.663 79.845 1.00 15.81 133 MET C CA 1
ATOM 5366 C C . MET C 1 142 ? 36.541 64.976 81.203 1.00 15.40 133 MET C C 1
ATOM 5367 O O . MET C 1 142 ? 36.238 63.792 81.346 1.00 16.13 133 MET C O 1
ATOM 5372 N N . LEU C 1 143 ? 36.982 65.729 82.202 1.00 15.44 134 LEU C N 1
ATOM 5373 C CA . LEU C 1 143 ? 37.040 65.236 83.572 1.00 15.18 134 LEU C CA 1
ATOM 5374 C C . LEU C 1 143 ? 35.648 65.239 84.192 1.00 15.16 134 LEU C C 1
ATOM 5375 O O . LEU C 1 143 ? 34.769 65.993 83.775 1.00 14.73 134 LEU C O 1
ATOM 5380 N N . TYR C 1 144 ? 35.458 64.394 85.193 1.00 15.19 135 TYR C N 1
ATOM 5381 C CA . TYR C 1 144 ? 34.161 64.278 85.837 1.00 15.66 135 TYR C CA 1
ATOM 5382 C C . TYR C 1 144 ? 34.314 64.194 87.370 1.00 14.95 135 TYR C C 1
ATOM 5383 O O . TYR C 1 144 ? 34.725 63.174 87.926 1.00 14.41 135 TYR C O 1
ATOM 5392 N N . ASN C 1 145 ? 34.009 65.317 88.024 1.00 14.73 136 ASN C N 1
ATOM 5393 C CA . ASN C 1 145 ? 34.056 65.451 89.478 1.00 14.49 136 ASN C CA 1
ATOM 5394 C C . ASN C 1 145 ? 32.698 65.085 90.055 1.00 14.50 136 ASN C C 1
ATOM 5395 O O . ASN C 1 145 ? 31.690 65.718 89.729 1.00 13.90 136 ASN C O 1
ATOM 5400 N N . VAL C 1 146 ? 32.661 64.065 90.905 1.00 14.25 137 VAL C N 1
ATOM 5401 C CA . VAL C 1 146 ? 31.388 63.628 91.489 1.00 14.51 137 VAL C CA 1
ATOM 5402 C C . VAL C 1 146 ? 31.586 62.996 92.886 1.00 14.76 137 VAL C C 1
ATOM 5403 O O . VAL C 1 146 ? 31.466 61.776 93.061 1.00 14.39 137 VAL C O 1
ATOM 5407 N N . PRO C 1 147 ? 31.896 63.846 93.891 1.00 15.16 138 PRO C N 1
ATOM 5408 C CA . PRO C 1 147 ? 32.139 63.383 95.256 1.00 15.28 138 PRO C CA 1
ATOM 5409 C C . PRO C 1 147 ? 30.954 62.632 95.866 1.00 15.32 138 PRO C C 1
ATOM 5410 O O . PRO C 1 147 ? 31.155 61.751 96.698 1.00 15.58 138 PRO C O 1
ATOM 5414 N N . GLY C 1 148 ? 29.745 62.980 95.441 1.00 15.22 139 GLY C N 1
ATOM 5415 C CA . GLY C 1 148 ? 28.525 62.313 95.874 1.00 15.41 139 GLY C CA 1
ATOM 5416 C C . GLY C 1 148 ? 28.415 60.868 95.425 1.00 15.34 139 GLY C C 1
ATOM 5417 O O . GLY C 1 148 ? 27.543 60.145 95.914 1.00 15.30 139 GLY C O 1
ATOM 5418 N N . ARG C 1 149 ? 29.278 60.451 94.490 1.00 14.94 140 ARG C N 1
ATOM 5419 C CA . ARG C 1 149 ? 29.404 59.039 94.102 1.00 15.25 140 ARG C CA 1
ATOM 5420 C C . ARG C 1 149 ? 30.793 58.427 94.331 1.00 15.17 140 ARG C C 1
ATOM 5421 O O . ARG C 1 149 ? 30.905 57.220 94.583 1.00 14.97 140 ARG C O 1
ATOM 5429 N N . SER C 1 150 ? 31.843 59.240 94.209 1.00 15.14 141 SER C N 1
ATOM 5430 C CA . SER C 1 150 ? 33.221 58.743 94.301 1.00 15.60 141 SER C CA 1
ATOM 5431 C C . SER C 1 150 ? 33.901 59.066 95.642 1.00 16.17 141 SER C C 1
ATOM 5432 O O . SER C 1 150 ? 35.020 58.616 95.881 1.00 16.29 141 SER C O 1
ATOM 5435 N N . ILE C 1 151 ? 33.218 59.839 96.490 1.00 16.75 142 ILE C N 1
ATOM 5436 C CA . ILE C 1 151 ? 33.726 60.363 97.777 1.00 17.20 142 ILE C CA 1
ATOM 5437 C C . ILE C 1 151 ? 34.784 61.448 97.632 1.00 17.23 142 ILE C C 1
ATOM 5438 O O . ILE C 1 151 ? 34.594 62.563 98.125 1.00 16.17 142 ILE C O 1
ATOM 5443 N N . VAL C 1 152 ? 35.875 61.133 96.954 1.00 17.09 143 VAL C N 1
ATOM 5444 C CA . VAL C 1 152 ? 36.900 62.125 96.650 1.00 17.45 143 VAL C CA 1
ATOM 5445 C C . VAL C 1 152 ? 36.386 63.270 95.773 1.00 17.78 143 VAL C C 1
ATOM 5446 O O . VAL C 1 152 ? 35.490 63.089 94.981 1.00 17.53 143 VAL C O 1
ATOM 5450 N N . GLN C 1 153 ? 36.968 64.444 95.966 1.00 18.38 144 GLN C N 1
ATOM 5451 C CA . GLN C 1 153 ? 36.803 65.580 95.084 1.00 19.35 144 GLN C CA 1
ATOM 5452 C C . GLN C 1 153 ? 38.086 65.763 94.274 1.00 19.14 144 GLN C C 1
ATOM 5453 O O . GLN C 1 153 ? 39.170 65.578 94.793 1.00 19.05 144 GLN C O 1
ATOM 5459 N N . ILE C 1 154 ? 37.950 66.097 93.003 1.00 18.48 145 ILE C N 1
ATOM 5460 C CA . ILE C 1 154 ? 39.052 66.704 92.272 1.00 18.22 145 ILE C CA 1
ATOM 5461 C C . ILE C 1 154 ? 39.249 68.155 92.647 1.00 17.90 145 ILE C C 1
ATOM 5462 O O . ILE C 1 154 ? 38.479 69.014 92.264 1.00 17.79 145 ILE C O 1
ATOM 5467 N N . SER C 1 155 ? 40.303 68.420 93.395 1.00 17.43 146 SER C N 1
ATOM 5468 C CA . SER C 1 155 ? 40.490 69.770 93.904 1.00 17.04 146 SER C CA 1
ATOM 5469 C C . SER C 1 155 ? 40.682 70.774 92.771 1.00 16.87 146 SER C C 1
ATOM 5470 O O . SER C 1 155 ? 41.123 70.421 91.669 1.00 16.26 146 SER C O 1
ATOM 5473 N N . VAL C 1 156 ? 40.376 72.034 93.054 1.00 16.82 147 VAL C N 1
ATOM 5474 C CA . VAL C 1 156 ? 40.579 73.113 92.084 1.00 17.41 147 VAL C CA 1
ATOM 5475 C C . VAL C 1 156 ? 42.004 73.090 91.509 1.00 17.42 147 VAL C C 1
ATOM 5476 O O . VAL C 1 156 ? 42.188 73.148 90.298 1.00 16.86 147 VAL C O 1
ATOM 5480 N N . ASP C 1 157 ? 42.998 72.973 92.380 1.00 18.07 148 ASP C N 1
ATOM 5481 C CA . ASP C 1 157 ? 44.399 72.952 91.945 1.00 18.68 148 ASP C CA 1
ATOM 5482 C C . ASP C 1 157 ? 44.726 71.757 91.040 1.00 17.96 148 ASP C C 1
ATOM 5483 O O . ASP C 1 157 ? 45.436 71.908 90.043 1.00 17.03 148 ASP C O 1
ATOM 5488 N N . THR C 1 158 ? 44.202 70.577 91.377 1.00 17.21 149 THR C N 1
ATOM 5489 C CA . THR C 1 158 ? 44.396 69.390 90.536 1.00 16.56 149 THR C CA 1
ATOM 5490 C C . THR C 1 158 ? 43.766 69.584 89.155 1.00 15.96 149 THR C C 1
ATOM 5491 O O . THR C 1 158 ? 44.362 69.229 88.139 1.00 15.55 149 THR C O 1
ATOM 5495 N N . VAL C 1 159 ? 42.568 70.158 89.128 1.00 15.52 150 VAL C N 1
ATOM 5496 C CA . VAL C 1 159 ? 41.888 70.468 87.869 1.00 15.95 150 VAL C CA 1
ATOM 5497 C C . VAL C 1 159 ? 42.689 71.470 87.035 1.00 15.10 150 VAL C C 1
ATOM 5498 O O . VAL C 1 159 ? 42.836 71.293 85.834 1.00 14.64 150 VAL C O 1
ATOM 5502 N N . VAL C 1 160 ? 43.210 72.509 87.679 1.00 15.18 151 VAL C N 1
ATOM 5503 C CA . VAL C 1 160 ? 44.037 73.501 86.984 1.00 15.69 151 VAL C CA 1
ATOM 5504 C C . VAL C 1 160 ? 45.278 72.844 86.348 1.00 15.46 151 VAL C C 1
ATOM 5505 O O . VAL C 1 160 ? 45.584 73.081 85.168 1.00 15.82 151 VAL C O 1
ATOM 5509 N N . ARG C 1 161 ? 45.975 72.014 87.118 1.00 15.66 152 ARG C N 1
ATOM 5510 C CA . ARG C 1 161 ? 47.122 71.254 86.601 1.00 15.89 152 ARG C CA 1
ATOM 5511 C C . ARG C 1 161 ? 46.725 70.428 85.378 1.00 15.82 152 ARG C C 1
ATOM 5512 O O . ARG C 1 161 ? 47.418 70.430 84.359 1.00 16.11 152 ARG C O 1
ATOM 5520 N N . LEU C 1 162 ? 45.604 69.722 85.482 1.00 15.51 153 LEU C N 1
ATOM 5521 C CA . LEU C 1 162 ? 45.153 68.854 84.392 1.00 15.10 153 LEU C CA 1
ATOM 5522 C C . LEU C 1 162 ? 44.752 69.662 83.164 1.00 14.90 153 LEU C C 1
ATOM 5523 O O . LEU C 1 162 ? 44.983 69.231 82.042 1.00 14.61 153 LEU C O 1
ATOM 5528 N N . SER C 1 163 ? 44.181 70.843 83.381 1.00 14.99 154 SER C N 1
ATOM 5529 C CA . SER C 1 163 ? 43.792 71.726 82.279 1.00 15.51 154 SER C CA 1
ATOM 5530 C C . SER C 1 163 ? 44.973 72.151 81.397 1.00 16.25 154 SER C C 1
ATOM 5531 O O . SER C 1 163 ? 44.770 72.510 80.249 1.00 16.18 154 SER C O 1
ATOM 5534 N N . GLU C 1 164 ? 46.185 72.099 81.931 1.00 17.21 155 GLU C N 1
ATOM 5535 C CA . GLU C 1 164 ? 47.390 72.378 81.164 1.00 18.11 155 GLU C CA 1
ATOM 5536 C C . GLU C 1 164 ? 47.815 71.258 80.206 1.00 18.01 155 GLU C C 1
ATOM 5537 O O . GLU C 1 164 ? 48.621 71.473 79.322 1.00 17.92 155 GLU C O 1
ATOM 5543 N N . ILE C 1 165 ? 47.264 70.073 80.396 1.00 17.39 156 ILE C N 1
ATOM 5544 C CA . ILE C 1 165 ? 47.476 68.976 79.473 1.00 17.55 156 ILE C CA 1
ATOM 5545 C C . ILE C 1 165 ? 46.627 69.201 78.228 1.00 17.52 156 ILE C C 1
ATOM 5546 O O . ILE C 1 165 ? 45.459 69.507 78.326 1.00 16.97 156 ILE C O 1
ATOM 5551 N N . GLU C 1 166 ? 47.245 69.071 77.063 1.00 17.55 157 GLU C N 1
ATOM 5552 C CA . GLU C 1 166 ? 46.692 69.620 75.840 1.00 18.40 157 GLU C CA 1
ATOM 5553 C C . GLU C 1 166 ? 45.278 69.125 75.532 1.00 17.31 157 GLU C C 1
ATOM 5554 O O . GLU C 1 166 ? 44.417 69.919 75.215 1.00 17.39 157 GLU C O 1
ATOM 5560 N N . ASN C 1 167 ? 45.055 67.823 75.613 1.00 16.42 158 ASN C N 1
ATOM 5561 C CA . ASN C 1 167 ? 43.733 67.269 75.255 1.00 15.75 158 ASN C CA 1
ATOM 5562 C C . ASN C 1 167 ? 42.725 67.158 76.426 1.00 15.72 158 ASN C C 1
ATOM 5563 O O . ASN C 1 167 ? 41.618 66.647 76.242 1.00 15.07 158 ASN C O 1
ATOM 5568 N N . ILE C 1 168 ? 43.093 67.634 77.612 1.00 15.55 159 ILE C N 1
ATOM 5569 C CA . ILE C 1 168 ? 42.119 67.769 78.708 1.00 15.70 159 ILE C CA 1
ATOM 5570 C C . ILE C 1 168 ? 41.455 69.145 78.603 1.00 15.72 159 ILE C C 1
ATOM 5571 O O . ILE C 1 168 ? 42.048 70.170 78.981 1.00 15.67 159 ILE C O 1
ATOM 5576 N N . VAL C 1 169 ? 40.230 69.164 78.083 1.00 15.70 160 VAL C N 1
ATOM 5577 C CA . VAL C 1 169 ? 39.606 70.408 77.604 1.00 15.62 160 VAL C CA 1
ATOM 5578 C C . VAL C 1 169 ? 38.368 70.872 78.377 1.00 15.38 160 VAL C C 1
ATOM 5579 O O . VAL C 1 169 ? 37.860 71.978 78.140 1.00 15.66 160 VAL C O 1
ATOM 5583 N N . ALA C 1 170 ? 37.862 70.029 79.268 1.00 14.88 161 ALA C N 1
ATOM 5584 C CA . ALA C 1 170 ? 36.653 70.362 80.019 1.00 14.67 161 ALA C CA 1
ATOM 5585 C C . ALA C 1 170 ? 36.485 69.516 81.278 1.00 14.36 161 ALA C C 1
ATOM 5586 O O . ALA C 1 170 ? 37.179 68.521 81.494 1.00 13.89 161 ALA C O 1
ATOM 5588 N N . ILE C 1 171 ? 35.545 69.935 82.111 1.00 14.32 162 ILE C N 1
ATOM 5589 C CA . ILE C 1 171 ? 35.183 69.170 83.279 1.00 14.11 162 ILE C CA 1
ATOM 5590 C C . ILE C 1 171 ? 33.685 69.256 83.502 1.00 14.54 162 ILE C C 1
ATOM 5591 O O . ILE C 1 171 ? 33.095 70.335 83.390 1.00 14.39 162 ILE C O 1
ATOM 5596 N N . LYS C 1 172 ? 33.091 68.101 83.779 1.00 14.64 163 LYS C N 1
ATOM 5597 C CA . LYS C 1 172 ? 31.746 68.021 84.316 1.00 15.19 163 LYS C CA 1
ATOM 5598 C C . LYS C 1 172 ? 31.860 68.055 85.839 1.00 15.24 163 LYS C C 1
ATOM 5599 O O . LYS C 1 172 ? 32.348 67.098 86.466 1.00 15.53 163 LYS C O 1
ATOM 5605 N N . ASP C 1 173 ? 31.433 69.159 86.431 1.00 15.41 164 ASP C N 1
ATOM 5606 C CA . ASP C 1 173 ? 31.533 69.325 87.874 1.00 15.83 164 ASP C CA 1
ATOM 5607 C C . ASP C 1 173 ? 30.185 69.083 88.539 1.00 15.97 164 ASP C C 1
ATOM 5608 O O . ASP C 1 173 ? 29.333 69.978 88.593 1.00 15.74 164 ASP C O 1
ATOM 5613 N N . ALA C 1 174 ? 30.015 67.865 89.051 1.00 16.72 165 ALA C N 1
ATOM 5614 C CA . ALA C 1 174 ? 28.815 67.471 89.791 1.00 17.36 165 ALA C CA 1
ATOM 5615 C C . ALA C 1 174 ? 29.021 67.590 91.300 1.00 17.83 165 ALA C C 1
ATOM 5616 O O . ALA C 1 174 ? 28.346 66.924 92.073 1.00 18.16 165 ALA C O 1
ATOM 5618 N N . GLY C 1 175 ? 29.936 68.460 91.724 1.00 18.23 166 GLY C N 1
ATOM 5619 C CA . GLY C 1 175 ? 30.186 68.698 93.148 1.00 18.61 166 GLY C CA 1
ATOM 5620 C C . GLY C 1 175 ? 29.117 69.520 93.864 1.00 18.74 166 GLY C C 1
ATOM 5621 O O . GLY C 1 175 ? 29.145 69.642 95.091 1.00 19.16 166 GLY C O 1
ATOM 5622 N N . GLY C 1 176 ? 28.178 70.083 93.113 1.00 18.66 167 GLY C N 1
ATOM 5623 C CA . GLY C 1 176 ? 27.065 70.836 93.695 1.00 18.57 167 GLY C CA 1
ATOM 5624 C C . GLY C 1 176 ? 27.441 72.192 94.274 1.00 18.61 167 GLY C C 1
ATOM 5625 O O . GLY C 1 176 ? 26.675 72.773 95.041 1.00 18.23 167 GLY C O 1
ATOM 5626 N N . ASP C 1 177 ? 28.606 72.707 93.897 1.00 18.57 168 ASP C N 1
ATOM 5627 C CA . ASP C 1 177 ? 29.160 73.920 94.488 1.00 18.79 168 ASP C CA 1
ATOM 5628 C C . ASP C 1 177 ? 29.605 74.889 93.383 1.00 18.81 168 ASP C C 1
ATOM 5629 O O . ASP C 1 177 ? 30.646 74.685 92.746 1.00 18.51 168 ASP C O 1
ATOM 5634 N N . VAL C 1 178 ? 28.827 75.954 93.182 1.00 18.65 169 VAL C N 1
ATOM 5635 C CA . VAL C 1 178 ? 29.123 76.931 92.137 1.00 19.00 169 VAL C CA 1
ATOM 5636 C C . VAL C 1 178 ? 30.338 77.812 92.467 1.00 18.87 169 VAL C C 1
ATOM 5637 O O . VAL C 1 178 ? 30.882 78.461 91.579 1.00 18.43 169 VAL C O 1
ATOM 5641 N N . LEU C 1 179 ? 30.751 77.832 93.732 1.00 19.00 170 LEU C N 1
ATOM 5642 C CA . LEU C 1 179 ? 31.914 78.611 94.144 1.00 19.20 170 LEU C CA 1
ATOM 5643 C C . LEU C 1 179 ? 33.219 77.905 93.782 1.00 18.88 170 LEU C C 1
ATOM 5644 O O . LEU C 1 179 ? 34.170 78.567 93.392 1.00 17.99 170 LEU C O 1
ATOM 5649 N N . THR C 1 180 ? 33.270 76.575 93.916 1.00 18.98 171 THR C N 1
ATOM 5650 C CA . THR C 1 180 ? 34.427 75.815 93.411 1.00 19.17 171 THR C CA 1
ATOM 5651 C C . THR C 1 180 ? 34.474 75.889 91.877 1.00 18.72 171 THR C C 1
ATOM 5652 O O . THR C 1 180 ? 35.549 76.074 91.301 1.00 18.55 171 THR C O 1
ATOM 5656 N N . MET C 1 181 ? 33.317 75.779 91.222 1.00 18.14 172 MET C N 1
ATOM 5657 C CA . MET C 1 181 ? 33.242 75.988 89.769 1.00 18.32 172 MET C CA 1
ATOM 5658 C C . MET C 1 181 ? 33.782 77.363 89.386 1.00 17.69 172 MET C C 1
ATOM 5659 O O . MET C 1 181 ? 34.551 77.482 88.443 1.00 17.73 172 MET C O 1
ATOM 5664 N N . THR C 1 182 ? 33.364 78.393 90.128 1.00 17.71 173 THR C N 1
ATOM 5665 C CA . THR C 1 182 ? 33.858 79.766 89.935 1.00 17.69 173 THR C CA 1
ATOM 5666 C C . THR C 1 182 ? 35.386 79.807 89.857 1.00 17.71 173 THR C C 1
ATOM 5667 O O . THR C 1 182 ? 35.951 80.397 88.948 1.00 17.92 173 THR C O 1
ATOM 5671 N N . GLU C 1 183 ? 36.037 79.181 90.827 1.00 17.95 174 GLU C N 1
ATOM 5672 C CA . GLU C 1 183 ? 37.494 79.211 90.955 1.00 18.48 174 GLU C CA 1
ATOM 5673 C C . GLU C 1 183 ? 38.187 78.440 89.830 1.00 17.69 174 GLU C C 1
ATOM 5674 O O . GLU C 1 183 ? 39.256 78.846 89.347 1.00 17.05 174 GLU C O 1
ATOM 5680 N N . ILE C 1 184 ? 37.578 77.330 89.422 1.00 17.07 175 ILE C N 1
ATOM 5681 C CA . ILE C 1 184 ? 38.072 76.559 88.285 1.00 16.85 175 ILE C CA 1
ATOM 5682 C C . ILE C 1 184 ? 37.981 77.416 87.029 1.00 16.67 175 ILE C C 1
ATOM 5683 O O . ILE C 1 184 ? 38.944 77.513 86.276 1.00 17.18 175 ILE C O 1
ATOM 5688 N N . ILE C 1 185 ? 36.831 78.054 86.832 1.00 16.87 176 ILE C N 1
ATOM 5689 C CA . ILE C 1 185 ? 36.604 78.941 85.682 1.00 16.78 176 ILE C CA 1
ATOM 5690 C C . ILE C 1 185 ? 37.621 80.086 85.696 1.00 17.19 176 ILE C C 1
ATOM 5691 O O . ILE C 1 185 ? 38.195 80.442 84.660 1.00 17.13 176 ILE C O 1
ATOM 5696 N N . GLU C 1 186 ? 37.849 80.645 86.877 1.00 17.33 177 GLU C N 1
ATOM 5697 C CA . GLU C 1 186 ? 38.803 81.733 87.055 1.00 18.02 177 GLU C CA 1
ATOM 5698 C C . GLU C 1 186 ? 40.242 81.318 86.735 1.00 18.17 177 GLU C C 1
ATOM 5699 O O . GLU C 1 186 ? 40.956 82.045 86.054 1.00 18.01 177 GLU C O 1
ATOM 5705 N N . LYS C 1 187 ? 40.663 80.156 87.223 1.00 18.50 178 LYS C N 1
ATOM 5706 C CA . LYS C 1 187 ? 42.080 79.796 87.194 1.00 18.78 178 LYS C CA 1
ATOM 5707 C C . LYS C 1 187 ? 42.520 78.989 85.968 1.00 18.51 178 LYS C C 1
ATOM 5708 O O . LYS C 1 187 ? 43.708 78.731 85.803 1.00 17.98 178 LYS C O 1
ATOM 5714 N N . THR C 1 188 ? 41.577 78.604 85.106 1.00 18.49 179 THR C N 1
ATOM 5715 C CA . THR C 1 188 ? 41.898 77.859 83.879 1.00 18.18 179 THR C CA 1
ATOM 5716 C C . THR C 1 188 ? 41.824 78.778 82.649 1.00 18.62 179 THR C C 1
ATOM 5717 O O . THR C 1 188 ? 41.131 79.801 82.671 1.00 18.64 179 THR C O 1
ATOM 5721 N N . ALA C 1 189 ? 42.509 78.411 81.571 1.00 18.91 180 ALA C N 1
ATOM 5722 C CA . ALA C 1 189 ? 42.476 79.200 80.335 1.00 19.34 180 ALA C CA 1
ATOM 5723 C C . ALA C 1 189 ? 41.072 79.252 79.710 1.00 19.60 180 ALA C C 1
ATOM 5724 O O . ALA C 1 189 ? 40.196 78.455 80.051 1.00 19.39 180 ALA C O 1
ATOM 5726 N N . ASP C 1 190 ? 40.866 80.209 78.811 1.00 19.81 181 ASP C N 1
ATOM 5727 C CA . ASP C 1 190 ? 39.584 80.402 78.135 1.00 20.10 181 ASP C CA 1
ATOM 5728 C C . ASP C 1 190 ? 39.123 79.183 77.333 1.00 19.53 181 ASP C C 1
ATOM 5729 O O . ASP C 1 190 ? 37.927 78.996 77.144 1.00 19.40 181 ASP C O 1
ATOM 5734 N N . ASP C 1 191 ? 40.059 78.354 76.877 1.00 19.37 182 ASP C N 1
ATOM 5735 C CA . ASP C 1 191 ? 39.710 77.183 76.069 1.00 19.37 182 ASP C CA 1
ATOM 5736 C C . ASP C 1 191 ? 39.452 75.924 76.898 1.00 18.52 182 ASP C C 1
ATOM 5737 O O . ASP C 1 191 ? 39.332 74.837 76.337 1.00 17.85 182 ASP C O 1
ATOM 5742 N N . PHE C 1 192 ? 39.373 76.089 78.220 1.00 17.70 183 PHE C N 1
ATOM 5743 C CA . PHE C 1 192 ? 38.950 75.036 79.137 1.00 16.97 183 PHE C CA 1
ATOM 5744 C C . PHE C 1 192 ? 37.561 75.362 79.675 1.00 16.50 183 PHE C C 1
ATOM 5745 O O . PHE C 1 192 ? 37.360 76.394 80.317 1.00 16.22 183 PHE C O 1
ATOM 5753 N N . ALA C 1 193 ? 36.624 74.448 79.440 1.00 16.20 184 ALA C N 1
ATOM 5754 C CA . ALA C 1 193 ? 35.204 74.664 79.728 1.00 15.95 184 ALA C CA 1
ATOM 5755 C C . ALA C 1 193 ? 34.756 73.949 81.002 1.00 15.75 184 ALA C C 1
ATOM 5756 O O . ALA C 1 193 ? 35.093 72.791 81.222 1.00 15.41 184 ALA C O 1
ATOM 5758 N N . VAL C 1 194 ? 33.981 74.642 81.832 1.00 15.83 185 VAL C N 1
ATOM 5759 C CA . VAL C 1 194 ? 33.359 74.019 82.984 1.00 15.57 185 VAL C CA 1
ATOM 5760 C C . VAL C 1 194 ? 31.875 73.801 82.708 1.00 15.45 185 VAL C C 1
ATOM 5761 O O . VAL C 1 194 ? 31.151 74.733 82.345 1.00 15.12 185 VAL C O 1
ATOM 5765 N N . TYR C 1 195 ? 31.438 72.558 82.881 1.00 15.18 186 TYR C N 1
ATOM 5766 C CA . TYR C 1 195 ? 30.030 72.205 82.798 1.00 15.11 186 TYR C CA 1
ATOM 5767 C C . TYR C 1 195 ? 29.513 71.883 84.183 1.00 15.07 186 TYR C C 1
ATOM 5768 O O . TYR C 1 195 ? 30.209 71.257 84.991 1.00 14.91 186 TYR C O 1
ATOM 5777 N N . SER C 1 196 ? 28.289 72.310 84.460 1.00 15.18 187 SER C N 1
ATOM 5778 C CA . SER C 1 196 ? 27.579 71.796 85.623 1.00 15.01 187 SER C CA 1
ATOM 5779 C C . SER C 1 196 ? 27.279 70.320 85.372 1.00 15.15 187 SER C C 1
ATOM 5780 O O . SER C 1 196 ? 26.997 69.914 84.240 1.00 14.97 187 SER C O 1
ATOM 5783 N N . GLY C 1 197 ? 27.370 69.525 86.433 1.00 15.74 188 GLY C N 1
ATOM 5784 C CA . GLY C 1 197 ? 26.899 68.144 86.424 1.00 15.95 188 GLY C CA 1
ATOM 5785 C C . GLY C 1 197 ? 25.611 68.013 87.212 1.00 16.50 188 GLY C C 1
ATOM 5786 O O . GLY C 1 197 ? 25.159 66.905 87.479 1.00 16.82 188 GLY C O 1
ATOM 5787 N N . ASP C 1 198 ? 25.015 69.140 87.595 1.00 16.92 189 ASP C N 1
ATOM 5788 C CA . ASP C 1 198 ? 23.732 69.122 88.301 1.00 17.19 189 ASP C CA 1
ATOM 5789 C C . ASP C 1 198 ? 22.716 69.984 87.571 1.00 16.29 189 ASP C C 1
ATOM 5790 O O . ASP C 1 198 ? 22.895 71.188 87.465 1.00 14.80 189 ASP C O 1
ATOM 5795 N N . ASP C 1 199 ? 21.653 69.350 87.073 1.00 15.74 190 ASP C N 1
ATOM 5796 C CA . ASP C 1 199 ? 20.638 70.038 86.267 1.00 15.33 190 ASP C CA 1
ATOM 5797 C C . ASP C 1 199 ? 20.085 71.262 86.961 1.00 15.11 190 ASP C C 1
ATOM 5798 O O . ASP C 1 199 ? 19.900 72.293 86.331 1.00 15.29 190 ASP C O 1
ATOM 5803 N N . GLY C 1 200 ? 19.806 71.140 88.258 1.00 15.09 191 GLY C N 1
ATOM 5804 C CA . GLY C 1 200 ? 19.250 72.244 89.028 1.00 15.17 191 GLY C CA 1
ATOM 5805 C C . GLY C 1 200 ? 20.129 73.478 89.032 1.00 15.35 191 GLY C C 1
ATOM 5806 O O . GLY C 1 200 ? 19.628 74.600 89.076 1.00 15.83 191 GLY C O 1
ATOM 5807 N N . LEU C 1 201 ? 21.442 73.276 88.962 1.00 15.53 192 LEU C N 1
ATOM 5808 C CA . LEU C 1 201 ? 22.389 74.382 89.010 1.00 15.84 192 LEU C CA 1
ATOM 5809 C C . LEU C 1 201 ? 22.743 74.973 87.641 1.00 16.17 192 LEU C C 1
ATOM 5810 O O . LEU C 1 201 ? 23.572 75.871 87.569 1.00 16.07 192 LEU C O 1
ATOM 5815 N N . THR C 1 202 ? 22.126 74.480 86.565 1.00 16.28 193 THR C N 1
ATOM 5816 C CA . THR C 1 202 ? 22.435 74.985 85.210 1.00 16.29 193 THR C CA 1
ATOM 5817 C C . THR C 1 202 ? 22.471 76.524 85.187 1.00 16.48 193 THR C C 1
ATOM 5818 O O . THR C 1 202 ? 23.491 77.130 84.847 1.00 16.22 193 THR C O 1
ATOM 5822 N N . LEU C 1 203 ? 21.374 77.154 85.590 1.00 16.54 194 LEU C N 1
ATOM 5823 C CA . LEU C 1 203 ? 21.287 78.613 85.499 1.00 16.86 194 LEU C CA 1
ATOM 5824 C C . LEU C 1 203 ? 22.330 79.336 86.364 1.00 16.50 194 LEU C C 1
ATOM 5825 O O . LEU C 1 203 ? 23.111 80.134 85.835 1.00 16.27 194 LEU C O 1
ATOM 5830 N N . PRO C 1 204 ? 22.361 79.065 87.687 1.00 16.46 195 PRO C N 1
ATOM 5831 C CA . PRO C 1 204 ? 23.406 79.721 88.489 1.00 16.57 195 PRO C CA 1
ATOM 5832 C C . PRO C 1 204 ? 24.850 79.396 88.079 1.00 16.68 195 PRO C C 1
ATOM 5833 O O . PRO C 1 204 ? 25.725 80.254 88.231 1.00 16.21 195 PRO C O 1
ATOM 5837 N N . ALA C 1 205 ? 25.099 78.189 87.569 1.00 16.43 196 ALA C N 1
ATOM 5838 C CA . ALA C 1 205 ? 26.443 77.845 87.101 1.00 16.86 196 ALA C CA 1
ATOM 5839 C C . ALA C 1 205 ? 26.797 78.650 85.853 1.00 16.86 196 ALA C C 1
ATOM 5840 O O . ALA C 1 205 ? 27.911 79.150 85.725 1.00 16.96 196 ALA C O 1
ATOM 5842 N N . MET C 1 206 ? 25.845 78.784 84.934 1.00 16.84 197 MET C N 1
ATOM 5843 C CA . MET C 1 206 ? 26.101 79.567 83.726 1.00 16.83 197 MET C CA 1
ATOM 5844 C C . MET C 1 206 ? 26.285 81.047 84.084 1.00 16.67 197 MET C C 1
ATOM 5845 O O . MET C 1 206 ? 27.112 81.725 83.475 1.00 16.54 197 MET C O 1
ATOM 5850 N N . ALA C 1 207 ? 25.574 81.523 85.110 1.00 16.84 198 ALA C N 1
ATOM 5851 C CA . ALA C 1 207 ? 25.764 82.894 85.605 1.00 17.30 198 ALA C CA 1
ATOM 5852 C C . ALA C 1 207 ? 27.210 83.174 86.051 1.00 17.31 198 ALA C C 1
ATOM 5853 O O . ALA C 1 207 ? 27.703 84.282 85.855 1.00 18.03 198 ALA C O 1
ATOM 5855 N N . VAL C 1 208 ? 27.888 82.186 86.639 1.00 17.01 199 VAL C N 1
ATOM 5856 C CA . VAL C 1 208 ? 29.277 82.378 87.085 1.00 16.85 199 VAL C CA 1
ATOM 5857 C C . VAL C 1 208 ? 30.332 81.970 86.042 1.00 16.46 199 VAL C C 1
ATOM 5858 O O . VAL C 1 208 ? 31.520 82.087 86.301 1.00 16.93 199 VAL C O 1
ATOM 5862 N N . GLY C 1 209 ? 29.899 81.524 84.864 1.00 15.94 200 GLY C N 1
ATOM 5863 C CA . GLY C 1 209 ? 30.815 81.269 83.753 1.00 15.96 200 GLY C CA 1
ATOM 5864 C C . GLY C 1 209 ? 30.846 79.860 83.194 1.00 15.73 200 GLY C C 1
ATOM 5865 O O . GLY C 1 209 ? 31.667 79.559 82.327 1.00 15.38 200 GLY C O 1
ATOM 5866 N N . ALA C 1 210 ? 29.967 78.983 83.676 1.00 16.01 201 ALA C N 1
ATOM 5867 C CA . ALA C 1 210 ? 29.924 77.613 83.156 1.00 15.66 201 ALA C CA 1
ATOM 5868 C C . ALA C 1 210 ? 29.466 77.627 81.691 1.00 15.71 201 ALA C C 1
ATOM 5869 O O . ALA C 1 210 ? 28.622 78.443 81.310 1.00 15.71 201 ALA C O 1
ATOM 5871 N N . LYS C 1 211 ? 30.023 76.737 80.872 1.00 15.51 202 LYS C N 1
ATOM 5872 C CA . LYS C 1 211 ? 29.653 76.679 79.463 1.00 15.70 202 LYS C CA 1
ATOM 5873 C C . LYS C 1 211 ? 28.250 76.119 79.253 1.00 15.34 202 LYS C C 1
ATOM 5874 O O . LYS C 1 211 ? 27.559 76.474 78.291 1.00 15.47 202 LYS C O 1
ATOM 5880 N N . GLY C 1 212 ? 27.832 75.239 80.155 1.00 14.98 203 GLY C N 1
ATOM 5881 C CA . GLY C 1 212 ? 26.626 74.473 79.953 1.00 14.34 203 GLY C CA 1
ATOM 5882 C C . GLY C 1 212 ? 26.417 73.425 81.023 1.00 13.87 203 GLY C C 1
ATOM 5883 O O . GLY C 1 212 ? 26.989 73.502 82.115 1.00 13.21 203 GLY C O 1
ATOM 5884 N N . ILE C 1 213 ? 25.583 72.443 80.688 1.00 13.19 204 ILE C N 1
ATOM 5885 C CA . ILE C 1 213 ? 25.164 71.403 81.617 1.00 12.88 204 ILE C CA 1
ATOM 5886 C C . ILE C 1 213 ? 25.428 70.041 80.965 1.00 12.62 204 ILE C C 1
ATOM 5887 O O . ILE C 1 213 ? 25.287 69.900 79.743 1.00 13.19 204 ILE C O 1
ATOM 5892 N N . VAL C 1 214 ? 25.885 69.074 81.760 1.00 12.39 205 VAL C N 1
ATOM 5893 C CA . VAL C 1 214 ? 25.796 67.662 81.387 1.00 12.15 205 VAL C CA 1
ATOM 5894 C C . VAL C 1 214 ? 24.569 67.138 82.126 1.00 12.34 205 VAL C C 1
ATOM 5895 O O . VAL C 1 214 ? 24.558 67.056 83.363 1.00 12.55 205 VAL C O 1
ATOM 5899 N N . SER C 1 215 ? 23.536 66.784 81.369 1.00 12.23 206 SER C N 1
ATOM 5900 C CA . SER C 1 215 ? 22.169 66.810 81.876 1.00 11.99 206 SER C CA 1
ATOM 5901 C C . SER C 1 215 ? 21.580 65.405 81.947 1.00 11.94 206 SER C C 1
ATOM 5902 O O . SER C 1 215 ? 21.913 64.540 81.137 1.00 11.76 206 SER C O 1
ATOM 5905 N N . VAL C 1 216 ? 20.703 65.185 82.921 1.00 12.03 207 VAL C N 1
ATOM 5906 C CA . VAL C 1 216 ? 19.797 64.043 82.892 1.00 12.35 207 VAL C CA 1
ATOM 5907 C C . VAL C 1 216 ? 18.395 64.462 82.460 1.00 12.31 207 VAL C C 1
ATOM 5908 O O . VAL C 1 216 ? 17.725 63.745 81.717 1.00 12.15 207 VAL C O 1
ATOM 5912 N N . ALA C 1 217 ? 17.959 65.626 82.930 1.00 12.75 208 ALA C N 1
ATOM 5913 C CA . ALA C 1 217 ? 16.583 66.065 82.732 1.00 12.86 208 ALA C CA 1
ATOM 5914 C C . ALA C 1 217 ? 16.309 66.375 81.265 1.00 12.74 208 ALA C C 1
ATOM 5915 O O . ALA C 1 217 ? 15.157 66.398 80.830 1.00 12.64 208 ALA C O 1
ATOM 5917 N N . SER C 1 218 ? 17.374 66.612 80.506 1.00 12.85 209 SER C N 1
ATOM 5918 C CA . SER C 1 218 ? 17.259 66.817 79.052 1.00 13.16 209 SER C CA 1
ATOM 5919 C C . SER C 1 218 ? 16.593 65.665 78.299 1.00 13.43 209 SER C C 1
ATOM 5920 O O . SER C 1 218 ? 16.139 65.850 77.172 1.00 13.61 209 SER C O 1
ATOM 5923 N N . HIS C 1 219 ? 16.548 64.478 78.905 1.00 13.54 210 HIS C N 1
ATOM 5924 C CA . HIS C 1 219 ? 15.773 63.364 78.348 1.00 13.49 210 HIS C CA 1
ATOM 5925 C C . HIS C 1 219 ? 14.288 63.707 78.195 1.00 13.46 210 HIS C C 1
ATOM 5926 O O . HIS C 1 219 ? 13.625 63.160 77.318 1.00 13.31 210 HIS C O 1
ATOM 5933 N N . VAL C 1 220 ? 13.762 64.582 79.059 1.00 13.85 211 VAL C N 1
ATOM 5934 C CA . VAL C 1 220 ? 12.322 64.914 79.051 1.00 13.73 211 VAL C CA 1
ATOM 5935 C C . VAL C 1 220 ? 11.967 66.394 78.897 1.00 13.73 211 VAL C C 1
ATOM 5936 O O . VAL C 1 220 ? 10.866 66.701 78.438 1.00 13.29 211 VAL C O 1
ATOM 5940 N N . ILE C 1 221 ? 12.865 67.301 79.279 1.00 13.63 212 ILE C N 1
ATOM 5941 C CA . ILE C 1 221 ? 12.639 68.735 79.068 1.00 13.72 212 ILE C CA 1
ATOM 5942 C C . ILE C 1 221 ? 13.830 69.438 78.402 1.00 13.87 212 ILE C C 1
ATOM 5943 O O . ILE C 1 221 ? 14.198 70.564 78.769 1.00 13.79 212 ILE C O 1
ATOM 5948 N N . GLY C 1 222 ? 14.414 68.776 77.409 1.00 13.50 213 GLY C N 1
ATOM 5949 C CA . GLY C 1 222 ? 15.510 69.350 76.640 1.00 13.67 213 GLY C CA 1
ATOM 5950 C C . GLY C 1 222 ? 15.175 70.689 75.995 1.00 13.92 213 GLY C C 1
ATOM 5951 O O . GLY C 1 222 ? 15.969 71.621 76.074 1.00 13.47 213 GLY C O 1
ATOM 5952 N N . ASN C 1 223 ? 13.992 70.794 75.384 1.00 14.27 214 ASN C N 1
ATOM 5953 C CA . ASN C 1 223 ? 13.580 72.033 74.698 1.00 14.72 214 ASN C CA 1
ATOM 5954 C C . ASN C 1 223 ? 13.412 73.194 75.678 1.00 14.57 214 ASN C C 1
ATOM 5955 O O . ASN C 1 223 ? 13.866 74.304 75.424 1.00 14.26 214 ASN C O 1
ATOM 5960 N N . GLU C 1 224 ? 12.768 72.914 76.805 1.00 15.07 215 GLU C N 1
ATOM 5961 C CA . GLU C 1 224 ? 12.611 73.890 77.888 1.00 14.97 215 GLU C CA 1
ATOM 5962 C C . GLU C 1 224 ? 13.969 74.361 78.413 1.00 14.93 215 GLU C C 1
ATOM 5963 O O . GLU C 1 224 ? 14.163 75.548 78.674 1.00 14.63 215 GLU C O 1
ATOM 5969 N N . MET C 1 225 ? 14.913 73.435 78.560 1.00 14.76 216 MET C N 1
ATOM 5970 C CA . MET C 1 225 ? 16.258 73.787 79.008 1.00 15.35 216 MET C CA 1
ATOM 5971 C C . MET C 1 225 ? 16.969 74.697 78.001 1.00 15.92 216 MET C C 1
ATOM 5972 O O . MET C 1 225 ? 17.600 75.680 78.377 1.00 16.27 216 MET C O 1
ATOM 5977 N N . GLN C 1 226 ? 16.852 74.348 76.724 1.00 16.99 217 GLN C N 1
ATOM 5978 C CA . GLN C 1 226 ? 17.387 75.136 75.614 1.00 17.85 217 GLN C CA 1
ATOM 5979 C C . GLN C 1 226 ? 16.817 76.554 75.641 1.00 18.12 217 GLN C C 1
ATOM 5980 O O . GLN C 1 226 ? 17.543 77.529 75.504 1.00 18.10 217 GLN C O 1
ATOM 5986 N N . GLU C 1 227 ? 15.510 76.646 75.837 1.00 18.70 218 GLU C N 1
ATOM 5987 C CA . GLU C 1 227 ? 14.823 77.927 75.952 1.00 19.53 218 GLU C CA 1
ATOM 5988 C C . GLU C 1 227 ? 15.343 78.758 77.131 1.00 19.08 218 GLU C C 1
ATOM 5989 O O . GLU C 1 227 ? 15.558 79.973 77.009 1.00 19.03 218 GLU C O 1
ATOM 5995 N N . MET C 1 228 ? 15.538 78.097 78.268 1.00 18.64 219 MET C N 1
ATOM 5996 C CA . MET C 1 228 ? 16.032 78.750 79.484 1.00 18.76 219 MET C CA 1
ATOM 5997 C C . MET C 1 228 ? 17.428 79.330 79.263 1.00 19.04 219 MET C C 1
ATOM 5998 O O . MET C 1 228 ? 17.706 80.452 79.675 1.00 18.82 219 MET C O 1
ATOM 6003 N N . ILE C 1 229 ? 18.300 78.547 78.628 1.00 19.63 220 ILE C N 1
ATOM 6004 C CA . ILE C 1 229 ? 19.687 78.966 78.375 1.00 20.33 220 ILE C CA 1
ATOM 6005 C C . ILE C 1 229 ? 19.744 80.124 77.367 1.00 21.56 220 ILE C C 1
ATOM 6006 O O . ILE C 1 229 ? 20.549 81.050 77.520 1.00 21.58 220 ILE C O 1
ATOM 6011 N N . ALA C 1 230 ? 18.894 80.062 76.344 1.00 23.00 221 ALA C N 1
ATOM 6012 C CA . ALA C 1 230 ? 18.787 81.145 75.367 1.00 24.12 221 ALA C CA 1
ATOM 6013 C C . ALA C 1 230 ? 18.304 82.423 76.058 1.00 25.18 221 ALA C C 1
ATOM 6014 O O . ALA C 1 230 ? 18.807 83.513 75.785 1.00 25.64 221 ALA C O 1
ATOM 6016 N N . ALA C 1 231 ? 17.347 82.282 76.971 1.00 26.29 222 ALA C N 1
ATOM 6017 C CA . ALA C 1 231 ? 16.861 83.418 77.754 1.00 27.33 222 ALA C CA 1
ATOM 6018 C C . ALA C 1 231 ? 17.984 84.048 78.600 1.00 28.39 222 ALA C C 1
ATOM 6019 O O . ALA C 1 231 ? 18.255 85.247 78.480 1.00 28.47 222 ALA C O 1
ATOM 6021 N N . PHE C 1 232 ? 18.653 83.237 79.422 1.00 29.43 223 PHE C N 1
ATOM 6022 C CA . PHE C 1 232 ? 19.770 83.719 80.248 1.00 30.53 223 PHE C CA 1
ATOM 6023 C C . PHE C 1 232 ? 20.877 84.404 79.434 1.00 31.16 223 PHE C C 1
ATOM 6024 O O . PHE C 1 232 ? 21.372 85.464 79.828 1.00 31.51 223 PHE C O 1
ATOM 6032 N N . GLN C 1 233 ? 21.274 83.787 78.323 1.00 31.62 224 GLN C N 1
ATOM 6033 C CA . GLN C 1 233 ? 22.344 84.324 77.481 1.00 32.07 224 GLN C CA 1
ATOM 6034 C C . GLN C 1 233 ? 21.957 85.646 76.817 1.00 32.40 224 GLN C C 1
ATOM 6035 O O . GLN C 1 233 ? 22.834 86.448 76.487 1.00 32.49 224 GLN C O 1
ATOM 6041 N N . ALA C 1 234 ? 20.653 85.864 76.641 1.00 32.42 225 ALA C N 1
ATOM 6042 C CA . ALA C 1 234 ? 20.119 87.115 76.109 1.00 32.89 225 ALA C CA 1
ATOM 6043 C C . ALA C 1 234 ? 19.805 88.146 77.203 1.00 33.29 225 ALA C C 1
ATOM 6044 O O . ALA C 1 234 ? 19.199 89.186 76.919 1.00 33.15 225 ALA C O 1
ATOM 6046 N N . GLY C 1 235 ? 20.190 87.849 78.444 1.00 33.37 226 GLY C N 1
ATOM 6047 C CA . GLY C 1 235 ? 19.907 88.730 79.574 1.00 33.61 226 GLY C CA 1
ATOM 6048 C C . GLY C 1 235 ? 18.451 88.783 80.015 1.00 33.72 226 GLY C C 1
ATOM 6049 O O . GLY C 1 235 ? 18.096 89.632 80.831 1.00 33.85 226 GLY C O 1
ATOM 6050 N N . GLU C 1 236 ? 17.610 87.880 79.500 1.00 34.12 227 GLU C N 1
ATOM 6051 C CA . GLU C 1 236 ? 16.191 87.804 79.892 1.00 34.28 227 GLU C CA 1
ATOM 6052 C C . GLU C 1 236 ? 16.010 86.958 81.155 1.00 34.09 227 GLU C C 1
ATOM 6053 O O . GLU C 1 236 ? 15.555 85.816 81.097 1.00 33.57 227 GLU C O 1
ATOM 6059 N N . PHE C 1 237 ? 16.319 87.555 82.297 1.00 34.11 228 PHE C N 1
ATOM 6060 C CA . PHE C 1 237 ? 16.430 86.817 83.551 1.00 34.03 228 PHE C CA 1
ATOM 6061 C C . PHE C 1 237 ? 15.089 86.340 84.114 1.00 33.82 228 PHE C C 1
ATOM 6062 O O . PHE C 1 237 ? 15.022 85.262 84.713 1.00 33.90 228 PHE C O 1
ATOM 6070 N N . LYS C 1 238 ? 14.030 87.119 83.923 1.00 33.33 229 LYS C N 1
ATOM 6071 C CA . LYS C 1 238 ? 12.686 86.688 84.334 1.00 33.17 229 LYS C CA 1
ATOM 6072 C C . LYS C 1 238 ? 12.251 85.408 83.633 1.00 32.30 229 LYS C C 1
ATOM 6073 O O . LYS C 1 238 ? 11.794 84.460 84.277 1.00 32.21 229 LYS C O 1
ATOM 6079 N N . LYS C 1 239 ? 12.370 85.407 82.305 1.00 31.32 230 LYS C N 1
ATOM 6080 C CA . LYS C 1 239 ? 11.983 84.261 81.481 1.00 30.45 230 LYS C CA 1
ATOM 6081 C C . LYS C 1 239 ? 12.772 83.018 81.909 1.00 28.94 230 LYS C C 1
ATOM 6082 O O . LYS C 1 239 ? 12.201 81.953 82.118 1.00 28.84 230 LYS C O 1
ATOM 6088 N N . ALA C 1 240 ? 14.083 83.176 82.063 1.00 27.80 231 ALA C N 1
ATOM 6089 C CA . ALA C 1 240 ? 14.954 82.081 82.485 1.00 26.64 231 ALA C CA 1
ATOM 6090 C C . ALA C 1 240 ? 14.561 81.528 83.862 1.00 25.67 231 ALA C C 1
ATOM 6091 O O . ALA C 1 240 ? 14.501 80.311 84.045 1.00 24.67 231 ALA C O 1
ATOM 6093 N N . GLN C 1 241 ? 14.273 82.417 84.813 1.00 24.69 232 GLN C N 1
ATOM 6094 C CA . GLN C 1 241 ? 13.934 82.002 86.187 1.00 24.16 232 GLN C CA 1
ATOM 6095 C C . GLN C 1 241 ? 12.680 81.128 86.281 1.00 23.47 232 GLN C C 1
ATOM 6096 O O . GLN C 1 241 ? 12.619 80.215 87.108 1.00 22.64 232 GLN C O 1
ATOM 6102 N N . LYS C 1 242 ? 11.682 81.409 85.446 1.00 22.74 233 LYS C N 1
ATOM 6103 C CA . LYS C 1 242 ? 10.466 80.597 85.415 1.00 22.48 233 LYS C CA 1
ATOM 6104 C C . LYS C 1 242 ? 10.757 79.189 84.888 1.00 20.92 233 LYS C C 1
ATOM 6105 O O . LYS C 1 242 ? 10.221 78.208 85.396 1.00 19.91 233 LYS C O 1
ATOM 6111 N N . LEU C 1 243 ? 11.601 79.103 83.861 1.00 19.47 234 LEU C N 1
ATOM 6112 C CA . LEU C 1 243 ? 11.981 77.811 83.296 1.00 18.52 234 LEU C CA 1
ATOM 6113 C C . LEU C 1 243 ? 12.927 77.085 84.247 1.00 17.72 234 LEU C C 1
ATOM 6114 O O . LEU C 1 243 ? 12.928 75.853 84.322 1.00 17.73 234 LEU C O 1
ATOM 6119 N N . HIS C 1 244 ? 13.731 77.856 84.976 1.00 16.76 235 HIS C N 1
ATOM 6120 C CA . HIS C 1 244 ? 14.619 77.316 85.998 1.00 16.00 235 HIS C CA 1
ATOM 6121 C C . HIS C 1 244 ? 13.837 76.611 87.117 1.00 15.79 235 HIS C C 1
ATOM 6122 O O . HIS C 1 244 ? 14.223 75.534 87.561 1.00 14.91 235 HIS C O 1
ATOM 6129 N N . GLN C 1 245 ? 12.736 77.214 87.552 1.00 15.79 236 GLN C N 1
ATOM 6130 C CA . GLN C 1 245 ? 11.872 76.609 88.573 1.00 16.30 236 GLN C CA 1
ATOM 6131 C C . GLN C 1 245 ? 11.290 75.269 88.125 1.00 16.05 236 GLN C C 1
ATOM 6132 O O . GLN C 1 245 ? 11.233 74.316 88.905 1.00 15.93 236 GLN C O 1
ATOM 6138 N N . LEU C 1 246 ? 10.875 75.193 86.863 1.00 16.07 237 LEU C N 1
ATOM 6139 C CA . LEU C 1 246 ? 10.437 73.931 86.267 1.00 15.79 237 LEU C CA 1
ATOM 6140 C C . LEU C 1 246 ? 11.561 72.887 86.267 1.00 15.37 237 LEU C C 1
ATOM 6141 O O . LEU C 1 246 ? 11.346 71.739 86.654 1.00 15.46 237 LEU C O 1
ATOM 6146 N N . LEU C 1 247 ? 12.749 73.295 85.824 1.00 14.73 238 LEU C N 1
ATOM 6147 C CA . LEU C 1 247 ? 13.896 72.397 85.711 1.00 14.22 238 LEU C CA 1
ATOM 6148 C C . LEU C 1 247 ? 14.285 71.808 87.070 1.00 13.87 238 LEU C C 1
ATOM 6149 O O . LEU C 1 247 ? 14.624 70.618 87.177 1.00 12.80 238 LEU C O 1
ATOM 6154 N N . VAL C 1 248 ? 14.254 72.646 88.105 1.00 13.15 239 VAL C N 1
ATOM 6155 C CA . VAL C 1 248 ? 14.602 72.191 89.449 1.00 14.02 239 VAL C CA 1
ATOM 6156 C C . VAL C 1 248 ? 13.567 71.180 89.937 1.00 14.26 239 VAL C C 1
ATOM 6157 O O . VAL C 1 248 ? 13.933 70.120 90.450 1.00 14.35 239 VAL C O 1
ATOM 6161 N N . ARG C 1 249 ? 12.288 71.509 89.758 1.00 14.72 240 ARG C N 1
ATOM 6162 C CA . ARG C 1 249 ? 11.184 70.617 90.142 1.00 16.01 240 ARG C CA 1
ATOM 6163 C C . ARG C 1 249 ? 11.261 69.251 89.440 1.00 15.26 240 ARG C C 1
ATOM 6164 O O . ARG C 1 249 ? 11.122 68.193 90.064 1.00 14.54 240 ARG C O 1
ATOM 6172 N N . VAL C 1 250 ? 11.483 69.284 88.136 1.00 14.85 241 VAL C N 1
ATOM 6173 C CA . VAL C 1 250 ? 11.551 68.056 87.360 1.00 14.80 241 VAL C CA 1
ATOM 6174 C C . VAL C 1 250 ? 12.799 67.251 87.738 1.00 14.82 241 VAL C C 1
ATOM 6175 O O . VAL C 1 250 ? 12.736 66.024 87.911 1.00 14.91 241 VAL C O 1
ATOM 6179 N N . THR C 1 251 ? 13.928 67.936 87.869 1.00 14.65 242 THR C N 1
ATOM 6180 C CA . THR C 1 251 ? 15.170 67.257 88.218 1.00 15.09 242 THR C CA 1
ATOM 6181 C C . THR C 1 251 ? 15.050 66.525 89.558 1.00 15.04 242 THR C C 1
ATOM 6182 O O . THR C 1 251 ? 15.443 65.365 89.663 1.00 14.45 242 THR C O 1
ATOM 6186 N N . ASP C 1 252 ? 14.507 67.205 90.566 1.00 15.29 243 ASP C N 1
ATOM 6187 C CA . ASP C 1 252 ? 14.335 66.603 91.882 1.00 16.12 243 ASP C CA 1
ATOM 6188 C C . ASP C 1 252 ? 13.486 65.326 91.825 1.00 15.50 243 ASP C C 1
ATOM 6189 O O . ASP C 1 252 ? 13.808 64.335 92.486 1.00 15.33 243 ASP C O 1
ATOM 6194 N N . SER C 1 253 ? 12.433 65.340 91.015 1.00 15.11 244 SER C N 1
ATOM 6195 C CA . SER C 1 253 ? 11.553 64.177 90.894 1.00 15.03 244 SER C CA 1
ATOM 6196 C C . SER C 1 253 ? 12.262 62.974 90.244 1.00 15.39 244 SER C C 1
ATOM 6197 O O . SER C 1 253 ? 11.867 61.823 90.461 1.00 15.00 244 SER C O 1
ATOM 6200 N N . LEU C 1 254 ? 13.307 63.260 89.468 1.00 15.60 245 LEU C N 1
ATOM 6201 C CA . LEU C 1 254 ? 14.108 62.244 88.779 1.00 16.29 245 LEU C CA 1
ATOM 6202 C C . LEU C 1 254 ? 15.171 61.595 89.662 1.00 16.41 245 LEU C C 1
ATOM 6203 O O . LEU C 1 254 ? 15.823 60.651 89.228 1.00 16.29 245 LEU C O 1
ATOM 6208 N N . PHE C 1 255 ? 15.349 62.087 90.887 1.00 17.05 246 PHE C N 1
ATOM 6209 C CA . PHE C 1 255 ? 16.347 61.519 91.798 1.00 17.42 246 PHE C CA 1
ATOM 6210 C C . PHE C 1 255 ? 15.771 61.090 93.157 1.00 18.06 246 PHE C C 1
ATOM 6211 O O . PHE C 1 255 ? 16.523 60.914 94.122 1.00 18.10 246 PHE C O 1
ATOM 6219 N N . MET C 1 256 ? 14.449 60.927 93.236 1.00 18.34 247 MET C N 1
ATOM 6220 C CA . MET C 1 256 ? 13.804 60.434 94.459 1.00 18.82 247 MET C CA 1
ATOM 6221 C C . MET C 1 256 ? 13.999 58.932 94.628 1.00 18.44 247 MET C C 1
ATOM 6222 O O . MET C 1 256 ? 13.884 58.418 95.736 1.00 18.48 247 MET C O 1
ATOM 6227 N N . ALA C 1 257 ? 14.279 58.238 93.527 1.00 17.97 248 ALA C N 1
ATOM 6228 C CA . ALA C 1 257 ? 14.792 56.864 93.558 1.00 17.58 248 ALA C CA 1
ATOM 6229 C C . ALA C 1 257 ? 16.158 56.890 92.870 1.00 17.06 248 ALA C C 1
ATOM 6230 O O . ALA C 1 257 ? 16.486 57.872 92.196 1.00 17.27 248 ALA C O 1
ATOM 6232 N N . PRO C 1 258 ? 16.974 55.840 93.055 1.00 16.51 249 PRO C N 1
ATOM 6233 C CA . PRO C 1 258 ? 18.278 55.851 92.373 1.00 16.41 249 PRO C CA 1
ATOM 6234 C C . PRO C 1 258 ? 18.197 55.989 90.845 1.00 16.43 249 PRO C C 1
ATOM 6235 O O . PRO C 1 258 ? 17.496 55.222 90.162 1.00 16.08 249 PRO C O 1
ATOM 6239 N N . SER C 1 259 ? 18.918 56.971 90.313 1.00 16.48 250 SER C N 1
ATOM 6240 C CA . SER C 1 259 ? 19.001 57.166 88.871 1.00 16.30 250 SER C CA 1
ATOM 6241 C C . SER C 1 259 ? 19.801 56.050 88.208 1.00 15.74 250 SER C C 1
ATOM 6242 O O . SER C 1 259 ? 20.862 55.660 88.696 1.00 16.16 250 SER C O 1
ATOM 6245 N N . PRO C 1 260 ? 19.285 55.539 87.095 1.00 15.05 251 PRO C N 1
ATOM 6246 C CA . PRO C 1 260 ? 18.523 56.363 86.151 1.00 14.62 251 PRO C CA 1
ATOM 6247 C C . PRO C 1 260 ? 17.062 55.933 86.076 1.00 14.07 251 PRO C C 1
ATOM 6248 O O . PRO C 1 260 ? 16.389 56.206 85.082 1.00 14.40 251 PRO C O 1
ATOM 6252 N N . THR C 1 261 ? 16.582 55.266 87.121 1.00 13.67 252 THR C N 1
ATOM 6253 C CA . THR C 1 261 ? 15.352 54.488 87.033 1.00 13.47 252 THR C CA 1
ATOM 6254 C C . THR C 1 261 ? 14.147 55.387 86.783 1.00 12.70 252 THR C C 1
ATOM 6255 O O . THR C 1 261 ? 13.280 55.067 85.970 1.00 12.51 252 THR C O 1
ATOM 6259 N N . PRO C 1 262 ? 14.098 56.514 87.486 1.00 12.36 253 PRO C N 1
ATOM 6260 C CA . PRO C 1 262 ? 13.035 57.515 87.270 1.00 12.28 253 PRO C CA 1
ATOM 6261 C C . PRO C 1 262 ? 13.012 58.134 85.866 1.00 12.43 253 PRO C C 1
ATOM 6262 O O . PRO C 1 262 ? 11.930 58.243 85.269 1.00 12.29 253 PRO C O 1
ATOM 6266 N N . VAL C 1 263 ? 14.172 58.521 85.334 1.00 12.28 254 VAL C N 1
ATOM 6267 C CA . VAL C 1 263 ? 14.215 59.087 83.986 1.00 12.90 254 VAL C CA 1
ATOM 6268 C C . VAL C 1 263 ? 13.836 58.057 82.905 1.00 13.03 254 VAL C C 1
ATOM 6269 O O . VAL C 1 263 ? 13.168 58.415 81.942 1.00 13.39 254 VAL C O 1
ATOM 6273 N N . LYS C 1 264 ? 14.224 56.791 83.077 1.00 13.20 255 LYS C N 1
ATOM 6274 C CA . LYS C 1 264 ? 13.753 55.731 82.183 1.00 13.55 255 LYS C CA 1
ATOM 6275 C C . LYS C 1 264 ? 12.216 55.582 82.246 1.00 13.94 255 LYS C C 1
ATOM 6276 O O . LYS C 1 264 ? 11.554 55.437 81.216 1.00 14.09 255 LYS C O 1
ATOM 6282 N N . THR C 1 265 ? 11.669 55.635 83.455 1.00 14.58 256 THR C N 1
ATOM 6283 C CA . THR C 1 265 ? 10.231 55.558 83.680 1.00 15.39 256 THR C CA 1
ATOM 6284 C C . THR C 1 265 ? 9.514 56.782 83.068 1.00 15.81 256 THR C C 1
ATOM 6285 O O . THR C 1 265 ? 8.472 56.642 82.418 1.00 15.28 256 THR C O 1
ATOM 6289 N N . ALA C 1 266 ? 10.101 57.963 83.259 1.00 16.06 257 ALA C N 1
ATOM 6290 C CA . ALA C 1 266 ? 9.587 59.210 82.691 1.00 16.58 257 ALA C CA 1
ATOM 6291 C C . ALA C 1 266 ? 9.574 59.184 81.153 1.00 17.24 257 ALA C C 1
ATOM 6292 O O . ALA C 1 266 ? 8.616 59.659 80.530 1.00 17.68 257 ALA C O 1
ATOM 6294 N N . LEU C 1 267 ? 10.634 58.635 80.553 1.00 17.80 258 LEU C N 1
ATOM 6295 C CA . LEU C 1 267 ? 10.728 58.465 79.096 1.00 18.36 258 LEU C CA 1
ATOM 6296 C C . LEU C 1 267 ? 9.600 57.582 78.552 1.00 19.76 258 LEU C C 1
ATOM 6297 O O . LEU C 1 267 ? 8.992 57.884 77.514 1.00 19.42 258 LEU C O 1
ATOM 6302 N N . GLN C 1 268 ? 9.321 56.487 79.253 1.00 21.19 259 GLN C N 1
ATOM 6303 C CA . GLN C 1 268 ? 8.191 55.638 78.901 1.00 22.89 259 GLN C CA 1
ATOM 6304 C C . GLN C 1 268 ? 6.880 56.440 78.939 1.00 23.79 259 GLN C C 1
ATOM 6305 O O . GLN C 1 268 ? 6.047 56.294 78.042 1.00 24.18 259 GLN C O 1
ATOM 6311 N N . MET C 1 269 ? 6.707 57.299 79.948 1.00 24.88 260 MET C N 1
ATOM 6312 C CA . MET C 1 269 ? 5.485 58.117 80.070 1.00 25.63 260 MET C CA 1
ATOM 6313 C C . MET C 1 269 ? 5.278 59.026 78.852 1.00 26.57 260 MET C C 1
ATOM 6314 O O . MET C 1 269 ? 4.141 59.235 78.424 1.00 27.09 260 MET C O 1
ATOM 6319 N N . VAL C 1 270 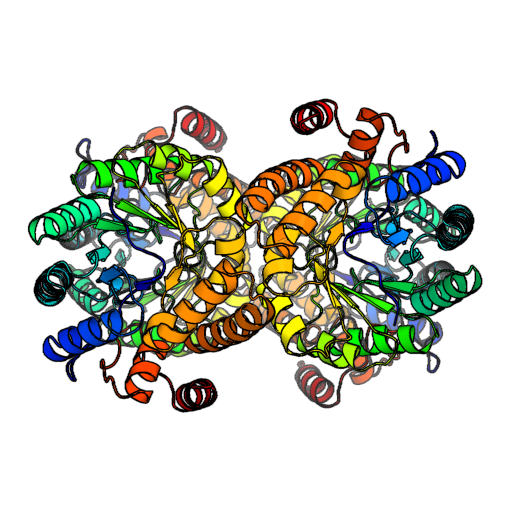? 6.367 59.560 78.293 1.00 27.26 261 VAL C N 1
ATOM 6320 C CA . VAL C 1 270 ? 6.277 60.462 77.134 1.00 27.61 261 VAL C CA 1
ATOM 6321 C C . VAL C 1 270 ? 6.456 59.741 75.790 1.00 27.91 261 VAL C C 1
ATOM 6322 O O . VAL C 1 270 ? 6.711 60.377 74.765 1.00 28.46 261 VAL C O 1
ATOM 6326 N N . GLY C 1 271 ? 6.314 58.416 75.802 1.00 27.89 262 GLY C N 1
ATOM 6327 C CA . GLY C 1 271 ? 6.237 57.623 74.577 1.00 27.68 262 GLY C CA 1
ATOM 6328 C C . GLY C 1 271 ? 7.562 57.126 74.037 1.00 27.39 262 GLY C C 1
ATOM 6329 O O . GLY C 1 271 ? 7.644 56.747 72.867 1.00 27.69 262 GLY C O 1
ATOM 6330 N N . LEU C 1 272 ? 8.602 57.125 74.872 1.00 26.52 263 LEU C N 1
ATOM 6331 C CA . LEU C 1 272 ? 9.908 56.619 74.459 1.00 26.15 263 LEU C CA 1
ATOM 6332 C C . LEU C 1 272 ? 10.330 55.516 75.425 1.00 25.24 263 LEU C C 1
ATOM 6333 O O . LEU C 1 272 ? 10.947 55.771 76.456 1.00 24.58 263 LEU C O 1
ATOM 6338 N N . ASP C 1 273 ? 9.970 54.283 75.103 1.00 24.50 264 ASP C N 1
ATOM 6339 C CA . ASP C 1 273 ? 10.286 53.186 75.992 1.00 24.05 264 ASP C CA 1
ATOM 6340 C C . ASP C 1 273 ? 11.755 52.821 75.831 1.00 22.55 264 ASP C C 1
ATOM 6341 O O . ASP C 1 273 ? 12.233 52.582 74.727 1.00 23.09 264 ASP C O 1
ATOM 6346 N N . VAL C 1 274 ? 12.474 52.821 76.947 1.00 20.23 265 VAL C N 1
ATOM 6347 C CA . VAL C 1 274 ? 13.877 52.446 76.954 1.00 18.47 265 VAL C CA 1
ATOM 6348 C C . VAL C 1 274 ? 14.107 51.294 77.937 1.00 17.51 265 VAL C C 1
ATOM 6349 O O . VAL C 1 274 ? 15.227 51.057 78.364 1.00 16.88 265 VAL C O 1
ATOM 6353 N N . GLY C 1 275 ? 13.040 50.572 78.274 1.00 16.80 266 GLY C N 1
ATOM 6354 C CA . GLY C 1 275 ? 13.132 49.447 79.187 1.00 16.57 266 GLY C CA 1
ATOM 6355 C C . GLY C 1 275 ? 13.391 49.850 80.627 1.00 16.36 266 GLY C C 1
ATOM 6356 O O . GLY C 1 275 ? 13.149 50.986 81.027 1.00 16.30 266 GLY C O 1
ATOM 6357 N N . SER C 1 276 ? 13.896 48.902 81.405 1.00 16.10 267 SER C N 1
ATOM 6358 C CA . SER C 1 276 ? 14.104 49.100 82.831 1.00 15.53 267 SER C CA 1
ATOM 6359 C C . SER C 1 276 ? 15.609 49.077 83.135 1.00 14.80 267 SER C C 1
ATOM 6360 O O . SER C 1 276 ? 16.419 49.460 82.281 1.00 14.94 267 SER C O 1
ATOM 6363 N N . VAL C 1 277 ? 15.977 48.638 84.336 1.00 14.35 268 VAL C N 1
ATOM 6364 C CA . VAL C 1 277 ? 17.355 48.767 84.834 1.00 14.11 268 VAL C CA 1
ATOM 6365 C C . VAL C 1 277 ? 17.927 47.429 85.269 1.00 13.85 268 VAL C C 1
ATOM 6366 O O . VAL C 1 277 ? 17.187 46.479 85.480 1.00 14.12 268 VAL C O 1
ATOM 6370 N N . ARG C 1 278 ? 19.249 47.375 85.424 1.00 13.47 269 ARG C N 1
ATOM 6371 C CA . ARG C 1 278 ? 19.934 46.174 85.911 1.00 13.16 269 ARG C CA 1
ATOM 6372 C C . ARG C 1 278 ? 20.214 46.266 87.407 1.00 12.87 269 ARG C C 1
ATOM 6373 O O . ARG C 1 278 ? 20.504 47.344 87.948 1.00 12.28 269 ARG C O 1
ATOM 6381 N N . LEU C 1 279 ? 20.114 45.125 88.072 1.00 12.73 270 LEU C N 1
ATOM 6382 C CA . LEU C 1 279 ? 20.499 45.012 89.466 1.00 12.90 270 LEU C CA 1
ATOM 6383 C C . LEU C 1 279 ? 21.951 45.493 89.648 1.00 13.04 270 LEU C C 1
ATOM 6384 O O . LEU C 1 279 ? 22.815 45.185 88.816 1.00 12.86 270 LEU C O 1
ATOM 6389 N N . PRO C 1 280 ? 22.236 46.194 90.756 1.00 13.18 271 PRO C N 1
ATOM 6390 C CA . PRO C 1 280 ? 21.421 46.359 91.969 1.00 13.61 271 PRO C CA 1
ATOM 6391 C C . PRO C 1 280 ? 20.305 47.425 91.934 1.00 13.81 271 PRO C C 1
ATOM 6392 O O . PRO C 1 280 ? 19.687 47.692 92.967 1.00 13.92 271 PRO C O 1
ATOM 6396 N N . LEU C 1 281 ? 20.038 48.011 90.769 1.00 13.97 272 LEU C N 1
ATOM 6397 C CA . LEU C 1 281 ? 18.915 48.942 90.618 1.00 14.39 272 LEU C CA 1
ATOM 6398 C C . LEU C 1 281 ? 17.612 48.189 90.331 1.00 14.63 272 LEU C C 1
ATOM 6399 O O . LEU C 1 281 ? 17.626 47.098 89.762 1.00 14.87 272 LEU C O 1
ATOM 6404 N N . LEU C 1 282 ? 16.495 48.790 90.736 1.00 15.09 273 LEU C N 1
ATOM 6405 C CA . LEU C 1 282 ? 15.170 48.172 90.628 1.00 15.08 273 LEU C CA 1
ATOM 6406 C C . LEU C 1 282 ? 14.163 49.115 89.975 1.00 14.91 273 LEU C C 1
ATOM 6407 O O . LEU C 1 282 ? 14.300 50.332 90.077 1.00 15.22 273 LEU C O 1
ATOM 6412 N N . PRO C 1 283 ? 13.132 48.558 89.314 1.00 15.02 274 PRO C N 1
ATOM 6413 C CA . PRO C 1 283 ? 12.001 49.398 88.882 1.00 14.99 274 PRO C CA 1
ATOM 6414 C C . PRO C 1 283 ? 11.348 50.154 90.040 1.00 14.81 274 PRO C C 1
ATOM 6415 O O . PRO C 1 283 ? 11.377 49.692 91.185 1.00 14.19 274 PRO C O 1
ATOM 6419 N N . LEU C 1 284 ? 10.776 51.316 89.729 1.00 14.94 275 LEU C N 1
ATOM 6420 C CA . LEU C 1 284 ? 9.997 52.086 90.691 1.00 15.41 275 LEU C CA 1
ATOM 6421 C C . LEU C 1 284 ? 8.836 51.249 91.207 1.00 15.64 275 LEU C C 1
ATOM 6422 O O . LEU C 1 284 ? 8.279 50.432 90.475 1.00 15.59 275 LEU C O 1
ATOM 6427 N N . THR C 1 285 ? 8.509 51.447 92.477 1.00 16.30 276 THR C N 1
ATOM 6428 C CA . THR C 1 285 ? 7.264 50.952 93.044 1.00 16.95 276 THR C CA 1
ATOM 6429 C C . THR C 1 285 ? 6.114 51.780 92.474 1.00 17.59 276 THR C C 1
ATOM 6430 O O . THR C 1 285 ? 6.319 52.867 91.912 1.00 16.54 276 THR C O 1
ATOM 6434 N N . GLU C 1 286 ? 4.899 51.268 92.622 1.00 18.11 277 GLU C N 1
ATOM 6435 C CA . GLU C 1 286 ? 3.728 52.002 92.170 1.00 18.86 277 GLU C CA 1
ATOM 6436 C C . GLU C 1 286 ? 3.629 53.358 92.886 1.00 18.54 277 GLU C C 1
ATOM 6437 O O . GLU C 1 286 ? 3.256 54.361 92.262 1.00 18.27 277 GLU C O 1
ATOM 6443 N N . GLU C 1 287 ? 3.995 53.385 94.175 1.00 18.57 278 GLU C N 1
ATOM 6444 C CA A GLU C 1 287 ? 4.025 54.638 94.954 0.50 18.73 278 GLU C CA 1
ATOM 6445 C CA B GLU C 1 287 ? 4.038 54.619 94.963 0.50 18.61 278 GLU C CA 1
ATOM 6446 C C . GLU C 1 287 ? 4.978 55.646 94.311 1.00 18.22 278 GLU C C 1
ATOM 6447 O O . GLU C 1 287 ? 4.612 56.803 94.099 1.00 18.02 278 GLU C O 1
ATOM 6458 N N . GLU C 1 288 ? 6.196 55.198 94.013 1.00 17.64 279 GLU C N 1
ATOM 6459 C CA . GLU C 1 288 ? 7.212 56.033 93.376 1.00 16.82 279 GLU C CA 1
ATOM 6460 C C . GLU C 1 288 ? 6.765 56.510 91.991 1.00 16.25 279 GLU C C 1
ATOM 6461 O O . GLU C 1 288 ? 6.976 57.669 91.642 1.00 15.25 279 GLU C O 1
ATOM 6467 N N . ARG C 1 289 ? 6.149 55.616 91.218 1.00 16.04 280 ARG C N 1
ATOM 6468 C CA . ARG C 1 289 ? 5.704 55.939 89.850 1.00 16.16 280 ARG C CA 1
ATOM 6469 C C . ARG C 1 289 ? 4.653 57.050 89.837 1.00 15.53 280 ARG C C 1
ATOM 6470 O O . ARG C 1 289 ? 4.746 58.005 89.062 1.00 14.71 280 ARG C O 1
ATOM 6478 N N . VAL C 1 290 ? 3.664 56.926 90.710 1.00 15.13 281 VAL C N 1
ATOM 6479 C CA . VAL C 1 290 ? 2.580 57.904 90.784 1.00 14.87 281 VAL C CA 1
ATOM 6480 C C . VAL C 1 290 ? 3.095 59.270 91.269 1.00 15.07 281 VAL C C 1
ATOM 6481 O O . VAL C 1 290 ? 2.674 60.308 90.771 1.00 14.72 281 VAL C O 1
ATOM 6485 N N . THR C 1 291 ? 4.021 59.267 92.223 1.00 15.40 282 THR C N 1
ATOM 6486 C CA . THR C 1 291 ? 4.682 60.508 92.646 1.00 15.96 282 THR C CA 1
ATOM 6487 C C . THR C 1 291 ? 5.400 61.183 91.467 1.00 15.79 282 THR C C 1
ATOM 6488 O O . THR C 1 291 ? 5.238 62.375 91.240 1.00 16.33 282 THR C O 1
ATOM 6492 N N . LEU C 1 292 ? 6.150 60.398 90.705 1.00 15.65 283 LEU C N 1
ATOM 6493 C CA . LEU C 1 292 ? 6.869 60.893 89.532 1.00 15.48 283 LEU C CA 1
ATOM 6494 C C . LEU C 1 292 ? 5.902 61.401 88.474 1.00 15.92 283 LEU C C 1
ATOM 6495 O O . LEU C 1 292 ? 6.098 62.467 87.906 1.00 15.41 283 LEU C O 1
ATOM 6500 N N . GLN C 1 293 ? 4.862 60.616 88.211 1.00 15.98 284 GLN C N 1
ATOM 6501 C CA . GLN C 1 293 ? 3.846 60.970 87.221 1.00 16.35 284 GLN C CA 1
ATOM 6502 C C . GLN C 1 293 ? 3.220 62.340 87.494 1.00 16.38 284 GLN C C 1
ATOM 6503 O O . GLN C 1 293 ? 3.000 63.112 86.565 1.00 16.42 284 GLN C O 1
ATOM 6509 N N . SER C 1 294 ? 2.956 62.664 88.756 1.00 16.89 285 SER C N 1
ATOM 6510 C CA . SER C 1 294 ? 2.364 63.970 89.078 1.00 17.44 285 SER C CA 1
ATOM 6511 C C . SER C 1 294 ? 3.264 65.116 88.646 1.00 17.29 285 SER C C 1
ATOM 6512 O O . SER C 1 294 ? 2.779 66.106 88.104 1.00 17.19 285 SER C O 1
ATOM 6515 N N . VAL C 1 295 ? 4.572 64.976 88.862 1.00 17.30 286 VAL C N 1
ATOM 6516 C CA . VAL C 1 295 ? 5.517 66.019 88.453 1.00 17.37 286 VAL C CA 1
ATOM 6517 C C . VAL C 1 295 ? 5.613 66.094 86.927 1.00 17.06 286 VAL C C 1
ATOM 6518 O O . VAL C 1 295 ? 5.605 67.187 86.346 1.00 16.88 286 VAL C O 1
ATOM 6522 N N . MET C 1 296 ? 5.689 64.938 86.273 1.00 16.95 287 MET C N 1
ATOM 6523 C CA . MET C 1 296 ? 5.725 64.895 84.809 1.00 16.82 287 MET C CA 1
ATOM 6524 C C . MET C 1 296 ? 4.489 65.569 84.207 1.00 16.99 287 MET C C 1
ATOM 6525 O O . MET C 1 296 ? 4.585 66.334 83.238 1.00 16.39 287 MET C O 1
ATOM 6530 N N . GLN C 1 297 ? 3.331 65.286 84.794 1.00 16.87 288 GLN C N 1
ATOM 6531 C CA . GLN C 1 297 ? 2.079 65.896 84.365 1.00 17.14 288 GLN C CA 1
ATOM 6532 C C . GLN C 1 297 ? 2.076 67.423 84.497 1.00 17.49 288 GLN C C 1
ATOM 6533 O O . GLN C 1 297 ? 1.380 68.103 83.740 1.00 18.25 288 GLN C O 1
ATOM 6539 N N . SER C 1 298 ? 2.846 67.954 85.443 1.00 17.88 289 SER C N 1
ATOM 6540 C CA . SER C 1 298 ? 2.933 69.399 85.669 1.00 18.60 289 SER C CA 1
ATOM 6541 C C . SER C 1 298 ? 3.711 70.157 84.596 1.00 18.83 289 SER C C 1
ATOM 6542 O O . SER C 1 298 ? 3.662 71.382 84.571 1.00 19.01 289 SER C O 1
ATOM 6545 N N . ILE C 1 299 ? 4.442 69.452 83.734 1.00 19.19 290 ILE C N 1
ATOM 6546 C CA . ILE C 1 299 ? 5.191 70.110 82.673 1.00 19.94 290 ILE C CA 1
ATOM 6547 C C . ILE C 1 299 ? 4.196 70.751 81.702 1.00 21.45 290 ILE C C 1
ATOM 6548 O O . ILE C 1 299 ? 3.335 70.052 81.148 1.00 21.45 290 ILE C O 1
ATOM 6553 N N . PRO C 1 300 ? 4.276 72.083 81.522 1.00 22.90 291 PRO C N 1
ATOM 6554 C CA . PRO C 1 300 ? 3.361 72.709 80.567 1.00 24.21 291 PRO C CA 1
ATOM 6555 C C . PRO C 1 300 ? 3.476 72.097 79.170 1.00 25.54 291 PRO C C 1
ATOM 6556 O O . PRO C 1 300 ? 4.588 71.903 78.665 1.00 25.71 291 PRO C O 1
ATOM 6560 N N . ARG C 1 301 ? 2.336 71.754 78.577 1.00 26.91 292 ARG C N 1
ATOM 6561 C CA . ARG C 1 301 ? 2.306 71.297 77.195 1.00 28.19 292 ARG C CA 1
ATOM 6562 C C . ARG C 1 301 ? 1.462 72.259 76.374 1.00 28.77 292 ARG C C 1
ATOM 6563 O O . ARG C 1 301 ? 1.460 72.187 75.145 1.00 30.07 292 ARG C O 1
ATOM 6571 N N . MET D 1 10 ? 28.234 25.986 111.571 1.00 29.30 1 MET D N 1
ATOM 6572 C CA . MET D 1 10 ? 28.413 27.457 111.396 1.00 29.18 1 MET D CA 1
ATOM 6573 C C . MET D 1 10 ? 29.904 27.807 111.352 1.00 28.35 1 MET D C 1
ATOM 6574 O O . MET D 1 10 ? 30.657 27.506 112.284 1.00 28.87 1 MET D O 1
ATOM 6579 N N . ILE D 1 11 ? 30.317 28.456 110.270 1.00 26.59 2 ILE D N 1
ATOM 6580 C CA . ILE D 1 11 ? 31.707 28.867 110.092 1.00 25.12 2 ILE D CA 1
ATOM 6581 C C . ILE D 1 11 ? 32.135 29.899 111.157 1.00 23.94 2 ILE D C 1
ATOM 6582 O O . ILE D 1 11 ? 31.338 30.750 111.558 1.00 23.70 2 ILE D O 1
ATOM 6587 N N . ASP D 1 12 ? 33.388 29.805 111.611 1.00 22.24 3 ASP D N 1
ATOM 6588 C CA . ASP D 1 12 ? 33.922 30.669 112.673 1.00 21.24 3 ASP D CA 1
ATOM 6589 C C . ASP D 1 12 ? 35.169 31.398 112.169 1.00 20.04 3 ASP D C 1
ATOM 6590 O O . ASP D 1 12 ? 36.220 30.787 112.002 1.00 19.89 3 ASP D O 1
ATOM 6595 N N . PHE D 1 13 ? 35.048 32.701 111.925 1.00 18.86 4 PHE D N 1
ATOM 6596 C CA . PHE D 1 13 ? 36.177 33.507 111.447 1.00 18.24 4 PHE D CA 1
ATOM 6597 C C . PHE D 1 13 ? 37.102 33.969 112.585 1.00 17.90 4 PHE D C 1
ATOM 6598 O O . PHE D 1 13 ? 38.152 34.564 112.330 1.00 17.96 4 PHE D O 1
ATOM 6606 N N . GLY D 1 14 ? 36.712 33.701 113.833 1.00 17.86 5 GLY D N 1
ATOM 6607 C CA . GLY D 1 14 ? 37.516 34.062 114.992 1.00 17.50 5 GLY D CA 1
ATOM 6608 C C . GLY D 1 14 ? 37.500 35.558 115.249 1.00 17.41 5 GLY D C 1
ATOM 6609 O O . GLY D 1 14 ? 36.600 36.263 114.792 1.00 17.29 5 GLY D O 1
ATOM 6610 N N . THR D 1 15 ? 38.491 36.047 115.982 1.00 16.80 6 THR D N 1
ATOM 6611 C CA . THR D 1 15 ? 38.488 37.443 116.420 1.00 17.04 6 THR D CA 1
ATOM 6612 C C . THR D 1 15 ? 39.175 38.409 115.453 1.00 16.74 6 THR D C 1
ATOM 6613 O O . THR D 1 15 ? 38.863 39.592 115.466 1.00 16.34 6 THR D O 1
ATOM 6617 N N . ILE D 1 16 ? 40.120 37.923 114.648 1.00 16.67 7 ILE D N 1
ATOM 6618 C CA . ILE D 1 16 ? 40.850 38.794 113.709 1.00 16.79 7 ILE D CA 1
ATOM 6619 C C . ILE D 1 16 ? 40.893 38.228 112.285 1.00 16.48 7 ILE D C 1
ATOM 6620 O O . ILE D 1 16 ? 41.717 37.362 111.968 1.00 16.63 7 ILE D O 1
ATOM 6625 N N . ALA D 1 17 ? 40.001 38.726 111.436 1.00 16.02 8 ALA D N 1
ATOM 6626 C CA . ALA D 1 17 ? 40.065 38.446 110.010 1.00 15.52 8 ALA D CA 1
ATOM 6627 C C . ALA D 1 17 ? 40.912 39.547 109.387 1.00 15.46 8 ALA D C 1
ATOM 6628 O O . ALA D 1 17 ? 40.620 40.729 109.557 1.00 15.50 8 ALA D O 1
ATOM 6630 N N . THR D 1 18 ? 41.953 39.162 108.662 1.00 14.55 9 THR D N 1
ATOM 6631 C CA . THR D 1 18 ? 42.846 40.134 108.072 1.00 14.51 9 THR D CA 1
ATOM 6632 C C . THR D 1 18 ? 42.479 40.434 106.630 1.00 14.48 9 THR D C 1
ATOM 6633 O O . THR D 1 18 ? 42.296 39.530 105.821 1.00 14.79 9 THR D O 1
ATOM 6637 N N . ALA D 1 19 ? 42.377 41.723 106.336 1.00 13.87 10 ALA D N 1
ATOM 6638 C CA . ALA D 1 19 ? 42.081 42.208 105.001 1.00 13.99 10 ALA D CA 1
ATOM 6639 C C . ALA D 1 19 ? 43.408 42.255 104.244 1.00 13.66 10 ALA D C 1
ATOM 6640 O O . ALA D 1 19 ? 44.073 43.291 104.188 1.00 12.68 10 ALA D O 1
ATOM 6642 N N . MET D 1 20 ? 43.783 41.104 103.686 1.00 13.59 11 MET D N 1
ATOM 6643 C CA . MET D 1 20 ? 45.140 40.890 103.208 1.00 14.12 11 MET D CA 1
ATOM 6644 C C . MET D 1 20 ? 45.490 41.730 101.971 1.00 13.67 11 MET D C 1
ATOM 6645 O O . MET D 1 20 ? 44.706 41.849 101.020 1.00 13.34 11 MET D O 1
ATOM 6650 N N . VAL D 1 21 ? 46.676 42.335 102.014 1.00 13.70 12 VAL D N 1
ATOM 6651 C CA . VAL D 1 21 ? 47.235 43.015 100.854 1.00 13.52 12 VAL D CA 1
ATOM 6652 C C . VAL D 1 21 ? 47.558 41.965 99.802 1.00 13.21 12 VAL D C 1
ATOM 6653 O O . VAL D 1 21 ? 47.732 40.790 100.119 1.00 13.32 12 VAL D O 1
ATOM 6657 N N . THR D 1 22 ? 47.606 42.393 98.548 1.00 13.45 13 THR D N 1
ATOM 6658 C CA . THR D 1 22 ? 47.968 41.519 97.438 1.00 13.66 13 THR D CA 1
ATOM 6659 C C . THR D 1 22 ? 49.394 41.882 97.034 1.00 13.20 13 THR D C 1
ATOM 6660 O O . THR D 1 22 ? 49.616 42.955 96.495 1.00 12.90 13 THR D O 1
ATOM 6664 N N . PRO D 1 23 ? 50.372 41.011 97.341 1.00 13.17 14 PRO D N 1
ATOM 6665 C CA . PRO D 1 23 ? 51.752 41.319 96.943 1.00 13.44 14 PRO D CA 1
ATOM 6666 C C . PRO D 1 23 ? 51.964 41.359 95.431 1.00 13.59 14 PRO D C 1
ATOM 6667 O O . PRO D 1 23 ? 51.408 40.542 94.691 1.00 13.05 14 PRO D O 1
ATOM 6671 N N . PHE D 1 24 ? 52.751 42.331 94.984 1.00 14.40 15 PHE D N 1
ATOM 6672 C CA . PHE D 1 24 ? 53.076 42.479 93.571 1.00 14.68 15 PHE D CA 1
ATOM 6673 C C . PHE D 1 24 ? 54.585 42.359 93.379 1.00 15.52 15 PHE D C 1
ATOM 6674 O O . PHE D 1 24 ? 55.360 42.695 94.273 1.00 15.17 15 PHE D O 1
ATOM 6682 N N . ASP D 1 25 ? 54.983 41.865 92.209 1.00 16.54 16 ASP D N 1
ATOM 6683 C CA . ASP D 1 25 ? 56.392 41.702 91.883 1.00 17.32 16 ASP D CA 1
ATOM 6684 C C . ASP D 1 25 ? 56.935 42.987 91.265 1.00 18.19 16 ASP D C 1
ATOM 6685 O O . ASP D 1 25 ? 56.237 43.999 91.198 1.00 17.71 16 ASP D O 1
ATOM 6690 N N . ILE D 1 26 ? 58.188 42.934 90.824 1.00 19.21 17 ILE D N 1
ATOM 6691 C CA . ILE D 1 26 ? 58.886 44.093 90.273 1.00 20.33 17 ILE D CA 1
ATOM 6692 C C . ILE D 1 26 ? 58.172 44.704 89.050 1.00 20.49 17 ILE D C 1
ATOM 6693 O O . ILE D 1 26 ? 58.323 45.887 88.759 1.00 20.51 17 ILE D O 1
ATOM 6698 N N . ASN D 1 27 ? 57.357 43.906 88.368 1.00 21.03 18 ASN D N 1
ATOM 6699 C CA . ASN D 1 27 ? 56.605 44.370 87.203 1.00 21.27 18 ASN D CA 1
ATOM 6700 C C . ASN D 1 27 ? 55.145 44.712 87.522 1.00 21.25 18 ASN D C 1
ATOM 6701 O O . ASN D 1 27 ? 54.360 44.991 86.621 1.00 21.67 18 ASN D O 1
ATOM 6706 N N . GLY D 1 28 ? 54.787 44.691 88.801 1.00 20.92 19 GLY D N 1
ATOM 6707 C CA . GLY D 1 28 ? 53.423 44.979 89.224 1.00 20.68 19 GLY D CA 1
ATOM 6708 C C . GLY D 1 28 ? 52.451 43.828 89.056 1.00 20.32 19 GLY D C 1
ATOM 6709 O O . GLY D 1 28 ? 51.243 44.018 89.209 1.00 20.46 19 GLY D O 1
ATOM 6710 N N . ASN D 1 29 ? 52.960 42.635 88.758 1.00 19.74 20 ASN D N 1
ATOM 6711 C CA . ASN D 1 29 ? 52.114 41.448 88.657 1.00 19.40 20 ASN D CA 1
ATOM 6712 C C . ASN D 1 29 ? 52.010 40.739 90.008 1.00 18.71 20 ASN D C 1
ATOM 6713 O O . ASN D 1 29 ? 52.831 40.974 90.883 1.00 17.96 20 ASN D O 1
ATOM 6718 N N . ILE D 1 30 ? 51.001 39.887 90.184 1.00 17.90 21 ILE D N 1
ATOM 6719 C CA . ILE D 1 30 ? 50.849 39.166 91.446 1.00 17.50 21 ILE D CA 1
ATOM 6720 C C . ILE D 1 30 ? 52.101 38.318 91.704 1.00 17.33 21 ILE D C 1
ATOM 6721 O O . ILE D 1 30 ? 52.556 37.586 90.827 1.00 16.91 21 ILE D O 1
ATOM 6726 N N . ASP D 1 31 ? 52.642 38.446 92.910 1.00 17.19 22 ASP D N 1
ATOM 6727 C CA . ASP D 1 31 ? 53.847 37.733 93.330 1.00 17.24 22 ASP D CA 1
ATOM 6728 C C . ASP D 1 31 ? 53.414 36.615 94.281 1.00 16.92 22 ASP D C 1
ATOM 6729 O O . ASP D 1 31 ? 53.201 36.834 95.478 1.00 16.36 22 ASP D O 1
ATOM 6734 N N . PHE D 1 32 ? 53.285 35.412 93.733 1.00 16.99 23 PHE D N 1
ATOM 6735 C CA . PHE D 1 32 ? 52.752 34.288 94.503 1.00 17.36 23 PHE D CA 1
ATOM 6736 C C . PHE D 1 32 ? 53.706 33.801 95.590 1.00 17.28 23 PHE D C 1
ATOM 6737 O O . PHE D 1 32 ? 53.256 33.369 96.651 1.00 17.28 23 PHE D O 1
ATOM 6745 N N . ALA D 1 33 ? 55.013 33.895 95.343 1.00 17.50 24 ALA D N 1
ATOM 6746 C CA . ALA D 1 33 ? 56.014 33.529 96.354 1.00 17.42 24 ALA D CA 1
ATOM 6747 C C . ALA D 1 33 ? 55.884 34.403 97.593 1.00 17.38 24 ALA D C 1
ATOM 6748 O O . ALA D 1 33 ? 55.878 33.897 98.722 1.00 17.10 24 ALA D O 1
ATOM 6750 N N . LYS D 1 34 ? 55.804 35.715 97.372 1.00 17.26 25 LYS D N 1
ATOM 6751 C CA . LYS D 1 34 ? 55.602 36.680 98.460 1.00 17.27 25 LYS D CA 1
ATOM 6752 C C . LYS D 1 34 ? 54.252 36.478 99.151 1.00 16.83 25 LYS D C 1
ATOM 6753 O O . LYS D 1 34 ? 54.135 36.648 100.358 1.00 15.51 25 LYS D O 1
ATOM 6759 N N . THR D 1 35 ? 53.235 36.116 98.378 1.00 16.93 26 THR D N 1
ATOM 6760 C CA . THR D 1 35 ? 51.925 35.809 98.952 1.00 17.01 26 THR D CA 1
ATOM 6761 C C . THR D 1 35 ? 52.021 34.631 99.925 1.00 16.92 26 THR D C 1
ATOM 6762 O O . THR D 1 35 ? 51.429 34.658 100.993 1.00 16.39 26 THR D O 1
ATOM 6766 N N . THR D 1 36 ? 52.774 33.602 99.551 1.00 17.45 27 THR D N 1
ATOM 6767 C CA . THR D 1 36 ? 52.973 32.446 100.428 1.00 17.28 27 THR D CA 1
ATOM 6768 C C . THR D 1 36 ? 53.600 32.867 101.760 1.00 17.49 27 THR D C 1
ATOM 6769 O O . THR D 1 36 ? 53.108 32.480 102.820 1.00 17.25 27 THR D O 1
ATOM 6773 N N . LYS D 1 37 ? 54.653 33.687 101.697 1.00 17.67 28 LYS D N 1
ATOM 6774 C CA . LYS D 1 37 ? 55.331 34.206 102.896 1.00 17.79 28 LYS D CA 1
ATOM 6775 C C . LYS D 1 37 ? 54.362 34.997 103.786 1.00 16.93 28 LYS D C 1
ATOM 6776 O O . LYS D 1 37 ? 54.284 34.774 104.990 1.00 16.77 28 LYS D O 1
ATOM 6782 N N . LEU D 1 38 ? 53.611 35.900 103.172 1.00 16.36 29 LEU D N 1
ATOM 6783 C CA . LEU D 1 38 ? 52.634 36.715 103.893 1.00 15.95 29 LEU D CA 1
ATOM 6784 C C . LEU D 1 38 ? 51.569 35.881 104.603 1.00 15.31 29 LEU D C 1
ATOM 6785 O O . LEU D 1 38 ? 51.278 36.122 105.773 1.00 15.52 29 LEU D O 1
ATOM 6790 N N . VAL D 1 39 ? 50.995 34.904 103.907 1.00 14.80 30 VAL D N 1
ATOM 6791 C CA . VAL D 1 39 ? 49.920 34.083 104.473 1.00 14.73 30 VAL D CA 1
ATOM 6792 C C . VAL D 1 39 ? 50.421 33.339 105.713 1.00 15.05 30 VAL D C 1
ATOM 6793 O O . VAL D 1 39 ? 49.782 33.365 106.768 1.00 14.38 30 VAL D O 1
ATOM 6797 N N . ASN D 1 40 ? 51.590 32.719 105.585 1.00 15.66 31 ASN D N 1
ATOM 6798 C CA . ASN D 1 40 ? 52.208 31.982 106.684 1.00 15.88 31 ASN D CA 1
ATOM 6799 C C . ASN D 1 40 ? 52.558 32.887 107.864 1.00 16.04 31 ASN D C 1
ATOM 6800 O O . ASN D 1 40 ? 52.354 32.508 109.020 1.00 15.81 31 ASN D O 1
ATOM 6805 N N . TYR D 1 41 ? 53.079 34.078 107.567 1.00 16.55 32 TYR D N 1
ATOM 6806 C CA . TYR D 1 41 ? 53.345 35.089 108.592 1.00 16.84 32 TYR D CA 1
ATOM 6807 C C . TYR D 1 41 ? 52.062 35.459 109.368 1.00 16.67 32 TYR D C 1
ATOM 6808 O O . TYR D 1 41 ? 52.027 35.393 110.604 1.00 16.49 32 TYR D O 1
ATOM 6817 N N . LEU D 1 42 ? 51.014 35.819 108.631 1.00 16.46 33 LEU D N 1
ATOM 6818 C CA . LEU D 1 42 ? 49.735 36.226 109.219 1.00 16.52 33 LEU D CA 1
ATOM 6819 C C . LEU D 1 42 ? 49.164 35.158 110.146 1.00 16.42 33 LEU D C 1
ATOM 6820 O O . LEU D 1 42 ? 48.772 35.459 111.276 1.00 15.71 33 LEU D O 1
ATOM 6825 N N . ILE D 1 43 ? 49.147 33.911 109.676 1.00 16.81 34 ILE D N 1
ATOM 6826 C CA . ILE D 1 43 ? 48.607 32.798 110.459 1.00 16.95 34 ILE D CA 1
ATOM 6827 C C . ILE D 1 43 ? 49.390 32.582 111.752 1.00 17.39 34 ILE D C 1
ATOM 6828 O O . ILE D 1 43 ? 48.815 32.188 112.768 1.00 17.08 34 ILE D O 1
ATOM 6833 N N . ASP D 1 44 ? 50.690 32.867 111.720 1.00 17.59 35 ASP D N 1
ATOM 6834 C CA . ASP D 1 44 ? 51.533 32.718 112.898 1.00 18.04 35 ASP D CA 1
ATOM 6835 C C . ASP D 1 44 ? 51.533 33.965 113.786 1.00 18.07 35 ASP D C 1
ATOM 6836 O O . ASP D 1 44 ? 52.099 33.940 114.867 1.00 18.02 35 ASP D O 1
ATOM 6841 N N . ASN D 1 45 ? 50.868 35.033 113.339 1.00 17.74 36 ASN D N 1
ATOM 6842 C CA . ASN D 1 45 ? 50.844 36.303 114.060 1.00 17.98 36 ASN D CA 1
ATOM 6843 C C . ASN D 1 45 ? 49.432 36.807 114.339 1.00 17.58 36 ASN D C 1
ATOM 6844 O O . ASN D 1 45 ? 49.148 37.996 114.208 1.00 18.21 36 ASN D O 1
ATOM 6849 N N . GLY D 1 46 ? 48.553 35.885 114.716 1.00 16.92 37 GLY D N 1
ATOM 6850 C CA . GLY D 1 46 ? 47.240 36.232 115.250 1.00 17.01 37 GLY D CA 1
ATOM 6851 C C . GLY D 1 46 ? 46.081 36.380 114.271 1.00 16.67 37 GLY D C 1
ATOM 6852 O O . GLY D 1 46 ? 44.993 36.738 114.694 1.00 16.68 37 GLY D O 1
ATOM 6853 N N . THR D 1 47 ? 46.301 36.108 112.981 1.00 16.44 38 THR D N 1
ATOM 6854 C CA . THR D 1 47 ? 45.211 36.119 111.996 1.00 16.21 38 THR D CA 1
ATOM 6855 C C . THR D 1 47 ? 44.402 34.825 112.081 1.00 16.06 38 THR D C 1
ATOM 6856 O O . THR D 1 47 ? 44.954 33.734 111.978 1.00 15.78 38 THR D O 1
ATOM 6860 N N . THR D 1 48 ? 43.089 34.963 112.269 1.00 16.07 39 THR D N 1
ATOM 6861 C CA . THR D 1 48 ? 42.195 33.814 112.430 1.00 15.94 39 THR D CA 1
ATOM 6862 C C . THR D 1 48 ? 41.333 33.544 111.196 1.00 15.71 39 THR D C 1
ATOM 6863 O O . THR D 1 48 ? 40.671 32.516 111.110 1.00 15.80 39 THR D O 1
ATOM 6867 N N . ALA D 1 49 ? 41.349 34.474 110.250 1.00 15.44 40 ALA D N 1
ATOM 6868 C CA . ALA D 1 49 ? 40.722 34.298 108.945 1.00 15.38 40 ALA D CA 1
ATOM 6869 C C . ALA D 1 49 ? 41.363 35.295 107.985 1.00 15.05 40 ALA D C 1
ATOM 6870 O O . ALA D 1 49 ? 41.849 36.342 108.401 1.00 15.21 40 ALA D O 1
ATOM 6872 N N . ILE D 1 50 ? 41.376 34.958 106.702 1.00 14.61 41 ILE D N 1
ATOM 6873 C CA . ILE D 1 50 ? 41.957 35.833 105.690 1.00 14.57 41 ILE D CA 1
ATOM 6874 C C . ILE D 1 50 ? 40.908 36.257 104.672 1.00 14.74 41 ILE D C 1
ATOM 6875 O O . ILE D 1 50 ? 40.250 35.422 104.055 1.00 14.39 41 ILE D O 1
ATOM 6880 N N . VAL D 1 51 ? 40.772 37.569 104.502 1.00 14.97 42 VAL D N 1
ATOM 6881 C CA . VAL D 1 51 ? 40.001 38.116 103.399 1.00 14.81 42 VAL D CA 1
ATOM 6882 C C . VAL D 1 51 ? 40.959 38.375 102.233 1.00 15.17 42 VAL D C 1
ATOM 6883 O O . VAL D 1 51 ? 41.919 39.140 102.358 1.00 15.09 42 VAL D O 1
ATOM 6887 N N . VAL D 1 52 ? 40.715 37.698 101.114 1.00 15.55 43 VAL D N 1
ATOM 6888 C CA . VAL D 1 52 ? 41.589 37.796 99.949 1.00 16.16 43 VAL D CA 1
ATOM 6889 C C . VAL D 1 52 ? 40.902 38.599 98.848 1.00 16.59 43 VAL D C 1
ATOM 6890 O O . VAL D 1 52 ? 39.702 38.431 98.579 1.00 16.45 43 VAL D O 1
ATOM 6894 N N . GLY D 1 53 ? 41.670 39.500 98.245 1.00 16.62 44 GLY D N 1
ATOM 6895 C CA . GLY D 1 53 ? 41.182 40.336 97.162 1.00 16.79 44 GLY D CA 1
ATOM 6896 C C . GLY D 1 53 ? 40.073 41.295 97.565 1.00 16.92 44 GLY D C 1
ATOM 6897 O O . GLY D 1 53 ? 39.174 41.578 96.775 1.00 16.93 44 GLY D O 1
ATOM 6898 N N . GLY D 1 54 ? 40.132 41.804 98.791 1.00 16.98 45 GLY D N 1
ATOM 6899 C CA . GLY D 1 54 ? 39.234 42.869 99.197 1.00 17.03 45 GLY D CA 1
ATOM 6900 C C . GLY D 1 54 ? 39.791 44.225 98.810 1.00 16.90 45 GLY D C 1
ATOM 6901 O O . GLY D 1 54 ? 40.727 44.332 98.020 1.00 15.86 45 GLY D O 1
ATOM 6902 N N . THR D 1 55 ? 39.222 45.265 99.404 1.00 17.32 46 THR D N 1
ATOM 6903 C CA . THR D 1 55 ? 39.662 46.630 99.156 1.00 17.72 46 THR D CA 1
ATOM 6904 C C . THR D 1 55 ? 41.154 46.824 99.437 1.00 16.75 46 THR D C 1
ATOM 6905 O O . THR D 1 55 ? 41.866 47.475 98.667 1.00 16.33 46 THR D O 1
ATOM 6909 N N . THR D 1 56 ? 41.602 46.270 100.560 1.00 15.77 47 THR D N 1
ATOM 6910 C CA . THR D 1 56 ? 43.003 46.339 100.983 1.00 15.05 47 THR D CA 1
ATOM 6911 C C . THR D 1 56 ? 43.885 45.477 100.078 1.00 14.41 47 THR D C 1
ATOM 6912 O O . THR D 1 56 ? 45.081 45.731 99.947 1.00 14.32 47 THR D O 1
ATOM 6916 N N . GLY D 1 57 ? 43.278 44.473 99.445 1.00 14.00 48 GLY D N 1
ATOM 6917 C CA . GLY D 1 57 ? 43.949 43.659 98.436 1.00 13.79 48 GLY D CA 1
ATOM 6918 C C . GLY D 1 57 ? 43.930 44.224 97.026 1.00 13.78 48 GLY D C 1
ATOM 6919 O O . GLY D 1 57 ? 44.273 43.520 96.075 1.00 13.33 48 GLY D O 1
ATOM 6920 N N . GLU D 1 58 ? 43.523 45.490 96.900 1.00 14.03 49 GLU D N 1
ATOM 6921 C CA . GLU D 1 58 ? 43.464 46.224 95.629 1.00 14.01 49 GLU D CA 1
ATOM 6922 C C . GLU D 1 58 ? 42.570 45.561 94.594 1.00 14.17 49 GLU D C 1
ATOM 6923 O O . GLU D 1 58 ? 42.904 45.501 93.411 1.00 13.83 49 GLU D O 1
ATOM 6929 N N . SER D 1 59 ? 41.398 45.114 95.044 1.00 14.42 50 SER D N 1
ATOM 6930 C CA . SER D 1 59 ? 40.414 44.520 94.145 1.00 14.38 50 SER D CA 1
ATOM 6931 C C . SER D 1 59 ? 40.103 45.386 92.909 1.00 14.16 50 SER D C 1
ATOM 6932 O O . SER D 1 59 ? 39.978 44.845 91.823 1.00 13.78 50 SER D O 1
ATOM 6935 N N . PRO D 1 60 ? 39.999 46.727 93.060 1.00 14.19 51 PRO D N 1
ATOM 6936 C CA . PRO D 1 60 ? 39.712 47.544 91.875 1.00 14.46 51 PRO D CA 1
ATOM 6937 C C . PRO D 1 60 ? 40.672 47.411 90.681 1.00 14.61 51 PRO D C 1
ATOM 6938 O O . PRO D 1 60 ? 40.246 47.591 89.539 1.00 15.23 51 PRO D O 1
ATOM 6942 N N . THR D 1 61 ? 41.943 47.111 90.937 1.00 14.74 52 THR D N 1
ATOM 6943 C CA . THR D 1 61 ? 42.955 47.060 89.890 1.00 14.76 52 THR D CA 1
ATOM 6944 C C . THR D 1 61 ? 43.345 45.626 89.512 1.00 14.86 52 THR D C 1
ATOM 6945 O O . THR D 1 61 ? 44.178 45.427 88.651 1.00 14.84 52 THR D O 1
ATOM 6949 N N . LEU D 1 62 ? 42.721 44.629 90.138 1.00 15.13 53 LEU D N 1
ATOM 6950 C CA . LEU D 1 62 ? 42.898 43.235 89.728 1.00 15.24 53 LEU D CA 1
ATOM 6951 C C . LEU D 1 62 ? 41.864 42.840 88.675 1.00 15.77 53 LEU D C 1
ATOM 6952 O O . LEU D 1 62 ? 40.679 43.162 88.810 1.00 15.93 53 LEU D O 1
ATOM 6957 N N . THR D 1 63 ? 42.310 42.112 87.654 1.00 16.49 54 THR D N 1
ATOM 6958 C CA . THR D 1 63 ? 41.402 41.504 86.670 1.00 16.89 54 THR D CA 1
ATOM 6959 C C . THR D 1 63 ? 40.649 40.341 87.315 1.00 17.08 54 THR D C 1
ATOM 6960 O O . THR D 1 63 ? 41.068 39.824 88.352 1.00 16.89 54 THR D O 1
ATOM 6964 N N . SER D 1 64 ? 39.534 39.934 86.712 1.00 17.23 55 SER D N 1
ATOM 6965 C CA . SER D 1 64 ? 38.785 38.779 87.212 1.00 17.60 55 SER D CA 1
ATOM 6966 C C . SER D 1 64 ? 39.680 37.544 87.272 1.00 17.01 55 SER D C 1
ATOM 6967 O O . SER D 1 64 ? 39.619 36.766 88.219 1.00 16.45 55 SER D O 1
ATOM 6970 N N . GLU D 1 65 ? 40.524 37.390 86.259 1.00 17.08 56 GLU D N 1
ATOM 6971 C CA . GLU D 1 65 ? 41.438 36.258 86.176 1.00 17.36 56 GLU D CA 1
ATOM 6972 C C . GLU D 1 65 ? 42.486 36.307 87.293 1.00 16.76 56 GLU D C 1
ATOM 6973 O O . GLU D 1 65 ? 42.806 35.284 87.904 1.00 16.00 56 GLU D O 1
ATOM 6979 N N . GLU D 1 66 ? 42.997 37.501 87.577 1.00 15.82 57 GLU D N 1
ATOM 6980 C CA . GLU D 1 66 ? 43.924 37.685 88.683 1.00 15.41 57 GLU D CA 1
ATOM 6981 C C . GLU D 1 66 ? 43.284 37.353 90.032 1.00 15.16 57 GLU D C 1
ATOM 6982 O O . GLU D 1 66 ? 43.910 36.706 90.869 1.00 14.33 57 GLU D O 1
ATOM 6988 N N . LYS D 1 67 ? 42.041 37.798 90.230 1.00 14.93 58 LYS D N 1
ATOM 6989 C CA . LYS D 1 67 ? 41.315 37.537 91.471 1.00 14.99 58 LYS D CA 1
ATOM 6990 C C . LYS D 1 67 ? 41.223 36.038 91.727 1.00 14.73 58 LYS D C 1
ATOM 6991 O O . LYS D 1 67 ? 41.589 35.564 92.787 1.00 14.41 58 LYS D O 1
ATOM 6997 N N . VAL D 1 68 ? 40.778 35.295 90.722 1.00 14.78 59 VAL D N 1
ATOM 6998 C CA . VAL D 1 68 ? 40.595 33.862 90.868 1.00 15.08 59 VAL D CA 1
ATOM 6999 C C . VAL D 1 68 ? 41.926 33.136 91.111 1.00 14.75 59 VAL D C 1
ATOM 7000 O O . VAL D 1 68 ? 41.988 32.256 91.973 1.00 14.53 59 VAL D O 1
ATOM 7004 N N . ALA D 1 69 ? 42.977 33.505 90.369 1.00 14.54 60 ALA D N 1
ATOM 7005 C CA . ALA D 1 69 ? 44.320 32.951 90.601 1.00 14.51 60 ALA D CA 1
ATOM 7006 C C . ALA D 1 69 ? 44.809 33.221 92.029 1.00 14.44 60 ALA D C 1
ATOM 7007 O O . ALA D 1 69 ? 45.400 32.346 92.681 1.00 14.18 60 ALA D O 1
ATOM 7009 N N . LEU D 1 70 ? 44.568 34.441 92.500 1.00 14.45 61 LEU D N 1
ATOM 7010 C CA . LEU D 1 70 ? 44.892 34.820 93.874 1.00 14.35 61 LEU D CA 1
ATOM 7011 C C . LEU D 1 70 ? 44.092 34.015 94.907 1.00 14.25 61 LEU D C 1
ATOM 7012 O O . LEU D 1 70 ? 44.667 33.477 95.858 1.00 13.90 61 LEU D O 1
ATOM 7017 N N . TYR D 1 71 ? 42.774 33.932 94.720 1.00 13.92 62 TYR D N 1
ATOM 7018 C CA . TYR D 1 71 ? 41.934 33.142 95.615 1.00 14.11 62 TYR D CA 1
ATOM 7019 C C . TYR D 1 71 ? 42.468 31.714 95.679 1.00 13.91 62 TYR D C 1
ATOM 7020 O O . TYR D 1 71 ? 42.582 31.159 96.748 1.00 14.13 62 TYR D O 1
ATOM 7029 N N . ARG D 1 72 ? 42.770 31.131 94.519 1.00 14.25 63 ARG D N 1
ATOM 7030 C CA . ARG D 1 72 ? 43.207 29.736 94.432 1.00 14.41 63 ARG D CA 1
ATOM 7031 C C . ARG D 1 72 ? 44.528 29.533 95.159 1.00 14.58 63 ARG D C 1
ATOM 7032 O O . ARG D 1 72 ? 44.697 28.554 95.884 1.00 14.09 63 ARG D O 1
ATOM 7040 N N . HIS D 1 73 ? 45.460 30.461 94.966 1.00 14.83 64 HIS D N 1
ATOM 7041 C CA . HIS D 1 73 ? 46.777 30.339 95.592 1.00 15.09 64 HIS D CA 1
ATOM 7042 C C . HIS D 1 73 ? 46.678 30.443 97.103 1.00 14.85 64 HIS D C 1
ATOM 7043 O O . HIS D 1 73 ? 47.301 29.657 97.830 1.00 14.76 64 HIS D O 1
ATOM 7050 N N . VAL D 1 74 ? 45.872 31.390 97.579 1.00 14.79 65 VAL D N 1
ATOM 7051 C CA . VAL D 1 74 ? 45.701 31.595 99.012 1.00 14.75 65 VAL D CA 1
ATOM 7052 C C . VAL D 1 74 ? 45.028 30.394 99.660 1.00 14.56 65 VAL D C 1
ATOM 7053 O O . VAL D 1 74 ? 45.450 29.961 100.718 1.00 14.19 65 VAL D O 1
ATOM 7057 N N . VAL D 1 75 ? 43.993 29.852 99.019 1.00 14.75 66 VAL D N 1
ATOM 7058 C CA . VAL D 1 75 ? 43.359 28.618 99.495 1.00 14.55 66 VAL D CA 1
ATOM 7059 C C . VAL D 1 75 ? 44.374 27.478 99.603 1.00 14.74 66 VAL D C 1
ATOM 7060 O O . VAL D 1 75 ? 44.420 26.772 100.618 1.00 15.12 66 VAL D O 1
ATOM 7064 N N . SER D 1 76 ? 45.207 27.323 98.580 1.00 14.99 67 SER D N 1
ATOM 7065 C CA . SER D 1 76 ? 46.203 26.239 98.557 1.00 15.05 67 SER D CA 1
ATOM 7066 C C . SER D 1 76 ? 47.203 26.342 99.706 1.00 15.76 67 SER D C 1
ATOM 7067 O O . SER D 1 76 ? 47.501 25.346 100.372 1.00 16.49 67 SER D O 1
ATOM 7070 N N . VAL D 1 77 ? 47.714 27.546 99.939 1.00 15.96 68 VAL D N 1
ATOM 7071 C CA . VAL D 1 77 ? 48.739 27.765 100.964 1.00 16.02 68 VAL D CA 1
ATOM 7072 C C . VAL D 1 77 ? 48.141 27.582 102.343 1.00 15.98 68 VAL D C 1
ATOM 7073 O O . VAL D 1 77 ? 48.747 26.952 103.216 1.00 15.57 68 VAL D O 1
ATOM 7077 N N . VAL D 1 78 ? 46.943 28.132 102.529 1.00 16.05 69 VAL D N 1
ATOM 7078 C CA . VAL D 1 78 ? 46.258 28.096 103.820 1.00 16.25 69 VAL D CA 1
ATOM 7079 C C . VAL D 1 78 ? 45.977 26.659 104.247 1.00 16.72 69 VAL D C 1
ATOM 7080 O O . VAL D 1 78 ? 46.084 26.334 105.425 1.00 15.84 69 VAL D O 1
ATOM 7084 N N . ASP D 1 79 ? 45.624 25.814 103.281 1.00 17.46 70 ASP D N 1
ATOM 7085 C CA . ASP D 1 79 ? 45.395 24.384 103.525 1.00 18.48 70 ASP D CA 1
ATOM 7086 C C . ASP D 1 79 ? 44.506 24.157 104.752 1.00 18.44 70 ASP D C 1
ATOM 7087 O O . ASP D 1 79 ? 44.854 23.405 105.667 1.00 18.31 70 ASP D O 1
ATOM 7092 N N . LYS D 1 80 ? 43.372 24.857 104.763 1.00 18.54 71 LYS D N 1
ATOM 7093 C CA . LYS D 1 80 ? 42.318 24.715 105.769 1.00 18.97 71 LYS D CA 1
ATOM 7094 C C . LYS D 1 80 ? 42.687 25.116 107.208 1.00 18.57 71 LYS D C 1
ATOM 7095 O O . LYS D 1 80 ? 41.924 24.835 108.136 1.00 18.96 71 LYS D O 1
ATOM 7101 N N . ARG D 1 81 ? 43.818 25.793 107.395 1.00 17.96 72 ARG D N 1
ATOM 7102 C CA . ARG D 1 81 ? 44.247 26.228 108.731 1.00 17.81 72 ARG D CA 1
ATOM 7103 C C . ARG D 1 81 ? 43.358 27.331 109.288 1.00 17.80 72 ARG D C 1
ATOM 7104 O O . ARG D 1 81 ? 43.099 27.377 110.490 1.00 17.42 72 ARG D O 1
ATOM 7112 N N . VAL D 1 82 ? 42.916 28.230 108.410 1.00 17.35 73 VAL D N 1
ATOM 7113 C CA . VAL D 1 82 ? 41.924 29.250 108.761 1.00 17.31 73 VAL D CA 1
ATOM 7114 C C . VAL D 1 82 ? 40.948 29.444 107.599 1.00 16.66 73 VAL D C 1
ATOM 7115 O O . VAL D 1 82 ? 41.268 29.095 106.454 1.00 16.29 73 VAL D O 1
ATOM 7119 N N . PRO D 1 83 ? 39.747 29.998 107.879 1.00 16.39 74 PRO D N 1
ATOM 7120 C CA . PRO D 1 83 ? 38.850 30.288 106.763 1.00 15.98 74 PRO D CA 1
ATOM 7121 C C . PRO D 1 83 ? 39.411 31.348 105.808 1.00 15.46 74 PRO D C 1
ATOM 7122 O O . PRO D 1 83 ? 40.065 32.306 106.247 1.00 15.30 74 PRO D O 1
ATOM 7126 N N . VAL D 1 84 ? 39.164 31.136 104.517 1.00 14.56 75 VAL D N 1
ATOM 7127 C CA . VAL D 1 84 ? 39.512 32.064 103.457 1.00 14.69 75 VAL D CA 1
ATOM 7128 C C . VAL D 1 84 ? 38.233 32.660 102.858 1.00 14.61 75 VAL D C 1
ATOM 7129 O O . VAL D 1 84 ? 37.383 31.937 102.331 1.00 14.66 75 VAL D O 1
ATOM 7133 N N . ILE D 1 85 ? 38.125 33.981 102.971 1.00 14.47 76 ILE D N 1
ATOM 7134 C CA . ILE D 1 85 ? 36.983 34.761 102.510 1.00 14.57 76 ILE D CA 1
ATOM 7135 C C . ILE D 1 85 ? 37.432 35.561 101.284 1.00 14.30 76 ILE D C 1
ATOM 7136 O O . ILE D 1 85 ? 38.366 36.350 101.371 1.00 14.32 76 ILE D O 1
ATOM 7141 N N . ALA D 1 86 ? 36.774 35.348 100.151 1.00 14.03 77 ALA D N 1
ATOM 7142 C CA . ALA D 1 86 ? 37.094 36.063 98.915 1.00 14.25 77 ALA D CA 1
ATOM 7143 C C . ALA D 1 86 ? 36.183 37.274 98.693 1.00 14.21 77 ALA D C 1
ATOM 7144 O O . ALA D 1 86 ? 34.971 37.173 98.820 1.00 14.28 77 ALA D O 1
ATOM 7146 N N . GLY D 1 87 ? 36.773 38.415 98.333 1.00 14.43 78 GLY D N 1
ATOM 7147 C CA . GLY D 1 87 ? 36.005 39.647 98.100 1.00 14.64 78 GLY D CA 1
ATOM 7148 C C . GLY D 1 87 ? 35.354 39.700 96.732 1.00 14.82 78 GLY D C 1
ATOM 7149 O O . GLY D 1 87 ? 35.745 40.487 95.870 1.00 15.34 78 GLY D O 1
ATOM 7150 N N . THR D 1 88 ? 34.345 38.867 96.522 1.00 14.42 79 THR D N 1
ATOM 7151 C CA . THR D 1 88 ? 33.773 38.689 95.187 1.00 14.48 79 THR D CA 1
ATOM 7152 C C . THR D 1 88 ? 32.717 39.728 94.809 1.00 14.47 79 THR D C 1
ATOM 7153 O O . THR D 1 88 ? 32.498 39.992 93.629 1.00 15.63 79 THR D O 1
ATOM 7157 N N . GLY D 1 89 ? 32.059 40.305 95.802 1.00 14.04 80 GLY D N 1
ATOM 7158 C CA . GLY D 1 89 ? 31.013 41.280 95.554 1.00 13.83 80 GLY D CA 1
ATOM 7159 C C . GLY D 1 89 ? 31.532 42.576 94.959 1.00 13.65 80 GLY D C 1
ATOM 7160 O O . GLY D 1 89 ? 32.540 43.123 95.414 1.00 13.65 80 GLY D O 1
ATOM 7161 N N . SER D 1 90 ? 30.839 43.062 93.931 1.00 13.73 81 SER D N 1
ATOM 7162 C CA . SER D 1 90 ? 31.082 44.391 93.383 1.00 13.58 81 SER D CA 1
ATOM 7163 C C . SER D 1 90 ? 29.763 45.182 93.365 1.00 13.89 81 SER D C 1
ATOM 7164 O O . SER D 1 90 ? 28.814 44.831 94.071 1.00 13.81 81 SER D O 1
ATOM 7167 N N . ASN D 1 91 ? 29.708 46.254 92.574 1.00 13.97 82 ASN D N 1
ATOM 7168 C CA . ASN D 1 91 ? 28.465 47.025 92.390 1.00 13.83 82 ASN D CA 1
ATOM 7169 C C . ASN D 1 91 ? 27.586 46.521 91.228 1.00 13.89 82 ASN D C 1
ATOM 7170 O O . ASN D 1 91 ? 26.609 47.165 90.861 1.00 14.43 82 ASN D O 1
ATOM 7175 N N . ASN D 1 92 ? 27.946 45.355 90.686 1.00 13.96 83 ASN D N 1
ATOM 7176 C CA . ASN D 1 92 ? 27.294 44.715 89.553 1.00 13.62 83 ASN D CA 1
ATOM 7177 C C . ASN D 1 92 ? 26.846 43.334 90.032 1.00 13.54 83 ASN D C 1
ATOM 7178 O O . ASN D 1 92 ? 27.676 42.465 90.306 1.00 13.31 83 ASN D O 1
ATOM 7183 N N . THR D 1 93 ? 25.536 43.137 90.148 1.00 13.68 84 THR D N 1
ATOM 7184 C CA . THR D 1 93 ? 25.005 41.896 90.724 1.00 13.95 84 THR D CA 1
ATOM 7185 C C . THR D 1 93 ? 25.370 40.658 89.889 1.00 14.48 84 THR D C 1
ATOM 7186 O O . THR D 1 93 ? 25.825 39.650 90.424 1.00 14.69 84 THR D O 1
ATOM 7190 N N . HIS D 1 94 ? 25.170 40.746 88.580 1.00 15.00 85 HIS D N 1
ATOM 7191 C CA . HIS D 1 94 ? 25.451 39.630 87.671 1.00 15.12 85 HIS D CA 1
ATOM 7192 C C . HIS D 1 94 ? 26.936 39.227 87.711 1.00 14.76 85 HIS D C 1
ATOM 7193 O O . HIS D 1 94 ? 27.282 38.037 87.774 1.00 13.94 85 HIS D O 1
ATOM 7200 N N . ALA D 1 95 ? 27.805 40.229 87.686 1.00 14.24 86 ALA D N 1
ATOM 7201 C CA . ALA D 1 95 ? 29.249 39.997 87.754 1.00 14.38 86 ALA D CA 1
ATOM 7202 C C . ALA D 1 95 ? 29.637 39.391 89.112 1.00 14.27 86 ALA D C 1
ATOM 7203 O O . ALA D 1 95 ? 30.508 38.514 89.183 1.00 14.00 86 ALA D O 1
ATOM 7205 N N . SER D 1 96 ? 28.984 39.853 90.177 1.00 14.19 87 SER D N 1
ATOM 7206 C CA . SER D 1 96 ? 29.230 39.343 91.526 1.00 14.28 87 SER D CA 1
ATOM 7207 C C . SER D 1 96 ? 28.881 37.851 91.647 1.00 14.44 87 SER D C 1
ATOM 7208 O O . SER D 1 96 ? 29.600 37.087 92.292 1.00 13.58 87 SER D O 1
ATOM 7211 N N . ILE D 1 97 ? 27.780 37.451 91.015 1.00 14.69 88 ILE D N 1
ATOM 7212 C CA . ILE D 1 97 ? 27.373 36.045 90.954 1.00 15.14 88 ILE D CA 1
ATOM 7213 C C . ILE D 1 97 ? 28.429 35.205 90.223 1.00 15.38 88 ILE D C 1
ATOM 7214 O O . ILE D 1 97 ? 28.845 34.141 90.703 1.00 15.13 88 ILE D O 1
ATOM 7219 N N . ASP D 1 98 ? 28.854 35.693 89.066 1.00 15.54 89 ASP D N 1
ATOM 7220 C CA . ASP D 1 98 ? 29.864 35.012 88.267 1.00 16.17 89 ASP D CA 1
ATOM 7221 C C . ASP D 1 98 ? 31.163 34.799 89.053 1.00 15.32 89 ASP D C 1
ATOM 7222 O O . ASP D 1 98 ? 31.683 33.680 89.096 1.00 14.82 89 ASP D O 1
ATOM 7227 N N . LEU D 1 99 ? 31.671 35.864 89.674 1.00 14.63 90 LEU D N 1
ATOM 7228 C CA . LEU D 1 99 ? 32.922 35.781 90.448 1.00 14.67 90 LEU D CA 1
ATOM 7229 C C . LEU D 1 99 ? 32.774 34.901 91.686 1.00 14.57 90 LEU D C 1
ATOM 7230 O O . LEU D 1 99 ? 33.732 34.254 92.121 1.00 14.38 90 LEU D O 1
ATOM 7235 N N . THR D 1 100 ? 31.584 34.909 92.269 1.00 14.37 91 THR D N 1
ATOM 7236 C CA . THR D 1 100 ? 31.305 34.092 93.446 1.00 14.56 91 THR D CA 1
ATOM 7237 C C . THR D 1 100 ? 31.359 32.609 93.086 1.00 15.11 91 THR D C 1
ATOM 7238 O O . THR D 1 100 ? 31.896 31.808 93.842 1.00 14.85 91 THR D O 1
ATOM 7242 N N . LYS D 1 101 ? 30.796 32.265 91.930 1.00 15.57 92 LYS D N 1
ATOM 7243 C CA . LYS D 1 101 ? 30.841 30.902 91.391 1.00 16.62 92 LYS D CA 1
ATOM 7244 C C . LYS D 1 101 ? 32.283 30.442 91.162 1.00 16.21 92 LYS D C 1
ATOM 7245 O O . LYS D 1 101 ? 32.648 29.322 91.524 1.00 15.49 92 LYS D O 1
ATOM 7251 N N . LYS D 1 102 ? 33.095 31.321 90.576 1.00 16.24 93 LYS D N 1
ATOM 7252 C CA . LYS D 1 102 ? 34.499 31.021 90.305 1.00 16.32 93 LYS D CA 1
ATOM 7253 C C . LYS D 1 102 ? 35.328 30.842 91.573 1.00 16.18 93 LYS D C 1
ATOM 7254 O O . LYS D 1 102 ? 36.238 30.003 91.593 1.00 15.87 93 LYS D O 1
ATOM 7260 N N . ALA D 1 103 ? 35.014 31.607 92.625 1.00 16.02 94 ALA D N 1
ATOM 7261 C CA . ALA D 1 103 ? 35.723 31.486 93.910 1.00 16.08 94 ALA D CA 1
ATOM 7262 C C . ALA D 1 103 ? 35.352 30.191 94.606 1.00 16.65 94 ALA D C 1
ATOM 7263 O O . ALA D 1 103 ? 36.220 29.509 95.157 1.00 16.71 94 ALA D O 1
ATOM 7265 N N . THR D 1 104 ? 34.057 29.860 94.569 1.00 16.90 95 THR D N 1
ATOM 7266 C CA . THR D 1 104 ? 33.555 28.586 95.069 1.00 17.50 95 THR D CA 1
ATOM 7267 C C . THR D 1 104 ? 34.306 27.414 94.426 1.00 17.61 95 THR D C 1
ATOM 7268 O O . THR D 1 104 ? 34.656 26.468 95.113 1.00 17.60 95 THR D O 1
ATOM 7272 N N . GLU D 1 105 ? 34.550 27.496 93.118 1.00 18.06 96 GLU D N 1
ATOM 7273 C CA . GLU D 1 105 ? 35.246 26.433 92.375 1.00 18.72 96 GLU D CA 1
ATOM 7274 C C . GLU D 1 105 ? 36.701 26.217 92.798 1.00 18.07 96 GLU D C 1
ATOM 7275 O O . GLU D 1 105 ? 37.235 25.128 92.584 1.00 17.66 96 GLU D O 1
ATOM 7281 N N . VAL D 1 106 ? 37.337 27.241 93.379 1.00 17.39 97 VAL D N 1
ATOM 7282 C CA . VAL D 1 106 ? 38.726 27.130 93.845 1.00 16.77 97 VAL D CA 1
ATOM 7283 C C . VAL D 1 106 ? 38.832 26.972 95.372 1.00 16.71 97 VAL D C 1
ATOM 7284 O O . VAL D 1 106 ? 39.906 27.131 95.945 1.00 16.72 97 VAL D O 1
ATOM 7288 N N . GLY D 1 107 ? 37.711 26.649 96.017 1.00 16.21 98 GLY D N 1
ATOM 7289 C CA . GLY D 1 107 ? 37.723 26.153 97.386 1.00 16.26 98 GLY D CA 1
ATOM 7290 C C . GLY D 1 107 ? 37.800 27.185 98.493 1.00 15.95 98 GLY D C 1
ATOM 7291 O O . GLY D 1 107 ? 38.241 26.863 99.593 1.00 16.40 98 GLY D O 1
ATOM 7292 N N . VAL D 1 108 ? 37.374 28.422 98.232 1.00 15.95 99 VAL D N 1
ATOM 7293 C CA . VAL D 1 108 ? 37.284 29.409 99.322 1.00 15.63 99 VAL D CA 1
ATOM 7294 C C . VAL D 1 108 ? 36.169 28.975 100.274 1.00 15.43 99 VAL D C 1
ATOM 7295 O O . VAL D 1 108 ? 35.286 28.180 99.907 1.00 15.28 99 VAL D O 1
ATOM 7299 N N . ASP D 1 109 ? 36.205 29.496 101.490 1.00 15.05 100 ASP D N 1
ATOM 7300 C CA . ASP D 1 109 ? 35.255 29.083 102.532 1.00 14.98 100 ASP D CA 1
ATOM 7301 C C . ASP D 1 109 ? 34.059 30.012 102.671 1.00 15.13 100 ASP D C 1
ATOM 7302 O O . ASP D 1 109 ? 33.037 29.637 103.261 1.00 15.34 100 ASP D O 1
ATOM 7307 N N . ALA D 1 110 ? 34.194 31.224 102.147 1.00 14.71 101 ALA D N 1
ATOM 7308 C CA . ALA D 1 110 ? 33.156 32.239 102.253 1.00 14.42 101 ALA D CA 1
ATOM 7309 C C . ALA D 1 110 ? 33.446 33.355 101.271 1.00 14.21 101 ALA D C 1
ATOM 7310 O O . ALA D 1 110 ? 34.532 33.411 100.681 1.00 13.98 101 ALA D O 1
ATOM 7312 N N . VAL D 1 111 ? 32.473 34.241 101.087 1.00 14.14 102 VAL D N 1
ATOM 7313 C CA . VAL D 1 111 ? 32.667 35.431 100.265 1.00 13.83 102 VAL D CA 1
ATOM 7314 C C . VAL D 1 111 ? 32.261 36.689 101.026 1.00 13.77 102 VAL D C 1
ATOM 7315 O O . VAL D 1 111 ? 31.350 36.663 101.868 1.00 13.30 102 VAL D O 1
ATOM 7319 N N . MET D 1 112 ? 32.965 37.783 100.737 1.00 13.70 103 MET D N 1
ATOM 7320 C CA . MET D 1 112 ? 32.648 39.100 101.284 1.00 13.92 103 MET D CA 1
ATOM 7321 C C . MET D 1 112 ? 31.916 39.916 100.227 1.00 13.43 103 MET D C 1
ATOM 7322 O O . MET D 1 112 ? 32.441 40.079 99.117 1.00 13.19 103 MET D O 1
ATOM 7327 N N . LEU D 1 113 ? 30.740 40.451 100.575 1.00 13.10 104 LEU D N 1
ATOM 7328 C CA . LEU D 1 113 ? 29.927 41.241 99.642 1.00 13.33 104 LEU D CA 1
ATOM 7329 C C . LEU D 1 113 ? 29.718 42.672 100.136 1.00 13.56 104 LEU D C 1
ATOM 7330 O O . LEU D 1 113 ? 28.967 42.928 101.091 1.00 13.46 104 LEU D O 1
ATOM 7335 N N . VAL D 1 114 ? 30.388 43.600 99.461 1.00 13.52 105 VAL D N 1
ATOM 7336 C CA . VAL D 1 114 ? 30.322 45.008 99.790 1.00 13.78 105 VAL D CA 1
ATOM 7337 C C . VAL D 1 114 ? 29.024 45.648 99.289 1.00 13.45 105 VAL D C 1
ATOM 7338 O O . VAL D 1 114 ? 28.480 45.253 98.256 1.00 13.79 105 VAL D O 1
ATOM 7342 N N . ALA D 1 115 ? 28.536 46.633 100.035 1.00 13.30 106 ALA D N 1
ATOM 7343 C CA . ALA D 1 115 ? 27.502 47.541 99.540 1.00 13.22 106 ALA D CA 1
ATOM 7344 C C . ALA D 1 115 ? 27.970 48.106 98.203 1.00 13.10 106 ALA D C 1
ATOM 7345 O O . ALA D 1 115 ? 29.073 48.643 98.124 1.00 13.01 106 ALA D O 1
ATOM 7347 N N . PRO D 1 116 ? 27.150 47.963 97.143 1.00 12.97 107 PRO D N 1
ATOM 7348 C CA . PRO D 1 116 ? 27.522 48.536 95.855 1.00 13.03 107 PRO D CA 1
ATOM 7349 C C . PRO D 1 116 ? 27.930 50.006 95.957 1.00 13.07 107 PRO D C 1
ATOM 7350 O O . PRO D 1 116 ? 27.211 50.819 96.525 1.00 13.34 107 PRO D O 1
ATOM 7354 N N . TYR D 1 117 ? 29.118 50.299 95.436 1.00 13.63 108 TYR D N 1
ATOM 7355 C CA . TYR D 1 117 ? 29.686 51.646 95.398 1.00 13.81 108 TYR D CA 1
ATOM 7356 C C . TYR D 1 117 ? 29.280 52.288 94.073 1.00 14.18 108 TYR D C 1
ATOM 7357 O O . TYR D 1 117 ? 28.874 51.595 93.139 1.00 13.58 108 TYR D O 1
ATOM 7366 N N . TYR D 1 118 ? 29.369 53.614 94.030 1.00 14.51 109 TYR D N 1
ATOM 7367 C CA . TYR D 1 118 ? 29.222 54.423 92.807 1.00 14.95 109 TYR D CA 1
ATOM 7368 C C . TYR D 1 118 ? 27.769 54.603 92.316 1.00 14.99 109 TYR D C 1
ATOM 7369 O O . TYR D 1 118 ? 27.372 55.725 92.005 1.00 14.93 109 TYR D O 1
ATOM 7378 N N . ASN D 1 119 ? 26.995 53.518 92.241 1.00 14.66 110 ASN D N 1
ATOM 7379 C CA . ASN D 1 119 ? 25.637 53.586 91.691 1.00 14.45 110 ASN D CA 1
ATOM 7380 C C . ASN D 1 119 ? 24.533 53.864 92.723 1.00 14.44 110 ASN D C 1
ATOM 7381 O O . ASN D 1 119 ? 23.364 53.995 92.346 1.00 14.07 110 ASN D O 1
ATOM 7386 N N . LYS D 1 120 ? 24.909 53.953 94.001 1.00 14.47 111 LYS D N 1
ATOM 7387 C CA . LYS D 1 120 ? 24.031 54.405 95.074 1.00 15.29 111 LYS D CA 1
ATOM 7388 C C . LYS D 1 120 ? 22.666 53.706 95.101 1.00 15.25 111 LYS D C 1
ATOM 7389 O O . LYS D 1 120 ? 21.618 54.354 94.947 1.00 15.01 111 LYS D O 1
ATOM 7395 N N . PRO D 1 121 ? 22.675 52.379 95.317 1.00 14.46 112 PRO D N 1
ATOM 7396 C CA . PRO D 1 121 ? 21.421 51.642 95.343 1.00 14.08 112 PRO D CA 1
ATOM 7397 C C . PRO D 1 121 ? 20.589 51.965 96.583 1.00 14.16 112 PRO D C 1
ATOM 7398 O O . PRO D 1 121 ? 21.093 52.493 97.569 1.00 13.77 112 PRO D O 1
ATOM 7402 N N . SER D 1 122 ? 19.306 51.637 96.515 1.00 14.20 113 SER D N 1
ATOM 7403 C CA . SER D 1 122 ? 18.404 51.782 97.631 1.00 13.82 113 SER D CA 1
ATOM 7404 C C . SER D 1 122 ? 18.548 50.587 98.575 1.00 14.09 113 SER D C 1
ATOM 7405 O O . SER D 1 122 ? 19.233 49.610 98.266 1.00 13.23 113 SER D O 1
ATOM 7408 N N . GLN D 1 123 ? 17.849 50.661 99.706 1.00 13.98 114 GLN D N 1
ATOM 7409 C CA . GLN D 1 123 ? 17.827 49.560 100.668 1.00 14.30 114 GLN D CA 1
ATOM 7410 C C . GLN D 1 123 ? 17.295 48.279 100.039 1.00 14.14 114 GLN D C 1
ATOM 7411 O O . GLN D 1 123 ? 17.896 47.216 100.192 1.00 13.80 114 GLN D O 1
ATOM 7417 N N . GLU D 1 124 ? 16.194 48.387 99.300 1.00 14.28 115 GLU D N 1
ATOM 7418 C CA . GLU D 1 124 ? 15.589 47.207 98.654 1.00 14.56 115 GLU D CA 1
ATOM 7419 C C . GLU D 1 124 ? 16.445 46.699 97.496 1.00 14.13 115 GLU D C 1
ATOM 7420 O O . GLU D 1 124 ? 16.527 45.494 97.272 1.00 14.38 115 GLU D O 1
ATOM 7426 N N . GLY D 1 125 ? 17.069 47.610 96.758 1.00 14.41 116 GLY D N 1
ATOM 7427 C CA . GLY D 1 125 ? 18.037 47.229 95.725 1.00 14.24 116 GLY D CA 1
ATOM 7428 C C . GLY D 1 125 ? 19.174 46.407 96.308 1.00 14.42 116 GLY D C 1
ATOM 7429 O O . GLY D 1 125 ? 19.545 45.369 95.769 1.00 15.32 116 GLY D O 1
ATOM 7430 N N . MET D 1 126 ? 19.720 46.865 97.427 1.00 14.21 117 MET D N 1
ATOM 7431 C CA . MET D 1 126 ? 20.802 46.145 98.101 1.00 14.14 117 MET D CA 1
ATOM 7432 C C . MET D 1 126 ? 20.311 44.808 98.628 1.00 13.67 117 MET D C 1
ATOM 7433 O O . MET D 1 126 ? 21.011 43.803 98.540 1.00 13.03 117 MET D O 1
ATOM 7438 N N . TYR D 1 127 ? 19.086 44.784 99.142 1.00 13.66 118 TYR D N 1
ATOM 7439 C CA . TYR D 1 127 ? 18.506 43.538 99.620 1.00 13.71 118 TYR D CA 1
ATOM 7440 C C . TYR D 1 127 ? 18.439 42.507 98.492 1.00 13.47 118 TYR D C 1
ATOM 7441 O O . TYR D 1 127 ? 18.874 41.363 98.661 1.00 13.41 118 TYR D O 1
ATOM 7450 N N . GLN D 1 128 ? 17.919 42.922 97.341 1.00 13.31 119 GLN D N 1
ATOM 7451 C CA . GLN D 1 128 ? 17.793 42.029 96.190 1.00 13.30 119 GLN D CA 1
ATOM 7452 C C . GLN D 1 128 ? 19.169 41.656 95.629 1.00 13.31 119 GLN D C 1
ATOM 7453 O O . GLN D 1 128 ? 19.360 40.525 95.180 1.00 13.67 119 GLN D O 1
ATOM 7459 N N . HIS D 1 129 ? 20.107 42.610 95.670 1.00 13.17 120 HIS D N 1
ATOM 7460 C CA . HIS D 1 129 ? 21.511 42.401 95.274 1.00 12.78 120 HIS D CA 1
ATOM 7461 C C . HIS D 1 129 ? 22.132 41.288 96.111 1.00 12.73 120 HIS D C 1
ATOM 7462 O O . HIS D 1 129 ? 22.570 40.266 95.586 1.00 12.41 120 HIS D O 1
ATOM 7469 N N . PHE D 1 130 ? 22.150 41.485 97.421 1.00 13.05 121 PHE D N 1
ATOM 7470 C CA . PHE D 1 130 ? 22.728 40.499 98.316 1.00 13.59 121 PHE D CA 1
ATOM 7471 C C . PHE D 1 130 ? 21.979 39.158 98.277 1.00 14.15 121 PHE D C 1
ATOM 7472 O O . PHE D 1 130 ? 22.605 38.100 98.317 1.00 13.60 121 PHE D O 1
ATOM 7480 N N . LYS D 1 131 ? 20.647 39.214 98.191 1.00 14.91 122 LYS D N 1
ATOM 7481 C CA . LYS D 1 131 ? 19.824 38.003 98.137 1.00 15.54 122 LYS D CA 1
ATOM 7482 C C . LYS D 1 131 ? 20.162 37.167 96.905 1.00 15.45 122 LYS D C 1
ATOM 7483 O O . LYS D 1 131 ? 20.297 35.950 97.004 1.00 15.40 122 LYS D O 1
ATOM 7489 N N . ALA D 1 132 ? 20.318 37.831 95.759 1.00 15.73 123 ALA D N 1
ATOM 7490 C CA . ALA D 1 132 ? 20.610 37.159 94.489 1.00 15.74 123 ALA D CA 1
ATOM 7491 C C . ALA D 1 132 ? 21.982 36.473 94.488 1.00 15.67 123 ALA D C 1
ATOM 7492 O O . ALA D 1 132 ? 22.124 35.362 93.983 1.00 15.66 123 ALA D O 1
ATOM 7494 N N . ILE D 1 133 ? 22.979 37.121 95.079 1.00 15.75 124 ILE D N 1
ATOM 7495 C CA . ILE D 1 133 ? 24.335 36.552 95.150 1.00 15.94 124 ILE D CA 1
ATOM 7496 C C . ILE D 1 133 ? 24.385 35.379 96.146 1.00 16.31 124 ILE D C 1
ATOM 7497 O O . ILE D 1 133 ? 24.944 34.328 95.834 1.00 16.55 124 ILE D O 1
ATOM 7502 N N . ALA D 1 134 ? 23.793 35.565 97.326 1.00 16.58 125 ALA D N 1
ATOM 7503 C CA . ALA D 1 134 ? 23.711 34.505 98.340 1.00 17.11 125 ALA D CA 1
ATOM 7504 C C . ALA D 1 134 ? 23.013 33.238 97.817 1.00 18.04 125 ALA D C 1
ATOM 7505 O O . ALA D 1 134 ? 23.485 32.133 98.050 1.00 17.47 125 ALA D O 1
ATOM 7507 N N . GLU D 1 135 ? 21.893 33.407 97.110 1.00 19.67 126 GLU D N 1
ATOM 7508 C CA . GLU D 1 135 ? 21.160 32.276 96.521 1.00 20.66 126 GLU D CA 1
ATOM 7509 C C . GLU D 1 135 ? 21.991 31.471 95.522 1.00 21.21 126 GLU D C 1
ATOM 7510 O O . GLU D 1 135 ? 21.770 30.271 95.359 1.00 21.20 126 GLU D O 1
ATOM 7516 N N . SER D 1 136 ? 22.950 32.131 94.873 1.00 21.45 127 SER D N 1
ATOM 7517 C CA . SER D 1 136 ? 23.760 31.529 93.815 1.00 21.29 127 SER D CA 1
ATOM 7518 C C . SER D 1 136 ? 24.913 30.656 94.299 1.00 21.23 127 SER D C 1
ATOM 7519 O O . SER D 1 136 ? 25.582 30.025 93.487 1.00 21.84 127 SER D O 1
ATOM 7522 N N . THR D 1 137 ? 25.167 30.633 95.603 1.00 20.56 128 THR D N 1
ATOM 7523 C CA . THR D 1 137 ? 26.305 29.919 96.139 1.00 20.10 128 THR D CA 1
ATOM 7524 C C . THR D 1 137 ? 25.888 29.142 97.389 1.00 20.07 128 THR D C 1
ATOM 7525 O O . THR D 1 137 ? 24.995 29.576 98.122 1.00 19.30 128 THR D O 1
ATOM 7529 N N . PRO D 1 138 ? 26.521 27.981 97.628 1.00 19.93 129 PRO D N 1
ATOM 7530 C CA . PRO D 1 138 ? 26.346 27.308 98.909 1.00 19.96 129 PRO D CA 1
ATOM 7531 C C . PRO D 1 138 ? 27.196 27.913 100.026 1.00 19.48 129 PRO D C 1
ATOM 7532 O O . PRO D 1 138 ? 27.005 27.561 101.182 1.00 19.13 129 PRO D O 1
ATOM 7536 N N . LEU D 1 139 ? 28.112 28.827 99.687 1.00 19.07 130 LEU D N 1
ATOM 7537 C CA . LEU D 1 139 ? 29.071 29.356 100.660 1.00 19.04 130 LEU D CA 1
ATOM 7538 C C . LEU D 1 139 ? 28.443 30.366 101.614 1.00 18.54 130 LEU D C 1
ATOM 7539 O O . LEU D 1 139 ? 27.514 31.093 101.241 1.00 18.72 130 LEU D O 1
ATOM 7544 N N . PRO D 1 140 ? 28.953 30.419 102.851 1.00 17.89 131 PRO D N 1
ATOM 7545 C CA . PRO D 1 140 ? 28.590 31.515 103.737 1.00 17.54 131 PRO D CA 1
ATOM 7546 C C . PRO D 1 140 ? 29.009 32.887 103.178 1.00 17.06 131 PRO D C 1
ATOM 7547 O O . PRO D 1 140 ? 30.027 33.010 102.477 1.00 16.68 131 PRO D O 1
ATOM 7551 N N . VAL D 1 141 ? 28.204 33.889 103.509 1.00 16.34 132 VAL D N 1
ATOM 7552 C CA . VAL D 1 141 ? 28.331 35.245 103.003 1.00 16.06 132 VAL D CA 1
ATOM 7553 C C . VAL D 1 141 ? 28.543 36.178 104.182 1.00 15.88 132 VAL D C 1
ATOM 7554 O O . VAL D 1 141 ? 27.858 36.059 105.208 1.00 15.65 132 VAL D O 1
ATOM 7558 N N . MET D 1 142 ? 29.510 37.083 104.043 1.00 15.18 133 MET D N 1
ATOM 7559 C CA . MET D 1 142 ? 29.697 38.169 104.989 1.00 15.28 133 MET D CA 1
ATOM 7560 C C . MET D 1 142 ? 29.413 39.469 104.263 1.00 14.64 133 MET D C 1
ATOM 7561 O O . MET D 1 142 ? 30.040 39.768 103.246 1.00 14.52 133 MET D O 1
ATOM 7566 N N . LEU D 1 143 ? 28.470 40.238 104.793 1.00 14.34 134 LEU D N 1
ATOM 7567 C CA . LEU D 1 143 ? 28.158 41.551 104.252 1.00 14.09 134 LEU D CA 1
ATOM 7568 C C . LEU D 1 143 ? 29.247 42.549 104.661 1.00 14.26 134 LEU D C 1
ATOM 7569 O O . LEU D 1 143 ? 29.976 42.338 105.640 1.00 13.66 134 LEU D O 1
ATOM 7574 N N . TYR D 1 144 ? 29.352 43.631 103.903 1.00 14.03 135 TYR D N 1
ATOM 7575 C CA . TYR D 1 144 ? 30.352 44.661 104.167 1.00 14.51 135 TYR D CA 1
ATOM 7576 C C . TYR D 1 144 ? 29.723 46.053 103.983 1.00 14.40 135 TYR D C 1
ATOM 7577 O O . TYR D 1 144 ? 29.447 46.490 102.869 1.00 14.42 135 TYR D O 1
ATOM 7586 N N . ASN D 1 145 ? 29.431 46.690 105.115 1.00 14.48 136 ASN D N 1
ATOM 7587 C CA . ASN D 1 145 ? 28.911 48.052 105.179 1.00 14.83 136 ASN D CA 1
ATOM 7588 C C . ASN D 1 145 ? 30.072 49.046 105.259 1.00 15.13 136 ASN D C 1
ATOM 7589 O O . ASN D 1 145 ? 30.868 49.013 106.200 1.00 15.32 136 ASN D O 1
ATOM 7594 N N . VAL D 1 146 ? 30.168 49.925 104.269 1.00 15.37 137 VAL D N 1
ATOM 7595 C CA . VAL D 1 146 ? 31.288 50.855 104.186 1.00 15.70 137 VAL D CA 1
ATOM 7596 C C . VAL D 1 146 ? 30.857 52.139 103.468 1.00 15.56 137 VAL D C 1
ATOM 7597 O O . VAL D 1 146 ? 31.207 52.365 102.315 1.00 15.59 137 VAL D O 1
ATOM 7601 N N . PRO D 1 147 ? 30.077 52.984 104.162 1.00 15.85 138 PRO D N 1
ATOM 7602 C CA . PRO D 1 147 ? 29.625 54.251 103.570 1.00 16.00 138 PRO D CA 1
ATOM 7603 C C . PRO D 1 147 ? 30.780 55.205 103.271 1.00 15.97 138 PRO D C 1
ATOM 7604 O O . PRO D 1 147 ? 30.668 56.053 102.391 1.00 16.40 138 PRO D O 1
ATOM 7608 N N . GLY D 1 148 ? 31.882 55.055 103.996 1.00 16.08 139 GLY D N 1
ATOM 7609 C CA . GLY D 1 148 ? 33.108 55.786 103.698 1.00 16.26 139 GLY D CA 1
ATOM 7610 C C . GLY D 1 148 ? 33.664 55.537 102.306 1.00 16.19 139 GLY D C 1
ATOM 7611 O O . GLY D 1 148 ? 34.440 56.356 101.809 1.00 16.17 139 GLY D O 1
ATOM 7612 N N . ARG D 1 149 ? 33.283 54.415 101.681 1.00 15.75 140 ARG D N 1
ATOM 7613 C CA . ARG D 1 149 ? 33.656 54.114 100.287 1.00 16.03 140 ARG D CA 1
ATOM 7614 C C . ARG D 1 149 ? 32.474 53.973 99.306 1.00 15.99 140 ARG D C 1
ATOM 7615 O O . ARG D 1 149 ? 32.620 54.270 98.126 1.00 15.94 140 ARG D O 1
ATOM 7623 N N . SER D 1 150 ? 31.322 53.512 99.782 1.00 15.99 141 SER D N 1
ATOM 7624 C CA . SER D 1 150 ? 30.160 53.289 98.908 1.00 15.88 141 SER D CA 1
ATOM 7625 C C . SER D 1 150 ? 29.078 54.347 99.050 1.00 16.19 141 SER D C 1
ATOM 7626 O O . SER D 1 150 ? 28.095 54.313 98.309 1.00 16.01 141 SER D O 1
ATOM 7629 N N . ILE D 1 151 ? 29.267 55.263 100.004 1.00 17.02 142 ILE D N 1
ATOM 7630 C CA . ILE D 1 151 ? 28.324 56.351 100.334 1.00 17.64 142 ILE D CA 1
ATOM 7631 C C . ILE D 1 151 ? 27.041 55.893 101.021 1.00 17.51 142 ILE D C 1
ATOM 7632 O O . ILE D 1 151 ? 26.684 56.424 102.077 1.00 17.09 142 ILE D O 1
ATOM 7637 N N . VAL D 1 152 ? 26.355 54.918 100.432 1.00 17.52 143 VAL D N 1
ATOM 7638 C CA . VAL D 1 152 ? 25.155 54.357 101.056 1.00 17.67 143 VAL D CA 1
ATOM 7639 C C . VAL D 1 152 ? 25.513 53.548 102.308 1.00 17.99 143 VAL D C 1
ATOM 7640 O O . VAL D 1 152 ? 26.651 53.100 102.466 1.00 17.42 143 VAL D O 1
ATOM 7644 N N . GLN D 1 153 ? 24.535 53.417 103.204 1.00 18.31 144 GLN D N 1
ATOM 7645 C CA . GLN D 1 153 ? 24.616 52.550 104.380 1.00 19.19 144 GLN D CA 1
ATOM 7646 C C . GLN D 1 153 ? 23.693 51.373 104.143 1.00 18.37 144 GLN D C 1
ATOM 7647 O O . GLN D 1 153 ? 22.631 51.541 103.550 1.00 18.76 144 GLN D O 1
ATOM 7653 N N . ILE D 1 154 ? 24.061 50.195 104.635 1.00 17.43 145 ILE D N 1
ATOM 7654 C CA . ILE D 1 154 ? 23.109 49.096 104.712 1.00 16.93 145 ILE D CA 1
ATOM 7655 C C . ILE D 1 154 ? 22.373 49.302 106.042 1.00 16.86 145 ILE D C 1
ATOM 7656 O O . ILE D 1 154 ? 22.966 49.163 107.105 1.00 16.45 145 ILE D O 1
ATOM 7661 N N . SER D 1 155 ? 21.089 49.654 105.980 1.00 16.74 146 SER D N 1
ATOM 7662 C CA . SER D 1 155 ? 20.328 49.964 107.198 1.00 16.85 146 SER D CA 1
ATOM 7663 C C . SER D 1 155 ? 20.233 48.765 108.135 1.00 16.98 146 SER D C 1
ATOM 7664 O O . SER D 1 155 ? 20.298 47.625 107.704 1.00 16.86 146 SER D O 1
ATOM 7667 N N . VAL D 1 156 ? 20.019 49.039 109.417 1.00 17.38 147 VAL D N 1
ATOM 7668 C CA . VAL D 1 156 ? 19.870 47.980 110.411 1.00 17.47 147 VAL D CA 1
ATOM 7669 C C . VAL D 1 156 ? 18.802 46.992 109.947 1.00 17.56 147 VAL D C 1
ATOM 7670 O O . VAL D 1 156 ? 19.033 45.785 109.920 1.00 16.88 147 VAL D O 1
ATOM 7674 N N . ASP D 1 157 ? 17.647 47.517 109.541 1.00 18.07 148 ASP D N 1
ATOM 7675 C CA . ASP D 1 157 ? 16.536 46.668 109.131 1.00 18.52 148 ASP D CA 1
ATOM 7676 C C . ASP D 1 157 ? 16.896 45.806 107.913 1.00 17.82 148 ASP D C 1
ATOM 7677 O O . ASP D 1 157 ? 16.498 44.645 107.836 1.00 17.54 148 ASP D O 1
ATOM 7682 N N . THR D 1 158 ? 17.655 46.366 106.971 1.00 17.50 149 THR D N 1
ATOM 7683 C CA . THR D 1 158 ? 18.086 45.605 105.795 1.00 16.89 149 THR D CA 1
ATOM 7684 C C . THR D 1 158 ? 19.052 44.494 106.202 1.00 16.33 149 THR D C 1
ATOM 7685 O O . THR D 1 158 ? 18.967 43.363 105.705 1.00 16.25 149 THR D O 1
ATOM 7689 N N . VAL D 1 159 ? 19.960 44.810 107.121 1.00 15.98 150 VAL D N 1
ATOM 7690 C CA . VAL D 1 159 ? 20.888 43.802 107.643 1.00 15.92 150 VAL D CA 1
ATOM 7691 C C . VAL D 1 159 ? 20.120 42.670 108.341 1.00 15.56 150 VAL D C 1
ATOM 7692 O O . VAL D 1 159 ? 20.441 41.489 108.151 1.00 14.57 150 VAL D O 1
ATOM 7696 N N . VAL D 1 160 ? 19.090 43.030 109.113 1.00 15.82 151 VAL D N 1
ATOM 7697 C CA . VAL D 1 160 ? 18.283 42.034 109.825 1.00 16.11 151 VAL D CA 1
ATOM 7698 C C . VAL D 1 160 ? 17.559 41.111 108.850 1.00 16.38 151 VAL D C 1
ATOM 7699 O O . VAL D 1 160 ? 17.607 39.889 108.999 1.00 15.91 151 VAL D O 1
ATOM 7703 N N . ARG D 1 161 ? 16.901 41.692 107.848 1.00 16.91 152 ARG D N 1
ATOM 7704 C CA . ARG D 1 161 ? 16.228 40.897 106.814 1.00 17.16 152 ARG D CA 1
ATOM 7705 C C . ARG D 1 161 ? 17.186 39.926 106.125 1.00 16.73 152 ARG D C 1
ATOM 7706 O O . ARG D 1 161 ? 16.834 38.776 105.855 1.00 16.95 152 ARG D O 1
ATOM 7714 N N . LEU D 1 162 ? 18.385 40.411 105.824 1.00 16.23 153 LEU D N 1
ATOM 7715 C CA . LEU D 1 162 ? 19.404 39.620 105.145 1.00 15.93 153 LEU D CA 1
ATOM 7716 C C . LEU D 1 162 ? 19.937 38.497 106.040 1.00 16.02 153 LEU D C 1
ATOM 7717 O O . LEU D 1 162 ? 20.182 37.398 105.554 1.00 15.52 153 LEU D O 1
ATOM 7722 N N . SER D 1 163 ? 20.080 38.777 107.341 1.00 16.22 154 SER D N 1
ATOM 7723 C CA . SER D 1 163 ? 20.488 37.785 108.332 1.00 16.74 154 SER D CA 1
ATOM 7724 C C . SER D 1 163 ? 19.536 36.582 108.416 1.00 17.76 154 SER D C 1
ATOM 7725 O O . SER D 1 163 ? 19.929 35.529 108.916 1.00 18.50 154 SER D O 1
ATOM 7728 N N . GLU D 1 164 ? 18.297 36.735 107.944 1.00 18.70 155 GLU D N 1
ATOM 7729 C CA . GLU D 1 164 ? 17.329 35.634 107.931 1.00 19.28 155 GLU D CA 1
ATOM 7730 C C . GLU D 1 164 ? 17.565 34.662 106.775 1.00 19.02 155 GLU D C 1
ATOM 7731 O O . GLU D 1 164 ? 17.061 33.534 106.798 1.00 18.57 155 GLU D O 1
ATOM 7737 N N . ILE D 1 165 ? 18.344 35.093 105.779 1.00 18.72 156 ILE D N 1
ATOM 7738 C CA . ILE D 1 165 ? 18.768 34.218 104.695 1.00 18.44 156 ILE D CA 1
ATOM 7739 C C . ILE D 1 165 ? 19.828 33.274 105.251 1.00 18.99 156 ILE D C 1
ATOM 7740 O O . ILE D 1 165 ? 20.785 33.722 105.913 1.00 18.47 156 ILE D O 1
ATOM 7745 N N . GLU D 1 166 ? 19.647 31.974 104.993 1.00 18.92 157 GLU D N 1
ATOM 7746 C CA . GLU D 1 166 ? 20.409 30.938 105.688 1.00 19.65 157 GLU D CA 1
ATOM 7747 C C . GLU D 1 166 ? 21.928 31.143 105.637 1.00 18.87 157 GLU D C 1
ATOM 7748 O O . GLU D 1 166 ? 22.577 31.109 106.673 1.00 18.69 157 GLU D O 1
ATOM 7754 N N . ASN D 1 167 ? 22.485 31.393 104.460 1.00 17.92 158 ASN D N 1
ATOM 7755 C CA . ASN D 1 167 ? 23.952 31.489 104.327 1.00 17.54 158 ASN D CA 1
ATOM 7756 C C . ASN D 1 167 ? 24.560 32.899 104.506 1.00 17.44 158 ASN D C 1
ATOM 7757 O O . ASN D 1 167 ? 25.760 33.068 104.334 1.00 17.30 158 ASN D O 1
ATOM 7762 N N . ILE D 1 168 ? 23.749 33.895 104.868 1.00 17.12 159 ILE D N 1
ATOM 7763 C CA . ILE D 1 168 ? 24.278 35.225 105.208 1.00 17.17 159 ILE D CA 1
ATOM 7764 C C . ILE D 1 168 ? 24.530 35.227 106.713 1.00 17.35 159 ILE D C 1
ATOM 7765 O O . ILE D 1 168 ? 23.594 35.329 107.511 1.00 17.33 159 ILE D O 1
ATOM 7770 N N . VAL D 1 169 ? 25.796 35.082 107.096 1.00 17.14 160 VAL D N 1
ATOM 7771 C CA . VAL D 1 169 ? 26.150 34.706 108.469 1.00 17.21 160 VAL D CA 1
ATOM 7772 C C . VAL D 1 169 ? 26.831 35.793 109.299 1.00 16.72 160 VAL D C 1
ATOM 7773 O O . VAL D 1 169 ? 26.966 35.654 110.522 1.00 16.45 160 VAL D O 1
ATOM 7777 N N . ALA D 1 170 ? 27.257 36.869 108.642 1.00 16.40 161 ALA D N 1
ATOM 7778 C CA . ALA D 1 170 ? 28.022 37.913 109.312 1.00 15.91 161 ALA D CA 1
ATOM 7779 C C . ALA D 1 170 ? 28.054 39.213 108.528 1.00 15.74 161 ALA D C 1
ATOM 7780 O O . ALA D 1 170 ? 27.691 39.261 107.352 1.00 15.02 161 ALA D O 1
ATOM 7782 N N . ILE D 1 171 ? 28.522 40.263 109.197 1.00 15.89 162 ILE D N 1
ATOM 7783 C CA . ILE D 1 171 ? 28.737 41.558 108.572 1.00 15.99 162 ILE D CA 1
ATOM 7784 C C . ILE D 1 171 ? 30.025 42.192 109.093 1.00 16.12 162 ILE D C 1
ATOM 7785 O O . ILE D 1 171 ? 30.306 42.136 110.289 1.00 16.45 162 ILE D O 1
ATOM 7790 N N . LYS D 1 172 ? 30.807 42.764 108.178 1.00 15.92 163 LYS D N 1
ATOM 7791 C CA . LYS D 1 172 ? 31.873 43.707 108.526 1.00 15.99 163 LYS D CA 1
ATOM 7792 C C . LYS D 1 172 ? 31.246 45.097 108.499 1.00 16.40 163 LYS D C 1
ATOM 7793 O O . LYS D 1 172 ? 30.820 45.571 107.443 1.00 16.01 163 LYS D O 1
ATOM 7799 N N . ASP D 1 173 ? 31.157 45.736 109.662 1.00 17.08 164 ASP D N 1
ATOM 7800 C CA . ASP D 1 173 ? 30.555 47.049 109.746 1.00 18.07 164 ASP D CA 1
ATOM 7801 C C . ASP D 1 173 ? 31.634 48.118 109.895 1.00 18.71 164 ASP D C 1
ATOM 7802 O O . ASP D 1 173 ? 32.157 48.341 110.991 1.00 18.85 164 ASP D O 1
ATOM 7807 N N . ALA D 1 174 ? 31.969 48.756 108.775 1.00 19.50 165 ALA D N 1
ATOM 7808 C CA . ALA D 1 174 ? 32.937 49.857 108.746 1.00 20.13 165 ALA D CA 1
ATOM 7809 C C . ALA D 1 174 ? 32.244 51.210 108.736 1.00 20.94 165 ALA D C 1
ATOM 7810 O O . ALA D 1 174 ? 32.825 52.207 108.314 1.00 21.78 165 ALA D O 1
ATOM 7812 N N . GLY D 1 175 ? 31.002 51.252 109.204 1.00 21.44 166 GLY D N 1
ATOM 7813 C CA . GLY D 1 175 ? 30.266 52.496 109.297 1.00 22.05 166 GLY D CA 1
ATOM 7814 C C . GLY D 1 175 ? 30.739 53.436 110.393 1.00 22.51 166 GLY D C 1
ATOM 7815 O O . GLY D 1 175 ? 30.256 54.556 110.470 1.00 22.98 166 GLY D O 1
ATOM 7816 N N . GLY D 1 176 ? 31.665 52.988 111.243 1.00 22.90 167 GLY D N 1
ATOM 7817 C CA . GLY D 1 176 ? 32.263 53.839 112.273 1.00 23.12 167 GLY D CA 1
ATOM 7818 C C . GLY D 1 176 ? 31.347 54.155 113.441 1.00 23.24 167 GLY D C 1
ATOM 7819 O O . GLY D 1 176 ? 31.662 55.007 114.269 1.00 23.39 167 GLY D O 1
ATOM 7820 N N . ASP D 1 177 ? 30.228 53.443 113.524 1.00 23.28 168 ASP D N 1
ATOM 7821 C CA . ASP D 1 177 ? 29.153 53.764 114.450 1.00 23.33 168 ASP D CA 1
ATOM 7822 C C . ASP D 1 177 ? 28.807 52.497 115.242 1.00 23.24 168 ASP D C 1
ATOM 7823 O O . ASP D 1 177 ? 28.234 51.550 114.698 1.00 23.05 168 ASP D O 1
ATOM 7828 N N . VAL D 1 178 ? 29.168 52.477 116.524 1.00 23.01 169 VAL D N 1
ATOM 7829 C CA . VAL D 1 178 ? 28.922 51.291 117.359 1.00 22.99 169 VAL D CA 1
ATOM 7830 C C . VAL D 1 178 ? 27.462 51.190 117.844 1.00 22.71 169 VAL D C 1
ATOM 7831 O O . VAL D 1 178 ? 27.054 50.157 118.364 1.00 22.80 169 VAL D O 1
ATOM 7835 N N . LEU D 1 179 ? 26.684 52.254 117.672 1.00 22.52 170 LEU D N 1
ATOM 7836 C CA . LEU D 1 179 ? 25.276 52.242 118.048 1.00 22.47 170 LEU D CA 1
ATOM 7837 C C . LEU D 1 179 ? 24.385 51.569 117.017 1.00 21.89 170 LEU D C 1
ATOM 7838 O O . LEU D 1 179 ? 23.408 50.906 117.384 1.00 21.80 170 LEU D O 1
ATOM 7843 N N . THR D 1 180 ? 24.700 51.744 115.738 1.00 20.93 171 THR D N 1
ATOM 7844 C CA . THR D 1 180 ? 24.059 50.949 114.704 1.00 20.53 171 THR D CA 1
ATOM 7845 C C . THR D 1 180 ? 24.515 49.493 114.838 1.00 19.76 171 THR D C 1
ATOM 7846 O O . THR D 1 180 ? 23.703 48.575 114.696 1.00 18.77 171 THR D O 1
ATOM 7850 N N . MET D 1 181 ? 25.802 49.292 115.139 1.00 19.27 172 MET D N 1
ATOM 7851 C CA . MET D 1 181 ? 26.338 47.947 115.407 1.00 19.10 172 MET D CA 1
ATOM 7852 C C . MET D 1 181 ? 25.545 47.289 116.528 1.00 18.01 172 MET D C 1
ATOM 7853 O O . MET D 1 181 ? 25.117 46.144 116.402 1.00 16.09 172 MET D O 1
ATOM 7858 N N . THR D 1 182 ? 25.362 48.039 117.617 1.00 17.90 173 THR D N 1
ATOM 7859 C CA . THR D 1 182 ? 24.589 47.585 118.779 1.00 17.31 173 THR D CA 1
ATOM 7860 C C . THR D 1 182 ? 23.223 47.012 118.386 1.00 17.79 173 THR D C 1
ATOM 7861 O O . THR D 1 182 ? 22.848 45.922 118.822 1.00 16.92 173 THR D O 1
ATOM 7865 N N . GLU D 1 183 ? 22.495 47.753 117.558 1.00 18.26 174 GLU D N 1
ATOM 7866 C CA . GLU D 1 183 ? 21.145 47.364 117.146 1.00 19.12 174 GLU D CA 1
ATOM 7867 C C . GLU D 1 183 ? 21.158 46.106 116.262 1.00 18.84 174 GLU D C 1
ATOM 7868 O O . GLU D 1 183 ? 20.301 45.218 116.414 1.00 18.87 174 GLU D O 1
ATOM 7874 N N . ILE D 1 184 ? 22.147 46.022 115.365 1.00 18.26 175 ILE D N 1
ATOM 7875 C CA . ILE D 1 184 ? 22.329 44.838 114.516 1.00 18.25 175 ILE D CA 1
ATOM 7876 C C . ILE D 1 184 ? 22.568 43.618 115.403 1.00 18.00 175 ILE D C 1
ATOM 7877 O O . ILE D 1 184 ? 21.915 42.592 115.238 1.00 17.49 175 ILE D O 1
ATOM 7882 N N . ILE D 1 185 ? 23.491 43.760 116.359 1.00 18.14 176 ILE D N 1
ATOM 7883 C CA . ILE D 1 185 ? 23.813 42.695 117.309 1.00 17.85 176 ILE D CA 1
ATOM 7884 C C . ILE D 1 185 ? 22.536 42.241 118.030 1.00 17.92 176 ILE D C 1
ATOM 7885 O O . ILE D 1 185 ? 22.240 41.041 118.089 1.00 17.92 176 ILE D O 1
ATOM 7890 N N . GLU D 1 186 ? 21.787 43.210 118.540 1.00 18.27 177 GLU D N 1
ATOM 7891 C CA . GLU D 1 186 ? 20.538 42.967 119.278 1.00 18.88 177 GLU D CA 1
ATOM 7892 C C . GLU D 1 186 ? 19.489 42.208 118.470 1.00 18.72 177 GLU D C 1
ATOM 7893 O O . GLU D 1 186 ? 18.934 41.230 118.941 1.00 19.10 177 GLU D O 1
ATOM 7899 N N . LYS D 1 187 ? 19.216 42.686 117.262 1.00 18.58 178 LYS D N 1
ATOM 7900 C CA . LYS D 1 187 ? 18.054 42.251 116.499 1.00 18.57 178 LYS D CA 1
ATOM 7901 C C . LYS D 1 187 ? 18.327 41.063 115.563 1.00 18.22 178 LYS D C 1
ATOM 7902 O O . LYS D 1 187 ? 17.420 40.595 114.900 1.00 17.79 178 LYS D O 1
ATOM 7908 N N . THR D 1 188 ? 19.572 40.596 115.488 1.00 18.03 179 THR D N 1
ATOM 7909 C CA . THR D 1 188 ? 19.893 39.395 114.707 1.00 18.23 179 THR D CA 1
ATOM 7910 C C . THR D 1 188 ? 20.138 38.220 115.655 1.00 18.24 179 THR D C 1
ATOM 7911 O O . THR D 1 188 ? 20.471 38.427 116.808 1.00 17.95 179 THR D O 1
ATOM 7915 N N . ALA D 1 189 ? 20.002 36.997 115.153 1.00 18.88 180 ALA D N 1
ATOM 7916 C CA . ALA D 1 189 ? 20.191 35.786 115.960 1.00 18.94 180 ALA D CA 1
ATOM 7917 C C . ALA D 1 189 ? 21.632 35.611 116.438 1.00 19.60 180 ALA D C 1
ATOM 7918 O O . ALA D 1 189 ? 22.555 36.226 115.899 1.00 19.16 180 ALA D O 1
ATOM 7920 N N . ASP D 1 190 ? 21.811 34.778 117.459 1.00 19.71 181 ASP D N 1
ATOM 7921 C CA . ASP D 1 190 ? 23.127 34.516 118.038 1.00 20.65 181 ASP D CA 1
ATOM 7922 C C . ASP D 1 190 ? 24.139 33.991 117.022 1.00 20.63 181 ASP D C 1
ATOM 7923 O O . ASP D 1 190 ? 25.329 34.259 117.153 1.00 20.79 181 ASP D O 1
ATOM 7928 N N . ASP D 1 191 ? 23.668 33.268 116.008 1.00 20.82 182 ASP D N 1
ATOM 7929 C CA . ASP D 1 191 ? 24.557 32.760 114.958 1.00 21.22 182 ASP D CA 1
ATOM 7930 C C . ASP D 1 191 ? 24.825 33.758 113.809 1.00 20.51 182 ASP D C 1
ATOM 7931 O O . ASP D 1 191 ? 25.376 33.368 112.776 1.00 20.99 182 ASP D O 1
ATOM 7936 N N . PHE D 1 192 ? 24.449 35.027 113.990 1.00 19.39 183 PHE D N 1
ATOM 7937 C CA . PHE D 1 192 ? 24.848 36.094 113.068 1.00 18.66 183 PHE D CA 1
ATOM 7938 C C . PHE D 1 192 ? 25.895 36.982 113.751 1.00 17.89 183 PHE D C 1
ATOM 7939 O O . PHE D 1 192 ? 25.628 37.545 114.812 1.00 17.88 183 PHE D O 1
ATOM 7947 N N . ALA D 1 193 ? 27.085 37.088 113.154 1.00 17.04 184 ALA D N 1
ATOM 7948 C CA . ALA D 1 193 ? 28.216 37.783 113.789 1.00 16.59 184 ALA D CA 1
ATOM 7949 C C . ALA D 1 193 ? 28.438 39.193 113.228 1.00 16.26 184 ALA D C 1
ATOM 7950 O O . ALA D 1 193 ? 28.384 39.417 112.022 1.00 16.10 184 ALA D O 1
ATOM 7952 N N . VAL D 1 194 ? 28.686 40.142 114.119 1.00 15.88 185 VAL D N 1
ATOM 7953 C CA . VAL D 1 194 ? 28.981 41.511 113.720 1.00 16.09 185 VAL D CA 1
ATOM 7954 C C . VAL D 1 194 ? 30.461 41.755 113.983 1.00 15.89 185 VAL D C 1
ATOM 7955 O O . VAL D 1 194 ? 30.916 41.619 115.114 1.00 15.15 185 VAL D O 1
ATOM 7959 N N . TYR D 1 195 ? 31.200 42.094 112.926 1.00 15.85 186 TYR D N 1
ATOM 7960 C CA . TYR D 1 195 ? 32.602 42.492 113.046 1.00 16.01 186 TYR D CA 1
ATOM 7961 C C . TYR D 1 195 ? 32.741 43.993 112.872 1.00 16.15 186 TYR D C 1
ATOM 7962 O O . TYR D 1 195 ? 32.038 44.595 112.062 1.00 15.80 186 TYR D O 1
ATOM 7971 N N . SER D 1 196 ? 33.652 44.595 113.638 1.00 16.19 187 SER D N 1
ATOM 7972 C CA . SER D 1 196 ? 34.149 45.941 113.319 1.00 16.27 187 SER D CA 1
ATOM 7973 C C . SER D 1 196 ? 34.914 45.916 111.990 1.00 16.27 187 SER D C 1
ATOM 7974 O O . SER D 1 196 ? 35.638 44.954 111.690 1.00 15.41 187 SER D O 1
ATOM 7977 N N . GLY D 1 197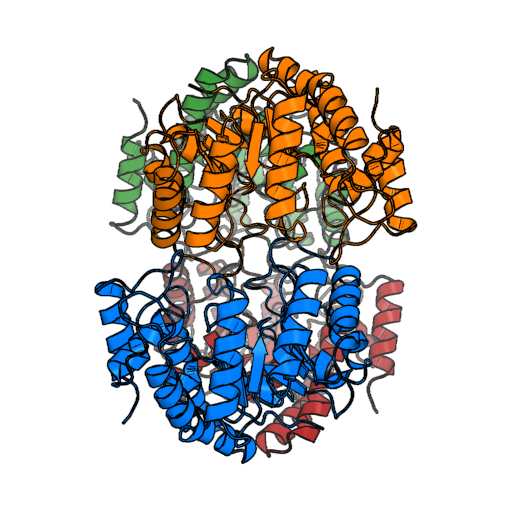 ? 34.754 46.980 111.204 1.00 16.34 188 GLY D N 1
ATOM 7978 C CA . GLY D 1 197 ? 35.561 47.187 110.005 1.00 16.65 188 GLY D CA 1
ATOM 7979 C C . GLY D 1 197 ? 36.575 48.305 110.175 1.00 17.02 188 GLY D C 1
ATOM 7980 O O . GLY D 1 197 ? 37.191 48.739 109.202 1.00 16.68 188 GLY D O 1
ATOM 7981 N N . ASP D 1 198 ? 36.738 48.774 111.410 1.00 17.49 189 ASP D N 1
ATOM 7982 C CA . ASP D 1 198 ? 37.657 49.864 111.726 1.00 18.26 189 ASP D CA 1
ATOM 7983 C C . ASP D 1 198 ? 38.551 49.441 112.895 1.00 17.62 189 ASP D C 1
ATOM 7984 O O . ASP D 1 198 ? 38.075 49.281 114.017 1.00 16.94 189 ASP D O 1
ATOM 7989 N N . ASP D 1 199 ? 39.850 49.266 112.629 1.00 17.51 190 ASP D N 1
ATOM 7990 C CA . ASP D 1 199 ? 40.806 48.797 113.647 1.00 17.03 190 ASP D CA 1
ATOM 7991 C C . ASP D 1 199 ? 40.711 49.541 114.976 1.00 17.07 190 ASP D C 1
ATOM 7992 O O . ASP D 1 199 ? 40.709 48.921 116.046 1.00 16.61 190 ASP D O 1
ATOM 7997 N N . GLY D 1 200 ? 40.645 50.867 114.901 1.00 16.86 191 GLY D N 1
ATOM 7998 C CA . GLY D 1 200 ? 40.566 51.711 116.096 1.00 17.34 191 GLY D CA 1
ATOM 7999 C C . GLY D 1 200 ? 39.366 51.424 116.980 1.00 17.41 191 GLY D C 1
ATOM 8000 O O . GLY D 1 200 ? 39.443 51.580 118.197 1.00 17.39 191 GLY D O 1
ATOM 8001 N N . LEU D 1 201 ? 38.263 50.985 116.378 1.00 17.33 192 LEU D N 1
ATOM 8002 C CA . LEU D 1 201 ? 37.052 50.650 117.141 1.00 17.67 192 LEU D CA 1
ATOM 8003 C C . LEU D 1 201 ? 36.973 49.211 117.649 1.00 17.65 192 LEU D C 1
ATOM 8004 O O . LEU D 1 201 ? 35.953 48.821 118.213 1.00 17.45 192 LEU D O 1
ATOM 8009 N N . THR D 1 202 ? 38.034 48.422 117.471 1.00 17.59 193 THR D N 1
ATOM 8010 C CA . THR D 1 202 ? 38.008 47.021 117.882 1.00 17.76 193 THR D CA 1
ATOM 8011 C C . THR D 1 202 ? 37.535 46.879 119.331 1.00 17.87 193 THR D C 1
ATOM 8012 O O . THR D 1 202 ? 36.560 46.176 119.594 1.00 17.48 193 THR D O 1
ATOM 8016 N N . LEU D 1 203 ? 38.213 47.567 120.247 1.00 18.04 194 LEU D N 1
ATOM 8017 C CA . LEU D 1 203 ? 37.905 47.474 121.676 1.00 18.56 194 LEU D CA 1
ATOM 8018 C C . LEU D 1 203 ? 36.473 47.927 122.018 1.00 18.54 194 LEU D C 1
ATOM 8019 O O . LEU D 1 203 ? 35.706 47.143 122.577 1.00 18.66 194 LEU D O 1
ATOM 8024 N N . PRO D 1 204 ? 36.095 49.177 121.665 1.00 18.99 195 PRO D N 1
ATOM 8025 C CA . PRO D 1 204 ? 34.715 49.599 121.973 1.00 18.94 195 PRO D CA 1
ATOM 8026 C C . PRO D 1 204 ? 33.618 48.811 121.232 1.00 18.73 195 PRO D C 1
ATOM 8027 O O . PRO D 1 204 ? 32.536 48.624 121.781 1.00 18.87 195 PRO D O 1
ATOM 8031 N N . ALA D 1 205 ? 33.891 48.343 120.013 1.00 18.28 196 ALA D N 1
ATOM 8032 C CA . ALA D 1 205 ? 32.939 47.487 119.295 1.00 18.48 196 ALA D CA 1
ATOM 8033 C C . ALA D 1 205 ? 32.715 46.146 120.010 1.00 18.39 196 ALA D C 1
ATOM 8034 O O . ALA D 1 205 ? 31.582 45.686 120.161 1.00 18.62 196 ALA D O 1
ATOM 8036 N N . MET D 1 206 ? 33.797 45.519 120.449 1.00 18.51 197 MET D N 1
ATOM 8037 C CA . MET D 1 206 ? 33.676 44.271 121.191 1.00 18.72 197 MET D CA 1
ATOM 8038 C C . MET D 1 206 ? 32.986 44.479 122.533 1.00 18.06 197 MET D C 1
ATOM 8039 O O . MET D 1 206 ? 32.224 43.623 122.971 1.00 17.48 197 MET D O 1
ATOM 8044 N N . ALA D 1 207 ? 33.186 45.643 123.144 1.00 17.88 198 ALA D N 1
ATOM 8045 C CA . ALA D 1 207 ? 32.506 45.943 124.406 1.00 17.88 198 ALA D CA 1
ATOM 8046 C C . ALA D 1 207 ? 30.982 45.894 124.243 1.00 17.87 198 ALA D C 1
ATOM 8047 O O . ALA D 1 207 ? 30.283 45.461 125.162 1.00 18.48 198 ALA D O 1
ATOM 8049 N N . VAL D 1 208 ? 30.479 46.297 123.071 1.00 17.79 199 VAL D N 1
ATOM 8050 C CA . VAL D 1 208 ? 29.030 46.266 122.785 1.00 17.40 199 VAL D CA 1
ATOM 8051 C C . VAL D 1 208 ? 28.540 44.962 122.116 1.00 17.27 199 VAL D C 1
ATOM 8052 O O . VAL D 1 208 ? 27.349 44.821 121.818 1.00 17.40 199 VAL D O 1
ATOM 8056 N N . GLY D 1 209 ? 29.437 44.012 121.879 1.00 16.77 200 GLY D N 1
ATOM 8057 C CA . GLY D 1 209 ? 29.030 42.685 121.406 1.00 16.82 200 GLY D CA 1
ATOM 8058 C C . GLY D 1 209 ? 29.557 42.236 120.056 1.00 16.54 200 GLY D C 1
ATOM 8059 O O . GLY D 1 209 ? 29.146 41.194 119.560 1.00 16.05 200 GLY D O 1
ATOM 8060 N N . ALA D 1 210 ? 30.459 43.015 119.457 1.00 16.69 201 ALA D N 1
ATOM 8061 C CA . ALA D 1 210 ? 31.128 42.601 118.218 1.00 16.78 201 ALA D CA 1
ATOM 8062 C C . ALA D 1 210 ? 31.973 41.361 118.479 1.00 16.86 201 ALA D C 1
ATOM 8063 O O . ALA D 1 210 ? 32.597 41.232 119.543 1.00 17.22 201 ALA D O 1
ATOM 8065 N N . LYS D 1 211 ? 31.988 40.448 117.513 1.00 16.59 202 LYS D N 1
ATOM 8066 C CA . LYS D 1 211 ? 32.761 39.210 117.622 1.00 16.39 202 LYS D CA 1
ATOM 8067 C C . LYS D 1 211 ? 34.260 39.454 117.433 1.00 16.17 202 LYS D C 1
ATOM 8068 O O . LYS D 1 211 ? 35.087 38.713 117.952 1.00 16.25 202 LYS D O 1
ATOM 8074 N N . GLY D 1 212 ? 34.605 40.489 116.677 1.00 15.86 203 GLY D N 1
ATOM 8075 C CA . GLY D 1 212 ? 35.994 40.817 116.412 1.00 15.35 203 GLY D CA 1
ATOM 8076 C C . GLY D 1 212 ? 36.148 41.944 115.412 1.00 15.41 203 GLY D C 1
ATOM 8077 O O . GLY D 1 212 ? 35.273 42.817 115.299 1.00 15.23 203 GLY D O 1
ATOM 8078 N N . ILE D 1 213 ? 37.264 41.908 114.681 1.00 14.86 204 ILE D N 1
ATOM 8079 C CA . ILE D 1 213 ? 37.667 42.975 113.766 1.00 14.51 204 ILE D CA 1
ATOM 8080 C C . ILE D 1 213 ? 38.087 42.370 112.417 1.00 14.56 204 ILE D C 1
ATOM 8081 O O . ILE D 1 213 ? 38.748 41.323 112.371 1.00 14.13 204 ILE D O 1
ATOM 8086 N N . VAL D 1 214 ? 37.674 43.007 111.322 1.00 14.81 205 VAL D N 1
ATOM 8087 C CA . VAL D 1 214 ? 38.300 42.742 110.028 1.00 14.79 205 VAL D CA 1
ATOM 8088 C C . VAL D 1 214 ? 39.365 43.820 109.865 1.00 14.75 205 VAL D C 1
ATOM 8089 O O . VAL D 1 214 ? 39.041 45.004 109.714 1.00 14.74 205 VAL D O 1
ATOM 8093 N N . SER D 1 215 ? 40.633 43.396 109.905 1.00 14.11 206 SER D N 1
ATOM 8094 C CA . SER D 1 215 ? 41.753 44.277 110.234 1.00 13.79 206 SER D CA 1
ATOM 8095 C C . SER D 1 215 ? 42.722 44.579 109.086 1.00 13.77 206 SER D C 1
ATOM 8096 O O . SER D 1 215 ? 42.991 43.726 108.236 1.00 13.57 206 SER D O 1
ATOM 8099 N N . VAL D 1 216 ? 43.233 45.811 109.093 1.00 13.85 207 VAL D N 1
ATOM 8100 C CA . VAL D 1 216 ? 44.415 46.207 108.341 1.00 13.81 207 VAL D CA 1
ATOM 8101 C C . VAL D 1 216 ? 45.661 46.201 109.241 1.00 14.16 207 VAL D C 1
ATOM 8102 O O . VAL D 1 216 ? 46.699 45.678 108.842 1.00 14.03 207 VAL D O 1
ATOM 8106 N N . ALA D 1 217 ? 45.563 46.759 110.451 1.00 14.18 208 ALA D N 1
ATOM 8107 C CA . ALA D 1 217 ? 46.709 46.826 111.381 1.00 14.06 208 ALA D CA 1
ATOM 8108 C C . ALA D 1 217 ? 47.316 45.467 111.767 1.00 14.01 208 ALA D C 1
ATOM 8109 O O . ALA D 1 217 ? 48.495 45.394 112.146 1.00 13.95 208 ALA D O 1
ATOM 8111 N N . SER D 1 218 ? 46.525 44.398 111.650 1.00 13.67 209 SER D N 1
ATOM 8112 C CA . SER D 1 218 ? 46.969 43.045 111.997 1.00 13.55 209 SER D CA 1
ATOM 8113 C C . SER D 1 218 ? 48.112 42.524 111.128 1.00 13.67 209 SER D C 1
ATOM 8114 O O . SER D 1 218 ? 48.740 41.523 111.480 1.00 13.55 209 SER D O 1
ATOM 8117 N N . HIS D 1 219 ? 48.350 43.173 109.986 1.00 13.94 210 HIS D N 1
ATOM 8118 C CA . HIS D 1 219 ? 49.551 42.938 109.189 1.00 14.34 210 HIS D CA 1
ATOM 8119 C C . HIS D 1 219 ? 50.835 43.177 109.983 1.00 14.81 210 HIS D C 1
ATOM 8120 O O . HIS D 1 219 ? 51.836 42.500 109.737 1.00 15.06 210 HIS D O 1
ATOM 8127 N N . VAL D 1 220 ? 50.820 44.147 110.901 1.00 15.28 211 VAL D N 1
ATOM 8128 C CA . VAL D 1 220 ? 52.033 44.523 111.652 1.00 15.96 211 VAL D CA 1
ATOM 8129 C C . VAL D 1 220 ? 51.948 44.431 113.185 1.00 16.36 211 VAL D C 1
ATOM 8130 O O . VAL D 1 220 ? 52.993 44.352 113.852 1.00 16.20 211 VAL D O 1
ATOM 8134 N N . ILE D 1 221 ? 50.739 44.430 113.752 1.00 16.22 212 ILE D N 1
ATOM 8135 C CA . ILE D 1 221 ? 50.593 44.271 115.203 1.00 16.89 212 ILE D CA 1
ATOM 8136 C C . ILE D 1 221 ? 49.481 43.297 115.566 1.00 16.84 212 ILE D C 1
ATOM 8137 O O . ILE D 1 221 ? 48.746 43.507 116.524 1.00 17.21 212 ILE D O 1
ATOM 8142 N N . GLY D 1 222 ? 49.399 42.202 114.814 1.00 17.22 213 GLY D N 1
ATOM 8143 C CA . GLY D 1 222 ? 48.396 41.168 115.058 1.00 17.08 213 GLY D CA 1
ATOM 8144 C C . GLY D 1 222 ? 48.529 40.497 116.413 1.00 17.19 213 GLY D C 1
ATOM 8145 O O . GLY D 1 222 ? 47.529 40.204 117.058 1.00 16.44 213 GLY D O 1
ATOM 8146 N N . ASN D 1 223 ? 49.762 40.243 116.849 1.00 17.32 214 ASN D N 1
ATOM 8147 C CA . ASN D 1 223 ? 49.988 39.686 118.192 1.00 18.04 214 ASN D CA 1
ATOM 8148 C C . ASN D 1 223 ? 49.478 40.621 119.304 1.00 17.81 214 ASN D C 1
ATOM 8149 O O . ASN D 1 223 ? 48.792 40.190 120.234 1.00 17.28 214 ASN D O 1
ATOM 8154 N N . GLU D 1 224 ? 49.816 41.898 119.193 1.00 18.25 215 GLU D N 1
ATOM 8155 C CA . GLU D 1 224 ? 49.360 42.912 120.157 1.00 18.45 215 GLU D CA 1
ATOM 8156 C C . GLU D 1 224 ? 47.833 43.021 120.199 1.00 18.44 215 GLU D C 1
ATOM 8157 O O . GLU D 1 224 ? 47.245 43.206 121.268 1.00 18.34 215 GLU D O 1
ATOM 8163 N N . MET D 1 225 ? 47.197 42.882 119.036 1.00 18.29 216 MET D N 1
ATOM 8164 C CA . MET D 1 225 ? 45.743 42.929 118.933 1.00 18.16 216 MET D CA 1
ATOM 8165 C C . MET D 1 225 ? 45.093 41.742 119.628 1.00 18.42 216 MET D C 1
ATOM 8166 O O . MET D 1 225 ? 44.111 41.912 120.362 1.00 18.06 216 MET D O 1
ATOM 8171 N N . GLN D 1 226 ? 45.622 40.541 119.396 1.00 18.66 217 GLN D N 1
ATOM 8172 C CA . GLN D 1 226 ? 45.099 39.361 120.086 1.00 19.21 217 GLN D CA 1
ATOM 8173 C C . GLN D 1 226 ? 45.279 39.491 121.598 1.00 19.02 217 GLN D C 1
ATOM 8174 O O . GLN D 1 226 ? 44.421 39.076 122.372 1.00 19.09 217 GLN D O 1
ATOM 8180 N N . GLU D 1 227 ? 46.391 40.092 122.002 1.00 19.19 218 GLU D N 1
ATOM 8181 C CA . GLU D 1 227 ? 46.672 40.329 123.408 1.00 19.42 218 GLU D CA 1
ATOM 8182 C C . GLU D 1 227 ? 45.642 41.297 124.019 1.00 18.85 218 GLU D C 1
ATOM 8183 O O . GLU D 1 227 ? 45.173 41.077 125.133 1.00 18.54 218 GLU D O 1
ATOM 8189 N N . MET D 1 228 ? 45.295 42.351 123.278 1.00 17.93 219 MET D N 1
ATOM 8190 C CA . MET D 1 228 ? 44.287 43.325 123.715 1.00 17.54 219 MET D CA 1
ATOM 8191 C C . MET D 1 228 ? 42.906 42.694 123.880 1.00 17.29 219 MET D C 1
ATOM 8192 O O . MET D 1 228 ? 42.217 42.937 124.880 1.00 16.75 219 MET D O 1
ATOM 8197 N N . ILE D 1 229 ? 42.505 41.907 122.882 1.00 17.01 220 ILE D N 1
ATOM 8198 C CA . ILE D 1 229 ? 41.202 41.240 122.870 1.00 17.59 220 ILE D CA 1
ATOM 8199 C C . ILE D 1 229 ? 41.081 40.254 124.042 1.00 18.15 220 ILE D C 1
ATOM 8200 O O . ILE D 1 229 ? 40.034 40.176 124.708 1.00 17.96 220 ILE D O 1
ATOM 8205 N N . ALA D 1 230 ? 42.159 39.507 124.283 1.00 18.78 221 ALA D N 1
ATOM 8206 C CA . ALA D 1 230 ? 42.203 38.543 125.373 1.00 19.32 221 ALA D CA 1
ATOM 8207 C C . ALA D 1 230 ? 42.065 39.278 126.706 1.00 20.05 221 ALA D C 1
ATOM 8208 O O . ALA D 1 230 ? 41.259 38.882 127.561 1.00 20.32 221 ALA D O 1
ATOM 8210 N N . ALA D 1 231 ? 42.841 40.353 126.856 1.00 20.42 222 ALA D N 1
ATOM 8211 C CA . ALA D 1 231 ? 42.851 41.160 128.073 1.00 21.00 222 ALA D CA 1
ATOM 8212 C C . ALA D 1 231 ? 41.470 41.735 128.362 1.00 21.59 222 ALA D C 1
ATOM 8213 O O . ALA D 1 231 ? 40.994 41.658 129.490 1.00 21.04 222 ALA D O 1
ATOM 8215 N N . PHE D 1 232 ? 40.823 42.293 127.341 1.00 22.30 223 PHE D N 1
ATOM 8216 C CA . PHE D 1 232 ? 39.451 42.781 127.497 1.00 23.14 223 PHE D CA 1
ATOM 8217 C C . PHE D 1 232 ? 38.482 41.676 127.921 1.00 23.67 223 PHE D C 1
ATOM 8218 O O . PHE D 1 232 ? 37.725 41.846 128.881 1.00 23.93 223 PHE D O 1
ATOM 8226 N N . GLN D 1 233 ? 38.501 40.558 127.201 1.00 24.25 224 GLN D N 1
ATOM 8227 C CA . GLN D 1 233 ? 37.640 39.413 127.516 1.00 25.13 224 GLN D CA 1
ATOM 8228 C C . GLN D 1 233 ? 37.894 38.903 128.939 1.00 25.05 224 GLN D C 1
ATOM 8229 O O . GLN D 1 233 ? 36.990 38.393 129.588 1.00 25.00 224 GLN D O 1
ATOM 8235 N N . ALA D 1 234 ? 39.129 39.062 129.404 1.00 25.07 225 ALA D N 1
ATOM 8236 C CA . ALA D 1 234 ? 39.531 38.668 130.747 1.00 25.29 225 ALA D CA 1
ATOM 8237 C C . ALA D 1 234 ? 39.093 39.658 131.830 1.00 25.58 225 ALA D C 1
ATOM 8238 O O . ALA D 1 234 ? 39.131 39.317 133.002 1.00 25.75 225 ALA D O 1
ATOM 8240 N N . GLY D 1 235 ? 38.698 40.872 131.443 1.00 25.44 226 GLY D N 1
ATOM 8241 C CA . GLY D 1 235 ? 38.341 41.922 132.395 1.00 25.43 226 GLY D CA 1
ATOM 8242 C C . GLY D 1 235 ? 39.526 42.767 132.817 1.00 25.45 226 GLY D C 1
ATOM 8243 O O . GLY D 1 235 ? 39.428 43.555 133.752 1.00 25.44 226 GLY D O 1
ATOM 8244 N N . GLU D 1 236 ? 40.652 42.610 132.130 1.00 25.54 227 GLU D N 1
ATOM 8245 C CA . GLU D 1 236 ? 41.859 43.374 132.434 1.00 26.08 227 GLU D CA 1
ATOM 8246 C C . GLU D 1 236 ? 41.854 44.700 131.662 1.00 25.59 227 GLU D C 1
ATOM 8247 O O . GLU D 1 236 ? 42.600 44.867 130.694 1.00 25.16 227 GLU D O 1
ATOM 8253 N N . PHE D 1 237 ? 41.018 45.638 132.113 1.00 25.21 228 PHE D N 1
ATOM 8254 C CA . PHE D 1 237 ? 40.733 46.876 131.365 1.00 25.06 228 PHE D CA 1
ATOM 8255 C C . PHE D 1 237 ? 41.941 47.774 131.121 1.00 24.92 228 PHE D C 1
ATOM 8256 O O . PHE D 1 237 ? 42.073 48.340 130.036 1.00 24.38 228 PHE D O 1
ATOM 8264 N N . LYS D 1 238 ? 42.813 47.915 132.115 1.00 24.98 229 LYS D N 1
ATOM 8265 C CA . LYS D 1 238 ? 43.996 48.774 131.970 1.00 25.17 229 LYS D CA 1
ATOM 8266 C C . LYS D 1 238 ? 44.967 48.207 130.930 1.00 24.49 229 LYS D C 1
ATOM 8267 O O . LYS D 1 238 ? 45.477 48.941 130.094 1.00 24.26 229 LYS D O 1
ATOM 8273 N N . LYS D 1 239 ? 45.217 46.899 131.005 1.00 24.03 230 LYS D N 1
ATOM 8274 C CA . LYS D 1 239 ? 46.033 46.195 130.012 1.00 23.66 230 LYS D CA 1
ATOM 8275 C C . LYS D 1 239 ? 45.450 46.347 128.610 1.00 22.32 230 LYS D C 1
ATOM 8276 O O . LYS D 1 239 ? 46.161 46.698 127.675 1.00 22.13 230 LYS D O 1
ATOM 8282 N N . ALA D 1 240 ? 44.156 46.073 128.470 1.00 21.47 231 ALA D N 1
ATOM 8283 C CA . ALA D 1 240 ? 43.482 46.228 127.173 1.00 20.75 231 ALA D CA 1
ATOM 8284 C C . ALA D 1 240 ? 43.559 47.667 126.666 1.00 20.24 231 ALA D C 1
ATOM 8285 O O . ALA D 1 240 ? 43.808 47.898 125.483 1.00 19.47 231 ALA D O 1
ATOM 8287 N N . GLN D 1 241 ? 43.348 48.628 127.570 1.00 19.93 232 GLN D N 1
ATOM 8288 C CA . GLN D 1 241 ? 43.382 50.051 127.217 1.00 19.89 232 GLN D CA 1
ATOM 8289 C C . GLN D 1 241 ? 44.768 50.514 126.735 1.00 19.74 232 GLN D C 1
ATOM 8290 O O . GLN D 1 241 ? 44.867 51.305 125.804 1.00 19.60 232 GLN D O 1
ATOM 8296 N N . LYS D 1 242 ? 45.833 50.023 127.358 1.00 19.52 233 LYS D N 1
ATOM 8297 C CA . LYS D 1 242 ? 47.187 50.382 126.920 1.00 19.80 233 LYS D CA 1
ATOM 8298 C C . LYS D 1 242 ? 47.468 49.873 125.496 1.00 18.76 233 LYS D C 1
ATOM 8299 O O . LYS D 1 242 ? 48.036 50.585 124.688 1.00 18.75 233 LYS D O 1
ATOM 8305 N N . LEU D 1 243 ? 47.056 48.645 125.203 1.00 18.27 234 LEU D N 1
ATOM 8306 C CA . LEU D 1 243 ? 47.210 48.072 123.871 1.00 18.07 234 LEU D CA 1
ATOM 8307 C C . LEU D 1 243 ? 46.269 48.734 122.836 1.00 17.88 234 LEU D C 1
ATOM 8308 O O . LEU D 1 243 ? 46.623 48.858 121.666 1.00 16.98 234 LEU D O 1
ATOM 8313 N N . HIS D 1 244 ? 45.074 49.134 123.274 1.00 17.52 235 HIS D N 1
ATOM 8314 C CA . HIS D 1 244 ? 44.151 49.929 122.458 1.00 17.72 235 HIS D CA 1
ATOM 8315 C C . HIS D 1 244 ? 44.796 51.238 121.995 1.00 17.83 235 HIS D C 1
ATOM 8316 O O . HIS D 1 244 ? 44.658 51.630 120.841 1.00 17.94 235 HIS D O 1
ATOM 8323 N N . GLN D 1 245 ? 45.513 51.900 122.895 1.00 18.42 236 GLN D N 1
ATOM 8324 C CA . GLN D 1 245 ? 46.229 53.129 122.557 1.00 19.11 236 GLN D CA 1
ATOM 8325 C C . GLN D 1 245 ? 47.302 52.907 121.493 1.00 18.94 236 GLN D C 1
ATOM 8326 O O . GLN D 1 245 ? 47.447 53.720 120.569 1.00 18.82 236 GLN D O 1
ATOM 8332 N N . LEU D 1 246 ? 48.017 51.792 121.592 1.00 18.92 237 LEU D N 1
ATOM 8333 C CA . LEU D 1 246 ? 48.977 51.409 120.558 1.00 18.72 237 LEU D CA 1
ATOM 8334 C C . LEU D 1 246 ? 48.280 51.147 119.220 1.00 18.48 237 LEU D C 1
ATOM 8335 O O . LEU D 1 246 ? 48.758 51.576 118.176 1.00 18.23 237 LEU D O 1
ATOM 8340 N N . LEU D 1 247 ? 47.157 50.437 119.269 1.00 18.35 238 LEU D N 1
ATOM 8341 C CA . LEU D 1 247 ? 46.418 50.062 118.062 1.00 18.05 238 LEU D CA 1
ATOM 8342 C C . LEU D 1 247 ? 45.911 51.294 117.320 1.00 17.89 238 LEU D C 1
ATOM 8343 O O . LEU D 1 247 ? 46.037 51.381 116.107 1.00 17.30 238 LEU D O 1
ATOM 8348 N N . VAL D 1 248 ? 45.370 52.254 118.066 1.00 18.00 239 VAL D N 1
ATOM 8349 C CA . VAL D 1 248 ? 44.901 53.517 117.487 1.00 18.44 239 VAL D CA 1
ATOM 8350 C C . VAL D 1 248 ? 46.048 54.285 116.814 1.00 18.56 239 VAL D C 1
ATOM 8351 O O . VAL D 1 248 ? 45.907 54.762 115.685 1.00 18.77 239 VAL D O 1
ATOM 8355 N N . ARG D 1 249 ? 47.179 54.379 117.502 1.00 19.10 240 ARG D N 1
ATOM 8356 C CA . ARG D 1 249 ? 48.357 55.092 116.998 1.00 19.70 240 ARG D CA 1
ATOM 8357 C C . ARG D 1 249 ? 48.901 54.471 115.701 1.00 19.26 240 ARG D C 1
ATOM 8358 O O . ARG D 1 249 ? 49.167 55.165 114.721 1.00 19.41 240 ARG D O 1
ATOM 8366 N N . VAL D 1 250 ? 49.060 53.157 115.708 1.00 19.18 241 VAL D N 1
ATOM 8367 C CA . VAL D 1 250 ? 49.566 52.427 114.551 1.00 18.97 241 VAL D CA 1
ATOM 8368 C C . VAL D 1 250 ? 48.566 52.474 113.390 1.00 18.70 241 VAL D C 1
ATOM 8369 O O . VAL D 1 250 ? 48.958 52.738 112.243 1.00 18.91 241 VAL D O 1
ATOM 8373 N N . THR D 1 251 ? 47.287 52.239 113.685 1.00 18.58 242 THR D N 1
ATOM 8374 C CA . THR D 1 251 ? 46.225 52.314 112.667 1.00 18.78 242 THR D CA 1
ATOM 8375 C C . THR D 1 251 ? 46.253 53.666 111.948 1.00 18.41 242 THR D C 1
ATOM 8376 O O . THR D 1 251 ? 46.269 53.726 110.720 1.00 18.31 242 THR D O 1
ATOM 8380 N N . ASP D 1 252 ? 46.284 54.746 112.720 1.00 18.36 243 ASP D N 1
ATOM 8381 C CA . ASP D 1 252 ? 46.273 56.088 112.150 1.00 18.25 243 ASP D CA 1
ATOM 8382 C C . ASP D 1 252 ? 47.435 56.324 111.180 1.00 17.54 243 ASP D C 1
ATOM 8383 O O . ASP D 1 252 ? 47.241 56.933 110.115 1.00 17.06 243 ASP D O 1
ATOM 8388 N N . SER D 1 253 ? 48.621 55.818 111.535 1.00 16.81 244 SER D N 1
ATOM 8389 C CA . SER D 1 253 ? 49.807 55.951 110.689 1.00 16.70 244 SER D CA 1
ATOM 8390 C C . SER D 1 253 ? 49.675 55.216 109.356 1.00 16.47 244 SER D C 1
ATOM 8391 O O . SER D 1 253 ? 50.360 55.563 108.400 1.00 16.25 244 SER D O 1
ATOM 8394 N N . LEU D 1 254 ? 48.798 54.212 109.314 1.00 16.25 245 LEU D N 1
ATOM 8395 C CA . LEU D 1 254 ? 48.538 53.404 108.108 1.00 16.80 245 LEU D CA 1
ATOM 8396 C C . LEU D 1 254 ? 47.488 53.987 107.144 1.00 16.80 245 LEU D C 1
ATOM 8397 O O . LEU D 1 254 ? 47.259 53.428 106.063 1.00 15.65 245 LEU D O 1
ATOM 8402 N N . PHE D 1 255 ? 46.854 55.089 107.540 1.00 18.06 246 PHE D N 1
ATOM 8403 C CA . PHE D 1 255 ? 45.795 55.722 106.738 1.00 18.81 246 PHE D CA 1
ATOM 8404 C C . PHE D 1 255 ? 46.046 57.216 106.490 1.00 19.59 246 PHE D C 1
ATOM 8405 O O . PHE D 1 255 ? 45.104 57.971 106.227 1.00 20.00 246 PHE D O 1
ATOM 8413 N N . MET D 1 256 ? 47.305 57.652 106.565 1.00 20.30 247 MET D N 1
ATOM 8414 C CA . MET D 1 256 ? 47.648 59.044 106.246 1.00 20.67 247 MET D CA 1
ATOM 8415 C C . MET D 1 256 ? 47.834 59.246 104.745 1.00 20.31 247 MET D C 1
ATOM 8416 O O . MET D 1 256 ? 47.792 60.373 104.250 1.00 20.64 247 MET D O 1
ATOM 8421 N N . ALA D 1 257 ? 48.077 58.150 104.034 1.00 19.42 248 ALA D N 1
ATOM 8422 C CA . ALA D 1 257 ? 47.985 58.117 102.584 1.00 18.76 248 ALA D CA 1
ATOM 8423 C C . ALA D 1 257 ? 46.973 57.012 102.246 1.00 18.17 248 ALA D C 1
ATOM 8424 O O . ALA D 1 257 ? 46.664 56.173 103.103 1.00 17.79 248 ALA D O 1
ATOM 8426 N N . PRO D 1 258 ? 46.408 57.029 101.023 1.00 17.68 249 PRO D N 1
ATOM 8427 C CA . PRO D 1 258 ? 45.405 56.005 100.702 1.00 16.96 249 PRO D CA 1
ATOM 8428 C C . PRO D 1 258 ? 45.889 54.565 100.932 1.00 16.94 249 PRO D C 1
ATOM 8429 O O . PRO D 1 258 ? 46.956 54.165 100.440 1.00 16.03 249 PRO D O 1
ATOM 8433 N N . SER D 1 259 ? 45.103 53.796 101.678 1.00 16.39 250 SER D N 1
ATOM 8434 C CA . SER D 1 259 ? 45.369 52.373 101.857 1.00 16.47 250 SER D CA 1
ATOM 8435 C C . SER D 1 259 ? 45.130 51.601 100.564 1.00 16.73 250 SER D C 1
ATOM 8436 O O . SER D 1 259 ? 44.143 51.831 99.865 1.00 17.29 250 SER D O 1
ATOM 8439 N N . PRO D 1 260 ? 46.041 50.685 100.251 1.00 16.53 251 PRO D N 1
ATOM 8440 C CA . PRO D 1 260 ? 46.782 49.953 101.282 1.00 16.17 251 PRO D CA 1
ATOM 8441 C C . PRO D 1 260 ? 48.255 50.348 101.309 1.00 16.11 251 PRO D C 1
ATOM 8442 O O . PRO D 1 260 ? 49.092 49.577 101.779 1.00 16.02 251 PRO D O 1
ATOM 8446 N N . THR D 1 261 ? 48.562 51.540 100.806 1.00 15.77 252 THR D N 1
ATOM 8447 C CA . THR D 1 261 ? 49.918 51.864 100.380 1.00 15.53 252 THR D CA 1
ATOM 8448 C C . THR D 1 261 ? 50.868 51.939 101.571 1.00 15.12 252 THR D C 1
ATOM 8449 O O . THR D 1 261 ? 52.007 51.477 101.498 1.00 14.50 252 THR D O 1
ATOM 8453 N N . PRO D 1 262 ? 50.393 52.524 102.666 1.00 14.50 253 PRO D N 1
ATOM 8454 C CA . PRO D 1 262 ? 51.152 52.539 103.918 1.00 14.47 253 PRO D CA 1
ATOM 8455 C C . PRO D 1 262 ? 51.401 51.164 104.523 1.00 14.33 253 PRO D C 1
ATOM 8456 O O . PRO D 1 262 ? 52.533 50.872 104.894 1.00 13.80 253 PRO D O 1
ATOM 8460 N N . VAL D 1 263 ? 50.381 50.313 104.598 1.00 14.36 254 VAL D N 1
ATOM 8461 C CA . VAL D 1 263 ? 50.581 48.997 105.206 1.00 14.82 254 VAL D CA 1
ATOM 8462 C C . VAL D 1 263 ? 51.544 48.108 104.382 1.00 15.06 254 VAL D C 1
ATOM 8463 O O . VAL D 1 263 ? 52.327 47.347 104.957 1.00 15.29 254 VAL D O 1
ATOM 8467 N N . LYS D 1 264 ? 51.522 48.239 103.055 1.00 15.39 255 LYS D N 1
ATOM 8468 C CA . LYS D 1 264 ? 52.472 47.514 102.201 1.00 15.42 255 LYS D CA 1
ATOM 8469 C C . LYS D 1 264 ? 53.900 47.993 102.463 1.00 15.87 255 LYS D C 1
ATOM 8470 O O . LYS D 1 264 ? 54.820 47.186 102.529 1.00 15.60 255 LYS D O 1
ATOM 8476 N N . THR D 1 265 ? 54.072 49.303 102.627 1.00 16.11 256 THR D N 1
ATOM 8477 C CA . THR D 1 265 ? 55.395 49.875 102.880 1.00 16.31 256 THR D CA 1
ATOM 8478 C C . THR D 1 265 ? 55.889 49.481 104.270 1.00 16.62 256 THR D C 1
ATOM 8479 O O . THR D 1 265 ? 57.077 49.184 104.443 1.00 16.15 256 THR D O 1
ATOM 8483 N N . ALA D 1 266 ? 54.978 49.473 105.248 1.00 16.82 257 ALA D N 1
ATOM 8484 C CA . ALA D 1 266 ? 55.291 49.042 106.619 1.00 17.16 257 ALA D CA 1
ATOM 8485 C C . ALA D 1 266 ? 55.732 47.571 106.690 1.00 17.68 257 ALA D C 1
ATOM 8486 O O . ALA D 1 266 ? 56.636 47.223 107.455 1.00 17.78 257 ALA D O 1
ATOM 8488 N N . LEU D 1 267 ? 55.083 46.719 105.905 1.00 17.92 258 LEU D N 1
ATOM 8489 C CA . LEU D 1 267 ? 55.453 45.307 105.821 1.00 18.44 258 LEU D CA 1
ATOM 8490 C C . LEU D 1 267 ? 56.887 45.164 105.314 1.00 19.33 258 LEU D C 1
ATOM 8491 O O . LEU D 1 267 ? 57.682 44.408 105.870 1.00 19.11 258 LEU D O 1
ATOM 8496 N N . GLN D 1 268 ? 57.211 45.920 104.270 1.00 20.78 259 GLN D N 1
ATOM 8497 C CA . GLN D 1 268 ? 58.573 45.970 103.757 1.00 22.34 259 GLN D CA 1
ATOM 8498 C C . GLN D 1 268 ? 59.589 46.408 104.813 1.00 22.85 259 GLN D C 1
ATOM 8499 O O . GLN D 1 268 ? 60.685 45.840 104.900 1.00 22.76 259 GLN D O 1
ATOM 8505 N N . MET D 1 269 ? 59.224 47.423 105.597 1.00 23.44 260 MET D N 1
ATOM 8506 C CA . MET D 1 269 ? 60.064 47.926 106.690 1.00 24.08 260 MET D CA 1
ATOM 8507 C C . MET D 1 269 ? 60.373 46.865 107.745 1.00 24.52 260 MET D C 1
ATOM 8508 O O . MET D 1 269 ? 61.435 46.905 108.358 1.00 24.62 260 MET D O 1
ATOM 8513 N N . VAL D 1 270 ? 59.450 45.929 107.956 1.00 25.00 261 VAL D N 1
ATOM 8514 C CA . VAL D 1 270 ? 59.652 44.857 108.942 1.00 25.21 261 VAL D CA 1
ATOM 8515 C C . VAL D 1 270 ? 60.064 43.530 108.295 1.00 25.30 261 VAL D C 1
ATOM 8516 O O . VAL D 1 270 ? 59.921 42.465 108.901 1.00 25.63 261 VAL D O 1
ATOM 8520 N N . GLY D 1 271 ? 60.582 43.599 107.070 1.00 25.03 262 GLY D N 1
ATOM 8521 C CA . GLY D 1 271 ? 61.211 42.455 106.423 1.00 24.78 262 GLY D CA 1
ATOM 8522 C C . GLY D 1 271 ? 60.298 41.559 105.617 1.00 24.78 262 GLY D C 1
ATOM 8523 O O . GLY D 1 271 ? 60.693 40.450 105.259 1.00 24.96 262 GLY D O 1
ATOM 8524 N N . LEU D 1 272 ? 59.087 42.028 105.309 1.00 24.27 263 LEU D N 1
ATOM 8525 C CA . LEU D 1 272 ? 58.170 41.263 104.471 1.00 24.00 263 LEU D CA 1
ATOM 8526 C C . LEU D 1 272 ? 57.759 42.114 103.271 1.00 23.16 263 LEU D C 1
ATOM 8527 O O . LEU D 1 272 ? 56.672 42.686 103.217 1.00 22.46 263 LEU D O 1
ATOM 8532 N N . ASP D 1 273 ? 58.668 42.198 102.314 1.00 22.18 264 ASP D N 1
ATOM 8533 C CA . ASP D 1 273 ? 58.443 42.976 101.109 1.00 22.03 264 ASP D CA 1
ATOM 8534 C C . ASP D 1 273 ? 57.275 42.386 100.319 1.00 20.82 264 ASP D C 1
ATOM 8535 O O . ASP D 1 273 ? 57.259 41.191 100.036 1.00 21.05 264 ASP D O 1
ATOM 8540 N N . VAL D 1 274 ? 56.282 43.220 100.011 1.00 19.33 265 VAL D N 1
ATOM 8541 C CA . VAL D 1 274 ? 55.122 42.808 99.206 1.00 18.07 265 VAL D CA 1
ATOM 8542 C C . VAL D 1 274 ? 54.911 43.723 97.984 1.00 16.90 265 VAL D C 1
ATOM 8543 O O . VAL D 1 274 ? 53.812 43.807 97.449 1.00 16.92 265 VAL D O 1
ATOM 8547 N N . GLY D 1 275 ? 55.976 44.392 97.555 1.00 16.22 266 GLY D N 1
ATOM 8548 C CA . GLY D 1 275 ? 55.954 45.242 96.374 1.00 16.01 266 GLY D CA 1
ATOM 8549 C C . GLY D 1 275 ? 55.176 46.528 96.568 1.00 16.03 266 GLY D C 1
ATOM 8550 O O . GLY D 1 275 ? 54.870 46.921 97.694 1.00 15.71 266 GLY D O 1
ATOM 8551 N N . SER D 1 276 ? 54.827 47.167 95.452 1.00 16.13 267 SER D N 1
ATOM 8552 C CA . SER D 1 276 ? 54.205 48.489 95.479 1.00 15.96 267 SER D CA 1
ATOM 8553 C C . SER D 1 276 ? 52.707 48.355 95.163 1.00 16.13 267 SER D C 1
ATOM 8554 O O . SER D 1 276 ? 52.106 47.308 95.421 1.00 15.89 267 SER D O 1
ATOM 8557 N N . VAL D 1 277 ? 52.128 49.420 94.610 1.00 16.03 268 VAL D N 1
ATOM 8558 C CA . VAL D 1 277 ? 50.689 49.522 94.369 1.00 15.61 268 VAL D CA 1
ATOM 8559 C C . VAL D 1 277 ? 50.391 49.905 92.924 1.00 15.55 268 VAL D C 1
ATOM 8560 O O . VAL D 1 277 ? 51.242 50.477 92.228 1.00 14.82 268 VAL D O 1
ATOM 8564 N N . ARG D 1 278 ? 49.169 49.608 92.487 1.00 15.17 269 ARG D N 1
ATOM 8565 C CA . ARG D 1 278 ? 48.747 49.904 91.126 1.00 15.01 269 ARG D CA 1
ATOM 8566 C C . ARG D 1 278 ? 47.988 51.226 91.038 1.00 14.76 269 ARG D C 1
ATOM 8567 O O . ARG D 1 278 ? 47.171 51.549 91.907 1.00 14.39 269 ARG D O 1
ATOM 8575 N N . LEU D 1 279 ? 48.249 51.975 89.971 1.00 14.80 270 LEU D N 1
ATOM 8576 C CA . LEU D 1 279 ? 47.510 53.203 89.697 1.00 14.86 270 LEU D CA 1
ATOM 8577 C C . LEU D 1 279 ? 46.010 52.919 89.698 1.00 15.00 270 LEU D C 1
ATOM 8578 O O . LEU D 1 279 ? 45.574 51.893 89.164 1.00 15.62 270 LEU D O 1
ATOM 8583 N N . PRO D 1 280 ? 45.206 53.839 90.258 1.00 14.91 271 PRO D N 1
ATOM 8584 C CA . PRO D 1 280 ? 45.520 55.221 90.656 1.00 14.79 271 PRO D CA 1
ATOM 8585 C C . PRO D 1 280 ? 46.180 55.427 92.026 1.00 14.77 271 PRO D C 1
ATOM 8586 O O . PRO D 1 280 ? 46.306 56.563 92.476 1.00 14.60 271 PRO D O 1
ATOM 8590 N N . LEU D 1 281 ? 46.599 54.352 92.687 1.00 14.68 272 LEU D N 1
ATOM 8591 C CA . LEU D 1 281 ? 47.385 54.495 93.903 1.00 14.79 272 LEU D CA 1
ATOM 8592 C C . LEU D 1 281 ? 48.853 54.711 93.536 1.00 14.87 272 LEU D C 1
ATOM 8593 O O . LEU D 1 281 ? 49.328 54.243 92.490 1.00 14.84 272 LEU D O 1
ATOM 8598 N N . LEU D 1 282 ? 49.553 55.431 94.402 1.00 14.89 273 LEU D N 1
ATOM 8599 C CA . LEU D 1 282 ? 50.971 55.721 94.227 1.00 15.00 273 LEU D CA 1
ATOM 8600 C C . LEU D 1 282 ? 51.773 55.263 95.440 1.00 15.23 273 LEU D C 1
ATOM 8601 O O . LEU D 1 282 ? 51.219 55.136 96.535 1.00 14.75 273 LEU D O 1
ATOM 8606 N N . PRO D 1 283 ? 53.090 55.051 95.258 1.00 15.63 274 PRO D N 1
ATOM 8607 C CA . PRO D 1 283 ? 53.958 54.811 96.407 1.00 16.37 274 PRO D CA 1
ATOM 8608 C C . PRO D 1 283 ? 53.999 56.009 97.361 1.00 16.92 274 PRO D C 1
ATOM 8609 O O . PRO D 1 283 ? 53.597 57.116 96.993 1.00 17.04 274 PRO D O 1
ATOM 8613 N N . LEU D 1 284 ? 54.468 55.780 98.583 1.00 17.75 275 LEU D N 1
ATOM 8614 C CA . LEU D 1 284 ? 54.672 56.868 99.535 1.00 18.44 275 LEU D CA 1
ATOM 8615 C C . LEU D 1 284 ? 55.730 57.837 98.993 1.00 18.95 275 LEU D C 1
ATOM 8616 O O . LEU D 1 284 ? 56.674 57.424 98.315 1.00 18.66 275 LEU D O 1
ATOM 8621 N N . THR D 1 285 ? 55.560 59.126 99.276 1.00 19.89 276 THR D N 1
ATOM 8622 C CA . THR D 1 285 ? 56.643 60.085 99.081 1.00 20.70 276 THR D CA 1
ATOM 8623 C C . THR D 1 285 ? 57.709 59.796 100.131 1.00 21.44 276 THR D C 1
ATOM 8624 O O . THR D 1 285 ? 57.483 59.016 101.062 1.00 20.71 276 THR D O 1
ATOM 8628 N N . GLU D 1 286 ? 58.869 60.425 99.982 1.00 22.26 277 GLU D N 1
ATOM 8629 C CA . GLU D 1 286 ? 59.944 60.269 100.957 1.00 23.41 277 GLU D CA 1
ATOM 8630 C C . GLU D 1 286 ? 59.537 60.802 102.332 1.00 23.58 277 GLU D C 1
ATOM 8631 O O . GLU D 1 286 ? 59.844 60.175 103.345 1.00 23.47 277 GLU D O 1
ATOM 8637 N N . GLU D 1 287 ? 58.836 61.937 102.357 1.00 23.97 278 GLU D N 1
ATOM 8638 C CA . GLU D 1 287 ? 58.368 62.547 103.615 1.00 24.73 278 GLU D CA 1
ATOM 8639 C C . GLU D 1 287 ? 57.379 61.620 104.325 1.00 23.94 278 GLU D C 1
ATOM 8640 O O . GLU D 1 287 ? 57.449 61.425 105.537 1.00 23.92 278 GLU D O 1
ATOM 8646 N N . GLU D 1 288 ? 56.455 61.046 103.559 1.00 23.22 279 GLU D N 1
ATOM 8647 C CA . GLU D 1 288 ? 55.497 60.085 104.106 1.00 22.48 279 GLU D CA 1
ATOM 8648 C C . GLU D 1 288 ? 56.188 58.840 104.652 1.00 22.06 279 GLU D C 1
ATOM 8649 O O . GLU D 1 288 ? 55.820 58.324 105.698 1.00 21.50 279 GLU D O 1
ATOM 8655 N N . ARG D 1 289 ? 57.191 58.363 103.933 1.00 22.34 280 ARG D N 1
ATOM 8656 C CA . ARG D 1 289 ? 57.935 57.186 104.346 1.00 22.61 280 ARG D CA 1
ATOM 8657 C C . ARG D 1 289 ? 58.662 57.408 105.673 1.00 22.43 280 ARG D C 1
ATOM 8658 O O . ARG D 1 289 ? 58.594 56.562 106.555 1.00 21.80 280 ARG D O 1
ATOM 8666 N N . VAL D 1 290 ? 59.338 58.548 105.809 1.00 22.62 281 VAL D N 1
ATOM 8667 C CA . VAL D 1 290 ? 60.081 58.870 107.038 1.00 22.87 281 VAL D CA 1
ATOM 8668 C C . VAL D 1 290 ? 59.142 58.855 108.238 1.00 22.65 281 VAL D C 1
ATOM 8669 O O . VAL D 1 290 ? 59.449 58.268 109.271 1.00 22.75 281 VAL D O 1
ATOM 8673 N N . THR D 1 291 ? 57.978 59.476 108.077 1.00 22.50 282 THR D N 1
ATOM 8674 C CA . THR D 1 291 ? 56.974 59.531 109.135 1.00 22.26 282 THR D CA 1
ATOM 8675 C C . THR D 1 291 ? 56.496 58.140 109.565 1.00 21.94 282 THR D C 1
ATOM 8676 O O . THR D 1 291 ? 56.414 57.840 110.766 1.00 20.78 282 THR D O 1
ATOM 8680 N N . LEU D 1 292 ? 56.184 57.300 108.579 1.00 21.70 283 LEU D N 1
ATOM 8681 C CA . LEU D 1 292 ? 55.706 55.952 108.844 1.00 21.50 283 LEU D CA 1
ATOM 8682 C C . LEU D 1 292 ? 56.780 55.116 109.538 1.00 22.06 283 LEU D C 1
ATOM 8683 O O . LEU D 1 292 ? 56.493 54.420 110.508 1.00 21.47 283 LEU D O 1
ATOM 8688 N N . GLN D 1 293 ? 58.007 55.184 109.027 1.00 22.86 284 GLN D N 1
ATOM 8689 C CA . GLN D 1 293 ? 59.112 54.409 109.595 1.00 23.62 284 GLN D CA 1
ATOM 8690 C C . GLN D 1 293 ? 59.332 54.717 111.071 1.00 23.20 284 GLN D C 1
ATOM 8691 O O . GLN D 1 293 ? 59.576 53.813 111.861 1.00 22.63 284 GLN D O 1
ATOM 8697 N N . SER D 1 294 ? 59.239 55.995 111.433 1.00 23.26 285 SER D N 1
ATOM 8698 C CA . SER D 1 294 ? 59.391 56.406 112.827 1.00 23.40 285 SER D CA 1
ATOM 8699 C C . SER D 1 294 ? 58.332 55.738 113.710 1.00 23.07 285 SER D C 1
ATOM 8700 O O . SER D 1 294 ? 58.640 55.285 114.807 1.00 22.59 285 SER D O 1
ATOM 8703 N N . VAL D 1 295 ? 57.094 55.649 113.216 1.00 23.18 286 VAL D N 1
ATOM 8704 C CA . VAL D 1 295 ? 56.024 54.955 113.945 1.00 23.11 286 VAL D CA 1
ATOM 8705 C C . VAL D 1 295 ? 56.369 53.473 114.087 1.00 23.24 286 VAL D C 1
ATOM 8706 O O . VAL D 1 295 ? 56.315 52.920 115.187 1.00 23.31 286 VAL D O 1
ATOM 8710 N N . MET D 1 296 ? 56.747 52.842 112.976 1.00 23.41 287 MET D N 1
ATOM 8711 C CA . MET D 1 296 ? 57.089 51.426 112.974 1.00 23.56 287 MET D CA 1
ATOM 8712 C C . MET D 1 296 ? 58.267 51.127 113.914 1.00 24.30 287 MET D C 1
ATOM 8713 O O . MET D 1 296 ? 58.223 50.161 114.681 1.00 23.49 287 MET D O 1
ATOM 8718 N N . GLN D 1 297 ? 59.293 51.972 113.871 1.00 25.22 288 GLN D N 1
ATOM 8719 C CA . GLN D 1 297 ? 60.463 51.797 114.741 1.00 26.85 288 GLN D CA 1
ATOM 8720 C C . GLN D 1 297 ? 60.098 51.918 116.228 1.00 27.18 288 GLN D C 1
ATOM 8721 O O . GLN D 1 297 ? 60.729 51.284 117.063 1.00 27.38 288 GLN D O 1
ATOM 8727 N N . SER D 1 298 ? 59.051 52.689 116.540 1.00 28.07 289 SER D N 1
ATOM 8728 C CA . SER D 1 298 ? 58.656 52.959 117.925 1.00 28.67 289 SER D CA 1
ATOM 8729 C C . SER D 1 298 ? 57.737 51.907 118.543 1.00 29.26 289 SER D C 1
ATOM 8730 O O . SER D 1 298 ? 57.363 52.038 119.701 1.00 29.26 289 SER D O 1
ATOM 8733 N N . ILE D 1 299 ? 57.347 50.887 117.781 1.00 30.17 290 ILE D N 1
ATOM 8734 C CA . ILE D 1 299 ? 56.512 49.809 118.316 1.00 30.89 290 ILE D CA 1
ATOM 8735 C C . ILE D 1 299 ? 57.338 48.996 119.318 1.00 32.00 290 ILE D C 1
ATOM 8736 O O . ILE D 1 299 ? 58.417 48.529 118.968 1.00 31.89 290 ILE D O 1
ATOM 8741 N N . PRO D 1 300 ? 56.838 48.824 120.562 1.00 33.27 291 PRO D N 1
ATOM 8742 C CA . PRO D 1 300 ? 57.617 48.072 121.555 1.00 34.15 291 PRO D CA 1
ATOM 8743 C C . PRO D 1 300 ? 57.983 46.653 121.099 1.00 35.12 291 PRO D C 1
ATOM 8744 O O . PRO D 1 300 ? 57.126 45.929 120.586 1.00 34.92 291 PRO D O 1
ATOM 8748 N N . ARG D 1 301 ? 59.251 46.279 121.274 1.00 36.56 292 ARG D N 1
ATOM 8749 C CA . ARG D 1 301 ? 59.739 44.946 120.896 1.00 37.70 292 ARG D CA 1
ATOM 8750 C C . ARG D 1 301 ? 60.350 44.214 122.093 1.00 38.11 292 ARG D C 1
ATOM 8751 O O . ARG D 1 301 ? 59.992 44.476 123.247 1.00 38.59 292 ARG D O 1
#

B-factor: mean 20.62, std 7.52, range [8.31, 61.59]

Sequence (1168 aa):
MIDFGTIATAMVTPFDINGNIDFAKTTKLVNYLIDNGTTAIVVGGTTGESPTLTSEEKVALYRHVVSVVDKRVPVIAGTGSNNTHASIDLTKKATEVGVDAVMLVAPYYNKPSQEGMYQHFKAIAESTPLPVMLYNVPGRSIVQISVDTVVRLSEIENIVAIKDAGGDVLTMTEIIEKTADDFAVYSGDDGLTLPAMAVGAKGIVSVASHVIGNEMQEMIAAFQAGEFKKAQKLHQLLVRVTDSLFMAPSPTPVKTALQMVGLDVGSVRLPLLPLTEEERVTLQSVMQSIPRMIDFGTIATAMVTPFDINGNIDFAKTTKLVNYLIDNGTTAIVVGGTTGESPTLTSEEKVALYRHVVSVVDKRVPVIAGTGSNNTHASIDLTKKATEVGVDAVMLVAPYYNKPSQEGMYQHFKAIAESTPLPVMLYNVPGRSIVQISVDTVVRLSEIENIVAIKDAGGDVLTMTEIIEKTADDFAVYSGDDGLTLPAMAVGAKGIVSVASHVIGNEMQEMIAAFQAGEFKKAQKLHQLLVRVTDSLFMAPSPTPVKTALQMVGLDVGSVRLPLLPLTEEERVTLQSVMQSIPRMIDFGTIATAMVTPFDINGNIDFAKTTKLVNYLIDNGTTAIVVGGTTGESPTLTSEEKVALYRHVVSVVDKRVPVIAGTGSNNTHASIDLTKKATEVGVDAVMLVAPYYNKPSQEGMYQHFKAIAESTPLPVMLYNVPGRSIVQISVDTVVRLSEIENIVAIKDAGGDVLTMTEIIEKTADDFAVYSGDDGLTLPAMAVGAKGIVSVASHVIGNEMQEMIAAFQAGEFKKAQKLHQLLVRVTDSLFMAPSPTPVKTALQMVGLDVGSVRLPLLPLTEEEERVTLQSVMQSIPRMIDFGTIATAMVTPFDINGNIDFAKTTKLVNYLIDNGTTAIVVGGTTGESPTLTSEEKVALYRHVVSVVDKRVPVIAGTGSNNTHASIDLTKKATEVGVDAVMLVAPYYNKPSQEGMYQHFKAIAESTPLPVMLYNVPGRSIVQISVDTVVRLSEIENIVAIKDAGGDVLTMTEIIEKTADDFAVYSGDDGLTLPAMAVGAKGIVSVASHVIGNEMQEMIAAFQAGEFKKAQKLHQLLVRVTDSLFMAPSPTPVKTALQMVGLDVGSVRLPLLPLTEEERVTLQSVMQSIPR

Radius of gyration: 31.01 Å; Cα contacts (8 Å, |Δi|>4): 2571; chains: 4; bounding box: 61×85×89 Å

Foldseek 3Di:
DADQFAEEEADAFFADPVRAGDLVLVLVLLVVLLVQQGQEYEACAVLNVVVPADLVSQLVRLLSSCVSCVPVHAYEYAQAELDLVSSLVSLVSSVVSPGQEYEHEDYADVDDDLVRSLVSLVSSPVSDPHAYEYEADCVGRVDGNALVSLQVSLPPDRDQEYAHQVVDLVSLLSNCVNHDPRHAYAHAAQLCFLVNVVSPHRHYHDHCSSQNSNLVNVLVVCVVVPVVVSVVVSSVLRVLLRVLCPPFPHPQLSQLLCVVVPSHSDGDDPVGGHDDPVSSVSNVVSSVPPDD/DADQFAEEEADAFFADPVRHGDLVLLLVLLVVLLVQAGQEYEALAVLNVVVPADLVRQLVRLLSSCVSCVPVHAYEYAQAELDLVSSLVSLLSSVVSPGQEYEHEDYADVDDDLVRSLVSLVSNCVSDPHAYEYEADCVGRVDGNALVSLQVVLPPDRDQEYAYQVVDLVSVLSNCVNHDPRRAYAYAAQLCQLVNVVSPHRHYHDHCSSQNNNLRVVLVVCVVVVVVVSNVVSSVLSNLLRVLCPPFPHPQLSCLLNVVVPSRRDGDDPVDDHDDPVSSVSNNVSSVPDDD/DADQFAEEEADAFFADPVRHGDLVLVLVLLVVLLVQQGQEYEALAVLNVVVPADLVRQLVRLLSSCVSCVPVHAYEYAQAELDLVSSLVSLVSSVVSPGQEYEHEDYADVDDDLVRVLVSLVSSQVSDPHAYEYEADCVGRVDGNALVSLQVSLPPDRDQEYAHQVPDLVSLLSNQVRHDPRHAYAYAAQLCQLVNVVSPHRHYHDHCSSQNSNLRVQLVVCVVVVNPVSNVVSSVLRNLLRVLCPPFPPPALSQLLNVVVPSHRDGHDPVGDHDDPVSSVSNVVSSVPPDD/DADQFAEEEADAFFADPVRHGDLVLVLVLLVVLLVQQGQEYEACDVLNVVVPDDLVSQLVRLLSSCVSCVPVHAYEYAQAELDLVSSLVSLVSSVVSPHQEYEHEDYADVDDDLVRSLVSLVSNPVSDPHAYEYEADCVGRVDGNALVSLQVSLVPDRDQEYAHQVVDLVSVLSNQVRHDPRHAYEYAAQLCQLVNVVSPHRHYHDHLSSQNSNLRVQLVVCVVVVVVVSNVVSSVLRVLLSVLCPPFPHPQLSQLLCVLVPSHRDGDDPVGDHDDPVSSVSSNVSSVPPDD

CATH classification: 3.20.20.70

Solvent-accessible surface area: 41150 Å² total; per-residue (Å²): 152,42,87,4,16,37,1,0,0,6,1,0,0,0,2,47,172,121,25,80,16,28,81,76,50,0,45,112,0,0,54,62,0,32,112,25,8,6,42,0,0,4,0,0,14,15,14,0,4,16,24,10,8,68,44,133,39,31,18,32,0,0,129,42,0,32,80,24,0,106,153,114,17,24,2,0,0,10,2,14,26,13,20,3,149,43,0,42,63,15,0,92,75,0,40,138,25,31,5,26,0,0,10,0,6,0,0,27,11,8,73,4,44,56,71,1,0,28,57,0,0,64,26,0,1,117,28,8,114,28,28,0,0,0,18,10,8,34,41,27,0,58,24,90,7,26,18,96,4,0,28,99,0,23,138,32,169,24,3,10,1,0,13,2,17,32,45,60,8,49,54,0,1,61,4,37,82,116,13,67,160,90,14,20,3,0,0,13,54,6,4,14,0,0,0,0,13,1,1,25,7,78,0,0,3,0,12,0,0,0,10,2,2,77,37,1,92,77,0,7,54,10,4,104,85,23,84,27,168,87,0,29,148,26,0,32,15,2,10,83,0,14,76,13,0,94,149,11,35,9,1,4,3,0,3,22,0,0,82,48,68,68,10,64,0,25,54,20,43,64,0,9,50,85,25,71,103,126,70,69,71,83,5,56,69,35,10,132,53,4,95,198,155,41,87,4,16,32,0,0,0,6,1,0,0,0,4,49,174,117,24,78,16,27,88,68,60,0,42,132,0,0,59,60,0,40,117,25,19,5,44,0,0,5,0,0,14,14,12,0,2,15,23,11,6,68,45,131,37,36,21,39,0,0,137,42,0,31,77,27,1,104,153,116,18,25,3,0,0,11,2,14,28,12,20,3,147,41,0,44,56,18,0,107,84,0,28,143,17,30,4,26,0,0,8,0,5,0,0,24,10,8,77,5,42,69,71,0,0,30,56,0,0,70,21,0,2,125,33,8,114,30,28,0,0,0,18,7,8,21,38,25,0,56,25,94,7,38,19,94,5,0,30,99,0,23,139,40,166,26,3,11,0,0,15,2,17,24,44,60,5,40,53,0,2,53,5,39,58,105,14,66,157,89,14,21,4,1,0,14,51,7,4,9,0,3,0,0,15,1,1,27,6,81,0,0,4,0,13,0,0,0,4,2,3,75,25,2,47,74,1,5,59,2,6,105,69,30,87,34,163,90,0,13,140,24,0,32,14,2,14,79,0,13,78,13,0,90,150,9,37,8,0,5,2,0,4,25,0,0,88,50,66,66,24,67,0,27,58,20,45,62,0,10,49,87,28,79,111,147,69,75,73,83,4,66,55,30,14,135,56,11,88,167,153,44,88,4,16,37,1,0,0,6,1,0,0,0,2,48,170,123,18,79,17,28,80,71,57,0,44,136,0,0,64,59,0,38,120,25,8,5,43,0,0,4,0,0,14,14,11,0,4,15,23,10,8,68,39,126,42,30,18,35,0,0,128,43,0,31,78,23,0,110,154,118,18,24,3,0,0,10,1,13,21,12,17,2,149,39,0,39,52,11,0,112,81,0,38,152,23,32,6,21,0,0,8,0,6,0,0,28,12,8,73,6,43,67,71,1,0,28,58,0,0,74,19,0,1,127,37,9,114,29,27,0,0,0,15,3,9,26,38,27,0,56,21,74,4,39,20,97,4,0,29,93,0,24,137,32,170,26,3,12,0,0,16,1,18,24,45,55,6,47,42,0,0,55,4,36,63,103,13,69,156,91,14,21,2,1,0,15,49,6,4,12,0,2,0,0,7,1,0,24,7,77,0,0,4,0,13,0,1,0,9,1,3,73,36,2,90,80,1,6,58,3,8,102,72,22,86,28,183,110,0,33,158,25,0,34,14,2,12,82,0,12,79,12,1,92,148,10,38,8,0,4,2,0,4,25,0,0,87,53,58,71,16,68,0,27,51,21,42,62,0,10,51,87,27,79,111,150,68,73,67,86,5,55,65,31,10,131,50,4,98,202,150,48,89,4,18,28,0,0,0,7,1,0,0,0,2,46,174,116,27,78,18,24,75,71,54,0,43,137,0,0,56,65,0,32,113,28,19,5,42,0,0,4,0,0,14,14,13,0,4,13,24,11,9,70,41,127,37,33,30,43,0,0,157,45,0,28,75,27,1,104,147,115,17,24,2,0,0,10,2,13,22,12,17,2,148,40,0,42,58,14,0,111,71,0,40,135,28,34,6,23,0,0,10,0,4,0,0,24,9,8,73,5,43,67,71,1,0,30,54,0,0,66,25,0,1,116,45,10,112,24,26,0,0,0,15,6,7,23,41,27,0,55,24,91,6,39,18,92,4,0,27,96,0,23,138,33,168,27,3,10,1,0,17,1,18,22,46,61,7,44,50,0,1,50,4,37,62,100,12,68,157,87,13,19,4,1,0,15,51,8,4,12,0,2,0,0,16,0,0,24,7,79,0,0,4,0,15,0,0,0,7,1,2,82,30,2,46,79,1,5,56,4,7,104,71,25,94,38,173,93,1,26,158,23,0,32,20,2,18,97,0,14,81,16,0,96,155,13,39,10,1,6,3,0,2,30,0,0,93,42,63,71,20,63,0,28,57,21,43,66,0,9,48,82,28,81,112,149,66,77,80,85,6,56,66,27,11,141,60,4,92,204

InterPro domains:
  IPR002220 DapA-like [PF00701] (4-288)
  IPR002220 DapA-like [PIRSF001365] (1-290)
  IPR002220 DapA-like [PR00146] (37-58)
  IPR002220 DapA-like [PR00146] (73-91)
  IPR002220 DapA-like [PR00146] (105-121)
  IPR002220 DapA-like [PR00146] (130-147)
  IPR002220 DapA-like [PTHR12128] (3-289)
  IPR002220 DapA-like [SM01130] (3-291)
  IPR005263 4-hydroxy-tetrahydrodipicolinate synthase, DapA [MF_00418] (3-289)
  IPR005263 4-hydroxy-tetrahydrodipicolinate synthase, DapA [TIGR00674] (7-289)
  IPR005263 4-hydroxy-tetrahydrodipicolinate synthase, DapA [cd00950] (4-287)
  IPR013785 Aldolase-type TIM barrel [G3DSA:3.20.20.70] (1-292)
  IPR020624 Schiff base-forming aldolase, conserved site [PS00665] (40-57)
  IPR020625 Schiff base-forming aldolase, active site [PS00666] (135-165)

Secondary structure (DSSP, 8-state):
-----SEEEE----B-TTSSB-HHHHHHHHHHHHHTT--EEEESSTTTTGGGS-HHHHHHHHHHHHHHHTTSS-EEEE---S-HHHHHHHHHHHHHTT-SEEEEEPPPSS---HHHHHHHHHHHHHT-SS-EEEEE-HHHHSS---HHHHHHHHTSTTEEEEEE-SS-HHHHHHHHHHS-TT-EEEESSGGGHHHHHHTT--EEEESTHHHHHHHHHHHHHHHHHT-HHHHHHHHHHHHHHHHHTTSSSTTHHHHHHHHHTT-------TTS-PPPHHHHHHHHHHHHTS--/-----SEEEE----B-TTSSB-HHHHHHHHHHHHTTT-SEEEESSGGGTGGGS-HHHHHHHHHHHHHHHTTSS-EEEE---S-HHHHHHHHHHHHHHT-SEEEEEPPPSS---HHHHHHHHHHHHHT-SS-EEEEE-HHHHSS---HHHHHHHHTSTTEEEEEE-SS-HHHHHHHHHHS-TTSEEEESSGGGHHHHHHTT--EEEESTHHHHHHHHHHHHHHHHTT-HHHHHHHHHHHHHHHHHTTSSSTTHHHHHHHHHTT-------TT--PPPHHHHHHHHHHHHTS--/-----SEEEE----B-TTS-B-HHHHHHHHHHHHTTT--EEEESSTTTTGGGS-HHHHHHHHHHHHHHHTTSS-EEE----S-HHHHHHHHHHHHHTT-SEEEEEPPPSS---HHHHHHHHHHHHHT-SS-EEEEE-HHHHS----HHHHHHHHTSTTEEEEEE-SS-HHHHHHHHHHS-TTSEEEES-GGGHHHHHHTT--EEEESTHHHHHHHHHHHHHHHHTT-HHHHHHHHHHHHHHHHHTTSSSTTHHHHHHHHHTT-------TT--PPPHHHHHHHHHHHHTS--/-----SEEEE----B-TTSSB-HHHHHHHHHHHHHTT--EEEESSTTTTGGGS-HHHHHHHHHHHHHHHTTSS-EEE----S-HHHHHHHHHHHHHTT-SEEEEEPPPSS---HHHHHHHHHHHHHT-SS-EEEEE-HHHHSS---HHHHHHHHTSTTEEEEEE-SS-HHHHHHHHHHS-TTSEEEES-GGGHHHHHHTT--EEEESTHHHHHHHHHHHHHHHHHT-HHHHHHHHHHHHHHHHHTTSSSTTHHHHHHHHHTT-------TTS-PPPHHHHHHHHHHHHTS--

Nearest PDB structures (foldseek):
  1xky-assembly1_B  TM=1.002E+00  e=2.363E-54  Bacillus anthracis
  6p90-assembly1_B  TM=9.637E-01  e=3.920E-33  Pseudomonas aeruginosa
  3a5f-assembly1_A  TM=9.630E-01  e=1.540E-32  Clostridium botulinum A str. ATCC 19397
  6mqh-assembly1_A  TM=9.718E-01  e=1.344E-31  Burkholderia mallei ATCC 23344
  3flu-assembly1_B  TM=9.698E-01  e=1.270E-31  Neisseria meningitidis serogroup B

Organism: Bacillus anthracis (NCBI:txid1392)